Protein 6HKG (pdb70)

Structure (mmCIF, N/CA/C/O backbone):
data_6HKG
#
_entry.id   6HKG
#
_cell.length_a   130.160
_cell.length_b   130.160
_cell.length_c   167.240
_cell.angle_alpha   90.00
_cell.angle_beta   90.00
_cell.angle_gamma   90.00
#
_symmetry.space_group_name_H-M   'P 43 21 2'
#
loop_
_entity.id
_entity.type
_entity.pdbx_description
1 polymer 'FISW84 Fab Fragment Heavy Chain'
2 polymer 'FISW84 Fab Fragment Light Chain'
3 polymer 'FISW84 Fab Fragment Heavy Chain'
4 polymer 'FISW84 Fab Fragment Light Chain'
5 non-polymer 'SULFATE ION'
6 water water
#
loop_
_atom_site.group_PDB
_atom_site.id
_atom_site.type_symbol
_atom_site.label_atom_id
_atom_site.label_alt_id
_atom_site.label_comp_id
_atom_site.label_asym_id
_atom_site.label_entity_id
_atom_site.label_seq_id
_atom_site.pdbx_PDB_ins_code
_atom_site.Cartn_x
_atom_site.Cartn_y
_atom_site.Cartn_z
_atom_site.occupancy
_atom_site.B_iso_or_equiv
_atom_site.auth_seq_id
_atom_site.auth_comp_id
_atom_site.auth_asym_id
_atom_site.auth_atom_id
_atom_site.pdbx_PDB_model_num
ATOM 1 N N . GLU A 1 1 ? -8.200 118.728 18.263 1.00 55.29 1 GLU A N 1
ATOM 2 C CA . GLU A 1 1 ? -6.924 118.028 18.336 1.00 48.82 1 GLU A CA 1
ATOM 3 C C . GLU A 1 1 ? -6.746 117.092 17.144 1.00 53.42 1 GLU A C 1
ATOM 4 O O . GLU A 1 1 ? -7.703 116.454 16.696 1.00 47.28 1 GLU A O 1
ATOM 10 N N . VAL A 1 2 ? -5.526 117.021 16.621 1.00 44.05 2 VAL A N 1
ATOM 11 C CA . VAL A 1 2 ? -5.229 116.134 15.502 1.00 40.70 2 VAL A CA 1
ATOM 12 C C . VAL A 1 2 ? -5.238 114.686 15.976 1.00 46.03 2 VAL A C 1
ATOM 13 O O . VAL A 1 2 ? -4.668 114.355 17.023 1.00 45.86 2 VAL A O 1
ATOM 17 N N A GLN A 1 3 ? -5.898 113.820 15.212 0.50 40.78 3 GLN A N 1
ATOM 18 N N B GLN A 1 3 ? -5.868 113.806 15.204 0.50 40.98 3 GLN A N 1
ATOM 19 C CA A GLN A 1 3 ? -5.860 112.394 15.484 0.50 40.12 3 GLN A CA 1
ATOM 20 C CA B GLN A 1 3 ? -5.803 112.390 15.525 0.50 39.94 3 GLN A CA 1
ATOM 21 C C A GLN A 1 3 ? -5.656 111.641 14.177 0.50 39.79 3 GLN A C 1
ATOM 22 C C B GLN A 1 3 ? -5.750 111.569 14.246 0.50 39.82 3 GLN A C 1
ATOM 23 O O A GLN A 1 3 ? -6.174 112.037 13.129 0.50 34.63 3 GLN A O 1
ATOM 24 O O B GLN A 1 3 ? -6.464 111.848 13.279 0.50 39.12 3 GLN A O 1
ATOM 35 N N . LEU A 1 4 ? -4.861 110.579 14.246 1.00 32.51 4 LEU A N 1
ATOM 36 C CA . LEU A 1 4 ? -4.633 109.671 13.130 1.00 31.37 4 LEU A CA 1
ATOM 37 C C . LEU A 1 4 ? -4.848 108.283 13.716 1.00 43.26 4 LEU A C 1
ATOM 38 O O . LEU A 1 4 ? -4.057 107.838 14.554 1.00 41.91 4 LEU A O 1
ATOM 43 N N . LEU A 1 5 ? -5.936 107.622 13.334 1.00 35.65 5 LEU A N 1
ATOM 44 C CA . LEU A 1 5 ? -6.319 106.357 13.960 1.00 38.10 5 LEU A CA 1
ATOM 45 C C . LEU A 1 5 ? -6.170 105.237 12.947 1.00 40.62 5 LEU A C 1
ATOM 46 O O . LEU A 1 5 ? -6.919 105.187 11.966 1.00 38.76 5 LEU A O 1
ATOM 51 N N . GLU A 1 6 ? -5.251 104.324 13.207 1.00 39.48 6 GLU A N 1
ATOM 52 C CA . GLU A 1 6 ? -4.912 103.272 12.267 1.00 36.93 6 GLU A CA 1
ATOM 53 C C . GLU A 1 6 ? -5.626 101.974 12.611 1.00 43.03 6 GLU A C 1
ATOM 54 O O . GLU A 1 6 ? -5.917 101.693 13.775 1.00 41.26 6 GLU A O 1
ATOM 60 N N . SER A 1 7 ? -5.853 101.153 11.595 1.00 39.61 7 SER A N 1
ATOM 61 C CA . SER A 1 7 ? -6.387 99.819 11.834 1.00 39.63 7 SER A CA 1
ATOM 62 C C . SER A 1 7 ? -6.018 98.930 10.656 1.00 40.12 7 SER A C 1
ATOM 63 O O . SER A 1 7 ? -5.458 99.389 9.660 1.00 38.34 7 SER A O 1
ATOM 66 N N . GLY A 1 8 ? -6.317 97.639 10.795 1.00 39.49 8 GLY A N 1
ATOM 67 C CA . GLY A 1 8 ? -6.113 96.675 9.735 1.00 40.58 8 GLY A CA 1
ATOM 68 C C . GLY A 1 8 ? -4.997 95.668 9.977 1.00 44.10 8 GLY A C 1
ATOM 69 O O . GLY A 1 8 ? -4.877 94.719 9.196 1.00 40.74 8 GLY A O 1
ATOM 70 N N . GLY A 1 9 ? -4.188 95.821 11.012 1.00 40.36 9 GLY A N 1
ATOM 71 C CA . GLY A 1 9 ? -3.065 94.912 11.202 1.00 40.46 9 GLY A CA 1
ATOM 72 C C . GLY A 1 9 ? -3.534 93.513 11.592 1.00 43.09 9 GLY A C 1
ATOM 73 O O . GLY A 1 9 ? -4.706 93.278 11.880 1.00 46.17 9 GLY A O 1
ATOM 74 N N . GLY A 1 10 ? -2.606 92.564 11.603 1.00 38.88 10 GLY A N 1
ATOM 75 C CA . GLY A 1 10 ? -2.953 91.206 11.975 1.00 40.38 10 GLY A CA 1
ATOM 76 C C . GLY A 1 10 ? -1.926 90.226 11.435 1.00 44.90 10 GLY A C 1
ATOM 77 O O . GLY A 1 10 ? -0.917 90.614 10.867 1.00 34.77 10 GLY A O 1
ATOM 78 N N . LEU A 1 11 ? -2.221 88.940 11.630 1.00 38.99 11 LEU A N 1
ATOM 79 C CA . LEU A 1 11 ? -1.393 87.835 11.148 1.00 39.03 11 LEU A CA 1
ATOM 80 C C . LEU A 1 11 ? -1.806 87.452 9.732 1.00 42.19 11 LEU A C 1
ATOM 81 O O . LEU A 1 11 ? -2.999 87.307 9.452 1.00 40.18 11 LEU A O 1
ATOM 86 N N A VAL A 1 12 ? -0.831 87.240 8.855 0.50 37.61 12 VAL A N 1
ATOM 87 N N B VAL A 1 12 ? -0.823 87.294 8.839 0.50 37.72 12 VAL A N 1
ATOM 88 C CA A VAL A 1 12 ? -1.129 86.912 7.465 0.50 40.07 12 VAL A CA 1
ATOM 89 C CA B VAL A 1 12 ? -1.079 86.958 7.438 0.50 40.10 12 VAL A CA 1
ATOM 90 C C A VAL A 1 12 ? -0.087 85.931 6.944 0.50 39.53 12 VAL A C 1
ATOM 91 C C B VAL A 1 12 ? -0.081 85.898 6.985 0.50 39.56 12 VAL A C 1
ATOM 92 O O A VAL A 1 12 ? 1.102 86.033 7.266 0.50 35.74 12 VAL A O 1
ATOM 93 O O B VAL A 1 12 ? 1.090 85.928 7.376 0.50 38.38 12 VAL A O 1
ATOM 100 N N . GLN A 1 13 ? -0.550 84.971 6.153 1.00 38.11 13 GLN A N 1
ATOM 101 C CA . GLN A 1 13 ? 0.327 83.999 5.511 1.00 38.64 13 GLN A CA 1
ATOM 102 C C . GLN A 1 13 ? 1.287 84.701 4.546 1.00 40.91 13 GLN A C 1
ATOM 103 O O . GLN A 1 13 ? 0.887 85.641 3.842 1.00 40.72 13 GLN A O 1
ATOM 109 N N . PRO A 1 14 ? 2.552 84.278 4.486 1.00 41.12 14 PRO A N 1
ATOM 110 C CA . PRO A 1 14 ? 3.459 84.822 3.461 1.00 42.32 14 PRO A CA 1
ATOM 111 C C . PRO A 1 14 ? 2.879 84.612 2.068 1.00 46.68 14 PRO A C 1
ATOM 112 O O . PRO A 1 14 ? 2.291 83.569 1.770 1.00 42.37 14 PRO A O 1
ATOM 116 N N . GLY A 1 15 ? 3.031 85.627 1.212 1.00 40.42 15 GLY A N 1
ATOM 117 C CA . GLY A 1 15 ? 2.342 85.639 -0.058 1.00 40.51 15 GLY A CA 1
ATOM 118 C C . GLY A 1 15 ? 0.971 86.269 0.010 1.00 39.36 15 GLY A C 1
ATOM 119 O O . GLY A 1 15 ? 0.402 86.594 -1.029 1.00 43.56 15 GLY A O 1
ATOM 120 N N . GLY A 1 16 ? 0.455 86.519 1.204 1.00 39.27 16 GLY A N 1
ATOM 121 C CA . GLY A 1 16 ? -0.875 87.067 1.352 1.00 36.56 16 GLY A CA 1
ATOM 122 C C . GLY A 1 16 ? -0.911 88.580 1.221 1.00 37.39 16 GLY A C 1
ATOM 123 O O . GLY A 1 16 ? 0.069 89.243 0.874 1.00 35.98 16 GLY A O 1
ATOM 124 N N . SER A 1 17 ? -2.100 89.129 1.485 1.00 36.73 17 SER A N 1
ATOM 125 C CA . SER A 1 17 ? -2.378 90.550 1.336 1.00 33.73 17 SER A CA 1
ATOM 126 C C . SER A 1 17 ? -2.964 91.097 2.622 1.00 36.05 17 SER A C 1
ATOM 127 O O . SER A 1 17 ? -3.511 90.359 3.443 1.00 35.04 17 SER A O 1
ATOM 130 N N . LEU A 1 18 ? -2.892 92.417 2.768 1.00 32.35 18 LEU A N 1
ATOM 131 C CA . LEU A 1 18 ? -3.510 93.084 3.906 1.00 33.79 18 LEU A CA 1
ATOM 132 C C . LEU A 1 18 ? -3.720 94.543 3.530 1.00 37.16 18 LEU A C 1
ATOM 133 O O . LEU A 1 18 ? -2.881 95.131 2.841 1.00 38.52 18 LEU A O 1
ATOM 138 N N A ARG A 1 19 ? -4.832 95.114 3.971 0.70 30.55 19 ARG A N 1
ATOM 139 N N B ARG A 1 19 ? -4.817 95.134 4.001 0.30 32.64 19 ARG A N 1
ATOM 140 C CA A ARG A 1 19 ? -5.093 96.534 3.776 0.70 31.98 19 ARG A CA 1
ATOM 141 C CA B ARG A 1 19 ? -5.105 96.547 3.757 0.30 32.84 19 ARG A CA 1
ATOM 142 C C A ARG A 1 19 ? -5.039 97.225 5.130 0.70 37.60 19 ARG A C 1
ATOM 143 C C B ARG A 1 19 ? -5.116 97.287 5.088 0.30 36.15 19 ARG A C 1
ATOM 144 O O A ARG A 1 19 ? -5.682 96.775 6.087 0.70 33.01 19 ARG A O 1
ATOM 145 O O B ARG A 1 19 ? -5.896 96.945 5.984 0.30 36.53 19 ARG A O 1
ATOM 160 N N . LEU A 1 20 ? -4.250 98.294 5.219 1.00 28.94 20 LEU A N 1
ATOM 161 C CA . LEU A 1 20 ? -4.210 99.140 6.402 1.00 28.62 20 LEU A CA 1
ATOM 162 C C . LEU A 1 20 ? -4.946 100.443 6.090 1.00 33.55 20 LEU A C 1
ATOM 163 O O . LEU A 1 20 ? -4.938 100.916 4.956 1.00 31.11 20 LEU A O 1
ATOM 168 N N . SER A 1 21 ? -5.555 101.023 7.101 1.00 28.97 21 SER A N 1
ATOM 169 C CA . SER A 1 21 ? -6.277 102.278 6.926 1.00 33.33 21 SER A CA 1
ATOM 170 C C . SER A 1 21 ? -5.897 103.216 8.062 1.00 40.96 21 SER A C 1
ATOM 171 O O . SER A 1 21 ? -5.516 102.782 9.152 1.00 39.51 21 SER A O 1
ATOM 174 N N A CYS A 1 22 ? -6.036 104.523 7.824 0.50 33.69 22 CYS A N 1
ATOM 175 N N B CYS A 1 22 ? -5.907 104.507 7.769 0.50 32.64 22 CYS A N 1
ATOM 176 C CA A CYS A 1 22 ? -5.680 105.539 8.820 0.50 29.58 22 CYS A CA 1
ATOM 177 C CA B CYS A 1 22 ? -5.767 105.506 8.812 0.50 30.63 22 CYS A CA 1
ATOM 178 C C A CYS A 1 22 ? -6.683 106.685 8.693 0.50 34.85 22 CYS A C 1
ATOM 179 C C B CYS A 1 22 ? -6.848 106.542 8.597 0.50 34.63 22 CYS A C 1
ATOM 180 O O A CYS A 1 22 ? -6.590 107.475 7.751 0.50 38.56 22 CYS A O 1
ATOM 181 O O B CYS A 1 22 ? -6.960 107.107 7.508 0.50 30.29 22 CYS A O 1
ATOM 186 N N . ALA A 1 23 ? -7.652 106.760 9.620 1.00 35.63 23 ALA A N 1
ATOM 187 C CA . ALA A 1 23 ? -8.708 107.766 9.596 1.00 35.34 23 ALA A CA 1
ATOM 188 C C . ALA A 1 23 ? -8.169 109.044 10.232 1.00 38.94 23 ALA A C 1
ATOM 189 O O . ALA A 1 23 ? -7.703 109.030 11.378 1.00 34.99 23 ALA A O 1
ATOM 191 N N . ALA A 1 24 ? -8.231 110.143 9.497 1.00 35.55 24 ALA A N 1
ATOM 192 C CA . ALA A 1 24 ? -7.692 111.407 9.970 1.00 37.82 24 ALA A CA 1
ATOM 193 C C . ALA A 1 24 ? -8.809 112.273 10.531 1.00 35.75 24 ALA A C 1
ATOM 194 O O . ALA A 1 24 ? -9.929 112.283 10.003 1.00 34.38 24 ALA A O 1
ATOM 196 N N . SER A 1 25 ? -8.520 112.992 11.613 1.00 34.46 25 SER A N 1
ATOM 197 C CA . SER A 1 25 ? -9.499 113.969 12.077 1.00 36.02 25 SER A CA 1
ATOM 198 C C . SER A 1 25 ? -8.797 115.144 12.739 1.00 36.67 25 SER A C 1
ATOM 199 O O . SER A 1 25 ? -7.661 115.039 13.218 1.00 36.09 25 SER A O 1
ATOM 202 N N . GLY A 1 26 ? -9.517 116.260 12.778 1.00 38.07 26 GLY A N 1
ATOM 203 C CA . GLY A 1 26 ? -9.061 117.444 13.454 1.00 44.45 26 GLY A CA 1
ATOM 204 C C . GLY A 1 26 ? -8.136 118.336 12.662 1.00 45.35 26 GLY A C 1
ATOM 205 O O . GLY A 1 26 ? -7.528 119.235 13.258 1.00 40.89 26 GLY A O 1
ATOM 206 N N . PHE A 1 27 ? -8.006 118.126 11.352 1.00 37.72 27 PHE A N 1
ATOM 207 C CA . PHE A 1 27 ? -7.195 119.014 10.518 1.00 39.12 27 PHE A CA 1
ATOM 208 C C . PHE A 1 27 ? -7.696 118.930 9.078 1.00 43.85 27 PHE A C 1
ATOM 209 O O . PHE A 1 27 ? -8.532 118.092 8.743 1.00 37.89 27 PHE A O 1
ATOM 217 N N . THR A 1 28 ? -7.193 119.822 8.224 1.00 38.02 28 THR A N 1
ATOM 218 C CA . THR A 1 28 ? -7.661 119.866 6.833 1.00 39.84 28 THR A CA 1
ATOM 219 C C . THR A 1 28 ? -6.940 118.782 6.039 1.00 43.26 28 THR A C 1
ATOM 220 O O . THR A 1 28 ? -5.863 118.995 5.469 1.00 36.46 28 THR A O 1
ATOM 224 N N . PHE A 1 29 ? -7.554 117.595 6.006 1.00 37.96 29 PHE A N 1
ATOM 225 C CA . PHE A 1 29 ? -6.865 116.390 5.531 1.00 41.18 29 PHE A CA 1
ATOM 226 C C . PHE A 1 29 ? -6.310 116.578 4.124 1.00 36.38 29 PHE A C 1
ATOM 227 O O . PHE A 1 29 ? -5.155 116.227 3.848 1.00 36.07 29 PHE A O 1
ATOM 235 N N . SER A 1 30 ? -7.097 117.184 3.243 1.00 36.65 30 SER A N 1
ATOM 236 C CA . SER A 1 30 ? -6.759 117.289 1.825 1.00 46.18 30 SER A CA 1
ATOM 237 C C . SER A 1 30 ? -5.650 118.303 1.520 1.00 38.63 30 SER A C 1
ATOM 238 O O . SER A 1 30 ? -5.244 118.407 0.366 1.00 47.51 30 SER A O 1
ATOM 241 N N A SER A 1 31 ? -5.150 119.031 2.513 0.50 38.20 31 SER A N 1
ATOM 242 N N B SER A 1 31 ? -5.134 119.044 2.493 0.50 38.46 31 SER A N 1
ATOM 243 C CA A SER A 1 31 ? -4.048 119.959 2.303 0.50 43.93 31 SER A CA 1
ATOM 244 C CA B SER A 1 31 ? -4.022 119.940 2.212 0.50 43.57 31 SER A CA 1
ATOM 245 C C A SER A 1 31 ? -2.679 119.356 2.604 0.50 41.01 31 SER A C 1
ATOM 246 C C B SER A 1 31 ? -2.672 119.377 2.654 0.50 41.32 31 SER A C 1
ATOM 247 O O A SER A 1 31 ? -1.669 120.027 2.387 0.50 39.19 31 SER A O 1
ATOM 248 O O B SER A 1 31 ? -1.670 120.095 2.595 0.50 39.50 31 SER A O 1
ATOM 253 N N . TYR A 1 32 ? -2.609 118.119 3.092 1.00 33.99 32 TYR A N 1
ATOM 254 C CA . TYR A 1 32 ? -1.343 117.548 3.566 1.00 35.23 32 TYR A CA 1
ATOM 255 C C . TYR A 1 32 ? -0.965 116.281 2.821 1.00 35.24 32 TYR A C 1
ATOM 256 O O . TYR A 1 32 ? -1.804 115.396 2.603 1.00 34.84 32 TYR A O 1
ATOM 265 N N . GLY A 1 33 ? 0.324 116.167 2.503 1.00 33.56 33 GLY A N 1
ATOM 266 C CA . GLY A 1 33 ? 0.868 114.874 2.119 1.00 32.60 33 GLY A CA 1
ATOM 267 C C . GLY A 1 33 ? 0.924 113.929 3.307 1.00 34.51 33 GLY A C 1
ATOM 268 O O . GLY A 1 33 ? 1.006 114.351 4.463 1.00 32.00 33 GLY A O 1
ATOM 269 N N . MET A 1 34 ? 0.886 112.625 3.023 1.00 32.24 34 MET A N 1
ATOM 270 C CA . MET A 1 34 ? 0.875 111.610 4.077 1.00 31.11 34 MET A CA 1
ATOM 271 C C . MET A 1 34 ? 1.884 110.526 3.744 1.00 33.69 34 MET A C 1
ATOM 272 O O . MET A 1 34 ? 2.145 110.247 2.573 1.00 32.47 34 MET A O 1
ATOM 277 N N . ALA A 1 35 ? 2.418 109.881 4.781 1.00 30.72 35 ALA A N 1
ATOM 278 C CA . ALA A 1 35 ? 3.386 108.819 4.565 1.00 34.48 35 ALA A CA 1
ATOM 279 C C . ALA A 1 35 ? 3.066 107.634 5.461 1.00 39.02 35 ALA A C 1
ATOM 280 O O . ALA A 1 35 ? 2.405 107.763 6.497 1.00 36.63 35 ALA A O 1
ATOM 282 N N . TRP A 1 36 ? 3.547 106.470 5.040 1.00 32.27 36 TRP A N 1
ATOM 283 C CA . TRP A 1 36 ? 3.584 105.278 5.868 1.00 27.77 36 TRP A CA 1
ATOM 284 C C . TRP A 1 36 ? 5.039 104.977 6.191 1.00 28.38 36 TRP A C 1
ATOM 285 O O . TRP A 1 36 ? 5.911 105.102 5.329 1.00 32.75 36 TRP A O 1
ATOM 296 N N . VAL A 1 37 ? 5.280 104.624 7.442 1.00 28.01 37 VAL A N 1
ATOM 297 C CA . VAL A 1 37 ? 6.610 104.349 7.977 1.00 28.43 37 VAL A CA 1
ATOM 298 C C . VAL A 1 37 ? 6.468 103.083 8.810 1.00 32.87 37 VAL A C 1
ATOM 299 O O . VAL A 1 37 ? 5.464 102.909 9.507 1.00 36.12 37 VAL A O 1
ATOM 303 N N . ARG A 1 38 ? 7.446 102.185 8.751 1.00 28.77 38 ARG A N 1
ATOM 304 C CA . ARG A 1 38 ? 7.282 100.980 9.540 1.00 29.12 38 ARG A CA 1
ATOM 305 C C . ARG A 1 38 ? 8.498 100.752 10.424 1.00 31.20 38 ARG A C 1
ATOM 306 O O . ARG A 1 38 ? 9.568 101.338 10.222 1.00 32.69 38 ARG A O 1
ATOM 314 N N . GLN A 1 39 ? 8.311 99.883 11.416 1.00 29.68 39 GLN A N 1
ATOM 315 C CA . GLN A 1 39 ? 9.328 99.604 12.432 1.00 30.44 39 GLN A CA 1
ATOM 316 C C . GLN A 1 39 ? 9.257 98.123 12.776 1.00 31.24 39 GLN A C 1
ATOM 317 O O . GLN A 1 39 ? 8.319 97.684 13.455 1.00 30.70 39 GLN A O 1
ATOM 323 N N . ALA A 1 40 ? 10.234 97.358 12.311 1.00 31.47 40 ALA A N 1
ATOM 324 C CA . ALA A 1 40 ? 10.261 95.943 12.655 1.00 33.61 40 ALA A CA 1
ATOM 325 C C . ALA A 1 40 ? 10.596 95.801 14.140 1.00 39.72 40 ALA A C 1
ATOM 326 O O . ALA A 1 40 ? 11.235 96.682 14.715 1.00 35.29 40 ALA A O 1
ATOM 328 N N . PRO A 1 41 ? 10.134 94.733 14.787 1.00 42.63 41 PRO A N 1
ATOM 329 C CA . PRO A 1 41 ? 10.381 94.566 16.227 1.00 43.97 41 PRO A CA 1
ATOM 330 C C . PRO A 1 41 ? 11.859 94.708 16.561 1.00 44.52 41 PRO A C 1
ATOM 331 O O . PRO A 1 41 ? 12.706 94.034 15.975 1.00 43.42 41 PRO A O 1
ATOM 335 N N . GLY A 1 42 ? 12.168 95.628 17.479 1.00 41.25 42 GLY A N 1
ATOM 336 C CA . GLY A 1 42 ? 13.528 95.871 17.921 1.00 43.54 42 GLY A CA 1
ATOM 337 C C . GLY A 1 42 ? 14.419 96.662 16.982 1.00 44.10 42 GLY A C 1
ATOM 338 O O . GLY A 1 42 ? 15.595 96.852 17.297 1.00 42.07 42 GLY A O 1
ATOM 339 N N A LYS A 1 43 ? 13.903 97.143 15.855 0.50 39.32 43 LYS A N 1
ATOM 340 N N B LYS A 1 43 ? 13.906 97.139 15.852 0.50 39.34 43 LYS A N 1
ATOM 341 C CA A LYS A 1 43 ? 14.690 97.878 14.872 0.50 40.40 43 LYS A CA 1
ATOM 342 C CA B LYS A 1 43 ? 14.698 97.880 14.879 0.50 40.48 43 LYS A CA 1
ATOM 343 C C A LYS A 1 43 ? 14.217 99.332 14.793 0.50 41.75 43 LYS A C 1
ATOM 344 C C B LYS A 1 43 ? 14.252 99.342 14.821 0.50 41.91 43 LYS A C 1
ATOM 345 O O A LYS A 1 43 ? 13.323 99.769 15.529 0.50 39.08 43 LYS A O 1
ATOM 346 O O B LYS A 1 43 ? 13.398 99.793 15.600 0.50 40.13 43 LYS A O 1
ATOM 357 N N . GLY A 1 44 ? 14.826 100.081 13.871 1.00 38.33 44 GLY A N 1
ATOM 358 C CA . GLY A 1 44 ? 14.526 101.487 13.691 1.00 37.01 44 GLY A CA 1
ATOM 359 C C . GLY A 1 44 ? 13.415 101.743 12.684 1.00 38.62 44 GLY A C 1
ATOM 360 O O . GLY A 1 44 ? 12.742 100.833 12.195 1.00 39.32 44 GLY A O 1
ATOM 361 N N . LEU A 1 45 ? 13.228 103.024 12.379 1.00 33.92 45 LEU A N 1
ATOM 362 C CA . LEU A 1 45 ? 12.171 103.465 11.485 1.00 35.38 45 LEU A CA 1
ATOM 363 C C . LEU A 1 45 ? 12.613 103.348 10.032 1.00 38.96 45 LEU A C 1
ATOM 364 O O . LEU A 1 45 ? 13.754 103.669 9.693 1.00 34.73 45 LEU A O 1
ATOM 369 N N . GLU A 1 46 ? 11.688 102.919 9.167 1.00 34.35 46 GLU A N 1
ATOM 370 C CA . GLU A 1 46 ? 11.946 102.784 7.731 1.00 36.27 46 GLU A CA 1
ATOM 371 C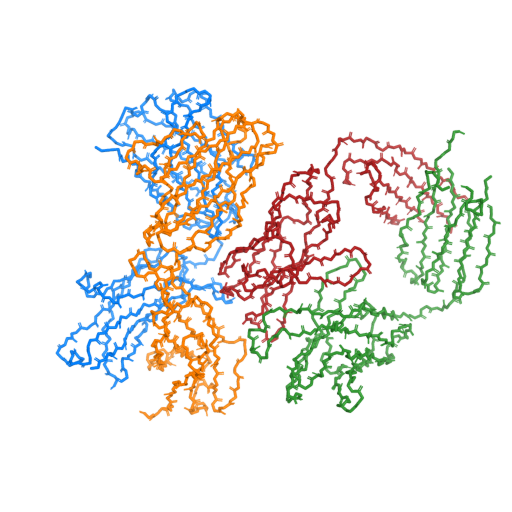 C . GLU A 1 46 ? 10.758 103.325 6.944 1.00 31.63 46 GLU A C 1
ATOM 372 O O . GLU A 1 46 ? 9.623 102.878 7.144 1.00 31.16 46 GLU A O 1
ATOM 378 N N . TRP A 1 47 ? 11.015 104.260 6.031 1.00 31.04 47 TRP A N 1
ATOM 379 C CA . TRP A 1 47 ? 9.931 104.832 5.229 1.00 31.85 47 TRP A CA 1
ATOM 380 C C . TRP A 1 47 ? 9.419 103.807 4.214 1.00 39.42 47 TRP A C 1
ATOM 381 O O . TRP A 1 47 ? 10.200 103.061 3.620 1.00 33.76 47 TRP A O 1
ATOM 392 N N . VAL A 1 48 ? 8.094 103.756 4.030 1.00 31.56 48 VAL A N 1
ATOM 393 C CA . VAL A 1 48 ? 7.443 102.793 3.143 1.00 31.98 48 VAL A CA 1
ATOM 394 C C . VAL A 1 48 ? 6.875 103.468 1.897 1.00 32.59 48 VAL A C 1
ATOM 395 O O . VAL A 1 48 ? 7.147 103.046 0.771 1.00 32.75 48 VAL A O 1
ATOM 399 N N . SER A 1 49 ? 6.049 104.496 2.080 1.00 29.55 49 SER A N 1
ATOM 400 C CA . SER A 1 49 ? 5.293 105.030 0.957 1.00 32.60 49 SER A CA 1
ATOM 401 C C . SER A 1 49 ? 4.847 106.448 1.282 1.00 32.01 49 SER A C 1
ATOM 402 O O . SER A 1 49 ? 4.763 106.832 2.448 1.00 33.65 49 SER A O 1
ATOM 405 N N . PHE A 1 50 ? 4.542 107.208 0.228 1.00 30.14 50 PHE A N 1
ATOM 406 C CA . PHE A 1 50 ? 4.127 108.604 0.322 1.00 30.25 50 PHE A CA 1
ATOM 407 C C . PHE A 1 50 ? 3.039 108.871 -0.700 1.00 31.56 50 PHE A C 1
ATOM 408 O O . PHE A 1 50 ? 3.097 108.365 -1.826 1.00 31.99 50 PHE A O 1
ATOM 416 N N . ILE A 1 51 ? 2.068 109.700 -0.333 1.00 30.40 51 ILE A N 1
ATOM 417 C CA . ILE A 1 51 ? 1.090 110.165 -1.308 1.00 30.94 51 ILE A CA 1
ATOM 418 C C . ILE A 1 51 ? 0.880 111.652 -1.079 1.00 34.52 51 ILE A C 1
ATOM 419 O O . ILE A 1 51 ? 0.761 112.096 0.071 1.00 30.95 51 ILE A O 1
ATOM 424 N N . SER A 1 52 ? 0.882 112.416 -2.167 1.00 32.32 52 SER A N 1
ATOM 425 C CA . SER A 1 52 ? 0.765 113.862 -2.068 1.00 33.57 52 SER A CA 1
ATOM 426 C C . SER A 1 52 ? -0.660 114.261 -1.684 1.00 33.24 52 SER A C 1
ATOM 427 O O . SER A 1 52 ? -1.599 113.459 -1.732 1.00 33.30 52 SER A O 1
ATOM 430 N N . ALA A 1 53 ? -0.796 115.529 -1.286 1.00 34.25 53 ALA A N 1
ATOM 431 C CA . ALA A 1 53 ? -2.082 116.082 -0.868 1.00 39.54 53 ALA A CA 1
ATOM 432 C C . ALA A 1 53 ? -3.166 115.866 -1.916 1.00 41.82 53 ALA A C 1
ATOM 433 O O . ALA A 1 53 ? -4.294 115.499 -1.577 1.00 44.58 53 ALA A O 1
ATOM 435 N N . THR A 1 54 ? -2.849 116.093 -3.193 1.00 42.41 54 THR A N 1
ATOM 436 C CA . THR A 1 54 ? -3.833 115.871 -4.252 1.00 48.08 54 THR A CA 1
ATOM 437 C C . THR A 1 54 ? -4.094 114.399 -4.520 1.00 51.85 54 THR A C 1
ATOM 438 O O . THR A 1 54 ? -5.130 114.060 -5.114 1.00 49.78 54 THR A O 1
ATOM 442 N N . GLY A 1 55 ? -3.170 113.523 -4.133 1.00 38.84 55 GLY A N 1
ATOM 443 C CA . GLY A 1 55 ? -3.234 112.140 -4.546 1.00 38.67 55 GLY A CA 1
ATOM 444 C C . GLY A 1 55 ? -2.561 111.862 -5.869 1.00 46.36 55 GLY A C 1
ATOM 445 O O . GLY A 1 55 ? -2.513 110.706 -6.289 1.00 43.27 55 GLY A O 1
ATOM 446 N N . LEU A 1 56 ? -2.017 112.880 -6.530 1.00 35.71 56 LEU A N 1
ATOM 447 C CA . LEU A 1 56 ? -1.467 112.682 -7.868 1.00 39.75 56 LEU A CA 1
ATOM 448 C C . LEU A 1 56 ? -0.076 112.056 -7.851 1.00 52.06 56 LEU A C 1
ATOM 449 O O . LEU A 1 56 ? 0.311 111.400 -8.825 1.00 47.10 56 LEU A O 1
ATOM 454 N N . SER A 1 57 ? 0.702 112.271 -6.798 1.00 39.28 57 SER A N 1
ATOM 455 C CA . SER A 1 57 ? 2.066 111.749 -6.739 1.00 39.41 57 SER A CA 1
ATOM 456 C C . SER A 1 57 ? 2.146 110.709 -5.642 1.00 37.76 57 SER A C 1
ATOM 457 O O . SER A 1 57 ? 1.728 110.969 -4.505 1.00 37.80 57 SER A O 1
ATOM 460 N N . THR A 1 58 ? 2.678 109.533 -5.982 1.00 36.62 58 THR A N 1
ATOM 461 C CA . THR A 1 58 ? 2.925 108.481 -5.013 1.00 36.56 58 THR A CA 1
ATOM 462 C C . THR A 1 58 ? 4.355 107.991 -5.180 1.00 38.85 58 THR A C 1
ATOM 463 O O . THR A 1 58 ? 4.867 107.934 -6.302 1.00 39.59 58 THR A O 1
ATOM 467 N N . TYR A 1 59 ? 5.004 107.666 -4.061 1.00 34.16 59 TYR A N 1
ATOM 468 C CA . TYR A 1 59 ? 6.365 107.130 -4.085 1.00 38.28 59 TYR A CA 1
ATOM 469 C C . TYR A 1 59 ? 6.453 105.952 -3.133 1.00 34.64 59 TYR A C 1
ATOM 470 O O . TYR A 1 59 ? 5.731 105.904 -2.136 1.00 37.35 59 TYR A O 1
ATOM 479 N N . PHE A 1 60 ? 7.383 105.033 -3.413 1.00 33.74 60 PHE A N 1
ATOM 480 C CA . PHE A 1 60 ? 7.508 103.808 -2.635 1.00 34.34 60 PHE A CA 1
ATOM 481 C C . PHE A 1 60 ? 8.975 103.477 -2.396 1.00 39.55 60 PHE A C 1
ATOM 482 O O . PHE A 1 60 ? 9.836 103.784 -3.218 1.00 37.66 60 PHE A O 1
ATOM 490 N N . ALA A 1 61 ? 9.244 102.855 -1.255 1.00 36.18 61 ALA A N 1
ATOM 491 C CA . ALA A 1 61 ? 10.563 102.272 -1.023 1.00 39.62 61 ALA A CA 1
ATOM 492 C C . ALA A 1 61 ? 10.828 101.171 -2.047 1.00 40.72 61 ALA A C 1
ATOM 493 O O . ALA A 1 61 ? 9.917 100.444 -2.452 1.00 38.40 61 ALA A O 1
ATOM 495 N N . ASP A 1 62 ? 12.094 101.042 -2.453 1.00 42.93 62 ASP A N 1
ATOM 496 C CA . ASP A 1 62 ? 12.477 100.033 -3.441 1.00 44.67 62 ASP A CA 1
ATOM 497 C C . ASP A 1 62 ? 11.997 98.637 -3.057 1.00 46.43 62 ASP A C 1
ATOM 498 O O . ASP A 1 62 ? 11.595 97.854 -3.920 1.00 45.57 62 ASP A O 1
ATOM 503 N N . SER A 1 63 ? 12.030 98.303 -1.769 1.00 39.86 63 SER A N 1
ATOM 504 C CA . SER A 1 63 ? 11.717 96.937 -1.373 1.00 51.99 63 SER A CA 1
ATOM 505 C C . SER A 1 63 ? 10.224 96.618 -1.424 1.00 47.48 63 SER A C 1
ATOM 506 O O . SER A 1 63 ? 9.859 95.446 -1.283 1.00 44.37 63 SER A O 1
ATOM 509 N N . VAL A 1 64 ? 9.348 97.605 -1.617 1.00 37.33 64 VAL A N 1
ATOM 510 C CA . VAL A 1 64 ? 7.920 97.320 -1.717 1.00 39.59 64 VAL A CA 1
ATOM 511 C C . VAL A 1 64 ? 7.338 97.679 -3.078 1.00 40.22 64 VAL A C 1
ATOM 512 O O . VAL A 1 64 ? 6.133 97.485 -3.292 1.00 40.69 64 VAL A O 1
ATOM 516 N N . LYS A 1 65 ? 8.148 98.193 -4.005 1.00 44.03 65 LYS A N 1
ATOM 517 C CA . LYS A 1 65 ? 7.649 98.565 -5.324 1.00 46.56 65 LYS A CA 1
ATOM 518 C C . LYS A 1 65 ? 7.068 97.361 -6.050 1.00 50.32 65 LYS A C 1
ATOM 519 O O . LYS A 1 65 ? 7.645 96.272 -6.042 1.00 46.45 65 LYS A O 1
ATOM 525 N N . GLY A 1 66 ? 5.920 97.564 -6.694 1.00 51.87 66 GLY A N 1
ATOM 526 C CA . GLY A 1 66 ? 5.235 96.488 -7.372 1.00 46.47 66 GLY A CA 1
ATOM 527 C C . GLY A 1 66 ? 4.396 95.612 -6.473 1.00 45.86 66 GLY A C 1
ATOM 528 O O . GLY A 1 66 ? 3.660 94.762 -6.981 1.00 49.81 66 GLY A O 1
ATOM 529 N N . ARG A 1 67 ? 4.482 95.781 -5.155 1.00 37.27 67 ARG A N 1
ATOM 530 C CA . ARG A 1 67 ? 3.722 94.968 -4.216 1.00 42.26 67 ARG A CA 1
ATOM 531 C C . ARG A 1 67 ? 2.750 95.776 -3.376 1.00 42.06 67 ARG A C 1
ATOM 532 O O . ARG A 1 67 ? 1.712 95.244 -2.973 1.00 42.23 67 ARG A O 1
ATOM 540 N N . PHE A 1 68 ? 3.062 97.031 -3.075 1.00 37.91 68 PHE A N 1
ATOM 541 C CA . PHE A 1 68 ? 2.203 97.866 -2.244 1.00 36.12 68 PHE A CA 1
ATOM 542 C C . PHE A 1 68 ? 1.561 98.942 -3.107 1.00 39.10 68 PHE A C 1
ATOM 543 O O . PHE A 1 68 ? 2.153 99.408 -4.081 1.00 37.41 68 PHE A O 1
ATOM 551 N N . THR A 1 69 ? 0.346 99.356 -2.736 1.00 35.09 69 THR A N 1
ATOM 552 C CA . THR A 1 69 ? -0.274 100.535 -3.331 1.00 34.77 69 THR A CA 1
ATOM 553 C C . THR A 1 69 ? -0.796 101.426 -2.213 1.00 32.33 69 THR A C 1
ATOM 554 O O . THR A 1 69 ? -1.051 100.968 -1.099 1.00 32.80 69 THR A O 1
ATOM 558 N N . ILE A 1 70 ? -0.949 102.716 -2.517 1.00 31.63 70 ILE A N 1
ATOM 559 C CA . ILE A 1 70 ? -1.352 103.693 -1.512 1.00 30.82 70 ILE A CA 1
ATOM 560 C C . ILE A 1 70 ? -2.457 104.546 -2.114 1.00 32.32 70 ILE A C 1
ATOM 561 O O . ILE A 1 70 ? -2.497 104.775 -3.327 1.00 33.66 70 ILE A O 1
ATOM 566 N N . SER A 1 71 ? -3.375 105.006 -1.272 1.00 30.86 71 SER A N 1
ATOM 567 C CA . SER A 1 71 ? -4.409 105.884 -1.810 1.00 30.75 71 SER A CA 1
ATOM 568 C C . SER A 1 71 ? -5.044 106.656 -0.674 1.00 30.31 71 SER A C 1
ATOM 569 O O . SER A 1 71 ? -4.734 106.443 0.497 1.00 33.19 71 SER A O 1
ATOM 572 N N . ARG A 1 72 ? -5.937 107.575 -1.044 1.00 30.93 72 ARG A N 1
ATOM 573 C CA . ARG A 1 72 ? -6.569 108.408 -0.038 1.00 33.72 72 ARG A CA 1
ATOM 574 C C . ARG A 1 72 ? -7.973 108.722 -0.498 1.00 37.18 72 ARG A C 1
ATOM 575 O O . ARG A 1 72 ? -8.248 108.766 -1.697 1.00 34.73 72 ARG A O 1
ATOM 583 N N . ASP A 1 73 ? -8.864 108.928 0.468 1.00 35.05 73 ASP A N 1
ATOM 584 C CA . ASP A 1 73 ? -10.284 109.118 0.193 1.00 43.75 73 ASP A CA 1
ATOM 585 C C . ASP A 1 73 ? -10.755 110.415 0.842 1.00 42.86 73 ASP A C 1
ATOM 586 O O . ASP A 1 73 ? -10.380 110.729 1.971 1.00 52.87 73 ASP A O 1
ATOM 591 N N . THR A 1 74 ? -11.591 111.155 0.129 1.00 44.76 74 THR A N 1
ATOM 592 C CA . THR A 1 74 ? -12.135 112.407 0.636 1.00 48.45 74 THR A CA 1
ATOM 593 C C . THR A 1 74 ? -13.533 112.261 1.216 1.00 51.02 74 THR A C 1
ATOM 594 O O . THR A 1 74 ? -14.062 113.230 1.766 1.00 55.90 74 THR A O 1
ATOM 598 N N . THR A 1 75 ? -14.170 111.113 1.064 1.00 46.11 75 THR A N 1
ATOM 599 C CA . THR A 1 75 ? -15.488 110.940 1.664 1.00 43.04 75 THR A CA 1
ATOM 600 C C . THR A 1 75 ? -15.393 110.342 3.059 1.00 43.39 75 THR A C 1
ATOM 601 O O . THR A 1 75 ? -16.347 110.438 3.828 1.00 52.78 75 THR A O 1
ATOM 605 N N . LYS A 1 76 ? -14.258 109.748 3.399 1.00 41.93 76 LYS A N 1
ATOM 606 C CA . LYS A 1 76 ? -14.008 109.232 4.733 1.00 40.28 76 LYS A CA 1
ATOM 607 C C . LYS A 1 76 ? -12.768 109.845 5.371 1.00 44.31 76 LYS A C 1
ATOM 608 O O . LYS A 1 76 ? -12.435 109.462 6.499 1.00 45.20 76 LYS A O 1
ATOM 614 N N . ASN A 1 77 ? -12.109 110.802 4.697 1.00 35.09 77 ASN A N 1
ATOM 615 C CA . ASN A 1 77 ? -10.799 111.357 5.085 1.00 33.53 77 ASN A CA 1
ATOM 616 C C . ASN A 1 77 ? -9.889 110.263 5.629 1.00 35.94 77 ASN A C 1
ATOM 617 O O . ASN A 1 77 ? -9.395 110.314 6.755 1.00 32.42 77 ASN A O 1
ATOM 622 N N . THR A 1 78 ? -9.651 109.269 4.783 1.00 32.19 78 THR A N 1
ATOM 623 C CA . THR A 1 78 ? -8.897 108.095 5.194 1.00 31.02 78 THR A CA 1
ATOM 624 C C . THR A 1 78 ? -7.746 107.859 4.221 1.00 30.51 78 THR A C 1
ATOM 625 O O . THR A 1 78 ? -7.868 108.133 3.024 1.00 36.89 78 THR A O 1
ATOM 629 N N . LEU A 1 79 ? -6.617 107.397 4.754 1.00 29.60 79 LEU A N 1
ATOM 630 C CA . LEU A 1 79 ? -5.435 106.989 4.000 1.00 31.67 79 LEU A CA 1
ATOM 631 C C . LEU A 1 79 ? -5.361 105.465 4.008 1.00 32.70 79 LEU A C 1
ATOM 632 O O . LEU A 1 79 ? -5.612 104.846 5.042 1.00 32.46 79 LEU A O 1
ATOM 637 N N . TYR A 1 80 ? -5.018 104.855 2.868 1.00 29.77 80 TYR A N 1
ATOM 638 C CA . TYR A 1 80 ? -4.962 103.394 2.765 1.00 28.83 80 TYR A CA 1
ATOM 639 C C . TYR A 1 80 ? -3.597 102.927 2.290 1.00 32.60 80 TYR A C 1
ATOM 640 O O . TYR A 1 80 ? -2.961 103.574 1.457 1.00 35.17 80 TYR A O 1
ATOM 649 N N . LEU A 1 81 ? -3.185 101.762 2.794 1.00 32.03 81 LEU A N 1
ATOM 650 C CA . LEU A 1 81 ? -2.029 101.048 2.268 1.00 31.73 81 LEU A CA 1
ATOM 651 C C . LEU A 1 81 ? -2.463 99.628 1.933 1.00 32.18 81 LEU A C 1
ATOM 652 O O . LEU A 1 81 ? -2.872 98.875 2.816 1.00 33.34 81 LEU A O 1
ATOM 657 N N . GLN A 1 82 ? -2.395 99.263 0.664 1.00 29.57 82 GLN A N 1
ATOM 658 C CA . GLN A 1 82 ? -2.699 97.898 0.252 1.00 35.04 82 GLN A CA 1
ATOM 659 C C . GLN A 1 82 ? -1.383 97.158 0.075 1.00 36.33 82 GLN A C 1
ATOM 660 O O . GLN A 1 82 ? -0.578 97.520 -0.786 1.00 36.16 82 GLN A O 1
ATOM 666 N N . MET A 1 83 ? -1.183 96.103 0.849 1.00 31.93 83 MET A N 1
ATOM 667 C CA . MET A 1 83 ? 0.043 95.322 0.772 1.00 32.37 83 MET A CA 1
ATOM 668 C C . MET A 1 83 ? -0.281 93.975 0.142 1.00 37.20 83 MET A C 1
ATOM 669 O O . MET A 1 83 ? -1.223 93.305 0.567 1.00 39.33 83 MET A O 1
ATOM 674 N N . ASN A 1 84 ? 0.477 93.596 -0.881 1.00 36.32 84 ASN A N 1
ATOM 675 C CA . ASN A 1 84 ? 0.350 92.293 -1.518 1.00 38.05 84 ASN A CA 1
ATOM 676 C C . ASN A 1 84 ? 1.686 91.563 -1.464 1.00 42.73 84 ASN A C 1
ATOM 677 O O . ASN A 1 84 ? 2.731 92.165 -1.195 1.00 40.52 84 ASN A O 1
ATOM 682 N N . SER A 1 85 ? 1.634 90.253 -1.722 1.00 40.22 85 SER A N 1
ATOM 683 C CA . SER A 1 85 ? 2.824 89.401 -1.791 1.00 44.56 85 SER A CA 1
ATOM 684 C C . SER A 1 85 ? 3.711 89.598 -0.565 1.00 40.40 85 SER A C 1
ATOM 685 O O . SER A 1 85 ? 4.928 89.777 -0.665 1.00 44.12 85 SER A O 1
ATOM 688 N N . LEU A 1 86 ? 3.087 89.568 0.605 1.00 36.36 86 LEU A N 1
ATOM 689 C CA . LEU A 1 86 ? 3.803 89.861 1.839 1.00 35.30 86 LEU A CA 1
ATOM 690 C C . LEU A 1 86 ? 4.851 88.800 2.122 1.00 40.79 86 LEU A C 1
ATOM 691 O O . LEU A 1 86 ? 4.649 87.609 1.852 1.00 39.98 86 LEU A O 1
ATOM 696 N N . ARG A 1 87 ? 5.984 89.249 2.651 1.00 40.10 87 ARG A N 1
ATOM 697 C CA . ARG A 1 87 ? 7.093 88.390 3.041 1.00 44.53 87 ARG A CA 1
ATOM 698 C C . ARG A 1 87 ? 7.341 88.536 4.538 1.00 44.24 87 ARG A C 1
ATOM 699 O O . ARG A 1 87 ? 6.913 89.514 5.163 1.00 38.92 87 ARG A O 1
ATOM 707 N N . ALA A 1 88 ? 8.064 87.566 5.111 1.00 44.25 88 ALA A N 1
ATOM 708 C CA . ALA A 1 88 ? 8.353 87.607 6.546 1.00 46.82 88 ALA A CA 1
ATOM 709 C C . ALA A 1 88 ? 8.998 88.928 6.963 1.00 48.61 88 ALA A C 1
ATOM 710 O O . ALA A 1 88 ? 8.714 89.455 8.046 1.00 48.22 88 ALA A O 1
ATOM 712 N N . ASP A 1 89 ? 9.850 89.494 6.111 1.00 45.70 89 ASP A N 1
ATOM 713 C CA . ASP A 1 89 ? 10.534 90.728 6.472 1.00 47.88 89 ASP A CA 1
ATOM 714 C C . ASP A 1 89 ? 9.637 91.954 6.383 1.00 44.53 89 ASP A C 1
ATOM 715 O O . ASP A 1 89 ? 10.118 93.064 6.621 1.00 42.38 89 ASP A O 1
ATOM 720 N N . ASP A 1 90 ? 8.368 91.799 6.012 1.00 39.59 90 ASP A N 1
ATOM 721 C CA . ASP A 1 90 ? 7.420 92.904 6.124 1.00 33.61 90 ASP A CA 1
ATOM 722 C C . ASP A 1 90 ? 6.800 92.999 7.514 1.00 36.65 90 ASP A C 1
ATOM 723 O O . ASP A 1 90 ? 6.028 93.926 7.762 1.00 38.00 90 ASP A O 1
ATOM 728 N N . THR A 1 91 ? 7.097 92.050 8.404 1.00 35.37 91 THR A N 1
ATOM 729 C CA . THR A 1 91 ? 6.582 92.078 9.770 1.00 35.10 91 THR A CA 1
ATOM 730 C C . THR A 1 91 ? 7.089 93.331 10.485 1.00 37.79 91 THR A C 1
ATOM 731 O O . THR A 1 91 ? 8.298 93.583 10.519 1.00 33.52 91 THR A O 1
ATOM 735 N N . ALA A 1 92 ? 6.168 94.110 11.059 1.00 30.75 92 ALA A N 1
ATOM 736 C CA . ALA A 1 92 ? 6.524 95.420 11.626 1.00 31.48 92 ALA A CA 1
ATOM 737 C C . ALA A 1 92 ? 5.268 96.088 12.162 1.00 32.31 92 ALA A C 1
ATOM 738 O O . ALA A 1 92 ? 4.149 95.704 11.821 1.00 30.57 92 ALA A O 1
ATOM 740 N N . VAL A 1 93 ? 5.477 97.114 12.985 1.00 30.30 93 VAL A N 1
ATOM 741 C CA . VAL A 1 93 ? 4.428 98.086 13.285 1.00 29.35 93 VAL A CA 1
ATOM 742 C C . VAL A 1 93 ? 4.436 99.118 12.172 1.00 29.25 93 VAL A C 1
ATOM 743 O O . VAL A 1 93 ? 5.495 99.673 11.847 1.00 32.72 93 VAL A O 1
ATOM 747 N N . TYR A 1 94 ? 3.266 99.379 11.579 1.00 29.18 94 TYR A N 1
ATOM 748 C CA . TYR A 1 94 ? 3.131 100.356 10.511 1.00 27.95 94 TYR A CA 1
ATOM 749 C C . TYR A 1 94 ? 2.481 101.613 11.074 1.00 34.08 94 TYR A C 1
ATOM 750 O O . TYR A 1 94 ? 1.409 101.533 11.674 1.00 32.35 94 TYR A O 1
ATOM 759 N N . PHE A 1 95 ? 3.130 102.762 10.882 1.00 30.25 95 PHE A N 1
ATOM 760 C CA . PHE A 1 95 ? 2.635 104.061 11.330 1.00 31.54 95 PHE A CA 1
ATOM 761 C C . PHE A 1 95 ? 2.243 104.900 10.132 1.00 32.44 95 PHE A C 1
ATOM 762 O O . PHE A 1 95 ? 2.934 104.904 9.115 1.00 32.62 95 PHE A O 1
ATOM 770 N N A CYS A 1 96 ? 1.141 105.635 10.249 0.50 32.34 96 CYS A N 1
ATOM 771 N N B CYS A 1 96 ? 1.159 105.642 10.285 0.50 31.64 96 CYS A N 1
ATOM 772 C CA A CYS A 1 96 ? 0.860 106.704 9.299 0.50 29.33 96 CYS A CA 1
ATOM 773 C CA B CYS A 1 96 ? 0.829 106.712 9.363 0.50 30.44 96 CYS A CA 1
ATOM 774 C C A CYS A 1 96 ? 1.343 108.019 9.899 0.50 33.19 96 CYS A C 1
ATOM 775 C C B CYS A 1 96 ? 1.405 108.008 9.924 0.50 33.20 96 CYS A C 1
ATOM 776 O O A CYS A 1 96 ? 1.287 108.217 11.113 0.50 35.86 96 CYS A O 1
ATOM 777 O O B CYS A 1 96 ? 1.484 108.175 11.143 0.50 33.98 96 CYS A O 1
ATOM 782 N N . ALA A 1 97 ? 1.851 108.904 9.041 1.00 31.06 97 ALA A N 1
ATOM 783 C CA . ALA A 1 97 ? 2.423 110.173 9.488 1.00 33.05 97 ALA A CA 1
ATOM 784 C C . ALA A 1 97 ? 2.084 111.287 8.503 1.00 35.25 97 ALA A C 1
ATOM 785 O O . ALA A 1 97 ? 2.052 111.075 7.293 1.00 37.50 97 ALA A O 1
ATOM 787 N N . ARG A 1 98 ? 1.835 112.474 9.037 1.00 31.38 98 ARG A N 1
ATOM 788 C CA . ARG A 1 98 ? 1.532 113.647 8.225 1.00 32.54 98 ARG A CA 1
ATOM 789 C C . ARG A 1 98 ? 2.816 114.423 7.923 1.00 35.60 98 ARG A C 1
ATOM 790 O O . ARG A 1 98 ? 3.589 114.698 8.842 1.00 36.82 98 ARG A O 1
ATOM 798 N N . MET A 1 99 ? 3.039 114.800 6.651 1.00 34.70 99 MET A N 1
ATOM 799 C CA . MET A 1 99 ? 4.170 115.691 6.355 1.00 34.46 99 MET A CA 1
ATOM 800 C C . MET A 1 99 ? 3.829 117.106 6.781 1.00 41.10 99 MET A C 1
ATOM 801 O O . MET A 1 99 ? 2.717 117.587 6.542 1.00 36.98 99 MET A O 1
ATOM 806 N N . ARG A 1 100 ? 4.812 117.808 7.351 1.00 33.71 100 ARG A N 1
ATOM 807 C CA . ARG A 1 100 ? 4.512 119.105 7.954 1.00 34.79 100 ARG A CA 1
ATOM 808 C C . ARG A 1 100 ? 4.145 120.152 6.903 1.00 41.63 100 ARG A C 1
ATOM 809 O O . ARG A 1 100 ? 3.254 120.982 7.133 1.00 42.28 100 ARG A O 1
ATOM 817 N N . ARG A 1 101 ? 4.798 120.121 5.737 1.00 38.44 101 ARG A N 1
ATOM 818 C CA . ARG A 1 101 ? 4.625 121.137 4.694 1.00 42.41 101 ARG A CA 1
ATOM 819 C C . ARG A 1 101 ? 4.566 120.442 3.341 1.00 43.37 101 ARG A C 1
ATOM 820 O O . ARG A 1 101 ? 5.101 119.348 3.178 1.00 38.93 101 ARG A O 1
ATOM 828 N N . THR A 1 102 ? 3.936 121.081 2.351 1.00 47.47 102 THR A N 1
ATOM 829 C CA . THR A 1 102 ? 3.799 120.435 1.045 1.00 52.73 102 THR A CA 1
ATOM 830 C C . THR A 1 102 ? 4.994 120.646 0.114 1.00 55.66 102 THR A C 1
ATOM 831 O O . THR A 1 102 ? 4.997 120.108 -0.999 1.00 63.47 102 THR A O 1
ATOM 835 N N . MET A 1 103 ? 5.998 121.404 0.528 1.00 55.55 103 MET A N 1
ATOM 836 C CA . MET A 1 103 ? 7.206 121.535 -0.266 1.00 57.24 103 MET A CA 1
ATOM 837 C C . MET A 1 103 ? 7.918 120.188 -0.379 1.00 50.29 103 MET A C 1
ATOM 838 O O . MET A 1 103 ? 7.696 119.267 0.417 1.00 47.76 103 MET A O 1
ATOM 843 N N . ILE A 1 104 ? 8.788 120.080 -1.389 1.00 52.84 104 ILE A N 1
ATOM 844 C CA . ILE A 1 104 ? 9.669 118.915 -1.488 1.00 52.23 104 ILE A CA 1
ATOM 845 C C . ILE A 1 104 ? 10.419 118.713 -0.173 1.00 47.98 104 ILE A C 1
ATOM 846 O O . ILE A 1 104 ? 10.491 117.603 0.364 1.00 47.02 104 ILE A O 1
ATOM 851 N N . ALA A 1 105 ? 10.997 119.791 0.360 1.00 49.46 105 ALA A N 1
ATOM 852 C CA . ALA A 1 105 ? 11.607 119.768 1.689 1.00 53.98 105 ALA A CA 1
ATOM 853 C C . ALA A 1 105 ? 10.481 119.875 2.713 1.00 45.79 105 ALA A C 1
ATOM 854 O O . ALA A 1 105 ? 10.148 120.956 3.194 1.00 46.31 105 ALA A O 1
ATOM 856 N N . PHE A 1 106 ? 9.875 118.736 3.051 1.00 39.79 106 PHE A N 1
ATOM 857 C CA . PHE A 1 106 ? 8.581 118.789 3.725 1.00 40.96 106 PHE A CA 1
ATOM 858 C C . PHE A 1 106 ? 8.661 119.138 5.210 1.00 44.17 106 PHE A C 1
ATOM 859 O O . PHE A 1 106 ? 7.608 119.303 5.836 1.00 40.67 106 PHE A O 1
ATOM 867 N N . GLY A 1 107 ? 9.858 119.256 5.789 1.00 43.29 107 GLY A N 1
ATOM 868 C CA . GLY A 1 107 ? 9.990 119.805 7.128 1.00 37.65 107 GLY A CA 1
ATOM 869 C C . GLY A 1 107 ? 9.656 118.856 8.257 1.00 41.46 107 GLY A C 1
ATOM 870 O O . GLY A 1 107 ? 9.312 119.312 9.352 1.00 40.50 107 GLY A O 1
ATOM 871 N N . GLY A 1 108 ? 9.749 117.552 8.036 1.00 37.74 108 GLY A N 1
ATOM 872 C CA . GLY A 1 108 ? 9.522 116.574 9.083 1.00 37.95 108 GLY A CA 1
ATOM 873 C C . GLY A 1 108 ? 8.072 116.110 9.124 1.00 37.57 108 GLY A C 1
ATOM 874 O O . GLY A 1 108 ? 7.203 116.602 8.396 1.00 36.77 108 GLY A O 1
ATOM 875 N N . ASN A 1 109 ? 7.810 115.150 10.020 1.00 33.23 109 ASN A N 1
ATOM 876 C CA . ASN A 1 109 ? 6.488 114.533 10.190 1.00 35.32 109 ASN A CA 1
ATOM 877 C C . ASN A 1 109 ? 5.946 114.911 11.566 1.00 35.00 109 ASN A C 1
ATOM 878 O O . ASN A 1 109 ? 6.441 114.424 12.591 1.00 34.58 109 ASN A O 1
ATOM 883 N N . ASP A 1 110 ? 4.956 115.811 11.602 1.00 34.96 110 ASP A N 1
ATOM 884 C CA . ASP A 1 110 ? 4.599 116.432 12.871 1.00 33.90 110 ASP A CA 1
ATOM 885 C C . ASP A 1 110 ? 3.545 115.663 13.654 1.00 42.13 110 ASP A C 1
ATOM 886 O O . ASP A 1 110 ? 3.436 115.854 14.872 1.00 41.92 110 ASP A O 1
ATOM 891 N N . PHE A 1 111 ? 2.781 114.790 13.014 1.00 36.98 111 PHE A N 1
ATOM 892 C CA . PHE A 1 111 ? 1.796 113.991 13.731 1.00 33.13 111 PHE A CA 1
ATOM 893 C C . PHE A 1 111 ? 1.841 112.580 13.181 1.00 32.22 111 PHE A C 1
ATOM 894 O O . PHE A 1 111 ? 1.931 112.397 11.966 1.00 33.68 111 PHE A O 1
ATOM 902 N N . TRP A 1 112 ? 1.753 111.598 14.082 1.00 34.57 112 TRP A N 1
ATOM 903 C CA . TRP A 1 112 ? 1.864 110.173 13.773 1.00 32.75 112 TRP A CA 1
ATOM 904 C C . TRP A 1 112 ? 0.686 109.424 14.379 1.00 34.11 112 TRP A C 1
ATOM 905 O O . TRP A 1 112 ? 0.211 109.772 15.460 1.00 40.24 112 TRP A O 1
ATOM 916 N N . GLY A 1 113 ? 0.218 108.393 13.680 1.00 29.78 113 GLY A N 1
ATOM 917 C CA . GLY A 1 113 ? -0.735 107.475 14.269 1.00 30.65 113 GLY A CA 1
ATOM 918 C C . GLY A 1 113 ? -0.071 106.616 15.337 1.00 36.34 113 GLY A C 1
ATOM 919 O O . GLY A 1 113 ? 1.132 106.665 15.566 1.00 37.66 113 GLY A O 1
ATOM 920 N N . GLN A 1 114 ? -0.889 105.807 16.001 1.00 36.83 114 GLN A N 1
ATOM 921 C CA . GLN A 1 114 ? -0.397 104.968 17.084 1.00 40.65 114 GLN A CA 1
ATOM 922 C C . GLN A 1 114 ? 0.228 103.674 16.581 1.00 39.92 114 GLN A C 1
ATOM 923 O O . GLN A 1 114 ? 0.850 102.962 17.365 1.00 38.09 114 GLN A O 1
ATOM 929 N N . GLY A 1 115 ? 0.066 103.346 15.313 1.00 33.15 115 GLY A N 1
ATOM 930 C CA . GLY A 1 115 ? 0.720 102.156 14.787 1.00 38.35 115 GLY A CA 1
ATOM 931 C C . GLY A 1 115 ? -0.183 100.939 14.839 1.00 43.63 115 GLY A C 1
ATOM 932 O O . GLY A 1 115 ? -1.018 100.782 15.725 1.00 41.83 115 GLY A O 1
ATOM 933 N N . THR A 1 116 ? -0.016 100.057 13.857 1.00 34.79 116 THR A N 1
ATOM 934 C CA . THR A 1 116 ? -0.736 98.785 13.857 1.00 36.62 116 THR A CA 1
ATOM 935 C C . THR A 1 116 ? 0.250 97.678 13.491 1.00 36.59 116 THR A C 1
ATOM 936 O O . THR A 1 116 ? 1.080 97.854 12.597 1.00 32.01 116 THR A O 1
ATOM 940 N N . LEU A 1 117 ? 0.188 96.561 14.211 1.00 41.12 117 LEU A N 1
ATOM 941 C CA . LEU A 1 117 ? 1.166 95.485 14.068 1.00 37.84 117 LEU A CA 1
ATOM 942 C C . LEU A 1 117 ? 0.753 94.515 12.962 1.00 38.78 117 LEU A C 1
ATOM 943 O O . LEU A 1 117 ? -0.373 94.000 12.955 1.00 35.14 117 LEU A O 1
ATOM 948 N N . VAL A 1 118 ? 1.680 94.241 12.051 1.00 34.19 118 VAL A N 1
ATOM 949 C CA . VAL A 1 118 ? 1.487 93.263 10.982 1.00 33.22 118 VAL A CA 1
ATOM 950 C C . VAL A 1 118 ? 2.495 92.140 11.184 1.00 34.11 118 VAL A C 1
ATOM 951 O O . VAL A 1 118 ? 3.697 92.405 11.261 1.00 34.64 118 VAL A O 1
ATOM 955 N N . THR A 1 119 ? 2.021 90.895 11.274 1.00 31.92 119 THR A N 1
ATOM 956 C CA . THR A 1 119 ? 2.899 89.730 11.442 1.00 32.84 119 THR A CA 1
ATOM 957 C C . THR A 1 119 ? 2.733 88.826 10.230 1.00 33.82 119 THR A C 1
ATOM 958 O O . THR A 1 119 ? 1.621 88.374 9.941 1.00 36.47 119 THR A O 1
ATOM 962 N N . VAL A 1 120 ? 3.819 88.566 9.515 1.00 32.05 120 VAL A N 1
ATOM 963 C CA . VAL A 1 120 ? 3.762 87.707 8.335 1.00 32.33 120 VAL A CA 1
ATOM 964 C C . VAL A 1 120 ? 4.433 86.399 8.731 1.00 36.49 120 VAL A C 1
ATOM 965 O O . VAL A 1 120 ? 5.634 86.380 9.016 1.00 34.55 120 VAL A O 1
ATOM 969 N N . SER A 1 121 ? 3.648 85.327 8.821 1.00 37.62 121 SER A N 1
ATOM 970 C CA . SER A 1 121 ? 4.163 84.040 9.276 1.00 37.70 121 SER A CA 1
ATOM 971 C C . SER A 1 121 ? 3.188 82.944 8.868 1.00 38.83 121 SER A C 1
ATOM 972 O O . SER A 1 121 ? 1.984 83.180 8.772 1.00 38.88 121 SER A O 1
ATOM 975 N N . SER A 1 122 ? 3.718 81.737 8.642 1.00 37.91 122 SER A N 1
ATOM 976 C CA . SER A 1 122 ? 2.851 80.596 8.368 1.00 39.46 122 SER A CA 1
ATOM 977 C C . SER A 1 122 ? 2.440 79.849 9.630 1.00 51.00 122 SER A C 1
ATOM 978 O O . SER A 1 122 ? 1.637 78.912 9.541 1.00 46.28 122 SER A O 1
ATOM 981 N N . ALA A 1 123 ? 2.970 80.232 10.791 1.00 42.68 123 ALA A N 1
ATOM 982 C CA . ALA A 1 123 ? 2.640 79.553 12.038 1.00 50.38 123 ALA A CA 1
ATOM 983 C C . ALA A 1 123 ? 1.190 79.827 12.445 1.00 46.55 123 ALA A C 1
ATOM 984 O O . ALA A 1 123 ? 0.628 80.886 12.153 1.00 44.56 123 ALA A O 1
ATOM 986 N N . SER A 1 124 ? 0.589 78.856 13.133 1.00 49.92 124 SER A N 1
ATOM 987 C CA . SER A 1 124 ? -0.814 78.942 13.526 1.00 51.79 124 SER A CA 1
ATOM 988 C C . SER A 1 124 ? -0.992 79.816 14.761 1.00 50.10 124 SER A C 1
ATOM 989 O O . SER A 1 124 ? -0.151 79.820 15.666 1.00 48.17 124 SER A O 1
ATOM 992 N N . THR A 1 125 ? -2.102 80.549 14.798 1.00 48.61 125 THR A N 1
ATOM 993 C CA . THR A 1 125 ? -2.494 81.266 16.003 1.00 49.50 125 THR A CA 1
ATOM 994 C C . THR A 1 125 ? -2.630 80.292 17.164 1.00 44.12 125 THR A C 1
ATOM 995 O O . THR A 1 125 ? -3.088 79.164 16.990 1.00 45.69 125 THR A O 1
ATOM 999 N N . LYS A 1 126 ? -2.197 80.712 18.353 1.00 47.76 126 LYS A N 1
ATOM 1000 C CA . LYS A 1 126 ? -2.264 79.842 19.523 1.00 46.43 126 LYS A CA 1
ATOM 1001 C C . LYS A 1 126 ? -2.495 80.696 20.759 1.00 43.69 126 LYS A C 1
ATOM 1002 O O . LYS A 1 126 ? -1.722 81.618 21.026 1.00 40.95 126 LYS A O 1
ATOM 1008 N N . GLY A 1 127 ? -3.568 80.404 21.494 1.00 43.72 127 GLY A N 1
ATOM 1009 C CA . GLY A 1 127 ? -3.888 81.147 22.690 1.00 42.35 127 GLY A CA 1
ATOM 1010 C C . GLY A 1 127 ? -3.042 80.711 23.870 1.00 47.84 127 GLY A C 1
ATOM 1011 O O . GLY A 1 127 ? -2.571 79.573 23.936 1.00 47.90 127 GLY A O 1
ATOM 1012 N N . PRO A 1 128 ? -2.840 81.608 24.832 1.00 43.95 128 PRO A N 1
ATOM 1013 C CA . PRO A 1 128 ? -1.920 81.318 25.940 1.00 40.25 128 PRO A CA 1
ATOM 1014 C C . PRO A 1 128 ? -2.547 80.494 27.048 1.00 50.11 128 PRO A C 1
ATOM 1015 O O . PRO A 1 128 ? -3.754 80.527 27.279 1.00 45.99 128 PRO A O 1
ATOM 1019 N N . SER A 1 129 ? -1.695 79.779 27.769 1.00 46.84 129 SER A N 1
ATOM 1020 C CA . SER A 1 129 ? -2.075 79.210 29.053 1.00 53.26 129 SER A CA 1
ATOM 1021 C C . SER A 1 129 ? -1.647 80.174 30.149 1.00 54.11 129 SER A C 1
ATOM 1022 O O . SER A 1 129 ? -0.560 80.750 30.085 1.00 51.01 129 SER A O 1
ATOM 1025 N N . VAL A 1 130 ? -2.505 80.368 31.146 1.00 42.31 130 VAL A N 1
ATOM 1026 C CA . VAL A 1 130 ? -2.252 81.360 32.186 1.00 42.23 130 VAL A CA 1
ATOM 1027 C C . VAL A 1 130 ? -2.120 80.637 33.518 1.00 46.44 130 VAL A C 1
ATOM 1028 O O . VAL A 1 130 ? -3.037 79.918 33.928 1.00 46.51 130 VAL A O 1
ATOM 1032 N N . PHE A 1 131 ? -0.987 80.823 34.190 1.00 42.29 131 PHE A N 1
ATOM 1033 C CA . PHE A 1 131 ? -0.701 80.130 35.439 1.00 43.03 131 PHE A CA 1
ATOM 1034 C C . PHE A 1 131 ? -0.360 81.138 36.528 1.00 45.48 131 PHE A C 1
ATOM 1035 O O . PHE A 1 131 ? 0.296 82.154 36.254 1.00 44.02 131 PHE A O 1
ATOM 1043 N N . PRO A 1 132 ? -0.761 80.878 37.770 1.00 46.87 132 PRO A N 1
ATOM 1044 C CA . PRO A 1 132 ? -0.463 81.814 38.862 1.00 45.20 132 PRO A CA 1
ATOM 1045 C C . PRO A 1 132 ? 0.967 81.691 39.374 1.00 57.70 132 PRO A C 1
ATOM 1046 O O . PRO A 1 132 ? 1.542 80.601 39.432 1.00 49.02 132 PRO A O 1
ATOM 1050 N N . LEU A 1 133 ? 1.540 82.829 39.752 1.00 44.20 133 LEU A N 1
ATOM 1051 C CA . LEU A 1 133 ? 2.797 82.895 40.499 1.00 45.64 133 LEU A CA 1
ATOM 1052 C C . LEU A 1 133 ? 2.399 83.263 41.928 1.00 49.71 133 LEU A C 1
ATOM 1053 O O . LEU A 1 133 ? 2.134 84.429 42.228 1.00 46.31 133 LEU A O 1
ATOM 1058 N N . ALA A 1 134 ? 2.314 82.265 42.794 1.00 51.22 134 ALA A N 1
ATOM 1059 C CA . ALA A 1 134 ? 1.653 82.496 44.074 1.00 49.06 134 ALA A CA 1
ATOM 1060 C C . ALA A 1 134 ? 2.625 83.102 45.085 1.00 55.35 134 ALA A C 1
ATOM 1061 O O . ALA A 1 134 ? 3.802 82.734 45.112 1.00 52.01 134 ALA A O 1
ATOM 1063 N N . PRO A 1 135 ? 2.158 84.014 45.940 1.00 55.23 135 PRO A N 1
ATOM 1064 C CA . PRO A 1 135 ? 3.058 84.606 46.936 1.00 58.17 135 PRO A CA 1
ATOM 1065 C C . PRO A 1 135 ? 3.484 83.574 47.965 1.00 68.05 135 PRO A C 1
ATOM 1066 O O . PRO A 1 135 ? 2.709 82.693 48.346 1.00 75.64 135 PRO A O 1
ATOM 1070 N N . SER A 1 136 ? 4.725 83.697 48.424 1.00 81.23 136 SER A N 1
ATOM 1071 C CA . SER A 1 136 ? 5.290 82.724 49.363 1.00 81.76 136 SER A CA 1
ATOM 1072 C C . SER A 1 136 ? 4.861 83.005 50.808 1.00 79.02 136 SER A C 1
ATOM 1073 O O . SER A 1 136 ? 4.473 84.127 51.150 1.00 80.86 136 SER A O 1
ATOM 1076 N N . GLY A 1 137 ? 5.820 93.829 55.797 1.00 85.17 143 GLY A N 1
ATOM 1077 C CA . GLY A 1 137 ? 6.588 93.167 54.758 1.00 74.96 143 GLY A CA 1
ATOM 1078 C C . GLY A 1 137 ? 5.987 93.297 53.373 1.00 76.61 143 GLY A C 1
ATOM 1079 O O . GLY A 1 137 ? 4.825 93.680 53.223 1.00 78.78 143 GLY A O 1
ATOM 1080 N N . THR A 1 138 ? 6.792 93.007 52.354 1.00 75.10 144 THR A N 1
ATOM 1081 C CA . THR A 1 138 ? 6.383 93.106 50.956 1.00 79.02 144 THR A CA 1
ATOM 1082 C C . THR A 1 138 ? 6.334 91.714 50.341 1.00 72.43 144 THR A C 1
ATOM 1083 O O . THR A 1 138 ? 7.330 90.985 50.371 1.00 76.68 144 THR A O 1
ATOM 1087 N N . ALA A 1 139 ? 5.188 91.362 49.774 1.00 66.53 145 ALA A N 1
ATOM 1088 C CA . ALA A 1 139 ? 5.027 90.124 49.031 1.00 58.98 145 ALA A CA 1
ATOM 1089 C C . ALA A 1 139 ? 4.961 90.417 47.536 1.00 58.45 145 ALA A C 1
ATOM 1090 O O . ALA A 1 139 ? 4.587 91.514 47.111 1.00 63.12 145 ALA A O 1
ATOM 1092 N N . ALA A 1 140 ? 5.322 89.427 46.736 1.00 50.88 146 ALA A N 1
ATOM 1093 C CA . ALA A 1 140 ? 5.159 89.513 45.295 1.00 48.91 146 ALA A CA 1
ATOM 1094 C C . ALA A 1 140 ? 4.293 88.356 44.832 1.00 48.50 146 ALA A C 1
ATOM 1095 O O . ALA A 1 140 ? 4.351 87.258 45.390 1.00 49.03 146 ALA A O 1
ATOM 1097 N N . LEU A 1 141 ? 3.480 88.614 43.814 1.00 47.73 147 LEU A N 1
ATOM 1098 C CA . LEU A 1 141 ? 2.688 87.560 43.202 1.00 47.30 147 LEU A CA 1
ATOM 1099 C C . LEU A 1 141 ? 2.536 87.920 41.734 1.00 45.68 147 LEU A C 1
ATOM 1100 O O . LEU A 1 141 ? 2.889 89.024 41.321 1.00 49.46 147 LEU A O 1
ATOM 1105 N N . GLY A 1 142 ? 2.038 86.988 40.932 1.00 45.02 148 GLY A N 1
ATOM 1106 C CA . GLY A 1 142 ? 1.913 87.298 39.519 1.00 43.65 148 GLY A CA 1
ATOM 1107 C C . GLY A 1 142 ? 1.271 86.188 38.722 1.00 43.28 148 GLY A C 1
ATOM 1108 O O . GLY A 1 142 ? 0.703 85.241 39.272 1.00 44.25 148 GLY A O 1
ATOM 1109 N N A CYS A 1 143 ? 1.371 86.324 37.394 0.50 42.00 149 CYS A N 1
ATOM 1110 N N B CYS A 1 143 ? 1.340 86.344 37.410 0.50 42.04 149 CYS A N 1
ATOM 1111 C CA A CYS A 1 143 ? 0.757 85.402 36.441 0.50 42.99 149 CYS A CA 1
ATOM 1112 C CA B CYS A 1 143 ? 0.830 85.348 36.494 0.50 41.67 149 CYS A CA 1
ATOM 1113 C C A CYS A 1 143 ? 1.708 85.135 35.283 0.50 42.19 149 CYS A C 1
ATOM 1114 C C B CYS A 1 143 ? 1.874 85.092 35.425 0.50 42.52 149 CYS A C 1
ATOM 1115 O O A CYS A 1 143 ? 2.237 86.077 34.683 0.50 42.35 149 CYS A O 1
ATOM 1116 O O B CYS A 1 143 ? 2.642 85.982 35.047 0.50 42.87 149 CYS A O 1
ATOM 1121 N N . LEU A 1 144 ? 1.903 83.855 34.963 1.00 42.39 150 LEU A N 1
ATOM 1122 C CA . LEU A 1 144 ? 2.755 83.432 33.865 1.00 38.62 150 LEU A CA 1
ATOM 1123 C C . LEU A 1 144 ? 1.850 83.165 32.671 1.00 40.60 150 LEU A C 1
ATOM 1124 O O . LEU A 1 144 ? 0.883 82.394 32.777 1.00 42.82 150 LEU A O 1
ATOM 1129 N N . VAL A 1 145 ? 2.130 83.830 31.560 1.00 37.82 151 VAL A N 1
ATOM 1130 C CA . VAL A 1 145 ? 1.315 83.727 30.357 1.00 37.94 151 VAL A CA 1
ATOM 1131 C C . VAL A 1 145 ? 2.159 83.001 29.321 1.00 45.99 151 VAL A C 1
ATOM 1132 O O . VAL A 1 145 ? 3.031 83.602 28.687 1.00 42.99 151 VAL A O 1
ATOM 1136 N N . LYS A 1 146 ? 1.887 81.721 29.114 1.00 40.67 152 LYS A N 1
ATOM 1137 C CA . LYS A 1 146 ? 2.838 80.845 28.445 1.00 42.83 152 LYS A CA 1
ATOM 1138 C C . LYS A 1 146 ? 2.318 80.375 27.090 1.00 48.74 152 LYS A C 1
ATOM 1139 O O . LYS A 1 146 ? 1.148 79.992 26.960 1.00 44.98 152 LYS A O 1
ATOM 1145 N N . ASP A 1 147 ? 3.213 80.392 26.093 1.00 40.83 153 ASP A N 1
ATOM 1146 C CA . ASP A 1 147 ? 3.078 79.663 24.826 1.00 40.06 153 ASP A CA 1
ATOM 1147 C C . ASP A 1 147 ? 1.966 80.177 23.922 1.00 42.43 153 ASP A C 1
ATOM 1148 O O . ASP A 1 147 ? 0.982 79.475 23.678 1.00 39.91 153 ASP A O 1
ATOM 1153 N N . TYR A 1 148 ? 2.106 81.386 23.399 1.00 37.77 154 TYR A N 1
ATOM 1154 C CA . TYR A 1 148 ? 1.084 81.940 22.524 1.00 39.55 154 TYR A CA 1
ATOM 1155 C C . TYR A 1 148 ? 1.721 82.480 21.249 1.00 42.17 154 TYR A C 1
ATOM 1156 O O . TYR A 1 148 ? 2.938 82.697 21.165 1.00 36.92 154 TYR A O 1
ATOM 1165 N N . PHE A 1 149 ? 0.862 82.740 20.260 1.00 38.48 155 PHE A N 1
ATOM 1166 C CA . PHE A 1 149 ? 1.285 83.285 18.979 1.00 38.71 155 PHE A CA 1
ATOM 1167 C C . PHE A 1 149 ? 0.041 83.811 18.282 1.00 39.57 155 PHE A C 1
ATOM 1168 O O . PHE A 1 149 ? -1.010 83.170 18.386 1.00 40.47 155 PHE A O 1
ATOM 1176 N N . PRO A 1 150 ? 0.100 84.970 17.595 1.00 39.59 156 PRO A N 1
ATOM 1177 C CA . PRO A 1 150 ? 1.252 85.884 17.583 1.00 38.69 156 PRO A CA 1
ATOM 1178 C C . PRO A 1 150 ? 1.188 86.860 18.749 1.00 40.83 156 PRO A C 1
ATOM 1179 O O . PRO A 1 150 ? 0.306 86.760 19.592 1.00 40.52 156 PRO A O 1
ATOM 1183 N N . GLU A 1 151 ? 2.091 87.829 18.772 1.00 40.91 157 GLU A N 1
ATOM 1184 C CA . GLU A 1 151 ? 1.934 88.958 19.670 1.00 39.63 157 GLU A CA 1
ATOM 1185 C C . GLU A 1 151 ? 0.762 89.824 19.210 1.00 43.84 157 GLU A C 1
ATOM 1186 O O . GLU A 1 151 ? 0.353 89.756 18.049 1.00 43.84 157 GLU A O 1
ATOM 1192 N N . PRO A 1 152 ? 0.189 90.652 20.109 1.00 46.25 158 PRO A N 1
ATOM 1193 C CA . PRO A 1 152 ? 0.531 90.885 21.514 1.00 49.44 158 PRO A CA 1
ATOM 1194 C C . PRO A 1 152 ? -0.479 90.273 22.485 1.00 49.34 158 PRO A C 1
ATOM 1195 O O . PRO A 1 152 ? -1.575 89.865 22.088 1.00 41.47 158 PRO A O 1
ATOM 1199 N N . VAL A 1 153 ? -0.103 90.253 23.756 1.00 56.07 159 VAL A N 1
ATOM 1200 C CA . VAL A 1 153 ? -0.998 89.975 24.869 1.00 52.33 159 VAL A CA 1
ATOM 1201 C C . VAL A 1 153 ? -1.041 91.218 25.746 1.00 50.18 159 VAL A C 1
ATOM 1202 O O . VAL A 1 153 ? -0.022 91.894 25.914 1.00 46.42 159 VAL A O 1
ATOM 1206 N N . THR A 1 154 ? -2.210 91.544 26.282 1.00 46.93 160 THR A N 1
ATOM 1207 C CA . THR A 1 154 ? -2.277 92.578 27.305 1.00 52.92 160 THR A CA 1
ATOM 1208 C C . THR A 1 154 ? -2.667 91.958 28.641 1.00 47.13 160 THR A C 1
ATOM 1209 O O . THR A 1 154 ? -3.401 90.968 28.700 1.00 46.84 160 THR A O 1
ATOM 1213 N N . VAL A 1 155 ? -2.198 92.572 29.719 1.00 43.67 161 VAL A N 1
ATOM 1214 C CA . VAL A 1 155 ? -2.429 92.074 31.067 1.00 47.69 161 VAL A CA 1
ATOM 1215 C C . VAL A 1 155 ? -2.824 93.248 31.949 1.00 46.32 161 VAL A C 1
ATOM 1216 O O . VAL A 1 155 ? -2.207 94.315 31.887 1.00 51.95 161 VAL A O 1
ATOM 1220 N N . SER A 1 156 ? -3.844 93.050 32.781 1.00 50.61 162 SER A N 1
ATOM 1221 C CA . SER A 1 156 ? -4.186 94.026 33.802 1.00 48.54 162 SER A CA 1
ATOM 1222 C C . SER A 1 156 ? -4.465 93.279 35.094 1.00 49.15 162 SER A C 1
ATOM 1223 O O . SER A 1 156 ? -4.630 92.057 35.104 1.00 55.59 162 SER A O 1
ATOM 1226 N N . TRP A 1 157 ? -4.478 94.020 36.194 1.00 47.81 163 TRP A N 1
ATOM 1227 C CA . TRP A 1 157 ? -4.768 93.465 37.508 1.00 51.98 163 TRP A CA 1
ATOM 1228 C C . TRP A 1 157 ? -6.031 94.102 38.070 1.00 56.52 163 TRP A C 1
ATOM 1229 O O . TRP A 1 157 ? -6.167 95.331 38.061 1.00 53.67 163 TRP A O 1
ATOM 1240 N N . ASN A 1 158 ? -6.948 93.259 38.549 1.00 52.69 164 ASN A N 1
ATOM 1241 C CA . ASN A 1 158 ? -8.211 93.702 39.141 1.00 61.65 164 ASN A CA 1
ATOM 1242 C C . ASN A 1 158 ? -8.914 94.721 38.242 1.00 63.75 164 ASN A C 1
ATOM 1243 O O . ASN A 1 158 ? -9.357 95.784 38.685 1.00 56.96 164 ASN A O 1
ATOM 1248 N N . SER A 1 159 ? -9.028 94.362 36.961 1.00 63.69 165 SER A N 1
ATOM 1249 C CA . SER A 1 159 ? -9.740 95.128 35.939 1.00 64.58 165 SER A CA 1
ATOM 1250 C C . SER A 1 159 ? -9.184 96.537 35.753 1.00 73.66 165 SER A C 1
ATOM 1251 O O . SER A 1 159 ? -9.887 97.420 35.253 1.00 77.72 165 SER A O 1
ATOM 1254 N N . GLY A 1 160 ? -7.936 96.785 36.148 1.00 68.42 166 GLY A N 1
ATOM 1255 C CA . GLY A 1 160 ? -7.343 98.097 36.012 1.00 65.35 166 GLY A CA 1
ATOM 1256 C C . GLY A 1 160 ? -7.305 98.902 37.290 1.00 67.07 166 GLY A C 1
ATOM 1257 O O . GLY A 1 160 ? -6.665 99.961 37.318 1.00 73.00 166 GLY A O 1
ATOM 1258 N N . ALA A 1 161 ? -7.964 98.422 38.348 1.00 60.98 167 ALA A N 1
ATOM 1259 C CA . ALA A 1 161 ? -7.877 99.074 39.649 1.00 57.86 167 ALA A CA 1
ATOM 1260 C C . ALA A 1 161 ? -6.444 99.068 40.170 1.00 75.26 167 ALA A C 1
ATOM 1261 O O . ALA A 1 161 ? -5.971 100.071 40.717 1.00 75.14 167 ALA A O 1
ATOM 1263 N N . LEU A 1 162 ? -5.748 97.937 40.040 1.00 60.32 168 LEU A N 1
ATOM 1264 C CA . LEU A 1 162 ? -4.404 97.776 40.583 1.00 59.79 168 LEU A CA 1
ATOM 1265 C C . LEU A 1 162 ? -3.387 98.115 39.498 1.00 59.10 168 LEU A C 1
ATOM 1266 O O . LEU A 1 162 ? -3.228 97.365 38.531 1.00 60.90 168 LEU A O 1
ATOM 1271 N N . THR A 1 163 ? -2.714 99.256 39.644 1.00 58.61 169 THR A N 1
ATOM 1272 C CA . THR A 1 163 ? -1.633 99.638 38.746 1.00 60.57 169 THR A CA 1
ATOM 1273 C C . THR A 1 163 ? -0.323 99.912 39.469 1.00 62.73 169 THR A C 1
ATOM 1274 O O . THR A 1 163 ? 0.739 99.819 38.842 1.00 64.92 169 THR A O 1
ATOM 1278 N N . SER A 1 164 ? -0.365 100.209 40.764 1.00 63.55 170 SER A N 1
ATOM 1279 C CA . SER A 1 164 ? 0.833 100.532 41.522 1.00 62.43 170 SER A CA 1
ATOM 1280 C C . SER A 1 164 ? 1.623 99.262 41.819 1.00 61.11 170 SER A C 1
ATOM 1281 O O . SER A 1 164 ? 1.082 98.293 42.364 1.00 61.89 170 SER A O 1
ATOM 1284 N N . GLY A 1 165 ? 2.907 99.277 41.473 1.00 56.87 171 GLY A N 1
ATOM 1285 C CA . GLY A 1 165 ? 3.759 98.130 41.701 1.00 54.57 171 GLY A CA 1
ATOM 1286 C C . GLY A 1 165 ? 3.584 96.989 40.723 1.00 52.34 171 GLY A C 1
ATOM 1287 O O . GLY A 1 165 ? 4.063 95.882 41.000 1.00 50.19 171 GLY A O 1
ATOM 1288 N N . VAL A 1 166 ? 2.929 97.222 39.581 1.00 46.48 172 VAL A N 1
ATOM 1289 C CA . VAL A 1 166 ? 2.744 96.193 38.557 1.00 47.01 172 VAL A CA 1
ATOM 1290 C C . VAL A 1 166 ? 3.896 96.267 37.566 1.00 49.90 172 VAL A C 1
ATOM 1291 O O . VAL A 1 166 ? 4.217 97.345 37.058 1.00 51.33 172 VAL A O 1
ATOM 1295 N N . HIS A 1 167 ? 4.494 95.118 37.253 1.00 42.15 173 HIS A N 1
ATOM 1296 C CA . HIS A 1 167 ? 5.470 95.031 36.172 1.00 43.10 173 HIS A CA 1
ATOM 1297 C C . HIS A 1 167 ? 5.045 93.920 35.234 1.00 47.72 173 HIS A C 1
ATOM 1298 O O . HIS A 1 167 ? 5.013 92.750 35.630 1.00 47.73 173 HIS A O 1
ATOM 1305 N N . THR A 1 168 ? 4.782 94.270 33.988 1.00 43.79 174 THR A N 1
ATOM 1306 C CA . THR A 1 168 ? 4.496 93.284 32.951 1.00 46.28 174 THR A CA 1
ATOM 1307 C C . THR A 1 168 ? 5.692 93.233 32.009 1.00 46.45 174 THR A C 1
ATOM 1308 O O . THR A 1 168 ? 6.091 94.255 31.451 1.00 47.29 174 THR A O 1
ATOM 1312 N N . PHE A 1 169 ? 6.284 92.064 31.873 1.00 42.34 175 PHE A N 1
ATOM 1313 C CA . PHE A 1 169 ? 7.553 91.951 31.165 1.00 38.38 175 PHE A CA 1
ATOM 1314 C C . PHE A 1 169 ? 7.339 91.840 29.658 1.00 42.27 175 PHE A C 1
ATOM 1315 O O . PHE A 1 169 ? 6.309 91.324 29.210 1.00 41.82 175 PHE A O 1
ATOM 1323 N N . PRO A 1 170 ? 8.295 92.332 28.856 1.00 43.38 176 PRO A N 1
ATOM 1324 C CA . PRO A 1 170 ? 8.278 92.036 27.414 1.00 41.89 176 PRO A CA 1
ATOM 1325 C C . PRO A 1 170 ? 8.301 90.530 27.206 1.00 43.68 176 PRO A C 1
ATOM 1326 O O . PRO A 1 170 ? 8.954 89.794 27.950 1.00 39.10 176 PRO A O 1
ATOM 1330 N N . ALA A 1 171 ? 7.615 90.084 26.157 1.00 36.86 177 ALA A N 1
ATOM 1331 C CA . ALA A 1 171 ? 7.554 88.658 25.861 1.00 41.81 177 ALA A CA 1
ATOM 1332 C C . ALA A 1 171 ? 8.914 88.150 25.414 1.00 38.37 177 ALA A C 1
ATOM 1333 O O . ALA A 1 171 ? 9.722 88.889 24.850 1.00 36.37 177 ALA A O 1
ATOM 1335 N N . VAL A 1 172 ? 9.200 86.895 25.722 1.00 34.63 178 VAL A N 1
ATOM 1336 C CA . VAL A 1 172 ? 10.383 86.236 25.189 1.00 36.39 178 VAL A CA 1
ATOM 1337 C C . VAL A 1 172 ? 9.936 85.294 24.086 1.00 37.60 178 VAL A C 1
ATOM 1338 O O . VAL A 1 172 ? 8.894 84.631 24.188 1.00 35.76 178 VAL A O 1
ATOM 1342 N N . LEU A 1 173 ? 10.717 85.254 23.017 1.00 34.14 179 LEU A N 1
ATOM 1343 C CA . LEU A 1 173 ? 10.545 84.258 21.980 1.00 33.95 179 LEU A CA 1
ATOM 1344 C C . LEU A 1 173 ? 11.278 82.997 22.411 1.00 35.25 179 LEU A C 1
ATOM 1345 O O . LEU A 1 173 ? 12.502 83.026 22.631 1.00 33.99 179 LEU A O 1
ATOM 1350 N N . GLN A 1 174 ? 10.540 81.907 22.572 1.00 34.24 180 GLN A N 1
ATOM 1351 C CA . GLN A 1 174 ? 11.119 80.653 23.020 1.00 36.53 180 GLN A CA 1
ATOM 1352 C C . GLN A 1 174 ? 11.651 79.862 21.828 1.00 38.09 180 GLN A C 1
ATOM 1353 O O . GLN A 1 174 ? 11.347 80.159 20.670 1.00 40.06 180 GLN A O 1
ATOM 1359 N N . SER A 1 175 ? 12.430 78.813 22.121 1.00 37.66 181 SER A N 1
ATOM 1360 C CA . SER A 1 175 ? 12.990 78.009 21.034 1.00 47.59 181 SER A CA 1
ATOM 1361 C C . SER A 1 175 ? 11.900 77.322 20.221 1.00 52.85 181 SER A C 1
ATOM 1362 O O . SER A 1 175 ? 12.104 77.022 19.041 1.00 49.67 181 SER A O 1
ATOM 1365 N N . SER A 1 176 ? 10.738 77.069 20.833 1.00 49.02 182 SER A N 1
ATOM 1366 C CA . SER A 1 176 ? 9.583 76.532 20.110 1.00 45.28 182 SER A CA 1
ATOM 1367 C C . SER A 1 176 ? 9.029 77.474 19.043 1.00 45.68 182 SER A C 1
ATOM 1368 O O . SER A 1 176 ? 8.217 77.044 18.220 1.00 48.57 182 SER A O 1
ATOM 1371 N N . GLY A 1 177 ? 9.389 78.749 19.067 1.00 43.26 183 GLY A N 1
ATOM 1372 C CA . GLY A 1 177 ? 8.751 79.731 18.211 1.00 41.51 183 GLY A CA 1
ATOM 1373 C C . GLY A 1 177 ? 7.515 80.394 18.796 1.00 44.87 183 GLY A C 1
ATOM 1374 O O . GLY A 1 177 ? 6.951 81.292 18.151 1.00 43.31 183 GLY A O 1
ATOM 1375 N N . LEU A 1 178 ? 7.097 80.013 20.006 1.00 39.85 184 LEU A N 1
ATOM 1376 C CA . LEU A 1 178 ? 6.006 80.662 20.721 1.00 39.94 184 LEU A CA 1
ATOM 1377 C C . LEU A 1 178 ? 6.551 81.677 21.720 1.00 41.82 184 LEU A C 1
ATOM 1378 O O . LEU A 1 178 ? 7.711 81.612 22.133 1.00 36.73 184 LEU A O 1
ATOM 1383 N N . TYR A 1 179 ? 5.685 82.595 22.139 1.00 35.38 185 TYR A N 1
ATOM 1384 C CA . TYR A 1 179 ? 6.030 83.629 23.103 1.00 34.80 185 TYR A CA 1
ATOM 1385 C C . TYR A 1 179 ? 5.556 83.240 24.498 1.00 34.86 185 TYR A C 1
ATOM 1386 O O . TYR A 1 179 ? 4.616 82.464 24.664 1.00 35.44 185 TYR A O 1
ATOM 1395 N N . SER A 1 180 ? 6.216 83.806 25.507 1.00 34.44 186 SER A N 1
ATOM 1396 C CA . SER A 1 180 ? 5.737 83.753 26.882 1.00 36.80 186 SER A CA 1
ATOM 1397 C C . SER A 1 180 ? 6.047 85.071 27.552 1.00 37.56 186 SER A C 1
ATOM 1398 O O . SER A 1 180 ? 7.053 85.723 27.241 1.00 37.14 186 SER A O 1
ATOM 1401 N N . LEU A 1 181 ? 5.210 85.446 28.512 1.00 34.95 187 LEU A N 1
ATOM 1402 C CA . LEU A 1 181 ? 5.555 86.598 29.335 1.00 40.07 187 LEU A CA 1
ATOM 1403 C C . LEU A 1 181 ? 5.037 86.386 30.746 1.00 38.37 187 LEU A C 1
ATOM 1404 O O . LEU A 1 181 ? 4.258 85.468 31.020 1.00 38.08 187 LEU A O 1
ATOM 1409 N N . SER A 1 182 ? 5.464 87.274 31.635 1.00 37.19 188 SER A N 1
ATOM 1410 C CA . SER A 1 182 ? 5.004 87.293 33.016 1.00 41.61 188 SER A CA 1
ATOM 1411 C C . SER A 1 182 ? 4.553 88.696 33.389 1.00 37.42 188 SER A C 1
ATOM 1412 O O . SER A 1 182 ? 5.028 89.688 32.831 1.00 37.44 188 SER A O 1
ATOM 1415 N N . SER A 1 183 ? 3.613 88.766 34.333 1.00 39.53 189 SER A N 1
ATOM 1416 C CA . SER A 1 183 ? 3.228 90.018 34.971 1.00 39.28 189 SER A CA 1
ATOM 1417 C C . SER A 1 183 ? 3.257 89.796 36.474 1.00 43.59 189 SER A C 1
ATOM 1418 O O . SER A 1 183 ? 2.758 88.777 36.960 1.00 40.91 189 SER A O 1
ATOM 1421 N N . VAL A 1 184 ? 3.833 90.739 37.210 1.00 40.85 190 VAL A N 1
ATOM 1422 C CA . VAL A 1 184 ? 3.994 90.592 38.645 1.00 43.81 190 VAL A CA 1
ATOM 1423 C C . VAL A 1 184 ? 3.546 91.881 39.309 1.00 48.85 190 VAL A C 1
ATOM 1424 O O . VAL A 1 184 ? 3.522 92.949 38.691 1.00 43.11 190 VAL A O 1
ATOM 1428 N N . VAL A 1 185 ? 3.162 91.770 40.575 1.00 44.89 191 VAL A N 1
ATOM 1429 C CA . VAL A 1 185 ? 2.856 92.948 41.370 1.00 46.43 191 VAL A CA 1
ATOM 1430 C C . VAL A 1 185 ? 3.380 92.724 42.781 1.00 47.73 191 VAL A C 1
ATOM 1431 O O . VAL A 1 185 ? 3.362 91.602 43.298 1.00 50.01 191 VAL A O 1
ATOM 1435 N N . THR A 1 186 ? 3.881 93.783 43.389 1.00 48.66 192 THR A N 1
ATOM 1436 C CA . THR A 1 186 ? 4.291 93.760 44.783 1.00 55.91 192 THR A CA 1
ATOM 1437 C C . THR A 1 186 ? 3.190 94.382 45.631 1.00 58.82 192 THR A C 1
ATOM 1438 O O . THR A 1 186 ? 2.665 95.444 45.288 1.00 60.25 192 THR A O 1
ATOM 1442 N N . VAL A 1 187 ? 2.825 93.704 46.714 1.00 54.28 193 VAL A N 1
ATOM 1443 C CA . VAL A 1 187 ? 1.735 94.140 47.586 1.00 60.89 193 VAL A CA 1
ATOM 1444 C C . VAL A 1 187 ? 2.185 93.985 49.028 1.00 64.33 193 VAL A C 1
ATOM 1445 O O . VAL A 1 187 ? 3.177 93.298 49.312 1.00 61.90 193 VAL A O 1
ATOM 1449 N N . PRO A 1 188 ? 1.475 94.611 49.969 1.00 68.73 194 PRO A N 1
ATOM 1450 C CA . PRO A 1 188 ? 1.767 94.351 51.386 1.00 71.18 194 PRO A CA 1
ATOM 1451 C C . PRO A 1 188 ? 1.394 92.929 51.778 1.00 75.62 194 PRO A C 1
ATOM 1452 O O . PRO A 1 188 ? 0.390 92.380 51.316 1.00 74.53 194 PRO A O 1
ATOM 1456 N N . SER A 1 189 ? 2.235 92.327 52.627 1.00 75.27 195 SER A N 1
ATOM 1457 C CA . SER A 1 189 ? 1.924 91.012 53.184 1.00 82.97 195 SER A CA 1
ATOM 1458 C C . SER A 1 189 ? 0.603 91.020 53.944 1.00 81.34 195 SER A C 1
ATOM 1459 O O . SER A 1 189 ? -0.084 89.993 53.998 1.00 81.87 195 SER A O 1
ATOM 1462 N N . SER A 1 190 ? 0.244 92.165 54.542 1.00 78.46 196 SER A N 1
ATOM 1463 C CA . SER A 1 190 ? -0.972 92.266 55.348 1.00 82.30 196 SER A CA 1
ATOM 1464 C C . SER A 1 190 ? -2.213 91.885 54.553 1.00 82.60 196 SER A C 1
ATOM 1465 O O . SER A 1 190 ? -3.151 91.292 55.098 1.00 90.05 196 SER A O 1
ATOM 1468 N N . SER A 1 191 ? -2.246 92.237 53.272 1.00 82.91 197 SER A N 1
ATOM 1469 C CA . SER A 1 191 ? -3.446 92.126 52.458 1.00 85.76 197 SER A CA 1
ATOM 1470 C C . SER A 1 191 ? -3.568 90.786 51.744 1.00 88.61 197 SER A C 1
ATOM 1471 O O . SER A 1 191 ? -4.448 90.637 50.890 1.00 97.58 197 SER A O 1
ATOM 1474 N N . LEU A 1 192 ? -2.713 89.810 52.062 1.00 80.87 198 LEU A N 1
ATOM 1475 C CA . LEU A 1 192 ? -2.797 88.528 51.370 1.00 79.06 198 LEU A CA 1
ATOM 1476 C C . LEU A 1 192 ? -4.019 87.716 51.789 1.00 84.09 198 LEU A C 1
ATOM 1477 O O . LEU A 1 192 ? -4.376 86.756 51.098 1.00 91.11 198 LEU A O 1
ATOM 1482 N N . GLY A 1 193 ? -4.665 88.070 52.895 1.00 90.69 199 GLY A N 1
ATOM 1483 C CA . GLY A 1 193 ? -5.904 87.422 53.277 1.00 92.62 199 GLY A CA 1
ATOM 1484 C C . GLY A 1 193 ? -7.111 88.223 52.839 1.00 94.60 199 GLY A C 1
ATOM 1485 O O . GLY A 1 193 ? -8.001 87.703 52.157 1.00 102.63 199 GLY A O 1
ATOM 1486 N N . THR A 1 194 ? -7.135 89.504 53.214 1.00 95.25 200 THR A N 1
ATOM 1487 C CA . THR A 1 194 ? -8.255 90.379 52.883 1.00 95.83 200 THR A CA 1
ATOM 1488 C C . THR A 1 194 ? -8.458 90.491 51.376 1.00 94.34 200 THR A C 1
ATOM 1489 O O . THR A 1 194 ? -9.546 90.218 50.855 1.00 95.27 200 THR A O 1
ATOM 1493 N N . GLN A 1 195 ? -7.406 90.885 50.661 1.00 82.69 201 GLN A N 1
ATOM 1494 C CA . GLN A 1 195 ? -7.544 91.388 49.303 1.00 79.27 201 GLN A CA 1
ATOM 1495 C C . GLN A 1 195 ? -7.477 90.268 48.271 1.00 83.17 201 GLN A C 1
ATOM 1496 O O . GLN A 1 195 ? -6.626 89.376 48.349 1.00 80.77 201 GLN A O 1
ATOM 1502 N N . THR A 1 196 ? -8.371 90.337 47.289 1.00 73.03 202 THR A N 1
ATOM 1503 C CA . THR A 1 196 ? -8.357 89.435 46.147 1.00 64.04 202 THR A CA 1
ATOM 1504 C C . THR A 1 196 ? -7.523 90.042 45.024 1.00 65.97 202 THR A C 1
ATOM 1505 O O . THR A 1 196 ? -7.627 91.238 44.740 1.00 65.86 202 THR A O 1
ATOM 1509 N N . TYR A 1 197 ? -6.682 89.217 44.397 1.00 58.63 203 TYR A N 1
ATOM 1510 C CA . TYR A 1 197 ? -5.849 89.640 43.275 1.00 64.53 203 TYR A CA 1
ATOM 1511 C C . TYR A 1 197 ? -6.193 88.793 42.062 1.00 59.92 203 TYR A C 1
ATOM 1512 O O . TYR A 1 197 ? -6.067 87.564 42.104 1.00 63.03 203 TYR A O 1
ATOM 1521 N N . ILE A 1 198 ? -6.606 89.450 40.981 1.00 58.46 204 ILE A N 1
ATOM 1522 C CA . ILE A 1 198 ? -7.040 88.777 39.764 1.00 55.46 204 ILE A CA 1
ATOM 1523 C C . ILE A 1 198 ? -6.269 89.367 38.597 1.00 55.13 204 ILE A C 1
ATOM 1524 O O . ILE A 1 198 ? -6.241 90.590 38.416 1.00 52.20 204 ILE A O 1
ATOM 1529 N N A CYS A 1 199 ? -5.632 88.510 37.805 0.50 50.92 205 CYS A N 1
ATOM 1530 N N B CYS A 1 199 ? -5.641 88.499 37.819 0.50 50.91 205 CYS A N 1
ATOM 1531 C CA A CYS A 1 199 ? -4.924 88.965 36.617 0.50 52.44 205 CYS A CA 1
ATOM 1532 C CA B CYS A 1 199 ? -4.953 88.902 36.610 0.50 52.44 205 CYS A CA 1
ATOM 1533 C C A CYS A 1 199 ? -5.807 88.744 35.395 0.50 53.46 205 CYS A C 1
ATOM 1534 C C B CYS A 1 199 ? -5.901 88.759 35.427 0.50 53.86 205 CYS A C 1
ATOM 1535 O O A CYS A 1 199 ? -6.347 87.649 35.200 0.50 58.20 205 CYS A O 1
ATOM 1536 O O B CYS A 1 199 ? -6.557 87.722 35.275 0.50 58.38 205 CYS A O 1
ATOM 1541 N N . ASN A 1 200 ? -5.985 89.800 34.603 1.00 51.64 206 ASN A N 1
ATOM 1542 C CA . ASN A 1 200 ? -6.841 89.790 33.422 1.00 50.76 206 ASN A CA 1
ATOM 1543 C C . ASN A 1 200 ? -5.959 89.731 32.183 1.00 50.16 206 ASN A C 1
ATOM 1544 O O . ASN A 1 200 ? -5.186 90.661 31.929 1.00 51.18 206 ASN A O 1
ATOM 1549 N N . VAL A 1 201 ? -6.081 88.650 31.416 1.00 45.09 207 VAL A N 1
ATOM 1550 C CA . VAL A 1 201 ? -5.227 88.403 30.261 1.00 43.57 207 VAL A CA 1
ATOM 1551 C C . VAL A 1 201 ? -6.093 88.390 29.008 1.00 45.80 207 VAL A C 1
ATOM 1552 O O . VAL A 1 201 ? -7.107 87.686 28.955 1.00 47.61 207 VAL A O 1
ATOM 1556 N N . ASN A 1 202 ? -5.672 89.139 27.991 1.00 48.32 208 ASN A N 1
ATOM 1557 C CA . ASN A 1 202 ? -6.419 89.293 26.743 1.00 49.41 208 ASN A CA 1
ATOM 1558 C C . ASN A 1 202 ? -5.477 89.027 25.576 1.00 47.39 208 ASN A C 1
ATOM 1559 O O . ASN A 1 202 ? -4.448 89.695 25.442 1.00 47.13 208 ASN A O 1
ATOM 1564 N N . HIS A 1 203 ? -5.807 88.038 24.753 1.00 44.85 209 HIS A N 1
ATOM 1565 C CA . HIS A 1 203 ? -5.057 87.728 23.534 1.00 48.12 209 HIS A CA 1
ATOM 1566 C C . HIS A 1 203 ? -6.035 87.861 22.374 1.00 48.23 209 HIS A C 1
ATOM 1567 O O . HIS A 1 203 ? -6.673 86.878 21.983 1.00 47.96 209 HIS A O 1
ATOM 1574 N N . LYS A 1 204 ? -6.174 89.083 21.851 1.00 47.58 210 LYS A N 1
ATOM 1575 C CA . LYS A 1 204 ? -7.124 89.313 20.760 1.00 57.68 210 LYS A CA 1
ATOM 1576 C C . LYS A 1 204 ? -6.887 88.456 19.518 1.00 62.98 210 LYS A C 1
ATOM 1577 O O . LYS A 1 204 ? -7.884 88.030 18.910 1.00 64.22 210 LYS A O 1
ATOM 1583 N N . PRO A 1 205 ? -5.651 88.142 19.099 1.00 58.96 211 PRO A N 1
ATOM 1584 C CA . PRO A 1 205 ? -5.489 87.297 17.896 1.00 51.45 211 PRO A CA 1
ATOM 1585 C C . PRO A 1 205 ? -6.188 85.948 17.973 1.00 58.90 211 PRO A C 1
ATOM 1586 O O . PRO A 1 205 ? -6.560 85.396 16.931 1.00 59.73 211 PRO A O 1
ATOM 1590 N N . SER A 1 206 ? -6.371 85.384 19.165 1.00 54.96 212 SER A N 1
ATOM 1591 C CA . SER A 1 206 ? -7.060 84.109 19.319 1.00 49.37 212 SER A CA 1
ATOM 1592 C C . SER A 1 206 ? -8.392 84.248 20.051 1.00 58.08 212 SER A C 1
ATOM 1593 O O . SER A 1 206 ? -8.976 83.232 20.443 1.00 57.97 212 SER A O 1
ATOM 1596 N N . ASN A 1 207 ? -8.870 85.480 20.253 1.00 60.72 213 ASN A N 1
ATOM 1597 C CA . ASN A 1 207 ? -10.097 85.769 21.001 1.00 69.13 213 ASN A CA 1
ATOM 1598 C C . ASN A 1 207 ? -10.100 85.060 22.355 1.00 72.76 213 ASN A C 1
ATOM 1599 O O . ASN A 1 207 ? -11.073 84.412 22.741 1.00 74.09 213 ASN A O 1
ATOM 1604 N N . THR A 1 208 ? -8.987 85.175 23.076 1.00 63.20 214 THR A N 1
ATOM 1605 C CA . THR A 1 208 ? -8.835 84.569 24.394 1.00 67.11 214 THR A CA 1
ATOM 1606 C C . THR A 1 208 ? -8.876 85.652 25.464 1.00 64.12 214 THR A C 1
ATOM 1607 O O . THR A 1 208 ? -8.135 86.637 25.387 1.00 60.41 214 THR A O 1
ATOM 1611 N N . LYS A 1 209 ? -9.760 85.477 26.444 1.00 65.75 215 LYS A N 1
ATOM 1612 C CA . LYS A 1 209 ? -9.801 86.312 27.637 1.00 63.41 215 LYS A CA 1
ATOM 1613 C C . LYS A 1 209 ? -9.768 85.390 28.842 1.00 62.05 215 LYS A C 1
ATOM 1614 O O . LYS A 1 209 ? -10.542 84.434 28.905 1.00 60.92 215 LYS A O 1
ATOM 1620 N N . VAL A 1 210 ? -8.887 85.669 29.796 1.00 51.98 216 VAL A N 1
ATOM 1621 C CA . VAL A 1 210 ? -8.773 84.852 30.998 1.00 61.10 216 VAL A CA 1
ATOM 1622 C C . VAL A 1 210 ? -8.701 85.785 32.198 1.00 62.56 216 VAL A C 1
ATOM 1623 O O . VAL A 1 210 ? -8.007 86.808 32.161 1.00 59.38 216 VAL A O 1
ATOM 1627 N N . ASP A 1 211 ? -9.414 85.425 33.261 1.00 56.81 217 ASP A N 1
ATOM 1628 C CA . ASP A 1 211 ? -9.289 86.059 34.565 1.00 61.08 217 ASP A CA 1
ATOM 1629 C C . ASP A 1 211 ? -8.848 84.985 35.541 1.00 69.53 217 ASP A C 1
ATOM 1630 O O . ASP A 1 211 ? -9.537 83.974 35.707 1.00 69.70 217 ASP A O 1
ATOM 1635 N N . LYS A 1 212 ? -7.707 85.195 36.182 1.00 55.41 218 LYS A N 1
ATOM 1636 C CA . LYS A 1 212 ? -7.128 84.189 37.057 1.00 56.91 218 LYS A CA 1
ATOM 1637 C C . LYS A 1 212 ? -6.914 84.816 38.426 1.00 53.21 218 LYS A C 1
ATOM 1638 O O . LYS A 1 212 ? -6.220 85.830 38.548 1.00 56.45 218 LYS A O 1
ATOM 1644 N N . ARG A 1 213 ? -7.544 84.236 39.443 1.00 54.61 219 ARG A N 1
ATOM 1645 C CA . ARG A 1 213 ? -7.298 84.648 40.815 1.00 54.55 219 ARG A CA 1
ATOM 1646 C C . ARG A 1 213 ? -5.994 84.035 41.315 1.00 59.87 219 ARG A C 1
ATOM 1647 O O . ARG A 1 213 ? -5.725 82.847 41.116 1.00 65.86 219 ARG A O 1
ATOM 1655 N N . VAL A 1 214 ? -5.181 84.854 41.964 1.00 55.37 220 VAL A N 1
ATOM 1656 C CA . VAL A 1 214 ? -3.879 84.433 42.471 1.00 52.57 220 VAL A CA 1
ATOM 1657 C C . VAL A 1 214 ? -3.944 84.477 43.987 1.00 54.35 220 VAL A C 1
ATOM 1658 O O . VAL A 1 214 ? -4.106 85.552 44.576 1.00 60.18 220 VAL A O 1
ATOM 1662 N N . GLU A 1 215 ? -3.802 83.324 44.621 1.00 66.30 221 GLU A N 1
ATOM 1663 C CA . GLU A 1 215 ? -3.947 83.181 46.060 1.00 70.67 221 GLU A CA 1
ATOM 1664 C C . GLU A 1 215 ? -2.777 82.401 46.636 1.00 69.89 221 GLU A C 1
ATOM 1665 O O . GLU A 1 215 ? -2.124 81.626 45.927 1.00 61.69 221 GLU A O 1
ATOM 1671 N N . PRO A 1 216 ? -2.476 82.592 47.922 1.00 76.12 222 PRO A N 1
ATOM 1672 C CA . PRO A 1 216 ? -1.441 81.770 48.568 1.00 82.22 222 PRO A CA 1
ATOM 1673 C C . PRO A 1 216 ? -1.785 80.286 48.496 1.00 85.91 222 PRO A C 1
ATOM 1674 O O . PRO A 1 216 ? -2.946 79.889 48.633 1.00 78.79 222 PRO A O 1
ATOM 1678 N N . LYS A 1 217 ? -0.756 79.464 48.289 1.00 84.71 223 LYS A N 1
ATOM 1679 C CA . LYS A 1 217 ? -0.947 78.030 48.045 1.00 81.72 223 LYS A CA 1
ATOM 1680 C C . LYS A 1 217 ? -1.305 77.230 49.304 1.00 85.06 223 LYS A C 1
ATOM 1681 O O . LYS A 1 217 ? -1.156 77.701 50.435 1.00 86.00 223 LYS A O 1
ATOM 1683 N N . GLU B 2 1 ? 20.768 106.300 -2.071 1.00 67.28 1 GLU B N 1
ATOM 1684 C CA . GLU B 2 1 ? 20.099 106.885 -0.917 1.00 62.79 1 GLU B CA 1
ATOM 1685 C C . GLU B 2 1 ? 21.100 107.603 -0.003 1.00 65.25 1 GLU B C 1
ATOM 1686 O O . GLU B 2 1 ? 22.300 107.305 -0.014 1.00 66.45 1 GLU B O 1
ATOM 1692 N N . VAL B 2 2 ? 20.595 108.543 0.791 1.00 52.46 2 VAL B N 1
ATOM 1693 C CA . VAL B 2 2 ? 21.398 109.249 1.785 1.00 58.28 2 VAL B CA 1
ATOM 1694 C C . VAL B 2 2 ? 21.404 108.407 3.054 1.00 55.57 2 VAL B C 1
ATOM 1695 O O . VAL B 2 2 ? 20.367 108.238 3.696 1.00 56.81 2 VAL B O 1
ATOM 1699 N N . VAL B 2 3 ? 22.566 107.885 3.423 1.00 45.19 3 VAL B N 1
ATOM 1700 C CA . VAL B 2 3 ? 22.698 107.102 4.644 1.00 47.77 3 VAL B CA 1
ATOM 1701 C C . VAL B 2 3 ? 22.936 108.057 5.803 1.00 50.28 3 VAL B C 1
ATOM 1702 O O . VAL B 2 3 ? 23.809 108.928 5.731 1.00 48.82 3 VAL B O 1
ATOM 1706 N N . MET B 2 4 ? 22.136 107.921 6.856 1.00 46.21 4 MET B N 1
ATOM 1707 C CA . MET B 2 4 ? 22.272 108.698 8.083 1.00 45.48 4 MET B CA 1
ATOM 1708 C C . MET B 2 4 ? 22.820 107.767 9.150 1.00 46.85 4 MET B C 1
ATOM 1709 O O . MET B 2 4 ? 22.194 106.748 9.457 1.00 46.66 4 MET B O 1
ATOM 1714 N N . THR B 2 5 ? 23.984 108.091 9.702 1.00 39.32 5 THR B N 1
ATOM 1715 C CA . THR B 2 5 ? 24.571 107.269 10.751 1.00 36.97 5 THR B CA 1
ATOM 1716 C C . THR B 2 5 ? 24.582 108.059 12.051 1.00 45.96 5 THR B C 1
ATOM 1717 O O . THR B 2 5 ? 25.263 109.084 12.160 1.00 42.89 5 THR B O 1
ATOM 1721 N N . GLN B 2 6 ? 23.855 107.564 13.037 1.00 34.95 6 GLN B N 1
ATOM 1722 C CA . GLN B 2 6 ? 23.833 108.191 14.343 1.00 38.06 6 GLN B CA 1
ATOM 1723 C C . GLN B 2 6 ? 24.885 107.567 15.241 1.00 43.66 6 GLN B C 1
ATOM 1724 O O . GLN B 2 6 ? 25.264 106.404 15.080 1.00 42.22 6 GLN B O 1
ATOM 1730 N N . SER B 2 7 ? 25.347 108.354 16.208 1.00 37.42 7 SER B N 1
ATOM 1731 C CA . SER B 2 7 ? 26.291 107.844 17.192 1.00 41.37 7 SER B CA 1
ATOM 1732 C C . SER B 2 7 ? 26.140 108.644 18.480 1.00 52.12 7 SER B C 1
ATOM 1733 O O . SER B 2 7 ? 25.700 109.801 18.441 1.00 45.95 7 SER B O 1
ATOM 1736 N N . PRO B 2 8 ? 26.435 108.038 19.644 1.00 46.16 8 PRO B N 1
ATOM 1737 C CA . PRO B 2 8 ? 26.769 106.616 19.778 1.00 43.09 8 PRO B CA 1
ATOM 1738 C C . PRO B 2 8 ? 25.466 105.815 19.723 1.00 41.20 8 PRO B C 1
ATOM 1739 O O . PRO B 2 8 ? 24.401 106.423 19.754 1.00 40.24 8 PRO B O 1
ATOM 1743 N N . ALA B 2 9 ? 25.520 104.489 19.598 1.00 38.63 9 ALA B N 1
ATOM 1744 C CA . ALA B 2 9 ? 24.270 103.738 19.521 1.00 39.76 9 ALA B CA 1
ATOM 1745 C C . ALA B 2 9 ? 23.502 103.784 20.835 1.00 37.67 9 ALA B C 1
ATOM 1746 O O . ALA B 2 9 ? 22.266 103.697 20.836 1.00 36.65 9 ALA B O 1
ATOM 1748 N N A THR B 2 10 ? 24.210 103.848 21.958 0.50 36.34 10 THR B N 1
ATOM 1749 N N B THR B 2 10 ? 24.219 103.890 21.958 0.50 36.02 10 THR B N 1
ATOM 1750 C CA A THR B 2 10 ? 23.592 103.944 23.268 0.50 40.98 10 THR B CA 1
ATOM 1751 C CA B THR B 2 10 ? 23.653 103.877 23.300 0.50 41.74 10 THR B CA 1
ATOM 1752 C C A THR B 2 10 ? 24.320 105.011 24.060 0.50 44.42 10 THR B C 1
ATOM 1753 C C B THR B 2 10 ? 24.348 104.950 24.122 0.50 44.76 10 THR B C 1
ATOM 1754 O O A THR B 2 10 ? 25.527 105.207 23.902 0.50 43.73 10 THR B O 1
ATOM 1755 O O B THR B 2 10 ? 25.571 105.100 24.039 0.50 42.21 10 THR B O 1
ATOM 1762 N N . LEU B 2 11 ? 23.577 105.673 24.935 1.00 38.05 11 LEU B N 1
ATOM 1763 C CA . LEU B 2 11 ? 24.122 106.717 25.787 1.00 43.40 11 LEU B CA 1
ATOM 1764 C C . LEU B 2 11 ? 23.469 106.621 27.160 1.00 43.78 11 LEU B C 1
ATOM 1765 O O . LEU B 2 11 ? 22.262 106.388 27.262 1.00 40.50 11 LEU B O 1
ATOM 1770 N N . SER B 2 12 ? 24.258 106.827 28.208 1.00 39.95 12 SER B N 1
ATOM 1771 C CA . SER B 2 12 ? 23.784 106.793 29.587 1.00 41.20 12 SER B CA 1
ATOM 1772 C C . SER B 2 12 ? 24.259 108.065 30.287 1.00 44.56 12 SER B C 1
ATOM 1773 O O . SER B 2 12 ? 25.465 108.306 30.369 1.00 42.68 12 SER B O 1
ATOM 1776 N N . VAL B 2 13 ? 23.321 108.882 30.783 1.00 39.63 13 VAL B N 1
ATOM 1777 C CA . VAL B 2 13 ? 23.651 110.209 31.300 1.00 45.41 13 VAL B CA 1
ATOM 1778 C C . VAL B 2 13 ? 22.972 110.439 32.651 1.00 42.12 13 VAL B C 1
ATOM 1779 O O . VAL B 2 13 ? 21.847 109.985 32.885 1.00 42.38 13 VAL B O 1
ATOM 1783 N N . SER B 2 14 ? 23.649 111.189 33.529 1.00 43.96 14 SER B N 1
ATOM 1784 C CA . SER B 2 14 ? 23.134 111.478 34.864 1.00 45.61 14 SER B CA 1
ATOM 1785 C C . SER B 2 14 ? 22.020 112.523 34.811 1.00 48.70 14 SER B C 1
ATOM 1786 O O . SER B 2 14 ? 22.050 113.426 33.975 1.00 48.60 14 SER B O 1
ATOM 1789 N N . PRO B 2 15 ? 21.046 112.445 35.717 1.00 50.12 15 PRO B N 1
ATOM 1790 C CA . PRO B 2 15 ? 19.988 113.467 35.739 1.00 56.38 15 PRO B CA 1
ATOM 1791 C C . PRO B 2 15 ? 20.585 114.842 35.999 1.00 53.32 15 PRO B C 1
ATOM 1792 O O . PRO B 2 15 ? 21.556 114.987 36.740 1.00 50.30 15 PRO B O 1
ATOM 1796 N N . GLY B 2 16 ? 20.005 115.860 35.359 1.00 52.24 16 GLY B N 1
ATOM 1797 C CA . GLY B 2 16 ? 20.496 117.216 35.489 1.00 55.30 16 GLY B CA 1
ATOM 1798 C C . GLY B 2 16 ? 21.649 117.570 34.575 1.00 63.46 16 GLY B C 1
ATOM 1799 O O . GLY B 2 16 ? 21.923 118.757 34.382 1.00 63.12 16 GLY B O 1
ATOM 1800 N N . GLU B 2 17 ? 22.324 116.584 33.987 1.00 55.88 17 GLU B N 1
ATOM 1801 C CA . GLU B 2 17 ? 23.415 116.852 33.065 1.00 56.84 17 GLU B CA 1
ATOM 1802 C C . GLU B 2 17 ? 22.876 116.934 31.641 1.00 58.92 17 GLU B C 1
ATOM 1803 O O . GLU B 2 17 ? 21.671 116.809 31.400 1.00 57.26 17 GLU B O 1
ATOM 1809 N N . GLY B 2 18 ? 23.774 117.156 30.682 1.00 55.99 18 GLY B N 1
ATOM 1810 C CA . GLY B 2 1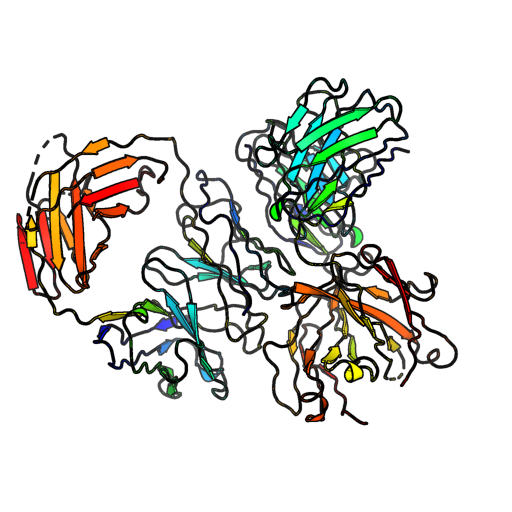8 ? 23.398 117.250 29.285 1.00 57.13 18 GLY B CA 1
ATOM 1811 C C . GLY B 2 18 ? 23.773 116.014 28.485 1.00 50.68 18 GLY B C 1
ATOM 1812 O O . GLY B 2 18 ? 24.733 115.314 28.796 1.00 47.77 18 GLY B O 1
ATOM 1813 N N . ALA B 2 19 ? 22.998 115.747 27.445 1.00 48.07 19 ALA B N 1
ATOM 1814 C CA . ALA B 2 19 ? 23.272 114.664 26.512 1.00 49.22 19 ALA B CA 1
ATOM 1815 C C . ALA B 2 19 ? 23.522 115.258 25.133 1.00 57.28 19 ALA B C 1
ATOM 1816 O O . ALA B 2 19 ? 22.833 116.193 24.721 1.00 53.60 19 ALA B O 1
ATOM 1818 N N . THR B 2 20 ? 24.523 114.732 24.433 1.00 46.76 20 THR B N 1
ATOM 1819 C CA . THR B 2 20 ? 24.859 115.168 23.082 1.00 49.76 20 THR B CA 1
ATOM 1820 C C . THR B 2 20 ? 24.755 113.970 22.152 1.00 47.34 20 THR B C 1
ATOM 1821 O O . THR B 2 20 ? 25.452 112.965 22.348 1.00 45.88 20 THR B O 1
ATOM 1825 N N . LEU B 2 21 ? 23.876 114.077 21.155 1.00 42.02 21 LEU B N 1
ATOM 1826 C CA . LEU B 2 21 ? 23.618 113.026 20.180 1.00 39.81 21 LEU B CA 1
ATOM 1827 C C . LEU B 2 21 ? 24.035 113.522 18.803 1.00 46.48 21 LEU B C 1
ATOM 1828 O O . LEU B 2 21 ? 23.770 114.672 18.448 1.00 43.18 21 LEU B O 1
ATOM 1833 N N . SER B 2 22 ? 24.692 112.663 18.026 1.00 39.03 22 SER B N 1
ATOM 1834 C CA . SER B 2 22 ? 25.229 113.069 16.740 1.00 42.64 22 SER B CA 1
ATOM 1835 C C . SER B 2 22 ? 24.621 112.266 15.603 1.00 43.86 22 SER B C 1
ATOM 1836 O O . SER B 2 22 ? 24.164 111.131 15.780 1.00 40.57 22 SER B O 1
ATOM 1839 N N A CYS B 2 23 ? 24.635 112.889 14.432 0.50 4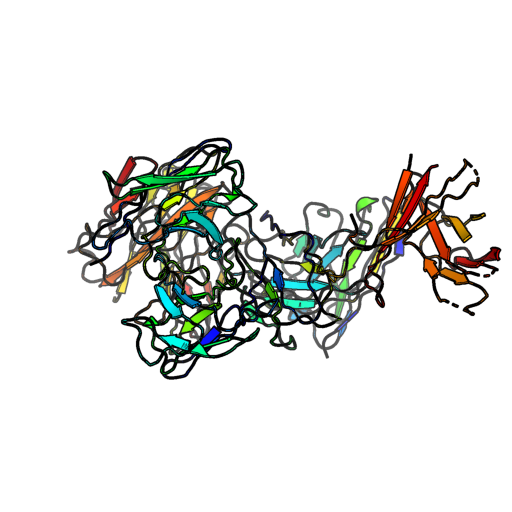0.27 23 CYS B N 1
ATOM 1840 N N B CYS B 2 23 ? 24.625 112.865 14.413 0.50 39.89 23 CYS B N 1
ATOM 1841 C CA A CYS B 2 23 ? 24.169 112.303 13.192 0.50 42.42 23 CYS B CA 1
ATOM 1842 C CA B CYS B 2 23 ? 24.274 112.160 13.188 0.50 41.44 23 CYS B CA 1
ATOM 1843 C C A CYS B 2 23 ? 25.064 112.812 12.072 0.50 49.55 23 CYS B C 1
ATOM 1844 C C B CYS B 2 23 ? 25.093 112.741 12.043 0.50 49.37 23 CYS B C 1
ATOM 1845 O O A CYS B 2 23 ? 25.480 113.977 12.078 0.50 50.60 23 CYS B O 1
ATOM 1846 O O B CYS B 2 23 ? 25.279 113.961 11.957 0.50 50.93 23 CYS B O 1
ATOM 1851 N N A ARG B 2 24 ? 25.384 111.930 11.132 0.50 47.55 24 ARG B N 1
ATOM 1852 N N B ARG B 2 24 ? 25.600 111.859 11.185 0.50 45.28 24 ARG B N 1
ATOM 1853 C CA A ARG B 2 24 ? 26.256 112.263 10.015 0.50 46.03 24 ARG B CA 1
ATOM 1854 C CA B ARG B 2 24 ? 26.336 112.244 9.987 0.50 46.10 24 ARG B CA 1
ATOM 1855 C C A ARG B 2 24 ? 25.661 111.692 8.739 0.50 48.36 24 ARG B C 1
ATOM 1856 C C B ARG B 2 24 ? 25.592 111.714 8.770 0.50 48.21 24 ARG B C 1
ATOM 1857 O O A ARG B 2 24 ? 25.392 110.488 8.658 0.50 49.96 24 ARG B O 1
ATOM 1858 O O B ARG B 2 24 ? 25.136 110.563 8.768 0.50 48.37 24 ARG B O 1
ATOM 1873 N N . ALA B 2 25 ? 25.453 112.556 7.751 1.00 45.29 25 ALA B N 1
ATOM 1874 C CA . ALA B 2 25 ? 24.843 112.170 6.487 1.00 45.76 25 ALA B CA 1
ATOM 1875 C C . ALA B 2 25 ? 25.930 111.827 5.481 1.00 48.78 25 ALA B C 1
ATOM 1876 O O . ALA B 2 25 ? 27.013 112.419 5.491 1.00 47.92 25 ALA B O 1
ATOM 1878 N N . SER B 2 26 ? 25.634 110.864 4.602 1.00 47.81 26 SER B N 1
ATOM 1879 C CA . SER B 2 26 ? 26.625 110.439 3.608 1.00 52.77 26 SER B CA 1
ATOM 1880 C C . SER B 2 26 ? 26.840 111.456 2.491 1.00 54.71 26 SER B C 1
ATOM 1881 O O . SER B 2 26 ? 27.775 111.294 1.696 1.00 52.33 26 SER B O 1
ATOM 1884 N N . GLN B 2 27 ? 26.004 112.480 2.396 1.00 57.04 27 GLN B N 1
ATOM 1885 C CA . GLN B 2 27 ? 26.248 113.605 1.502 1.00 57.54 27 GLN B CA 1
ATOM 1886 C C . GLN B 2 27 ? 25.518 114.795 2.098 1.00 54.64 27 GLN B C 1
ATOM 1887 O O . GLN B 2 27 ? 24.688 114.636 2.992 1.00 48.07 27 GLN B O 1
ATOM 1893 N N . SER B 2 28 ? 25.834 115.995 1.603 1.00 49.30 28 SER B N 1
ATOM 1894 C CA . SER B 2 28 ? 25.250 117.186 2.204 1.00 55.04 28 SER B CA 1
ATOM 1895 C C . SER B 2 28 ? 23.730 117.151 2.092 1.00 52.37 28 SER B C 1
ATOM 1896 O O . SER B 2 28 ? 23.178 116.826 1.038 1.00 49.64 28 SER B O 1
ATOM 1899 N N . VAL B 2 29 ? 23.050 117.468 3.191 1.00 48.54 29 VAL B N 1
ATOM 1900 C CA . VAL B 2 29 ? 21.600 117.624 3.176 1.00 45.66 29 VAL B CA 1
ATOM 1901 C C . VAL B 2 29 ? 21.192 119.036 3.611 1.00 51.27 29 VAL B C 1
ATOM 1902 O O . VAL B 2 29 ? 20.036 119.268 3.982 1.00 53.92 29 VAL B O 1
ATOM 1906 N N . ASN B 2 30 ? 22.131 119.989 3.561 1.00 50.17 30 ASN B N 1
ATOM 1907 C CA . ASN B 2 30 ? 21.925 121.379 3.983 1.00 57.62 30 ASN B CA 1
ATOM 1908 C C . ASN B 2 30 ? 21.390 121.430 5.410 1.00 53.03 30 ASN B C 1
ATOM 1909 O O . ASN B 2 30 ? 22.043 120.924 6.323 1.00 50.91 30 ASN B O 1
ATOM 1914 N N . THR B 2 31 ? 20.207 122.013 5.631 1.00 48.55 31 THR B N 1
ATOM 1915 C CA . THR B 2 31 ? 19.579 121.953 6.950 1.00 44.64 31 THR B CA 1
ATOM 1916 C C . THR B 2 31 ? 18.256 121.196 6.915 1.00 47.10 31 THR B C 1
ATOM 1917 O O . THR B 2 31 ? 17.414 121.369 7.801 1.00 45.81 31 THR B O 1
ATOM 1921 N N . ASN B 2 32 ? 18.077 120.319 5.934 1.00 42.02 32 ASN B N 1
ATOM 1922 C CA . ASN B 2 32 ? 16.828 119.582 5.766 1.00 41.24 32 ASN B CA 1
ATOM 1923 C C . ASN B 2 32 ? 16.848 118.304 6.606 1.00 40.44 32 ASN B C 1
ATOM 1924 O O . ASN B 2 32 ? 16.817 117.183 6.103 1.00 37.86 32 ASN B O 1
ATOM 1929 N N . VAL B 2 33 ? 16.847 118.504 7.922 1.00 37.69 33 VAL B N 1
ATOM 1930 C CA . VAL B 2 33 ? 16.995 117.421 8.895 1.00 38.56 33 VAL B CA 1
ATOM 1931 C C . VAL B 2 33 ? 15.992 117.624 10.025 1.00 36.92 33 VAL B C 1
ATOM 1932 O O . VAL B 2 33 ? 15.723 118.761 10.430 1.00 41.87 33 VAL B O 1
ATOM 1936 N N . ALA B 2 34 ? 15.433 116.518 10.531 1.00 34.53 34 ALA B N 1
ATOM 1937 C CA . ALA B 2 34 ? 14.522 116.544 11.661 1.00 32.92 34 ALA B CA 1
ATOM 1938 C C . ALA B 2 34 ? 14.975 115.530 12.705 1.00 33.74 34 ALA B C 1
ATOM 1939 O O . ALA B 2 34 ? 15.605 114.523 12.373 1.00 35.12 34 ALA B O 1
ATOM 1941 N N . TRP B 2 35 ? 14.612 115.777 13.964 1.00 32.15 35 TRP B N 1
ATOM 1942 C CA . TRP B 2 35 ? 14.887 114.823 15.031 1.00 30.88 35 TRP B CA 1
ATOM 1943 C C . TRP B 2 35 ? 13.585 114.414 15.708 1.00 32.12 35 TRP B C 1
ATOM 1944 O O . TRP B 2 35 ? 12.678 115.234 15.877 1.00 32.55 35 TRP B O 1
ATOM 1955 N N . TYR B 2 36 ? 13.539 113.154 16.162 1.00 29.81 36 TYR B N 1
ATOM 1956 C CA . TYR B 2 36 ? 12.357 112.553 16.768 1.00 32.84 36 TYR B CA 1
ATOM 1957 C C . TYR B 2 36 ? 12.731 111.858 18.069 1.00 30.07 36 TYR B C 1
ATOM 1958 O O . TYR B 2 36 ? 13.834 111.328 18.216 1.00 32.05 36 TYR B O 1
ATOM 1967 N N . GLN B 2 37 ? 11.774 111.833 18.989 1.00 29.52 37 GLN B N 1
ATOM 1968 C CA . GLN B 2 37 ? 11.880 111.101 20.240 1.00 29.68 37 GLN B CA 1
ATOM 1969 C C . GLN B 2 37 ? 10.853 109.982 20.215 1.00 29.37 37 GLN B C 1
ATOM 1970 O O . GLN B 2 37 ? 9.689 110.238 19.919 1.00 29.54 37 GLN B O 1
ATOM 1976 N N . GLN B 2 38 ? 11.258 108.755 20.530 1.00 30.34 38 GLN B N 1
ATOM 1977 C CA . GLN B 2 38 ? 10.288 107.659 20.604 1.00 31.89 38 GLN B CA 1
ATOM 1978 C C . GLN B 2 38 ? 10.398 106.945 21.947 1.00 31.46 38 GLN B C 1
ATOM 1979 O O . GLN B 2 38 ? 11.394 106.257 22.220 1.00 29.69 38 GLN B O 1
ATOM 1985 N N . LYS B 2 39 ? 9.358 107.063 22.764 1.00 33.89 39 LYS B N 1
ATOM 1986 C CA . LYS B 2 39 ? 9.292 106.307 24.013 1.00 34.84 39 LYS B CA 1
ATOM 1987 C C . LYS B 2 39 ? 8.681 104.932 23.778 1.00 39.68 39 LYS B C 1
ATOM 1988 O O . LYS B 2 39 ? 7.939 104.732 22.813 1.00 38.14 39 LYS B O 1
ATOM 1994 N N . PRO B 2 40 ? 8.951 103.975 24.671 1.00 43.97 40 PRO B N 1
ATOM 1995 C CA . PRO B 2 40 ? 8.513 102.588 24.450 1.00 44.59 40 PRO B CA 1
ATOM 1996 C C . PRO B 2 40 ? 7.014 102.472 24.252 1.00 44.15 40 PRO B C 1
ATOM 1997 O O . PRO B 2 40 ? 6.219 103.008 25.033 1.00 48.20 40 PRO B O 1
ATOM 2001 N N . GLY B 2 41 ? 6.636 101.727 23.214 1.00 45.28 41 GLY B N 1
ATOM 2002 C CA . GLY B 2 41 ? 5.248 101.486 22.910 1.00 44.50 41 GLY B CA 1
ATOM 2003 C C . GLY B 2 41 ? 4.533 102.646 22.265 1.00 46.52 41 GLY B C 1
ATOM 2004 O O . GLY B 2 41 ? 3.322 102.555 22.052 1.00 47.94 41 GLY B O 1
ATOM 2005 N N . GLN B 2 42 ? 5.233 103.736 21.952 1.00 36.00 42 GLN B N 1
ATOM 2006 C CA . GLN B 2 42 ? 4.598 104.926 21.414 1.00 39.90 42 GLN B CA 1
ATOM 2007 C C . GLN B 2 42 ? 5.137 105.231 20.022 1.00 37.49 42 GLN B C 1
ATOM 2008 O O . GLN B 2 42 ? 6.163 104.709 19.595 1.00 36.03 42 GLN B O 1
ATOM 2014 N N . ALA B 2 43 ? 4.419 106.113 19.326 1.00 33.79 43 ALA B N 1
ATOM 2015 C CA . ALA B 2 43 ? 4.821 106.657 18.052 1.00 37.72 43 ALA B CA 1
ATOM 2016 C C . ALA B 2 43 ? 5.919 107.688 18.267 1.00 35.08 43 ALA B C 1
ATOM 2017 O O . ALA B 2 43 ? 5.985 108.302 19.334 1.00 33.31 43 ALA B O 1
ATOM 2019 N N . PRO B 2 44 ? 6.757 107.930 17.258 1.00 35.97 44 PRO B N 1
ATOM 2020 C CA . PRO B 2 44 ? 7.731 109.028 17.343 1.00 32.12 44 PRO B CA 1
ATOM 2021 C C . PRO B 2 44 ? 7.050 110.370 17.546 1.00 38.01 44 PRO B C 1
ATOM 2022 O O . PRO B 2 44 ? 5.901 110.579 17.150 1.00 34.70 44 PRO B O 1
ATOM 2026 N N . ARG B 2 45 ? 7.793 111.297 18.160 1.00 32.11 45 ARG B N 1
ATOM 2027 C CA . ARG B 2 45 ? 7.338 112.662 18.394 1.00 33.25 45 ARG B CA 1
ATOM 2028 C C . ARG B 2 45 ? 8.374 113.600 17.784 1.00 34.24 45 ARG B C 1
ATOM 2029 O O . ARG B 2 45 ? 9.567 113.493 18.093 1.00 31.28 45 ARG B O 1
ATOM 2037 N N . LEU B 2 46 ? 7.935 114.479 16.893 1.00 31.26 46 LEU B N 1
ATOM 2038 C CA . LEU B 2 46 ? 8.842 115.454 16.288 1.00 30.93 46 LEU B CA 1
ATOM 2039 C C . LEU B 2 46 ? 9.367 116.445 17.340 1.00 36.01 46 LEU B C 1
ATOM 2040 O O . LEU B 2 46 ? 8.593 117.084 18.062 1.00 33.12 46 LEU B O 1
ATOM 2045 N N . LEU B 2 47 ? 10.695 116.572 17.432 1.00 33.94 47 LEU B N 1
ATOM 2046 C CA . LEU B 2 47 ? 11.363 117.503 18.341 1.00 34.58 47 LEU B CA 1
ATOM 2047 C C . LEU B 2 47 ? 11.863 118.755 17.642 1.00 33.58 47 LEU B C 1
ATOM 2048 O O . LEU B 2 47 ? 11.641 119.874 18.119 1.00 40.21 47 LEU B O 1
ATOM 2053 N N . ILE B 2 48 ? 12.578 118.571 16.534 1.00 37.66 48 ILE B N 1
ATOM 2054 C CA . ILE B 2 48 ? 13.328 119.629 15.856 1.00 37.01 48 ILE B CA 1
ATOM 2055 C C . ILE B 2 48 ? 13.169 119.416 14.359 1.00 36.48 48 ILE B C 1
ATOM 2056 O O . ILE B 2 48 ? 13.232 118.279 13.887 1.00 35.14 48 ILE B O 1
ATOM 2061 N N . TYR B 2 49 ? 13.000 120.493 13.599 1.00 37.31 49 TYR B N 1
ATOM 2062 C CA . TYR B 2 49 ? 13.079 120.390 12.147 1.00 36.94 49 TYR B CA 1
ATOM 2063 C C . TYR B 2 49 ? 13.919 121.545 11.617 1.00 38.87 49 TYR B C 1
ATOM 2064 O O . TYR B 2 49 ? 14.233 122.493 12.340 1.00 42.32 49 TYR B O 1
ATOM 2073 N N . GLY B 2 50 ? 14.280 121.470 10.335 1.00 37.92 50 GLY B N 1
ATOM 2074 C CA . GLY B 2 50 ? 15.202 122.459 9.801 1.00 43.06 50 GLY B CA 1
ATOM 2075 C C . GLY B 2 50 ? 16.506 122.497 10.559 1.00 47.29 50 GLY B C 1
ATOM 2076 O O . GLY B 2 50 ? 17.114 123.560 10.683 1.00 42.57 50 GLY B O 1
ATOM 2077 N N . ALA B 2 51 ? 16.921 121.359 11.116 1.00 40.22 51 ALA B N 1
ATOM 2078 C CA . ALA B 2 51 ? 18.152 121.165 11.885 1.00 43.40 51 ALA B CA 1
ATOM 2079 C C . ALA B 2 51 ? 18.124 121.872 13.237 1.00 44.54 51 ALA B C 1
ATOM 2080 O O . ALA B 2 51 ? 18.671 121.344 14.208 1.00 44.44 51 ALA B O 1
ATOM 2082 N N . SER B 2 52 ? 17.484 123.043 13.337 1.00 42.96 52 SER B N 1
ATOM 2083 C CA . SER B 2 52 ? 17.564 123.810 14.575 1.00 45.81 52 SER B CA 1
ATOM 2084 C C . SER B 2 52 ? 16.251 124.407 15.073 1.00 48.20 52 SER B C 1
ATOM 2085 O O . SER B 2 52 ? 16.263 125.080 16.106 1.00 47.29 52 SER B O 1
ATOM 2088 N N . THR B 2 53 ? 15.128 124.205 14.396 1.00 43.91 53 THR B N 1
ATOM 2089 C CA . THR B 2 53 ? 13.878 124.828 14.823 1.00 45.24 53 THR B CA 1
ATOM 2090 C C . THR B 2 53 ? 13.101 123.881 15.731 1.00 45.43 53 THR B C 1
ATOM 2091 O O . THR B 2 53 ? 12.761 122.770 15.324 1.00 40.31 53 THR B O 1
ATOM 2095 N N . ARG B 2 54 ? 12.785 124.340 16.938 1.00 39.60 54 ARG B N 1
ATOM 2096 C CA . ARG B 2 54 ? 12.020 123.536 17.889 1.00 45.82 54 ARG B CA 1
ATOM 2097 C C . ARG B 2 54 ? 10.557 123.411 17.458 1.00 48.25 54 ARG B C 1
ATOM 2098 O O . ARG B 2 54 ? 9.912 124.406 17.127 1.00 43.04 54 ARG B O 1
ATOM 2106 N N . ALA B 2 55 ? 10.023 122.190 17.457 1.00 46.33 55 ALA B N 1
ATOM 2107 C CA . ALA B 2 55 ? 8.616 122.028 17.109 1.00 42.06 55 ALA B CA 1
ATOM 2108 C C . ALA B 2 55 ? 7.710 122.593 18.211 1.00 47.37 55 ALA B C 1
ATOM 2109 O O . ALA B 2 55 ? 8.101 122.723 19.378 1.00 44.46 55 ALA B O 1
ATOM 2111 N N . THR B 2 56 ? 6.475 122.911 17.830 1.00 53.92 56 THR B N 1
ATOM 2112 C CA . THR B 2 56 ? 5.520 123.457 18.788 1.00 64.60 56 THR B CA 1
ATOM 2113 C C . THR B 2 56 ? 5.317 122.496 19.951 1.00 52.86 56 THR B C 1
ATOM 2114 O O . THR B 2 56 ? 5.150 121.292 19.753 1.00 50.53 56 THR B O 1
ATOM 2118 N N . GLY B 2 57 ? 5.342 123.034 21.167 1.00 57.55 57 GLY B N 1
ATOM 2119 C CA . GLY B 2 57 ? 5.141 122.249 22.365 1.00 57.90 57 GLY B CA 1
ATOM 2120 C C . GLY B 2 57 ? 6.382 121.581 22.922 1.00 56.56 57 GLY B C 1
ATOM 2121 O O . GLY B 2 57 ? 6.284 120.889 23.943 1.00 60.97 57 GLY B O 1
ATOM 2122 N N . ILE B 2 58 ? 7.542 121.767 22.299 1.00 49.57 58 ILE B N 1
ATOM 2123 C CA . ILE B 2 58 ? 8.753 121.053 22.710 1.00 46.32 58 ILE B CA 1
ATOM 2124 C C . ILE B 2 58 ? 9.554 121.919 23.680 1.00 53.10 58 ILE B C 1
ATOM 2125 O O . ILE B 2 58 ? 9.834 123.083 23.369 1.00 48.16 58 ILE B O 1
ATOM 2130 N N . PRO B 2 59 ? 9.950 121.400 24.848 1.00 57.22 59 PRO B N 1
ATOM 2131 C CA . PRO B 2 59 ? 10.647 122.239 25.839 1.00 65.39 59 PRO B CA 1
ATOM 2132 C C . PRO B 2 59 ? 11.959 122.804 25.309 1.00 59.20 59 PRO B C 1
ATOM 2133 O O . PRO B 2 59 ? 12.620 122.210 24.453 1.00 55.29 59 PRO B O 1
ATOM 2137 N N . ALA B 2 60 ? 12.356 123.953 25.863 1.00 57.63 60 ALA B N 1
ATOM 2138 C CA . ALA B 2 60 ? 13.556 124.643 25.394 1.00 54.47 60 ALA B CA 1
ATOM 2139 C C . ALA B 2 60 ? 14.842 123.871 25.685 1.00 55.42 60 ALA B C 1
ATOM 2140 O O . ALA B 2 60 ? 15.881 124.179 25.090 1.00 58.62 60 ALA B O 1
ATOM 2142 N N A ARG B 2 61 ? 14.804 122.879 26.577 0.50 52.21 61 ARG B N 1
ATOM 2143 N N B ARG B 2 61 ? 14.805 122.882 26.579 0.50 52.20 61 ARG B N 1
ATOM 2144 C CA A ARG B 2 61 ? 16.011 122.105 26.846 0.50 53.17 61 ARG B CA 1
ATOM 2145 C CA B ARG B 2 61 ? 16.012 122.110 26.849 0.50 53.17 61 ARG B CA 1
ATOM 2146 C C A ARG B 2 61 ? 16.427 121.226 25.673 0.50 49.71 61 ARG B C 1
ATOM 2147 C C B ARG B 2 61 ? 16.416 121.206 25.687 0.50 49.77 61 ARG B C 1
ATOM 2148 O O A ARG B 2 61 ? 17.548 120.707 25.685 0.50 49.40 61 ARG B O 1
ATOM 2149 O O B ARG B 2 61 ? 17.520 120.653 25.721 0.50 49.38 61 ARG B O 1
ATOM 2164 N N . PHE B 2 62 ? 15.567 121.042 24.670 1.00 44.78 62 PHE B N 1
ATOM 2165 C CA . PHE B 2 62 ? 15.936 120.327 23.445 1.00 42.17 62 PHE B CA 1
ATOM 2166 C C . PHE B 2 62 ? 16.420 121.346 22.415 1.00 51.03 62 PHE B C 1
ATOM 2167 O O . PHE B 2 62 ? 15.713 122.309 22.120 1.00 48.34 62 PHE B O 1
ATOM 2175 N N A SER B 2 63 ? 17.613 121.128 21.862 0.70 47.53 63 SER B N 1
ATOM 2176 N N B SER B 2 63 ? 17.613 121.131 21.864 0.30 47.76 63 SER B N 1
ATOM 2177 C CA A SER B 2 63 ? 18.187 122.044 20.883 0.70 48.72 63 SER B CA 1
ATOM 2178 C CA B SER B 2 63 ? 18.162 122.045 20.870 0.30 49.57 63 SER B CA 1
ATOM 2179 C C A SER B 2 63 ? 18.894 121.252 19.794 0.70 51.91 63 SER B C 1
ATOM 2180 C C B SER B 2 63 ? 18.910 121.267 19.800 0.30 51.16 63 SER B C 1
ATOM 2181 O O A SER B 2 63 ? 19.501 120.217 20.068 0.70 55.24 63 SER B O 1
ATOM 2182 O O B SER B 2 63 ? 19.573 120.270 20.094 0.30 53.63 63 SER B O 1
ATOM 2187 N N . GLY B 2 64 ? 18.810 121.732 18.560 1.00 43.78 64 GLY B N 1
ATOM 2188 C CA . GLY B 2 64 ? 19.476 121.092 17.442 1.00 43.92 64 GLY B CA 1
ATOM 2189 C C . GLY B 2 64 ? 20.409 122.066 16.751 1.00 49.06 64 GLY B C 1
ATOM 2190 O O . GLY B 2 64 ? 20.178 123.276 16.763 1.00 43.46 64 GLY B O 1
ATOM 2191 N N . SER B 2 65 ? 21.477 121.531 16.154 1.00 45.59 65 SER B N 1
ATOM 2192 C CA . SER B 2 65 ? 22.386 122.385 15.400 1.00 48.56 65 SER B CA 1
ATOM 2193 C C . SER B 2 65 ? 23.033 121.584 14.275 1.00 53.72 65 SER B C 1
ATOM 2194 O O . SER B 2 65 ? 22.931 120.353 14.209 1.00 43.64 65 SER B O 1
ATOM 2197 N N . GLY B 2 66 ? 23.698 122.300 13.380 1.00 50.72 66 GLY B N 1
ATOM 2198 C CA . GLY B 2 66 ? 24.481 121.688 12.328 1.00 51.38 66 GLY B CA 1
ATOM 2199 C C . GLY B 2 66 ? 23.976 122.047 10.942 1.00 54.89 66 GLY B C 1
ATOM 2200 O O . GLY B 2 66 ? 22.911 122.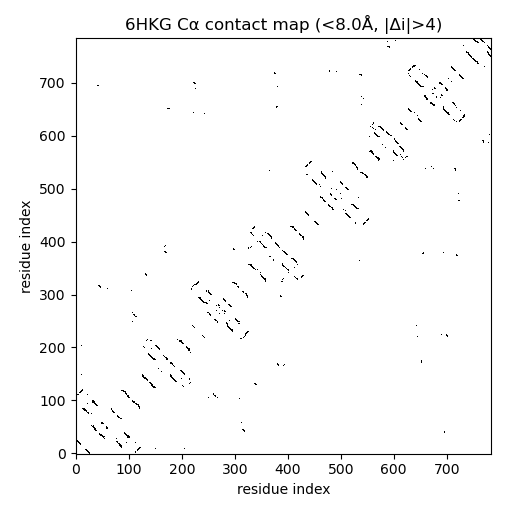634 10.757 1.00 51.37 66 GLY B O 1
ATOM 2201 N N . SER B 2 67 ? 24.776 121.653 9.959 1.00 56.21 67 SER B N 1
ATOM 2202 C CA . SER B 2 67 ? 24.540 121.997 8.568 1.00 61.61 67 SER B CA 1
ATOM 2203 C C . SER B 2 67 ? 25.406 121.098 7.700 1.00 69.79 67 SER B C 1
ATOM 2204 O O . SER B 2 67 ? 26.493 120.686 8.115 1.00 75.92 67 SER B O 1
ATOM 2207 N N . GLY B 2 68 ? 24.919 120.801 6.496 1.00 55.21 68 GLY B N 1
ATOM 2208 C CA . GLY B 2 68 ? 25.702 120.021 5.555 1.00 57.38 68 GLY B CA 1
ATOM 2209 C C . GLY B 2 68 ? 25.670 118.530 5.820 1.00 52.67 68 GLY B C 1
ATOM 2210 O O . GLY B 2 68 ? 24.739 117.850 5.387 1.00 50.76 68 GLY B O 1
ATOM 2211 N N . THR B 2 69 ? 26.672 117.994 6.519 1.00 47.97 69 THR B N 1
ATOM 2212 C CA . THR B 2 69 ? 26.702 116.564 6.800 1.00 55.13 69 THR B CA 1
ATOM 2213 C C . THR B 2 69 ? 26.713 116.224 8.284 1.00 57.67 69 THR B C 1
ATOM 2214 O O . THR B 2 69 ? 26.598 115.045 8.624 1.00 60.12 69 THR B O 1
ATOM 2218 N N . GLU B 2 70 ? 26.811 117.211 9.172 1.00 52.52 70 GLU B N 1
ATOM 2219 C CA . GLU B 2 70 ? 27.052 116.986 10.595 1.00 49.82 70 GLU B CA 1
ATOM 2220 C C . GLU B 2 70 ? 25.968 117.657 11.421 1.00 47.28 70 GLU B C 1
ATOM 2221 O O . GLU B 2 70 ? 25.839 118.886 11.377 1.00 46.45 70 GLU B O 1
ATOM 2227 N N . PHE B 2 71 ? 25.252 116.875 12.230 1.00 39.89 71 PHE B N 1
ATOM 2228 C CA . PHE B 2 71 ? 24.108 117.387 12.976 1.00 38.80 71 PHE B CA 1
ATOM 2229 C C . PHE B 2 71 ? 24.147 116.893 14.410 1.00 46.44 71 PHE B C 1
ATOM 2230 O O . PHE B 2 71 ? 24.616 115.789 14.695 1.00 43.65 71 PHE B O 1
ATOM 2238 N N . THR B 2 72 ? 23.658 117.737 15.315 1.00 41.98 72 THR B N 1
ATOM 2239 C CA . THR B 2 72 ? 23.729 117.470 16.745 1.00 43.93 72 THR B CA 1
ATOM 2240 C C . THR B 2 72 ? 22.396 117.803 17.398 1.00 47.43 72 THR B C 1
ATOM 2241 O O . THR B 2 72 ? 21.772 118.815 17.076 1.00 44.47 72 THR B O 1
ATOM 2245 N N . LEU B 2 73 ? 21.971 116.944 18.313 1.00 40.39 73 LEU B N 1
ATOM 2246 C CA . LEU B 2 73 ? 20.823 117.191 19.175 1.00 39.76 73 LEU B CA 1
ATOM 2247 C C . LEU B 2 73 ? 21.355 117.239 20.598 1.00 42.84 73 LEU B C 1
ATOM 2248 O O . LEU B 2 73 ? 22.033 116.303 21.038 1.00 41.63 73 LEU B O 1
ATOM 2253 N N . THR B 2 74 ? 21.114 118.346 21.292 1.00 40.87 74 THR B N 1
ATOM 2254 C CA . THR B 2 74 ? 21.559 118.515 22.669 1.00 46.61 74 THR B CA 1
ATOM 2255 C C . THR B 2 74 ? 20.336 118.551 23.575 1.00 51.53 74 THR B C 1
ATOM 2256 O O . THR B 2 74 ? 19.366 119.255 23.286 1.00 49.35 74 THR B O 1
ATOM 2260 N N . ILE B 2 75 ? 20.366 117.771 24.646 1.00 42.29 75 ILE B N 1
ATOM 2261 C CA . ILE B 2 75 ? 19.289 117.755 25.630 1.00 42.41 75 ILE B CA 1
ATOM 2262 C C . ILE B 2 75 ? 19.899 118.178 26.952 1.00 51.13 75 ILE B C 1
ATOM 2263 O O . ILE B 2 75 ? 20.691 117.431 27.541 1.00 53.04 75 ILE B O 1
ATOM 2268 N N A SER B 2 76 ? 19.549 119.374 27.415 0.50 46.85 76 SER B N 1
ATOM 2269 N N B SER B 2 76 ? 19.527 119.362 27.426 0.50 46.92 76 SER B N 1
ATOM 2270 C CA A SER B 2 76 ? 20.047 119.871 28.689 0.50 50.57 76 SER B CA 1
ATOM 2271 C CA B SER B 2 76 ? 20.035 119.879 28.687 0.50 50.57 76 SER B CA 1
ATOM 2272 C C A SER B 2 76 ? 19.126 119.441 29.828 0.50 53.74 76 SER B C 1
ATOM 2273 C C B SER B 2 76 ? 19.091 119.531 29.837 0.50 53.61 76 SER B C 1
ATOM 2274 O O A SER B 2 76 ? 17.994 118.998 29.609 0.50 55.72 76 SER B O 1
ATOM 2275 O O B SER B 2 76 ? 17.912 119.223 29.636 0.50 57.03 76 SER B O 1
ATOM 2280 N N . THR B 2 77 ? 19.637 119.591 31.055 1.00 48.99 77 THR B N 1
ATOM 2281 C CA . THR B 2 77 ? 18.943 119.234 32.296 1.00 58.36 77 THR B CA 1
ATOM 2282 C C . THR B 2 77 ? 18.103 117.967 32.149 1.00 54.10 77 THR B C 1
ATOM 2283 O O . THR B 2 77 ? 16.878 117.996 32.299 1.00 50.76 77 THR B O 1
ATOM 2287 N N . LEU B 2 78 ? 18.766 116.860 31.826 1.00 45.65 78 LEU B N 1
ATOM 2288 C CA . LEU B 2 78 ? 18.078 115.588 31.635 1.00 46.92 78 LEU B CA 1
ATOM 2289 C C . LEU B 2 78 ? 17.199 115.229 32.830 1.00 43.58 78 LEU B C 1
ATOM 2290 O O . LEU B 2 78 ? 17.585 115.426 33.985 1.00 45.44 78 LEU B O 1
ATOM 2295 N N . GLN B 2 79 ? 16.015 114.683 32.535 1.00 45.30 79 GLN B N 1
ATOM 2296 C CA . GLN B 2 79 ? 15.078 114.143 33.516 1.00 51.01 79 GLN B CA 1
ATOM 2297 C C . GLN B 2 79 ? 14.819 112.672 33.217 1.00 42.11 79 GLN B C 1
ATOM 2298 O O . GLN B 2 79 ? 15.010 112.224 32.092 1.00 40.28 79 GLN B O 1
ATOM 2304 N N . SER B 2 80 ? 14.326 111.936 34.223 1.00 43.14 80 SER B N 1
ATOM 2305 C CA . SER B 2 80 ? 14.071 110.506 34.047 1.00 42.11 80 SER B CA 1
ATOM 2306 C C . SER B 2 80 ? 13.100 110.240 32.909 1.00 44.15 80 SER B C 1
ATOM 2307 O O . SER B 2 80 ? 13.190 109.201 32.236 1.00 40.33 80 SER B O 1
ATOM 2310 N N . GLU B 2 81 ? 12.182 111.174 32.657 1.00 40.78 81 GLU B N 1
ATOM 2311 C CA . GLU B 2 81 ? 11.206 111.011 31.589 1.00 39.70 81 GLU B CA 1
ATOM 2312 C C . GLU B 2 81 ? 11.820 111.134 30.199 1.00 40.00 81 GLU B C 1
ATOM 2313 O O . GLU B 2 81 ? 11.147 110.813 29.217 1.00 41.39 81 GLU B O 1
ATOM 2319 N N . ASP B 2 82 ? 13.071 111.572 30.078 1.00 38.16 82 ASP B N 1
ATOM 2320 C CA . ASP B 2 82 ? 13.685 111.669 28.754 1.00 36.14 82 ASP B CA 1
ATOM 2321 C C . ASP B 2 82 ? 14.213 110.336 28.234 1.00 36.98 82 ASP B C 1
ATOM 2322 O O . ASP B 2 82 ? 14.718 110.291 27.107 1.00 36.97 82 ASP B O 1
ATOM 2327 N N . PHE B 2 83 ? 14.108 109.262 29.010 1.00 35.28 83 PHE B N 1
ATOM 2328 C CA . PHE B 2 83 ? 14.440 107.931 28.506 1.00 39.30 83 PHE B CA 1
ATOM 2329 C C . PHE B 2 83 ? 13.675 107.643 27.225 1.00 39.87 83 PHE B C 1
ATOM 2330 O O . PHE B 2 83 ? 12.440 107.693 27.209 1.00 38.47 83 PHE B O 1
ATOM 2338 N N . ALA B 2 84 ? 14.396 107.321 26.151 1.00 32.65 84 ALA B N 1
ATOM 2339 C CA . ALA B 2 84 ? 13.763 107.175 24.838 1.00 31.22 84 ALA B CA 1
ATOM 2340 C C . ALA B 2 84 ? 14.829 106.787 23.820 1.00 35.92 84 ALA B C 1
ATOM 2341 O O . ALA B 2 84 ? 16.028 106.816 24.104 1.00 35.64 84 ALA B O 1
ATOM 2343 N N . VAL B 2 85 ? 14.372 106.428 22.622 1.00 30.39 85 VAL B N 1
ATOM 2344 C CA . VAL B 2 85 ? 15.239 106.315 21.450 1.00 33.63 85 VAL B CA 1
ATOM 2345 C C . VAL B 2 85 ? 15.046 107.565 20.609 1.00 33.44 85 VAL B C 1
ATOM 2346 O O . VAL B 2 85 ? 13.913 108.004 20.401 1.00 34.56 85 VAL B O 1
ATOM 2350 N N . TYR B 2 86 ? 16.145 108.157 20.149 1.00 29.51 86 TYR B N 1
ATOM 2351 C CA . TYR B 2 86 ? 16.107 109.394 19.372 1.00 29.53 86 TYR B CA 1
ATOM 2352 C C . TYR B 2 86 ? 16.578 109.093 17.959 1.00 36.24 86 TYR B C 1
ATOM 2353 O O . TYR B 2 86 ? 17.614 108.454 17.779 1.00 33.99 86 TYR B O 1
ATOM 2362 N N . TYR B 2 87 ? 15.825 109.551 16.964 1.00 31.32 87 TYR B N 1
ATOM 2363 C CA . TYR B 2 87 ? 16.106 109.279 15.560 1.00 30.74 87 TYR B CA 1
ATOM 2364 C C . TYR B 2 87 ? 16.314 110.586 14.816 1.00 35.53 87 TYR B C 1
ATOM 2365 O O . TYR B 2 87 ? 15.628 111.578 15.086 1.00 31.90 87 TYR B O 1
ATOM 2374 N N A CYS B 2 88 ? 17.265 110.605 13.898 0.50 32.86 88 CYS B N 1
ATOM 2375 N N B CYS B 2 88 ? 17.221 110.560 13.838 0.50 34.03 88 CYS B N 1
ATOM 2376 C CA A CYS B 2 88 ? 17.313 111.707 12.952 0.50 32.56 88 CYS B CA 1
ATOM 2377 C CA B CYS B 2 88 ? 17.452 111.669 12.920 0.50 32.73 88 CYS B CA 1
ATOM 2378 C C A CYS B 2 88 ? 16.647 111.280 11.646 0.50 33.34 88 CYS B C 1
ATOM 2379 C C B CYS B 2 88 ? 16.951 111.300 11.520 0.50 32.49 88 CYS B C 1
ATOM 2380 O O A CYS B 2 88 ? 16.377 110.101 11.406 0.50 30.57 88 CYS B O 1
ATOM 2381 O O B CYS B 2 88 ? 17.097 110.156 11.087 0.50 40.65 88 CYS B O 1
ATOM 2386 N N . GLN B 2 89 ? 16.348 112.267 10.812 1.00 32.16 89 GLN B N 1
ATOM 2387 C CA . GLN B 2 89 ? 15.724 112.032 9.510 1.00 31.61 89 GLN B CA 1
ATOM 2388 C C . GLN B 2 89 ? 16.221 113.080 8.521 1.00 35.60 89 GLN B C 1
ATOM 2389 O O . GLN B 2 89 ? 16.377 114.243 8.896 1.00 38.96 89 GLN B O 1
ATOM 2395 N N . GLN B 2 90 ? 16.454 112.702 7.259 1.00 33.59 90 GLN B N 1
ATOM 2396 C CA . GLN B 2 90 ? 16.731 113.718 6.243 1.00 36.14 90 GLN B CA 1
ATOM 2397 C C . GLN B 2 90 ? 15.597 113.771 5.230 1.00 35.09 90 GLN B C 1
ATOM 2398 O O . GLN B 2 90 ? 15.016 112.742 4.866 1.00 36.80 90 GLN B O 1
ATOM 2404 N N . TYR B 2 91 ? 15.278 114.982 4.784 1.00 37.23 91 TYR B N 1
ATOM 2405 C CA . TYR B 2 91 ? 14.261 115.166 3.755 1.00 38.20 91 TYR B CA 1
ATOM 2406 C C . TYR B 2 91 ? 14.798 116.069 2.661 1.00 46.47 91 TYR B C 1
ATOM 2407 O O . TYR B 2 91 ? 14.052 116.820 2.044 1.00 45.09 91 TYR B O 1
ATOM 2416 N N . SER B 2 92 ? 16.106 116.007 2.430 1.00 49.03 92 SER B N 1
ATOM 2417 C CA . SER B 2 92 ? 16.752 116.813 1.409 1.00 53.54 92 SER B CA 1
ATOM 2418 C C . SER B 2 92 ? 16.761 116.103 0.066 1.00 51.53 92 SER B C 1
ATOM 2419 O O . SER B 2 92 ? 16.604 116.740 -0.976 1.00 50.01 92 SER B O 1
ATOM 2422 N N . ASN B 2 93 ? 16.944 114.785 0.079 1.00 51.23 93 ASN B N 1
ATOM 2423 C CA . ASN B 2 93 ? 17.088 114.004 -1.143 1.00 47.34 93 ASN B CA 1
ATOM 2424 C C . ASN B 2 93 ? 16.217 112.767 -0.991 1.00 44.67 93 ASN B C 1
ATOM 2425 O O . ASN B 2 93 ? 16.564 111.851 -0.236 1.00 48.36 93 ASN B O 1
ATOM 2430 N N . TRP B 2 94 ? 15.086 112.734 -1.689 1.00 42.45 94 TRP B N 1
ATOM 2431 C CA . TRP B 2 94 ? 14.158 111.624 -1.528 1.00 41.54 94 TRP B CA 1
ATOM 2432 C C . TRP B 2 94 ? 13.277 111.549 -2.765 1.00 48.83 94 TRP B C 1
ATOM 2433 O O . TRP B 2 94 ? 13.175 112.526 -3.515 1.00 50.95 94 TRP B O 1
ATOM 2444 N N . PRO B 2 95 ? 12.672 110.381 -3.045 1.00 50.03 95 PRO B N 1
ATOM 2445 C CA . PRO B 2 95 ? 12.748 109.098 -2.325 1.00 50.65 95 PRO B CA 1
ATOM 2446 C C . PRO B 2 95 ? 14.105 108.374 -2.462 1.00 53.52 95 PRO B C 1
ATOM 2447 O O . PRO B 2 95 ? 14.784 108.555 -3.464 1.00 48.84 95 PRO B O 1
ATOM 2451 N N . PRO B 2 96 ? 14.491 107.554 -1.464 1.00 44.95 96 PRO B N 1
ATOM 2452 C CA . PRO B 2 96 ? 13.764 107.323 -0.218 1.00 41.58 96 PRO B CA 1
ATOM 2453 C C . PRO B 2 96 ? 14.021 108.392 0.836 1.00 43.68 96 PRO B C 1
ATOM 2454 O O . PRO B 2 96 ? 15.105 108.967 0.881 1.00 41.42 96 PRO B O 1
ATOM 2458 N N . ILE B 2 97 ? 13.007 108.661 1.655 1.00 40.60 97 ILE B N 1
ATOM 2459 C CA . ILE B 2 97 ? 13.206 109.358 2.918 1.00 38.65 97 ILE B CA 1
ATOM 2460 C C . ILE B 2 97 ? 13.971 108.417 3.833 1.00 37.60 97 ILE B C 1
ATOM 2461 O O . ILE B 2 97 ? 13.623 107.235 3.926 1.00 37.21 97 ILE B O 1
ATOM 2466 N N . THR B 2 98 ? 15.051 108.903 4.464 1.00 34.73 98 THR B N 1
ATOM 2467 C CA . THR B 2 98 ? 15.876 108.008 5.270 1.00 35.90 98 THR B CA 1
ATOM 2468 C C . THR B 2 98 ? 16.027 108.498 6.703 1.00 38.84 98 THR B C 1
ATOM 2469 O O . THR B 2 98 ? 16.012 109.698 6.979 1.00 38.81 98 THR B O 1
ATOM 2473 N N . PHE B 2 99 ? 16.165 107.537 7.616 1.00 32.62 99 PHE B N 1
ATOM 2474 C CA . PHE B 2 99 ? 16.296 107.790 9.044 1.00 31.66 99 PHE B CA 1
ATOM 2475 C C . PHE B 2 99 ? 17.631 107.244 9.509 1.00 32.12 99 PHE B C 1
ATOM 2476 O O . PHE B 2 99 ? 18.141 106.266 8.949 1.00 39.09 99 PHE B O 1
ATOM 2484 N N . GLY B 2 100 ? 18.184 107.859 10.546 1.00 34.51 100 GLY B N 1
ATOM 2485 C CA . GLY B 2 100 ? 19.290 107.238 11.252 1.00 33.93 100 GLY B CA 1
ATOM 2486 C C . GLY B 2 100 ? 18.812 106.000 11.999 1.00 40.83 100 GLY B C 1
ATOM 2487 O O . GLY B 2 100 ? 17.613 105.742 12.129 1.00 33.47 100 GLY B O 1
ATOM 2488 N N . GLN B 2 101 ? 19.763 105.223 12.519 1.00 38.20 101 GLN B N 1
ATOM 2489 C CA . GLN B 2 101 ? 19.381 103.949 13.116 1.00 41.93 101 GLN B CA 1
ATOM 2490 C C . GLN B 2 101 ? 18.918 104.088 14.566 1.00 40.29 101 GLN B C 1
ATOM 2491 O O . GLN B 2 101 ? 18.545 103.078 15.174 1.00 41.55 101 GLN B O 1
ATOM 2497 N N . GLY B 2 102 ? 18.939 105.295 15.125 1.00 34.32 102 GLY B N 1
ATOM 2498 C CA . GLY B 2 102 ? 18.496 105.580 16.492 1.00 34.37 102 GLY B CA 1
ATOM 2499 C C . GLY B 2 102 ? 19.632 105.558 17.501 1.00 41.34 102 GLY B C 1
ATOM 2500 O O . GLY B 2 102 ? 20.628 104.855 17.352 1.00 39.14 102 GLY B O 1
ATOM 2501 N N . THR B 2 103 ? 19.487 106.379 18.545 1.00 34.52 103 THR B N 1
ATOM 2502 C CA . THR B 2 103 ? 20.357 106.334 19.722 1.00 34.39 103 THR B CA 1
ATOM 2503 C C . THR B 2 103 ? 19.469 106.122 20.934 1.00 39.36 103 THR B C 1
ATOM 2504 O O . THR B 2 103 ? 18.509 106.877 21.135 1.00 32.09 103 THR B O 1
ATOM 2508 N N . ARG B 2 104 ? 19.781 105.108 21.737 1.00 33.44 104 ARG B N 1
ATOM 2509 C CA . ARG B 2 104 ? 19.024 104.843 22.954 1.00 35.19 104 ARG B CA 1
ATOM 2510 C C . ARG B 2 104 ? 19.635 105.616 24.120 1.00 36.28 104 ARG B C 1
ATOM 2511 O O . ARG B 2 104 ? 20.821 105.457 24.426 1.00 36.33 104 ARG B O 1
ATOM 2519 N N . LEU B 2 105 ? 18.833 106.448 24.771 1.00 32.88 105 LEU B N 1
ATOM 2520 C CA . LEU B 2 105 ? 19.296 107.248 25.908 1.00 36.01 105 LEU B CA 1
ATOM 2521 C C . LEU B 2 105 ? 18.769 106.639 27.207 1.00 42.42 105 LEU B C 1
ATOM 2522 O O . LEU B 2 105 ? 17.556 106.563 27.410 1.00 41.86 105 LEU B O 1
ATOM 2527 N N . GLU B 2 106 ? 19.668 106.180 28.067 1.00 31.24 106 GLU B N 1
ATOM 2528 C CA . GLU B 2 106 ? 19.310 105.728 29.410 1.00 37.22 106 GLU B CA 1
ATOM 2529 C C . GLU B 2 106 ? 19.620 106.840 30.403 1.00 36.92 106 GLU B C 1
ATOM 2530 O O . GLU B 2 106 ? 20.597 107.573 30.234 1.00 36.71 106 GLU B O 1
ATOM 2536 N N . ILE B 2 107 ? 18.811 106.941 31.459 1.00 35.40 107 ILE B N 1
ATOM 2537 C CA . ILE B 2 107 ? 19.017 107.931 32.518 1.00 35.31 107 ILE B CA 1
ATOM 2538 C C . ILE B 2 107 ? 19.570 107.226 33.751 1.00 40.32 107 ILE B C 1
ATOM 2539 O O . ILE B 2 107 ? 18.946 106.301 34.276 1.00 40.03 107 ILE B O 1
ATOM 2544 N N . LYS B 2 108 ? 20.704 107.695 34.250 1.00 36.17 108 LYS B N 1
ATOM 2545 C CA . LYS B 2 108 ? 21.301 107.080 35.426 1.00 37.37 108 LYS B CA 1
ATOM 2546 C C . LYS B 2 108 ? 20.546 107.476 36.694 1.00 39.40 108 LYS B C 1
ATOM 2547 O O . LYS B 2 108 ? 19.853 108.500 36.756 1.00 35.74 108 LYS B O 1
ATOM 2553 N N . ARG B 2 109 ? 20.727 106.671 37.731 1.00 34.72 109 ARG B N 1
ATOM 2554 C CA . ARG B 2 109 ? 20.223 107.006 39.060 1.00 32.60 109 ARG B CA 1
ATOM 2555 C C . ARG B 2 109 ? 21.146 106.391 40.103 1.00 33.30 109 ARG B C 1
ATOM 2556 O O . ARG B 2 109 ? 22.118 105.696 39.772 1.00 29.46 109 ARG B O 1
ATOM 2564 N N . THR B 2 110 ? 20.781 106.582 41.373 1.00 30.28 110 THR B N 1
ATOM 2565 C CA . THR B 2 110 ? 21.469 105.921 42.482 1.00 33.79 110 THR B CA 1
ATOM 2566 C C . THR B 2 110 ? 21.405 104.405 42.353 1.00 35.89 110 THR B C 1
ATOM 2567 O O . THR B 2 110 ? 20.347 103.840 42.056 1.00 31.67 110 THR B O 1
ATOM 2571 N N . VAL B 2 111 ? 22.535 103.735 42.628 1.00 32.47 111 VAL B N 1
ATOM 2572 C CA . VAL B 2 111 ? 22.553 102.270 42.627 1.00 31.65 111 VAL B CA 1
ATOM 2573 C C . VAL B 2 111 ? 21.467 101.747 43.548 1.00 35.84 111 VAL B C 1
ATOM 2574 O O . VAL B 2 111 ? 21.288 102.241 44.667 1.00 33.98 111 VAL B O 1
ATOM 2578 N N . ALA B 2 112 ? 20.714 100.755 43.075 1.00 32.54 112 ALA B N 1
ATOM 2579 C CA . ALA B 2 112 ? 19.684 100.131 43.892 1.00 37.94 112 ALA B CA 1
ATOM 2580 C C . ALA B 2 112 ? 19.776 98.625 43.713 1.00 35.07 112 ALA B C 1
ATOM 2581 O O . ALA B 2 112 ? 19.752 98.127 42.580 1.00 32.65 112 ALA B O 1
ATOM 2583 N N . ALA B 2 113 ? 19.912 97.904 44.833 1.00 35.44 113 ALA B N 1
ATOM 2584 C CA . ALA B 2 113 ? 19.969 96.450 44.793 1.00 43.07 113 ALA B CA 1
ATOM 2585 C C . ALA B 2 113 ? 18.575 95.870 44.536 1.00 37.66 113 ALA B C 1
ATOM 2586 O O . ALA B 2 113 ? 17.570 96.437 44.978 1.00 39.14 113 ALA B O 1
ATOM 2588 N N . PRO B 2 114 ? 18.484 94.755 43.811 1.00 37.42 114 PRO B N 1
ATOM 2589 C CA . PRO B 2 114 ? 17.168 94.140 43.573 1.00 41.84 114 PRO B CA 1
ATOM 2590 C C . PRO B 2 114 ? 16.619 93.483 44.832 1.00 47.25 114 PRO B C 1
ATOM 2591 O O . PRO B 2 114 ? 17.367 92.980 45.676 1.00 42.93 114 PRO B O 1
ATOM 2595 N N . SER B 2 115 ? 15.292 93.498 44.957 1.00 47.57 115 SER B N 1
ATOM 2596 C CA . SER B 2 115 ? 14.604 92.554 45.833 1.00 48.46 115 SER B CA 1
ATOM 2597 C C . SER B 2 115 ? 14.355 91.298 45.013 1.00 41.23 115 SER B C 1
ATOM 2598 O O . SER B 2 115 ? 13.938 91.394 43.857 1.00 42.03 115 SER B O 1
ATOM 2601 N N . VAL B 2 116 ? 14.625 90.131 45.593 1.00 38.33 116 VAL B N 1
ATOM 2602 C CA . VAL B 2 116 ? 14.621 88.869 44.855 1.00 38.74 116 VAL B CA 1
ATOM 2603 C C . VAL B 2 116 ? 13.481 88.001 45.372 1.00 37.89 116 VAL B C 1
ATOM 2604 O O . VAL B 2 116 ? 13.300 87.867 46.587 1.00 38.43 116 VAL B O 1
ATOM 2608 N N . PHE B 2 117 ? 12.717 87.411 44.452 1.00 34.91 117 PHE B N 1
ATOM 2609 C CA . PHE B 2 117 ? 11.616 86.508 44.784 1.00 35.70 117 PHE B CA 1
ATOM 2610 C C . PHE B 2 117 ? 11.692 85.278 43.891 1.00 39.82 117 PHE B C 1
ATOM 2611 O O . PHE B 2 117 ? 12.020 85.395 42.712 1.00 39.02 117 PHE B O 1
ATOM 2619 N N . ILE B 2 118 ? 11.364 84.097 44.426 1.00 36.11 118 ILE B N 1
ATOM 2620 C CA . ILE B 2 118 ? 11.370 82.884 43.609 1.00 36.40 118 ILE B CA 1
ATOM 2621 C C . ILE B 2 118 ? 9.989 82.239 43.680 1.00 40.44 118 ILE B C 1
ATOM 2622 O O . ILE B 2 118 ? 9.334 82.279 44.725 1.00 37.48 118 ILE B O 1
ATOM 2627 N N . PHE B 2 119 ? 9.538 81.663 42.565 1.00 35.54 119 PHE B N 1
ATOM 2628 C CA . PHE B 2 119 ? 8.181 81.119 42.455 1.00 36.49 119 PHE B CA 1
ATOM 2629 C C . PHE B 2 119 ? 8.241 79.682 41.956 1.00 38.75 119 PHE B C 1
ATOM 2630 O O . PHE B 2 119 ? 8.761 79.438 40.851 1.00 39.40 119 PHE B O 1
ATOM 2638 N N . PRO B 2 120 ? 7.692 78.717 42.687 1.00 39.53 120 PRO B N 1
ATOM 2639 C CA . PRO B 2 120 ? 7.609 77.333 42.175 1.00 38.07 120 PRO B CA 1
ATOM 2640 C C . PRO B 2 120 ? 6.573 77.236 41.071 1.00 41.56 120 PRO B C 1
ATOM 2641 O O . PRO B 2 120 ? 5.734 78.135 40.927 1.00 41.19 120 PRO B O 1
ATOM 2645 N N . PRO B 2 121 ? 6.574 76.155 40.291 1.00 43.77 121 PRO B N 1
ATOM 2646 C CA . PRO B 2 121 ? 5.498 75.964 39.309 1.00 45.28 121 PRO B CA 1
ATOM 2647 C C . PRO B 2 121 ? 4.172 75.691 39.997 1.00 48.54 121 PRO B C 1
ATOM 2648 O O . PRO B 2 121 ? 4.116 75.110 41.080 1.00 45.19 121 PRO B O 1
ATOM 2652 N N . SER B 2 122 ? 3.095 76.132 39.358 1.00 48.61 122 SER B N 1
ATOM 2653 C CA . SER B 2 122 ? 1.760 75.816 39.843 1.00 49.53 122 SER B CA 1
ATOM 2654 C C . SER B 2 122 ? 1.440 74.344 39.616 1.00 51.53 122 SER B C 1
ATOM 2655 O O . SER B 2 122 ? 1.961 73.705 38.696 1.00 51.76 122 SER B O 1
ATOM 2658 N N . ASP B 2 123 ? 0.554 73.805 40.457 1.00 54.78 123 ASP B N 1
ATOM 2659 C CA . ASP B 2 123 ? 0.060 72.451 40.221 1.00 62.17 123 ASP B CA 1
ATOM 2660 C C . ASP B 2 123 ? -0.699 72.362 38.903 1.00 56.50 123 ASP B C 1
ATOM 2661 O O . ASP B 2 123 ? -0.681 71.315 38.243 1.00 59.93 123 ASP B O 1
ATOM 2666 N N A GLU B 2 124 ? -1.367 73.446 38.500 0.50 57.94 124 GLU B N 1
ATOM 2667 N N B GLU B 2 124 ? -1.369 73.448 38.514 0.50 57.94 124 GLU B N 1
ATOM 2668 C CA A GLU B 2 124 ? -2.069 73.454 37.218 0.50 58.59 124 GLU B CA 1
ATOM 2669 C CA B GLU B 2 124 ? -2.065 73.499 37.234 0.50 58.67 124 GLU B CA 1
ATOM 2670 C C A GLU B 2 124 ? -1.106 73.236 36.056 0.50 56.52 124 GLU B C 1
ATOM 2671 C C B GLU B 2 124 ? -1.109 73.240 36.073 0.50 56.60 124 GLU B C 1
ATOM 2672 O O A GLU B 2 124 ? -1.399 72.461 35.139 0.50 54.75 124 GLU B O 1
ATOM 2673 O O B GLU B 2 124 ? -1.403 72.440 35.179 0.50 54.84 124 GLU B O 1
ATOM 2684 N N . GLN B 2 125 ? 0.049 73.910 36.072 1.00 53.58 125 GLN B N 1
ATOM 2685 C CA . GLN B 2 125 ? 1.007 73.727 34.982 1.00 44.78 125 GLN B CA 1
ATOM 2686 C C . GLN B 2 125 ? 1.586 72.318 34.987 1.00 48.47 125 GLN B C 1
ATOM 2687 O O . GLN B 2 125 ? 1.824 71.732 33.924 1.00 52.02 125 GLN B O 1
ATOM 2693 N N . LEU B 2 126 ? 1.796 71.746 36.168 1.00 45.41 126 LEU B N 1
ATOM 2694 C CA . LEU B 2 126 ? 2.394 70.418 36.229 1.00 52.57 126 LEU B CA 1
ATOM 2695 C C . LEU B 2 126 ? 1.520 69.373 35.539 1.00 61.17 126 LEU B C 1
ATOM 2696 O O . LEU B 2 126 ? 2.040 68.389 35.006 1.00 65.47 126 LEU B O 1
ATOM 2701 N N . LYS B 2 127 ? 0.203 69.589 35.495 1.00 61.55 127 LYS B N 1
ATOM 2702 C CA . LYS B 2 127 ? -0.666 68.689 34.740 1.00 73.10 127 LYS B CA 1
ATOM 2703 C C . LYS B 2 127 ? -0.290 68.632 33.261 1.00 77.04 127 LYS B C 1
ATOM 2704 O O . LYS B 2 127 ? -0.574 67.633 32.592 1.00 76.36 127 LYS B O 1
ATOM 2710 N N . SER B 2 128 ? 0.358 69.679 32.736 1.00 67.68 128 SER B N 1
ATOM 2711 C CA . SER B 2 128 ? 0.666 69.755 31.310 1.00 70.28 128 SER B CA 1
ATOM 2712 C C . SER B 2 128 ? 1.975 69.072 30.915 1.00 77.21 128 SER B C 1
ATOM 2713 O O . SER B 2 128 ? 2.250 68.964 29.713 1.00 78.96 128 SER B O 1
ATOM 2716 N N . GLY B 2 129 ? 2.796 68.626 31.870 1.00 67.42 129 GLY B N 1
ATOM 2717 C CA . GLY B 2 129 ? 4.065 67.999 31.552 1.00 55.17 129 GLY B CA 1
ATOM 2718 C C . GLY B 2 129 ? 5.276 68.915 31.580 1.00 63.67 129 GLY B C 1
ATOM 2719 O O . GLY B 2 129 ? 6.400 68.431 31.390 1.00 67.07 129 GLY B O 1
ATOM 2720 N N . THR B 2 130 ? 5.089 70.214 31.813 1.00 59.57 130 THR B N 1
ATOM 2721 C CA . THR B 2 130 ? 6.185 71.170 31.922 1.00 54.60 130 THR B CA 1
ATOM 2722 C C . THR B 2 130 ? 6.103 71.873 33.272 1.00 52.91 130 THR B C 1
ATOM 2723 O O . THR B 2 130 ? 5.028 71.981 33.871 1.00 56.13 130 THR B O 1
ATOM 2727 N N . ALA B 2 131 ? 7.256 72.330 33.759 1.00 42.49 131 ALA B N 1
ATOM 2728 C CA . ALA B 2 131 ? 7.348 73.091 34.993 1.00 39.33 131 ALA B CA 1
ATOM 2729 C C . ALA B 2 131 ? 8.194 74.322 34.716 1.00 42.24 131 ALA B C 1
ATOM 2730 O O . ALA B 2 131 ? 9.300 74.210 34.175 1.00 45.98 131 ALA B O 1
ATOM 2732 N N . SER B 2 132 ? 7.662 75.494 35.043 1.00 39.09 132 SER B N 1
ATOM 2733 C CA . SER B 2 132 ? 8.408 76.743 34.951 1.00 36.24 132 SER B CA 1
ATOM 2734 C C . SER B 2 132 ? 8.696 77.231 36.361 1.00 41.76 132 SER B C 1
ATOM 2735 O O . SER B 2 132 ? 7.774 77.369 37.167 1.00 41.79 132 SER B O 1
ATOM 2738 N N . VAL B 2 133 ? 9.969 77.465 36.669 1.00 37.75 133 VAL B N 1
ATOM 2739 C CA . VAL B 2 133 ? 10.370 78.111 37.908 1.00 34.98 133 VAL B CA 1
ATOM 2740 C C . VAL B 2 133 ? 10.790 79.524 37.544 1.00 33.92 133 VAL B C 1
ATOM 2741 O O . VAL B 2 133 ? 11.538 79.719 36.580 1.00 34.70 133 VAL B O 1
ATOM 2745 N N . VAL B 2 134 ? 10.294 80.507 38.291 1.00 33.73 134 VAL B N 1
ATOM 2746 C CA . VAL B 2 134 ? 10.480 81.916 37.945 1.00 33.16 134 VAL B CA 1
ATOM 2747 C C . VAL B 2 134 ? 11.203 82.617 39.088 1.00 37.74 134 VAL B C 1
ATOM 2748 O O . VAL B 2 134 ? 10.876 82.405 40.259 1.00 37.28 134 VAL B O 1
ATOM 2752 N N A CYS B 2 135 ? 12.183 83.470 38.754 0.50 35.73 135 CYS B N 1
ATOM 2753 N N B CYS B 2 135 ? 12.215 83.394 38.734 0.50 36.01 135 CYS B N 1
ATOM 2754 C CA A CYS B 2 135 ? 12.931 84.277 39.724 0.50 36.57 135 CYS B CA 1
ATOM 2755 C CA B CYS B 2 135 ? 12.862 84.311 39.644 0.50 37.45 135 CYS B CA 1
ATOM 2756 C C A CYS B 2 135 ? 12.815 85.747 39.311 0.50 37.05 135 CYS B C 1
ATOM 2757 C C B CYS B 2 135 ? 12.494 85.725 39.220 0.50 36.80 135 CYS B C 1
ATOM 2758 O O A CYS B 2 135 ? 13.208 86.108 38.199 0.50 40.08 135 CYS B O 1
ATOM 2759 O O B CYS B 2 135 ? 12.399 86.024 38.027 0.50 31.76 135 CYS B O 1
ATOM 2764 N N . LEU B 2 136 ? 12.258 86.581 40.197 1.00 37.51 136 LEU B N 1
ATOM 2765 C CA . LEU B 2 136 ? 11.982 87.989 39.941 1.00 36.87 136 LEU B CA 1
ATOM 2766 C C . LEU B 2 136 ? 13.008 88.848 40.672 1.00 40.70 136 LEU B C 1
ATOM 2767 O O . LEU B 2 136 ? 13.230 88.658 41.872 1.00 36.28 136 LEU B O 1
ATOM 2772 N N . LEU B 2 137 ? 13.646 89.773 39.939 1.00 33.40 137 LEU B N 1
ATOM 2773 C CA . LEU B 2 137 ? 14.533 90.797 40.498 1.00 33.70 137 LEU B CA 1
ATOM 2774 C C . LEU B 2 137 ? 13.821 92.120 40.330 1.00 32.93 137 LEU B C 1
ATOM 2775 O O . LEU B 2 137 ? 13.622 92.570 39.204 1.00 34.25 137 LEU B O 1
ATOM 2780 N N . ASN B 2 138 ? 13.424 92.744 41.420 1.00 33.81 138 ASN B N 1
ATOM 2781 C CA . ASN B 2 138 ? 12.542 93.898 41.306 1.00 38.23 138 ASN B CA 1
ATOM 2782 C C . ASN B 2 138 ? 13.271 95.197 41.643 1.00 44.16 138 ASN B C 1
ATOM 2783 O O . ASN B 2 138 ? 13.967 95.274 42.658 1.00 44.71 138 ASN B O 1
ATOM 2788 N N . ASN B 2 139 ? 13.112 96.203 40.769 1.00 40.75 139 ASN B N 1
ATOM 2789 C CA . ASN B 2 139 ? 13.422 97.624 41.008 1.00 37.80 139 ASN B CA 1
ATOM 2790 C C . ASN B 2 139 ? 14.895 97.836 41.373 1.00 37.95 139 ASN B C 1
ATOM 2791 O O . ASN B 2 139 ? 15.243 98.217 42.487 1.00 44.72 139 ASN B O 1
ATOM 2796 N N . PHE B 2 140 ? 15.755 97.625 40.385 1.00 35.04 140 PHE B N 1
ATOM 2797 C CA . PHE B 2 140 ? 17.186 97.723 40.618 1.00 35.15 140 PHE B CA 1
ATOM 2798 C C . PHE B 2 140 ? 17.831 98.627 39.568 1.00 35.20 140 PHE B C 1
ATOM 2799 O O . PHE B 2 140 ? 17.235 98.945 38.531 1.00 34.94 140 PHE B O 1
ATOM 2807 N N . TYR B 2 141 ? 19.086 99.017 39.845 1.00 35.71 141 TYR B N 1
ATOM 2808 C CA . TYR B 2 141 ? 19.900 99.814 38.935 1.00 36.00 141 TYR B CA 1
ATOM 2809 C C . TYR B 2 141 ? 21.346 99.645 39.371 1.00 36.45 141 TYR B C 1
ATOM 2810 O O . TYR B 2 141 ? 21.611 99.742 40.575 1.00 37.16 141 TYR B O 1
ATOM 2819 N N . PRO B 2 142 ? 22.312 99.479 38.443 1.00 39.72 142 PRO B N 1
ATOM 2820 C CA . PRO B 2 142 ? 22.156 99.480 36.975 1.00 35.86 142 PRO B CA 1
ATOM 2821 C C . PRO B 2 142 ? 21.548 98.187 36.416 1.00 34.73 142 PRO B C 1
ATOM 2822 O O . PRO B 2 142 ? 21.220 97.257 37.156 1.00 34.57 142 PRO B O 1
ATOM 2826 N N . ARG B 2 143 ? 21.377 98.160 35.098 1.00 34.52 143 ARG B N 1
ATOM 2827 C CA . ARG B 2 143 ? 20.650 97.068 34.458 1.00 35.77 143 ARG B CA 1
ATOM 2828 C C . ARG B 2 143 ? 21.429 95.752 34.507 1.00 36.45 143 ARG B C 1
ATOM 2829 O O . ARG B 2 143 ? 20.820 94.675 34.583 1.00 36.70 143 ARG B O 1
ATOM 2837 N N . GLU B 2 144 ? 22.757 95.818 34.463 1.00 38.16 144 GLU B N 1
ATOM 2838 C CA . GLU B 2 144 ? 23.594 94.616 34.498 1.00 40.99 144 GLU B CA 1
ATOM 2839 C C . GLU B 2 144 ? 23.360 93.817 35.777 1.00 40.18 144 GLU B C 1
ATOM 2840 O O . GLU B 2 144 ? 23.497 94.337 36.886 1.00 44.93 144 GLU B O 1
ATOM 2846 N N . ALA B 2 145 ? 23.026 92.545 35.618 1.00 38.51 145 ALA B N 1
ATOM 2847 C CA . ALA B 2 145 ? 22.827 91.640 36.737 1.00 42.46 145 ALA B CA 1
ATOM 2848 C C . ALA B 2 145 ? 23.087 90.236 36.219 1.00 49.15 145 ALA B C 1
ATOM 2849 O O . ALA B 2 145 ? 22.892 89.959 35.036 1.00 44.87 145 ALA B O 1
ATOM 2851 N N . LYS B 2 146 ? 23.541 89.358 37.102 1.00 38.78 146 LYS B N 1
ATOM 2852 C CA . LYS B 2 146 ? 23.775 87.970 36.741 1.00 41.01 146 LYS B CA 1
ATOM 2853 C C . LYS B 2 146 ? 22.873 87.108 37.600 1.00 38.81 146 LYS B C 1
ATOM 2854 O O . LYS B 2 146 ? 22.828 87.270 38.827 1.00 38.84 146 LYS B O 1
ATOM 2860 N N . VAL B 2 147 ? 22.160 86.204 36.952 1.00 37.34 147 VAL B N 1
ATOM 2861 C CA . VAL B 2 147 ? 21.210 85.320 37.608 1.00 34.67 147 VAL B CA 1
ATOM 2862 C C . VAL B 2 147 ? 21.573 83.902 37.205 1.00 39.82 147 VAL B C 1
ATOM 2863 O O . VAL B 2 147 ? 21.607 83.590 36.012 1.00 41.32 147 VAL B O 1
ATOM 2867 N N . GLN B 2 148 ? 21.848 83.043 38.190 1.00 33.15 148 GLN B N 1
ATOM 2868 C CA . GLN B 2 148 ? 22.215 81.661 37.892 1.00 37.79 148 GLN B CA 1
ATOM 2869 C C . GLN B 2 148 ? 21.337 80.710 38.686 1.00 35.55 148 GLN B C 1
ATOM 2870 O O . GLN B 2 148 ? 21.045 80.953 39.860 1.00 37.66 148 GLN B O 1
ATOM 2876 N N . TRP B 2 149 ? 20.932 79.623 38.040 1.00 33.02 149 TRP B N 1
ATOM 2877 C CA . TRP B 2 149 ? 20.036 78.650 38.638 1.00 33.17 149 TRP B CA 1
ATOM 2878 C C . TRP B 2 149 ? 20.836 77.446 39.101 1.00 33.44 149 TRP B C 1
ATOM 2879 O O . TRP B 2 149 ? 21.692 76.953 38.364 1.00 33.68 149 TRP B O 1
ATOM 2890 N N . LYS B 2 150 ? 20.513 76.949 40.295 1.00 33.71 150 LYS B N 1
ATOM 2891 C CA . LYS B 2 150 ? 21.039 75.680 40.794 1.00 38.21 150 LYS B CA 1
ATOM 2892 C C . LYS B 2 150 ? 19.887 74.779 41.224 1.00 37.73 150 LYS B C 1
ATOM 2893 O O . LYS B 2 150 ? 18.969 75.227 41.922 1.00 38.48 150 LYS B O 1
ATOM 2899 N N . VAL B 2 151 ? 19.947 73.515 40.815 1.00 35.56 151 VAL B N 1
ATOM 2900 C CA . VAL B 2 151 ? 18.963 72.493 41.169 1.00 36.23 151 VAL B CA 1
ATOM 2901 C C . VAL B 2 151 ? 19.725 71.386 41.888 1.00 37.22 151 VAL B C 1
ATOM 2902 O O . VAL B 2 151 ? 20.609 70.762 41.292 1.00 39.87 151 VAL B O 1
ATOM 2906 N N . ASP B 2 152 ? 19.422 71.183 43.174 1.00 37.80 152 ASP B N 1
ATOM 2907 C CA . ASP B 2 152 ? 20.208 70.307 44.060 1.00 38.85 152 ASP B CA 1
ATOM 2908 C C . ASP B 2 152 ? 21.715 70.533 43.868 1.00 38.86 152 ASP B C 1
ATOM 2909 O O . ASP B 2 152 ? 22.508 69.601 43.681 1.00 39.57 152 ASP B O 1
ATOM 2914 N N . ASN B 2 153 ? 22.092 71.815 43.924 1.00 38.02 153 ASN B N 1
ATOM 2915 C CA . ASN B 2 153 ? 23.452 72.339 43.827 1.00 38.01 153 ASN B CA 1
ATOM 2916 C C . ASN B 2 153 ? 24.069 72.230 42.428 1.00 43.42 153 ASN B C 1
ATOM 2917 O O . ASN B 2 153 ? 25.239 72.597 42.265 1.00 40.64 153 ASN B O 1
ATOM 2922 N N . ALA B 2 154 ? 23.361 71.704 41.430 1.00 37.60 154 ALA B N 1
ATOM 2923 C CA . ALA B 2 154 ? 23.905 71.602 40.078 1.00 44.84 154 ALA B CA 1
ATOM 2924 C C . ALA B 2 154 ? 23.567 72.864 39.292 1.00 38.76 154 ALA B C 1
ATOM 2925 O O . ALA B 2 154 ? 22.394 73.225 39.153 1.00 35.96 154 ALA B O 1
ATOM 2927 N N . LEU B 2 155 ? 24.597 73.519 38.766 1.00 36.57 155 LEU B N 1
ATOM 2928 C CA . LEU B 2 155 ? 24.402 74.723 37.974 1.00 35.77 155 LEU B CA 1
ATOM 2929 C C . LEU B 2 155 ? 23.681 74.385 36.677 1.00 41.59 155 LEU B C 1
ATOM 2930 O O . LEU B 2 155 ? 24.032 73.422 35.990 1.00 38.00 155 LEU B O 1
ATOM 2935 N N . GLN B 2 156 ? 22.645 75.150 36.362 1.00 34.96 156 GLN B N 1
ATOM 2936 C CA . GLN B 2 156 ? 21.836 74.910 35.173 1.00 37.76 156 GLN B CA 1
ATOM 2937 C C . GLN B 2 156 ? 22.344 75.725 33.988 1.00 45.70 156 GLN B C 1
ATOM 2938 O O . GLN B 2 156 ? 22.653 76.912 34.124 1.00 45.52 156 GLN B O 1
ATOM 2944 N N . SER B 2 157 ? 22.345 75.103 32.817 1.00 42.65 157 SER B N 1
ATOM 2945 C CA . SER B 2 157 ? 22.784 75.729 31.577 1.00 52.30 157 SER B CA 1
ATOM 2946 C C . SER B 2 157 ? 21.816 75.395 30.453 1.00 43.63 157 SER B C 1
ATOM 2947 O O . SER B 2 157 ? 21.356 74.257 30.337 1.00 49.81 157 SER B O 1
ATOM 2950 N N . GLY B 2 158 ? 21.501 76.393 29.632 1.00 46.91 158 GLY B N 1
ATOM 2951 C CA . GLY B 2 158 ? 20.756 76.138 28.415 1.00 45.43 158 GLY B CA 1
ATOM 2952 C C . GLY B 2 158 ? 19.258 75.978 28.574 1.00 45.64 158 GLY B C 1
ATOM 2953 O O . GLY B 2 158 ? 18.589 75.625 27.598 1.00 52.50 158 GLY B O 1
ATOM 2954 N N . ASN B 2 159 ? 18.700 76.218 29.764 1.00 41.57 159 ASN B N 1
ATOM 2955 C CA . ASN B 2 159 ? 17.277 75.962 29.977 1.00 35.72 159 ASN B CA 1
ATOM 2956 C C . ASN B 2 159 ? 16.623 77.121 30.721 1.00 35.76 159 ASN B C 1
ATOM 2957 O O . ASN B 2 159 ? 15.614 76.942 31.410 1.00 39.94 159 ASN B O 1
ATOM 2962 N N . SER B 2 160 ? 17.174 78.323 30.590 1.00 36.84 160 SER B N 1
ATOM 2963 C CA . SER B 2 160 ? 16.543 79.487 31.185 1.00 36.27 160 SER B CA 1
ATOM 2964 C C . SER B 2 160 ? 16.567 80.630 30.184 1.00 41.02 160 SER B C 1
ATOM 2965 O O . SER B 2 160 ? 17.424 80.684 29.301 1.00 36.52 160 SER B O 1
ATOM 2968 N N . GLN B 2 161 ? 15.609 81.544 30.327 1.00 33.82 161 GLN B N 1
ATOM 2969 C CA . GLN B 2 161 ? 15.594 82.770 29.539 1.00 35.97 161 GLN B CA 1
ATOM 2970 C C . GLN B 2 161 ? 15.227 83.927 30.451 1.00 35.34 161 GLN B C 1
ATOM 2971 O O . GLN B 2 161 ? 14.511 83.746 31.433 1.00 34.71 161 GLN B O 1
ATOM 2977 N N A GLU B 2 162 ? 15.726 85.115 30.140 0.50 33.42 162 GLU B N 1
ATOM 2978 N N B GLU B 2 162 ? 15.692 85.116 30.090 0.50 32.33 162 GLU B N 1
ATOM 2979 C CA A GLU B 2 162 ? 15.438 86.271 30.977 0.50 34.50 162 GLU B CA 1
ATOM 2980 C CA B GLU B 2 162 ? 15.522 86.304 30.910 0.50 35.74 162 GLU B CA 1
ATOM 2981 C C A GLU B 2 162 ? 14.806 87.381 30.148 0.50 36.20 162 GLU B C 1
ATOM 2982 C C B GLU B 2 162 ? 14.801 87.391 30.118 0.50 35.97 162 GLU B C 1
ATOM 2983 O O A GLU B 2 162 ? 15.017 87.480 28.935 0.50 34.63 162 GLU B O 1
ATOM 2984 O O B GLU B 2 162 ? 14.947 87.491 28.896 0.50 35.53 162 GLU B O 1
ATOM 2995 N N . SER B 2 163 ? 14.003 88.196 30.824 1.00 35.81 163 SER B N 1
ATOM 2996 C CA . SER B 2 163 ? 13.351 89.360 30.241 1.00 34.69 163 SER B CA 1
ATOM 2997 C C . SER B 2 163 ? 13.498 90.523 31.212 1.00 32.26 163 SER B C 1
ATOM 2998 O O . SER B 2 163 ? 13.399 90.326 32.426 1.00 33.04 163 SER B O 1
ATOM 3001 N N . VAL B 2 164 ? 13.718 91.728 30.677 1.00 32.95 164 VAL B N 1
ATOM 3002 C CA . VAL B 2 164 ? 13.969 92.934 31.463 1.00 32.23 164 VAL B CA 1
ATOM 3003 C C . VAL B 2 164 ? 12.963 94.008 31.040 1.00 32.53 164 VAL B C 1
ATOM 3004 O O . VAL B 2 164 ? 12.719 94.202 29.845 1.00 35.27 164 VAL B O 1
ATOM 3008 N N . THR B 2 165 ? 12.369 94.692 32.015 1.00 32.68 165 THR B N 1
ATOM 3009 C CA . THR B 2 165 ? 11.424 95.755 31.681 1.00 33.88 165 THR B CA 1
ATOM 3010 C C . THR B 2 165 ? 12.150 96.925 31.019 1.00 41.71 165 THR B C 1
ATOM 3011 O O . THR B 2 165 ? 13.377 97.037 31.045 1.00 36.57 165 THR B O 1
ATOM 3015 N N . GLU B 2 166 ? 11.376 97.805 30.399 1.00 38.64 166 GLU B N 1
ATOM 3016 C CA . GLU B 2 166 ? 11.944 99.079 29.986 1.00 38.24 166 GLU B CA 1
ATOM 3017 C C . GLU B 2 166 ? 12.280 99.883 31.233 1.00 35.13 166 GLU B C 1
ATOM 3018 O O . GLU B 2 166 ? 11.680 99.699 32.296 1.00 40.19 166 GLU B O 1
ATOM 3024 N N . GLN B 2 167 ? 13.251 100.781 31.110 1.00 37.61 167 GLN B N 1
ATOM 3025 C CA . GLN B 2 167 ? 13.585 101.617 32.251 1.00 38.59 167 GLN B CA 1
ATOM 3026 C C . GLN B 2 167 ? 12.352 102.405 32.689 1.00 41.38 167 GLN B C 1
ATOM 3027 O O . GLN B 2 167 ? 11.630 102.955 31.854 1.00 37.52 167 GLN B O 1
ATOM 3033 N N . ASP B 2 168 ? 12.083 102.420 33.995 1.00 36.78 168 ASP B N 1
ATOM 3034 C CA . ASP B 2 168 ? 10.913 103.127 34.509 1.00 42.23 168 ASP B CA 1
ATOM 3035 C C . ASP B 2 168 ? 11.067 104.636 34.312 1.00 47.35 168 ASP B C 1
ATOM 3036 O O . ASP B 2 168 ? 12.093 105.215 34.662 1.00 40.93 168 ASP B O 1
ATOM 3041 N N . SER B 2 169 ? 10.051 105.281 33.734 1.00 39.69 169 SER B N 1
ATOM 3042 C CA . SER B 2 169 ? 10.192 106.689 33.375 1.00 40.85 169 SER B CA 1
ATOM 3043 C C . SER B 2 169 ? 10.139 107.606 34.588 1.00 47.45 169 SER B C 1
ATOM 3044 O O . SER B 2 169 ? 10.511 108.781 34.482 1.00 48.25 169 SER B O 1
ATOM 3047 N N . LYS B 2 170 ? 9.651 107.108 35.721 1.00 44.88 170 LYS B N 1
ATOM 3048 C CA . LYS B 2 170 ? 9.563 107.881 36.953 1.00 51.71 170 LYS B CA 1
ATOM 3049 C C . LYS B 2 170 ? 10.793 107.693 37.842 1.00 46.29 170 LYS B C 1
ATOM 3050 O O . LYS B 2 170 ? 11.378 108.676 38.295 1.00 49.57 170 LYS B O 1
ATOM 3056 N N . ASP B 2 171 ? 11.199 106.452 38.132 1.00 44.64 171 ASP B N 1
ATOM 3057 C CA . ASP B 2 171 ? 12.306 106.255 39.070 1.00 48.78 171 ASP B CA 1
ATOM 3058 C C . ASP B 2 171 ? 13.559 105.647 38.443 1.00 40.89 171 ASP B C 1
ATOM 3059 O O . ASP B 2 171 ? 14.530 105.397 39.167 1.00 41.57 171 ASP B O 1
ATOM 3064 N N . SER B 2 172 ? 13.557 105.397 37.132 1.00 39.68 172 SER B N 1
ATOM 3065 C CA . SER B 2 172 ? 14.716 104.960 36.353 1.00 38.85 172 SER B CA 1
ATOM 3066 C C . SER B 2 172 ? 15.226 103.574 36.739 1.00 37.73 172 SER B C 1
ATOM 3067 O O . SER B 2 172 ? 16.358 103.227 36.390 1.00 37.31 172 SER B O 1
ATOM 3070 N N . THR B 2 173 ? 14.419 102.755 37.419 1.00 37.38 173 THR B N 1
ATOM 3071 C CA . THR B 2 173 ? 14.834 101.394 37.743 1.00 36.41 173 THR B CA 1
ATOM 3072 C C . THR B 2 173 ? 14.392 100.397 36.678 1.00 35.42 173 THR B C 1
ATOM 3073 O O . THR B 2 173 ? 13.562 100.683 35.808 1.00 36.04 173 THR B O 1
ATOM 3077 N N . TYR B 2 174 ? 14.946 99.190 36.794 1.00 34.61 174 TYR B N 1
ATOM 3078 C CA . TYR B 2 174 ? 14.630 98.027 35.980 1.00 35.24 174 TYR B CA 1
ATOM 3079 C C . TYR B 2 174 ? 14.075 96.907 36.856 1.00 35.89 174 TYR B C 1
ATOM 3080 O O . TYR B 2 174 ? 14.316 96.851 38.066 1.00 33.79 174 TYR B O 1
ATOM 3089 N N . SER B 2 175 ? 13.343 95.993 36.229 1.00 33.07 175 SER B N 1
ATOM 3090 C CA . SER B 2 175 ? 13.004 94.725 36.854 1.00 33.97 175 SER B CA 1
ATOM 3091 C C . SER B 2 175 ? 13.327 93.639 35.849 1.00 33.21 175 SER B C 1
ATOM 3092 O O . SER B 2 175 ? 13.374 93.897 34.645 1.00 32.11 175 SER B O 1
ATOM 3095 N N . LEU B 2 176 ? 13.574 92.430 36.358 1.00 31.79 176 LEU B N 1
ATOM 3096 C CA . LEU B 2 176 ? 14.035 91.328 35.530 1.00 31.34 176 LEU B CA 1
ATOM 3097 C C . LEU B 2 176 ? 13.345 90.049 35.975 1.00 31.84 176 LEU B C 1
ATOM 3098 O O . LEU B 2 176 ? 13.125 89.826 37.167 1.00 33.63 176 LEU B O 1
ATOM 3103 N N A SER B 2 177 ? 13.041 89.177 35.018 0.50 31.68 177 SER B N 1
ATOM 3104 N N B SER B 2 177 ? 12.992 89.234 35.004 0.50 31.24 177 SER B N 1
ATOM 3105 C CA A SER B 2 177 ? 12.409 87.896 35.317 0.50 31.35 177 SER B CA 1
ATOM 3106 C CA B SER B 2 177 ? 12.494 87.902 35.270 0.50 33.30 177 SER B CA 1
ATOM 3107 C C A SER B 2 177 ? 13.128 86.787 34.560 0.50 34.34 177 SER B C 1
ATOM 3108 C C B SER B 2 177 ? 13.458 86.915 34.640 0.50 31.65 177 SER B C 1
ATOM 3109 O O A SER B 2 177 ? 13.226 86.843 33.329 0.50 33.90 177 SER B O 1
ATOM 3110 O O B SER B 2 177 ? 14.056 87.188 33.595 0.50 31.02 177 SER B O 1
ATOM 3115 N N . SER B 2 178 ? 13.624 85.783 35.293 1.00 35.65 178 SER B N 1
ATOM 3116 C CA . SER B 2 178 ? 14.330 84.645 34.719 1.00 35.73 178 SER B CA 1
ATOM 3117 C C . SER B 2 178 ? 13.442 83.426 34.908 1.00 39.58 178 SER B C 1
ATOM 3118 O O . SER B 2 178 ? 12.939 83.203 36.012 1.00 38.56 178 SER B O 1
ATOM 3121 N N . THR B 2 179 ? 13.244 82.652 33.844 1.00 31.82 179 THR B N 1
ATOM 3122 C CA . THR B 2 179 ? 12.379 81.483 33.865 1.00 36.28 179 THR B CA 1
ATOM 3123 C C . THR B 2 179 ? 13.215 80.254 33.547 1.00 34.95 179 THR B C 1
ATOM 3124 O O . THR B 2 179 ? 13.822 80.166 32.475 1.00 35.38 179 THR B O 1
ATOM 3128 N N . LEU B 2 180 ? 13.237 79.314 34.471 1.00 32.86 180 LEU B N 1
ATOM 3129 C CA . LEU B 2 180 ? 13.864 78.019 34.272 1.00 33.31 180 LEU B CA 1
ATOM 3130 C C . LEU B 2 180 ? 12.769 77.044 33.855 1.00 37.95 180 LEU B C 1
ATOM 3131 O O . LEU B 2 180 ? 11.752 76.931 34.546 1.00 36.14 180 LEU B O 1
ATOM 3136 N N . THR B 2 181 ? 12.964 76.356 32.729 1.00 34.81 181 THR B N 1
ATOM 3137 C CA . THR B 2 181 ? 11.951 75.464 32.168 1.00 35.87 181 THR B CA 1
ATOM 3138 C C . THR B 2 181 ? 12.455 74.024 32.251 1.00 49.30 181 THR B C 1
ATOM 3139 O O . THR B 2 181 ? 13.533 73.707 31.732 1.00 44.40 181 THR B O 1
ATOM 3143 N N . LEU B 2 182 ? 11.677 73.161 32.904 1.00 41.72 182 LEU B N 1
ATOM 3144 C CA . LEU B 2 182 ? 11.998 71.749 33.053 1.00 42.19 182 LEU B CA 1
ATOM 3145 C C . LEU B 2 182 ? 10.784 70.918 32.683 1.00 42.74 182 LEU B C 1
ATOM 3146 O O . LEU B 2 182 ? 9.650 71.402 32.707 1.00 45.55 182 LEU B O 1
ATOM 3151 N N . SER B 2 183 ? 11.029 69.663 32.309 1.00 50.10 183 SER B N 1
ATOM 3152 C CA . SER B 2 183 ? 9.919 68.729 32.212 1.00 53.16 183 SER B CA 1
ATOM 3153 C C . SER B 2 183 ? 9.390 68.422 33.609 1.00 47.07 183 SER B C 1
ATOM 3154 O O . SER B 2 183 ? 10.097 68.565 34.614 1.00 43.76 183 SER B O 1
ATOM 3157 N N . LYS B 2 184 ? 8.130 67.987 33.668 1.00 49.43 184 LYS B N 1
ATOM 3158 C CA . LYS B 2 184 ? 7.566 67.580 34.951 1.00 52.15 184 LYS B CA 1
ATOM 3159 C C . LYS B 2 184 ? 8.395 66.479 35.604 1.00 49.09 184 LYS B C 1
ATOM 3160 O O . LYS B 2 184 ? 8.665 66.532 36.809 1.00 47.98 184 LYS B O 1
ATOM 3166 N N . ALA B 2 185 ? 8.805 65.470 34.827 1.00 49.66 185 ALA B N 1
ATOM 3167 C CA . ALA B 2 185 ? 9.551 64.349 35.397 1.00 55.55 185 ALA B CA 1
ATOM 3168 C C . ALA B 2 185 ? 10.846 64.824 36.043 1.00 51.60 185 ALA B C 1
ATOM 3169 O O . ALA B 2 185 ? 11.185 64.409 37.156 1.00 50.79 185 ALA B O 1
ATOM 3171 N N A ASP B 2 186 ? 11.585 65.706 35.365 0.50 49.67 186 ASP B N 1
ATOM 3172 N N B ASP B 2 186 ? 11.580 65.707 35.360 0.50 49.69 186 ASP B N 1
ATOM 3173 C CA A ASP B 2 186 ? 12.806 66.233 35.962 0.50 49.11 186 ASP B CA 1
ATOM 3174 C CA B ASP B 2 186 ? 12.799 66.252 35.943 0.50 49.22 186 ASP B CA 1
ATOM 3175 C C A ASP B 2 186 ? 12.493 67.073 37.196 0.50 47.68 186 ASP B C 1
ATOM 3176 C C B ASP B 2 186 ? 12.486 67.066 37.191 0.50 47.73 186 ASP B C 1
ATOM 3177 O O A ASP B 2 186 ? 13.194 66.983 38.211 0.50 46.41 186 ASP B O 1
ATOM 3178 O O B ASP B 2 186 ? 13.180 66.951 38.209 0.50 46.22 186 ASP B O 1
ATOM 3187 N N . TYR B 2 187 ? 11.428 67.881 37.136 1.00 42.52 187 TYR B N 1
ATOM 3188 C CA . TYR B 2 187 ? 11.058 68.701 38.286 1.00 40.62 187 TYR B CA 1
ATOM 3189 C C . TYR B 2 187 ? 10.750 67.840 39.506 1.00 41.71 187 TYR B C 1
ATOM 3190 O O . TYR B 2 187 ? 11.129 68.183 40.633 1.00 45.74 187 TYR B O 1
ATOM 3199 N N . GLU B 2 188 ? 10.103 66.697 39.301 1.00 43.16 188 GLU B N 1
ATOM 3200 C CA . GLU B 2 188 ? 9.742 65.830 40.422 1.00 44.46 188 GLU B CA 1
ATOM 3201 C C . GLU B 2 188 ? 10.918 65.014 40.957 1.00 51.35 188 GLU B C 1
ATOM 3202 O O . GLU B 2 188 ? 10.814 64.461 42.059 1.00 48.78 188 GLU B O 1
ATOM 3208 N N . LYS B 2 189 ? 11.998 64.862 40.187 1.00 46.58 189 LYS B N 1
ATOM 3209 C CA . LYS B 2 189 ? 13.166 64.138 40.700 1.00 47.52 189 LYS B CA 1
ATOM 3210 C C . LYS B 2 189 ? 13.950 64.960 41.715 1.00 49.46 189 LYS B C 1
ATOM 3211 O O . LYS B 2 189 ? 14.582 64.399 42.621 1.00 49.72 189 LYS B O 1
ATOM 3217 N N . HIS B 2 190 ? 13.946 66.271 41.571 1.00 45.98 190 HIS B N 1
ATOM 3218 C CA . HIS B 2 190 ? 14.857 67.107 42.329 1.00 45.61 190 HIS B CA 1
ATOM 3219 C C . HIS B 2 190 ? 14.105 67.842 43.424 1.00 45.81 190 HIS B C 1
ATOM 3220 O O . HIS B 2 190 ? 12.876 67.919 43.419 1.00 43.02 190 HIS B O 1
ATOM 3227 N N . LYS B 2 191 ? 14.860 68.371 44.382 1.00 41.13 191 LYS B N 1
ATOM 3228 C CA . LYS B 2 191 ? 14.266 68.905 45.602 1.00 45.68 191 LYS B CA 1
ATOM 3229 C C . LYS B 2 191 ? 14.523 70.391 45.793 1.00 40.48 191 LYS B C 1
ATOM 3230 O O . LYS B 2 191 ? 13.577 71.150 46.017 1.00 40.44 191 LYS B O 1
ATOM 3236 N N . VAL B 2 192 ? 15.772 70.835 45.726 1.00 39.76 192 VAL B N 1
ATOM 3237 C CA . VAL B 2 192 ? 16.130 72.194 46.110 1.00 39.03 192 VAL B CA 1
ATOM 3238 C C . VAL B 2 192 ? 16.312 73.001 44.834 1.00 39.15 192 VAL B C 1
ATOM 3239 O O . VAL B 2 192 ? 17.157 72.662 43.997 1.00 40.63 192 VAL B O 1
ATOM 3243 N N . TYR B 2 193 ? 15.542 74.077 44.701 1.00 37.16 193 TYR B N 1
ATOM 3244 C CA . TYR B 2 193 ? 15.568 74.956 43.532 1.00 36.53 193 TYR B CA 1
ATOM 3245 C C . TYR B 2 193 ? 16.011 76.329 44.011 1.00 38.85 193 TYR B C 1
ATOM 3246 O O . TYR B 2 193 ? 15.371 76.907 44.893 1.00 38.42 193 TYR B O 1
ATOM 3255 N N . ALA B 2 194 ? 17.115 76.833 43.470 1.00 35.01 194 ALA B N 1
ATOM 3256 C CA . ALA B 2 194 ? 17.683 78.072 43.982 1.00 35.75 194 ALA B CA 1
ATOM 3257 C C . ALA B 2 194 ? 18.114 78.968 42.841 1.00 36.67 194 ALA B C 1
ATOM 3258 O O . ALA B 2 194 ? 18.606 78.493 41.817 1.00 35.94 194 ALA B O 1
ATOM 3260 N N A CYS B 2 195 ? 17.923 80.280 42.996 0.50 36.21 195 CYS B N 1
ATOM 3261 N N B CYS B 2 195 ? 17.956 80.264 43.054 0.50 36.52 195 CYS B N 1
ATOM 3262 C CA A CYS B 2 195 ? 18.440 81.245 42.031 0.50 37.93 195 CYS B CA 1
ATOM 3263 C CA B CYS B 2 195 ? 18.414 81.272 42.122 0.50 38.15 195 CYS B CA 1
ATOM 3264 C C A CYS B 2 195 ? 19.376 82.209 42.745 0.50 40.34 195 CYS B C 1
ATOM 3265 C C B CYS B 2 195 ? 19.439 82.138 42.834 0.50 40.16 195 CYS B C 1
ATOM 3266 O O A CYS B 2 195 ? 19.025 82.763 43.789 0.50 43.58 195 CYS B O 1
ATOM 3267 O O B CYS B 2 195 ? 19.216 82.546 43.976 0.50 41.89 195 CYS B O 1
ATOM 3272 N N . GLU B 2 196 ? 20.564 82.397 42.177 1.00 39.89 196 GLU B N 1
ATOM 3273 C CA . GLU B 2 196 ? 21.636 83.188 42.764 1.00 38.57 196 GLU B CA 1
ATOM 3274 C C . GLU B 2 196 ? 21.823 84.463 41.955 1.00 37.44 196 GLU B C 1
ATOM 3275 O O . GLU B 2 196 ? 22.004 84.402 40.735 1.00 37.17 196 GLU B O 1
ATOM 3281 N N . VAL B 2 197 ? 21.819 85.606 42.633 1.00 35.10 197 VAL B N 1
ATOM 3282 C CA . VAL B 2 197 ? 21.805 86.907 41.977 1.00 36.09 197 VAL B CA 1
ATOM 3283 C C . VAL B 2 197 ? 23.075 87.669 42.324 1.00 35.18 197 VAL B C 1
ATOM 3284 O O . VAL B 2 197 ? 23.424 87.799 43.499 1.00 36.56 197 VAL B O 1
ATOM 3288 N N . THR B 2 198 ? 23.736 88.202 41.302 1.00 35.71 198 THR B N 1
ATOM 3289 C CA . THR B 2 198 ? 24.910 89.050 41.448 1.00 39.51 198 THR B CA 1
ATOM 3290 C C . THR B 2 198 ? 24.576 90.419 40.874 1.00 36.80 198 THR B C 1
ATOM 3291 O O . THR B 2 198 ? 24.039 90.500 39.768 1.00 35.85 198 THR B O 1
ATOM 3295 N N . HIS B 2 199 ? 24.921 91.481 41.606 1.00 38.86 199 HIS B N 1
ATOM 3296 C CA . HIS B 2 199 ? 24.577 92.839 41.192 1.00 36.88 199 HIS B CA 1
ATOM 3297 C C . HIS B 2 199 ? 25.463 93.822 41.939 1.00 38.80 199 HIS B C 1
ATOM 3298 O O . HIS B 2 199 ? 25.854 93.587 43.084 1.00 37.82 199 HIS B O 1
ATOM 3305 N N . GLN B 2 200 ? 25.743 94.947 41.284 1.00 40.25 200 GLN B N 1
ATOM 3306 C CA . GLN B 2 200 ? 26.608 95.969 41.871 1.00 44.48 200 GLN B CA 1
ATOM 3307 C C . GLN B 2 200 ? 26.100 96.461 43.229 1.00 46.69 200 GLN B C 1
ATOM 3308 O O . GLN B 2 200 ? 26.903 96.822 44.095 1.00 49.09 200 GLN B O 1
ATOM 3314 N N . GLY B 2 201 ? 24.791 96.488 43.444 1.00 39.76 201 GLY B N 1
ATOM 3315 C CA . GLY B 2 201 ? 24.335 96.959 44.743 1.00 46.41 201 GLY B CA 1
ATOM 3316 C C . GLY B 2 201 ? 24.342 95.936 45.862 1.00 49.52 201 GLY B C 1
ATOM 3317 O O . GLY B 2 201 ? 23.937 96.260 46.980 1.00 47.40 201 GLY B O 1
ATOM 3318 N N . LEU B 2 202 ? 24.779 94.708 45.596 1.00 43.22 202 LEU B N 1
ATOM 3319 C CA . LEU B 2 202 ? 24.820 93.632 46.583 1.00 48.86 202 LEU B CA 1
ATOM 3320 C C . LEU B 2 202 ? 26.268 93.380 46.986 1.00 53.64 202 LEU B C 1
ATOM 3321 O O . LEU B 2 202 ? 27.107 93.074 46.131 1.00 53.07 202 LEU B O 1
ATOM 3326 N N . SER B 2 203 ? 26.553 93.486 48.285 1.00 55.99 203 SER B N 1
ATOM 3327 C CA . SER B 2 203 ? 27.905 93.207 48.769 1.00 63.12 203 SER B CA 1
ATOM 3328 C C . SER B 2 203 ? 28.330 91.776 48.449 1.00 58.95 203 SER B C 1
ATOM 3329 O O . SER B 2 203 ? 29.506 91.517 48.167 1.00 67.55 203 SER B O 1
ATOM 3332 N N . SER B 2 204 ? 27.401 90.833 48.502 1.00 54.13 204 SER B N 1
ATOM 3333 C CA . SER B 2 204 ? 27.668 89.450 48.144 1.00 50.70 204 SER B CA 1
ATOM 3334 C C . SER B 2 204 ? 26.443 88.899 47.435 1.00 51.32 204 SER B C 1
ATOM 3335 O O . SER B 2 204 ? 25.346 89.456 47.561 1.00 51.59 204 SER B O 1
ATOM 3338 N N . PRO B 2 205 ? 26.596 87.808 46.675 1.00 53.34 205 PRO B N 1
ATOM 3339 C CA . PRO B 2 205 ? 25.440 87.217 45.982 1.00 50.25 205 PRO B CA 1
ATOM 3340 C C . PRO B 2 205 ? 24.295 86.885 46.930 1.00 47.62 205 PRO B C 1
ATOM 3341 O O . PRO B 2 205 ? 24.496 86.537 48.093 1.00 52.43 205 PRO B O 1
ATOM 3345 N N . VAL B 2 206 ? 23.078 87.024 46.418 1.00 42.21 206 VAL B N 1
ATOM 3346 C CA . VAL B 2 206 ? 21.858 86.740 47.162 1.00 46.69 206 VAL B CA 1
ATOM 3347 C C . VAL B 2 206 ? 21.229 85.494 46.561 1.00 48.21 206 VAL B C 1
ATOM 3348 O O . VAL B 2 206 ? 21.051 85.416 45.341 1.00 48.53 206 VAL B O 1
ATOM 3352 N N . THR B 2 207 ? 20.886 84.532 47.411 1.00 48.12 207 THR B N 1
ATOM 3353 C CA . THR B 2 207 ? 20.274 83.281 46.985 1.00 47.11 207 THR B CA 1
ATOM 3354 C C . THR B 2 207 ? 18.871 83.192 47.570 1.00 45.94 207 THR B C 1
ATOM 3355 O O . THR B 2 207 ? 18.680 83.399 48.773 1.00 48.56 207 THR B O 1
ATOM 3359 N N . LYS B 2 208 ? 17.898 82.880 46.726 1.00 38.76 208 LYS B N 1
ATOM 3360 C CA . LYS B 2 208 ? 16.567 82.526 47.187 1.00 37.82 208 LYS B CA 1
ATOM 3361 C C . LYS B 2 208 ? 16.262 81.122 46.699 1.00 43.03 208 LYS B C 1
ATOM 3362 O O . LYS B 2 208 ? 16.602 80.761 45.568 1.00 45.41 208 LYS B O 1
ATOM 3368 N N . SER B 2 209 ? 15.626 80.325 47.545 1.00 42.09 209 SER B N 1
ATOM 3369 C CA . SER B 2 209 ? 15.409 78.937 47.179 1.00 41.10 209 SER B CA 1
ATOM 3370 C C . SER B 2 209 ? 14.091 78.456 47.761 1.00 41.96 209 SER B C 1
ATOM 3371 O O . SER B 2 209 ? 13.486 79.109 48.614 1.00 44.07 209 SER B O 1
ATOM 3374 N N . PHE B 2 210 ? 13.654 77.290 47.285 1.00 38.27 210 PHE B N 1
ATOM 3375 C CA . PHE B 2 210 ? 12.548 76.570 47.903 1.00 42.19 210 PHE B CA 1
ATOM 3376 C C . PHE B 2 210 ? 12.835 75.087 47.748 1.00 47.09 210 PHE B C 1
ATOM 3377 O O . PHE B 2 210 ? 13.622 74.675 46.891 1.00 39.85 210 PHE B O 1
ATOM 3385 N N . ASN B 2 211 ? 12.182 74.286 48.581 1.00 41.31 211 ASN B N 1
ATOM 3386 C CA . ASN B 2 211 ? 12.229 72.835 48.470 1.00 45.53 211 ASN B CA 1
ATOM 3387 C C . ASN B 2 211 ? 10.901 72.358 47.905 1.00 50.45 211 ASN B C 1
ATOM 3388 O O . ASN B 2 211 ? 9.840 72.720 48.426 1.00 49.62 211 ASN B O 1
ATOM 3393 N N . ARG B 2 212 ? 10.958 71.581 46.824 1.00 44.55 212 ARG B N 1
ATOM 3394 C CA . ARG B 2 212 ? 9.736 71.017 46.272 1.00 43.25 212 ARG B CA 1
ATOM 3395 C C . ARG B 2 212 ? 9.040 70.175 47.334 1.00 47.95 212 ARG B C 1
ATOM 3396 O O . ARG B 2 212 ? 9.683 69.427 48.078 1.00 50.38 212 ARG B O 1
ATOM 3404 N N . GLY B 2 213 ? 7.717 70.306 47.407 1.00 60.74 213 GLY B N 1
ATOM 3405 C CA . GLY B 2 213 ? 6.926 69.551 48.355 1.00 67.50 213 GLY B CA 1
ATOM 3406 C C . GLY B 2 213 ? 6.894 70.111 49.759 1.00 76.92 213 GLY B C 1
ATOM 3407 O O . GLY B 2 213 ? 6.234 69.526 50.626 1.00 82.94 213 GLY B O 1
ATOM 3408 N N . GLU B 2 214 ? 7.548 71.239 50.011 1.00 75.38 214 GLU B N 1
ATOM 3409 C CA . GLU B 2 214 ? 7.543 71.823 51.346 1.00 79.53 214 GLU B CA 1
ATOM 3410 C C . GLU B 2 214 ? 6.962 73.232 51.325 1.00 83.62 214 GLU B C 1
ATOM 3411 O O . GLU B 2 214 ? 5.742 73.406 51.402 1.00 84.96 214 GLU B O 1
ATOM 3417 N N . GLU C 3 1 ? 51.280 92.286 30.681 1.00 86.10 1 GLU C N 1
ATOM 3418 C CA . GLU C 3 1 ? 50.628 92.107 29.388 1.00 81.27 1 GLU C CA 1
ATOM 3419 C C . GLU C 3 1 ? 50.173 90.664 29.231 1.00 65.77 1 GLU C C 1
ATOM 3420 O O . GLU C 3 1 ? 50.986 89.741 29.225 1.00 73.87 1 GLU C O 1
ATOM 3426 N N . VAL C 3 2 ? 48.872 90.476 29.121 1.00 48.68 2 VAL C N 1
ATOM 3427 C CA . VAL C 3 2 ? 48.312 89.140 28.971 1.00 42.65 2 VAL C CA 1
ATOM 3428 C C . VAL C 3 2 ? 48.510 88.687 27.540 1.00 40.54 2 VAL C C 1
ATOM 3429 O O . VAL C 3 2 ? 48.306 89.452 26.591 1.00 45.91 2 VAL C O 1
ATOM 3433 N N . GLN C 3 3 ? 48.911 87.435 27.375 1.00 39.00 3 GLN C N 1
ATOM 3434 C CA . GLN C 3 3 ? 49.093 86.895 26.045 1.00 39.34 3 GLN C CA 1
ATOM 3435 C C . GLN C 3 3 ? 48.740 85.415 26.071 1.00 42.27 3 GLN C C 1
ATOM 3436 O O . GLN C 3 3 ? 48.927 84.740 27.083 1.00 40.78 3 GLN C O 1
ATOM 3442 N N . LEU C 3 4 ? 48.213 84.918 24.959 1.00 35.83 4 LEU C N 1
ATOM 3443 C CA . LEU C 3 4 ? 48.005 83.487 24.743 1.00 36.24 4 LEU C CA 1
ATOM 3444 C C . LEU C 3 4 ? 48.847 83.069 23.549 1.00 41.92 4 LEU C C 1
ATOM 3445 O O . LEU C 3 4 ? 48.793 83.716 22.498 1.00 42.87 4 LEU C O 1
ATOM 3450 N N . LEU C 3 5 ? 49.626 82.004 23.705 1.00 38.65 5 LEU C N 1
ATOM 3451 C CA . LEU C 3 5 ? 50.605 81.588 22.698 1.00 40.24 5 LEU C CA 1
ATOM 3452 C C . LEU C 3 5 ? 50.368 80.122 22.375 1.00 46.98 5 LEU C C 1
ATOM 3453 O O . LEU C 3 5 ? 50.608 79.262 23.225 1.00 44.51 5 LEU C O 1
ATOM 3458 N N . GLU C 3 6 ? 49.919 79.833 21.157 1.00 42.31 6 GLU C N 1
ATOM 3459 C CA . GLU C 3 6 ? 49.570 78.476 20.764 1.00 49.07 6 GLU C CA 1
ATOM 3460 C C . GLU C 3 6 ? 50.650 77.833 19.903 1.00 50.70 6 GLU C C 1
ATOM 3461 O O . GLU C 3 6 ? 51.469 78.508 19.277 1.00 48.86 6 GLU C O 1
ATOM 3467 N N . SER C 3 7 ? 50.614 76.504 19.854 1.00 43.87 7 SER C N 1
ATOM 3468 C CA . SER C 3 7 ? 51.524 75.744 19.009 1.00 45.28 7 SER C CA 1
ATOM 3469 C C . SER C 3 7 ? 50.974 74.332 18.846 1.00 46.59 7 SER C C 1
ATOM 3470 O O . SER C 3 7 ? 49.992 73.946 19.485 1.00 44.43 7 SER C O 1
ATOM 3473 N N . GLY C 3 8 ? 51.622 73.566 17.965 1.00 45.38 8 GLY C N 1
ATOM 3474 C CA . GLY C 3 8 ? 51.301 72.167 17.758 1.00 48.81 8 GLY C CA 1
ATOM 3475 C C . GLY C 3 8 ? 50.584 71.854 16.462 1.00 58.14 8 GLY C C 1
ATOM 3476 O O . GLY C 3 8 ? 50.348 70.671 16.182 1.00 58.97 8 GLY C O 1
ATOM 3477 N N . GLY C 3 9 ? 50.232 72.860 15.660 1.00 51.57 9 GLY C N 1
ATOM 3478 C CA . GLY C 3 9 ? 49.550 72.608 14.406 1.00 50.39 9 GLY C CA 1
ATOM 3479 C C . GLY C 3 9 ? 50.455 71.931 13.391 1.00 55.21 9 GLY C C 1
ATOM 3480 O O . GLY C 3 9 ? 51.668 71.808 13.571 1.00 56.27 9 GLY C O 1
ATOM 3481 N N . GLY C 3 10 ? 49.849 71.476 12.302 1.00 55.80 10 GLY C N 1
ATOM 3482 C CA . GLY C 3 10 ? 50.607 70.833 11.249 1.00 56.31 10 GLY C CA 1
ATOM 3483 C C . GLY C 3 10 ? 49.715 69.959 10.387 1.00 58.97 10 GLY C C 1
ATOM 3484 O O . GLY C 3 10 ? 48.489 70.019 10.457 1.00 53.08 10 GLY C O 1
ATOM 3485 N N . LEU C 3 11 ? 50.371 69.145 9.570 1.00 57.32 11 LEU C N 1
ATOM 3486 C CA . LEU C 3 11 ? 49.691 68.261 8.634 1.00 60.38 11 LEU C CA 1
ATOM 3487 C C . LEU C 3 11 ? 49.523 66.879 9.259 1.00 68.43 11 LEU C C 1
ATOM 3488 O O . LEU C 3 11 ? 50.461 66.347 9.858 1.00 78.10 11 LEU C O 1
ATOM 3493 N N . VAL C 3 12 ? 48.325 66.307 9.131 1.00 60.04 12 VAL C N 1
ATOM 3494 C CA . VAL C 3 12 ? 47.997 65.011 9.722 1.00 63.85 12 VAL C CA 1
ATOM 3495 C C . VAL C 3 12 ? 47.186 64.199 8.715 1.00 59.01 12 VAL C C 1
ATOM 3496 O O . VAL C 3 12 ? 46.366 64.747 7.971 1.00 61.84 12 VAL C O 1
ATOM 3500 N N . GLN C 3 13 ? 47.411 62.905 8.688 1.00 62.01 13 GLN C N 1
ATOM 3501 C CA . GLN C 3 13 ? 46.607 62.082 7.799 1.00 64.89 13 GLN C CA 1
ATOM 3502 C C . GLN C 3 13 ? 45.263 61.758 8.456 1.00 63.81 13 GLN C C 1
ATOM 3503 O O . GLN C 3 13 ? 45.151 61.770 9.684 1.00 62.79 13 GLN C O 1
ATOM 3509 N N . PRO C 3 14 ? 44.222 61.489 7.665 1.00 65.64 14 PRO C N 1
ATOM 3510 C CA . PRO C 3 14 ? 42.910 61.199 8.259 1.00 63.50 14 PRO C CA 1
ATOM 3511 C C . PRO C 3 14 ? 42.971 59.983 9.174 1.00 63.73 14 PRO C C 1
ATOM 3512 O O . PRO C 3 14 ? 43.649 58.995 8.884 1.00 63.82 14 PRO C O 1
ATOM 3516 N N . GLY C 3 15 ? 42.252 60.067 10.292 1.00 69.75 15 GLY C N 1
ATOM 3517 C CA . GLY C 3 15 ? 42.323 59.063 11.329 1.00 64.35 15 GLY C CA 1
ATOM 3518 C C . GLY C 3 15 ? 43.427 59.281 12.338 1.00 67.62 15 GLY C C 1
ATOM 3519 O O . GLY C 3 15 ? 43.417 58.633 13.395 1.00 68.15 15 GLY C O 1
ATOM 3520 N N . GLY C 3 16 ? 44.366 60.184 12.060 1.00 68.14 16 GLY C N 1
ATOM 3521 C CA . GLY C 3 16 ? 45.474 60.441 12.953 1.00 57.12 16 GLY C CA 1
ATOM 3522 C C . GLY C 3 16 ? 45.092 61.321 14.130 1.00 57.48 16 GLY C C 1
ATOM 3523 O O . GLY C 3 16 ? 43.930 61.671 14.349 1.00 55.84 16 GLY C O 1
ATOM 3524 N N . SER C 3 17 ? 46.122 61.698 14.892 1.00 57.16 17 SER C N 1
ATOM 3525 C CA . SER C 3 17 ? 45.981 62.418 16.148 1.00 54.54 17 SER C CA 1
ATOM 3526 C C . SER C 3 17 ? 46.933 63.601 16.179 1.00 53.34 17 SER C C 1
ATOM 3527 O O . SER C 3 17 ? 48.001 63.576 15.559 1.00 52.64 17 SER C O 1
ATOM 3530 N N . LEU C 3 18 ? 46.557 64.615 16.955 1.00 49.42 18 LEU C N 1
ATOM 3531 C CA . LEU C 3 18 ? 47.348 65.826 17.090 1.00 49.22 18 LEU C CA 1
ATOM 3532 C C . LEU C 3 18 ? 47.051 66.449 18.447 1.00 49.97 18 LEU C C 1
ATOM 3533 O O . LEU C 3 18 ? 45.906 66.427 18.907 1.00 49.63 18 LEU C O 1
ATOM 3538 N N A ARG C 3 19 ? 48.081 66.992 19.088 0.50 46.99 19 ARG C N 1
ATOM 3539 N N B ARG C 3 19 ? 48.077 67.019 19.072 0.50 47.00 19 ARG C N 1
ATOM 3540 C CA A ARG C 3 19 ? 47.916 67.707 20.348 0.50 47.09 19 ARG C CA 1
ATOM 3541 C CA B ARG C 3 19 ? 47.931 67.705 20.350 0.50 47.12 19 ARG C CA 1
ATOM 3542 C C A ARG C 3 19 ? 48.289 69.164 20.131 0.50 44.65 19 ARG C C 1
ATOM 3543 C C B ARG C 3 19 ? 48.305 69.167 20.167 0.50 44.49 19 ARG C C 1
ATOM 3544 O O A ARG C 3 19 ? 49.392 69.461 19.662 0.50 44.49 19 ARG C O 1
ATOM 3545 O O B ARG C 3 19 ? 49.431 69.474 19.761 0.50 45.60 19 ARG C O 1
ATOM 3560 N N . LEU C 3 20 ? 47.363 70.061 20.444 1.00 38.09 20 LEU C N 1
ATOM 3561 C CA . LEU C 3 20 ? 47.611 71.497 20.420 1.00 38.45 20 LEU C CA 1
ATOM 3562 C C . LEU C 3 20 ? 47.826 71.996 21.843 1.00 39.43 20 LEU C C 1
ATOM 3563 O O . LEU C 3 20 ? 47.248 71.469 22.795 1.00 39.17 20 LEU C O 1
ATOM 3568 N N A SER C 3 21 ? 48.671 73.024 21.974 0.50 37.68 21 SER C N 1
ATOM 3569 N N B SER C 3 21 ? 48.655 73.018 21.980 0.50 37.76 21 SER C N 1
ATOM 3570 C CA A SER C 3 21 ? 49.013 73.646 23.248 0.50 37.83 21 SER C CA 1
ATOM 3571 C CA B SER C 3 21 ? 48.994 73.550 23.288 0.50 36.52 21 SER C CA 1
ATOM 3572 C C A SER C 3 21 ? 48.642 75.127 23.213 0.50 41.17 21 SER C C 1
ATOM 3573 C C B SER C 3 21 ? 48.811 75.055 23.279 0.50 41.59 21 SER C C 1
ATOM 3574 O O A SER C 3 21 ? 48.501 75.727 22.145 0.50 40.67 21 SER C O 1
ATOM 3575 O O B SER C 3 21 ? 49.133 75.724 22.291 0.50 38.86 21 SER C O 1
ATOM 3580 N N A CYS C 3 22 ? 48.519 75.730 24.399 0.50 36.44 22 CYS C N 1
ATOM 3581 N N B CYS C 3 22 ? 48.313 75.589 24.387 0.50 35.10 22 CYS C N 1
ATOM 3582 C CA A CYS C 3 22 ? 48.184 77.157 24.502 0.50 35.97 22 CYS C CA 1
ATOM 3583 C CA B CYS C 3 22 ? 48.254 77.031 24.571 0.50 37.98 22 CYS C CA 1
ATOM 3584 C C A CYS C 3 22 ? 48.753 77.642 25.834 0.50 33.25 22 CYS C C 1
ATOM 3585 C C B CYS C 3 22 ? 48.974 77.366 25.862 0.50 35.39 22 CYS C C 1
ATOM 3586 O O A CYS C 3 22 ? 48.148 77.412 26.883 0.50 38.89 22 CYS C O 1
ATOM 3587 O O B CYS C 3 22 ? 48.670 76.797 26.913 0.50 32.44 22 CYS C O 1
ATOM 3592 N N . ALA C 3 23 ? 49.925 78.274 25.787 1.00 35.58 23 ALA C N 1
ATOM 3593 C CA . ALA C 3 23 ? 50.618 78.736 26.978 1.00 35.51 23 ALA C CA 1
ATOM 3594 C C . ALA C 3 23 ? 50.117 80.132 27.329 1.00 42.92 23 ALA C C 1
ATOM 3595 O O . ALA C 3 23 ? 49.994 81.000 26.454 1.00 40.66 23 ALA C O 1
ATOM 3597 N N . ALA C 3 24 ? 49.814 80.336 28.600 1.00 36.49 24 ALA C N 1
ATOM 3598 C CA . ALA C 3 24 ? 49.353 81.621 29.097 1.00 39.46 24 ALA C CA 1
ATOM 3599 C C . ALA C 3 24 ? 50.545 82.426 29.569 1.00 39.63 24 ALA C C 1
ATOM 3600 O O . ALA C 3 24 ? 51.491 81.881 30.138 1.00 35.71 24 ALA C O 1
ATOM 3602 N N . SER C 3 25 ? 50.488 83.729 29.355 1.00 35.40 25 SER C N 1
ATOM 3603 C CA . SER C 3 25 ? 51.533 84.633 29.803 1.00 36.53 25 SER C 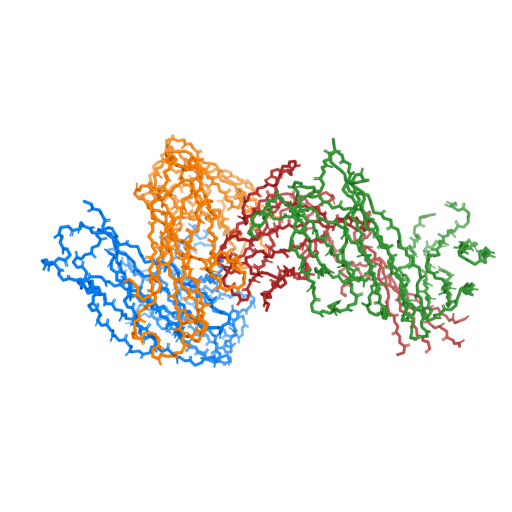CA 1
ATOM 3604 C C . SER C 3 25 ? 50.864 85.805 30.510 1.00 40.46 25 SER C C 1
ATOM 3605 O O . SER C 3 25 ? 49.902 86.371 29.982 1.00 37.72 25 SER C O 1
ATOM 3608 N N . GLY C 3 26 ? 51.353 86.149 31.700 1.00 38.53 26 GLY C N 1
ATOM 3609 C CA . GLY C 3 26 ? 50.830 87.278 32.453 1.00 40.44 26 GLY C CA 1
ATOM 3610 C C . GLY C 3 26 ? 49.573 87.003 33.268 1.00 37.47 26 GLY C C 1
ATOM 3611 O O . GLY C 3 26 ? 49.056 87.934 33.895 1.00 41.61 26 GLY C O 1
ATOM 3612 N N . PHE C 3 27 ? 49.076 85.768 33.288 1.00 36.20 27 PHE C N 1
ATOM 3613 C CA . PHE C 3 27 ? 47.946 85.359 34.129 1.00 37.13 27 PHE C CA 1
ATOM 3614 C C . PHE C 3 27 ? 48.012 83.843 34.255 1.00 40.38 27 PHE C C 1
ATOM 3615 O O . PHE C 3 27 ? 48.785 83.194 33.553 1.00 40.71 27 PHE C O 1
ATOM 3623 N N . THR C 3 28 ? 47.170 83.269 35.116 1.00 34.36 28 THR C N 1
ATOM 3624 C CA . THR C 3 28 ? 47.144 81.814 35.236 1.00 37.34 28 THR C CA 1
ATOM 3625 C C . THR C 3 28 ? 45.747 81.277 34.943 1.00 41.33 28 THR C C 1
ATOM 3626 O O . THR C 3 28 ? 44.733 81.924 35.235 1.00 36.58 28 THR C O 1
ATOM 3630 N N . PHE C 3 29 ? 45.710 80.077 34.347 1.00 39.36 29 PHE C N 1
ATOM 3631 C CA . PHE C 3 29 ? 44.458 79.463 33.906 1.00 42.74 29 PHE C CA 1
ATOM 3632 C C . PHE C 3 29 ? 43.518 79.153 35.059 1.00 44.05 29 PHE C C 1
ATOM 3633 O O . PHE C 3 29 ? 42.315 79.002 34.835 1.00 43.42 29 PHE C O 1
ATOM 3641 N N . SER C 3 30 ? 44.028 79.064 36.286 1.00 38.74 30 SER C N 1
ATOM 3642 C CA . SER C 3 30 ? 43.139 78.801 37.413 1.00 47.13 30 SER C CA 1
ATOM 3643 C C . SER C 3 30 ? 42.164 79.936 37.686 1.00 48.02 30 SER C C 1
ATOM 3644 O O . SER C 3 30 ? 41.253 79.759 38.496 1.00 43.29 30 SER C O 1
ATOM 3647 N N . SER C 3 31 ? 42.339 81.102 37.072 1.00 36.91 31 SER C N 1
ATOM 3648 C CA . SER C 3 31 ? 41.417 82.205 37.301 1.00 39.97 31 SER C CA 1
ATOM 3649 C C . SER C 3 31 ? 40.435 82.432 36.161 1.00 36.72 31 SER C C 1
ATOM 3650 O O . SER C 3 31 ? 39.549 83.280 36.301 1.00 35.03 31 SER C O 1
ATOM 3653 N N . TYR C 3 32 ? 40.574 81.730 35.037 1.00 30.94 32 TYR C N 1
ATOM 3654 C CA . TYR C 3 32 ? 39.789 82.039 33.850 1.00 30.33 32 TYR C CA 1
ATOM 3655 C C . TYR C 3 32 ? 39.340 80.776 33.145 1.00 29.73 32 TYR C C 1
ATOM 3656 O O . TYR C 3 32 ? 40.134 79.850 32.952 1.00 31.51 32 TYR C O 1
ATOM 3665 N N . GLY C 3 33 ? 38.084 80.770 32.709 1.00 29.53 33 GLY C N 1
ATOM 3666 C CA . GLY C 3 33 ? 37.656 79.784 31.735 1.00 31.89 33 GLY C CA 1
ATOM 3667 C C . GLY C 3 33 ? 38.337 80.011 30.395 1.00 34.26 33 GLY C C 1
ATOM 3668 O O . GLY C 3 33 ? 38.746 81.133 30.051 1.00 29.17 33 GLY C O 1
ATOM 3669 N N . MET C 3 34 ? 38.484 78.921 29.631 1.00 28.79 34 MET C N 1
ATOM 3670 C CA . MET C 3 34 ? 39.175 78.952 28.340 1.00 28.75 34 MET C CA 1
ATOM 3671 C C . MET C 3 34 ? 38.369 78.166 27.315 1.00 36.08 34 MET C C 1
ATOM 3672 O O . MET C 3 34 ? 37.750 77.150 27.640 1.00 31.36 34 MET C O 1
ATOM 3677 N N . ALA C 3 35 ? 38.417 78.613 26.061 1.00 31.05 35 ALA C N 1
ATOM 3678 C CA . ALA C 3 35 ? 37.693 77.960 24.981 1.00 35.85 35 ALA C CA 1
ATOM 3679 C C . ALA C 3 35 ? 38.626 77.747 23.805 1.00 33.75 35 ALA C C 1
ATOM 3680 O O . ALA C 3 35 ? 39.600 78.486 23.620 1.00 37.47 35 ALA C O 1
ATOM 3682 N N . TRP C 3 36 ? 38.335 76.715 23.021 1.00 31.00 36 TRP C N 1
ATOM 3683 C CA . TRP C 3 36 ? 38.924 76.567 21.699 1.00 31.76 36 TRP C CA 1
ATOM 3684 C C . TRP C 3 36 ? 37.862 76.873 20.652 1.00 37.97 36 TRP C C 1
ATOM 3685 O O . TRP C 3 36 ? 36.702 76.474 20.796 1.00 34.63 36 TRP C O 1
ATOM 3696 N N . VAL C 3 37 ? 38.265 77.580 19.600 1.00 31.90 37 VAL C N 1
ATOM 3697 C CA . VAL C 3 37 ? 37.380 78.003 18.523 1.00 32.63 37 VAL C CA 1
ATOM 3698 C C . VAL C 3 37 ? 38.130 77.758 17.220 1.00 33.64 37 VAL C C 1
ATOM 3699 O O . VAL C 3 37 ? 39.335 78.030 17.139 1.00 36.70 37 VAL C O 1
ATOM 3703 N N . ARG C 3 38 ? 37.449 77.252 16.195 1.00 34.78 38 ARG C N 1
ATOM 3704 C CA . ARG C 3 38 ? 38.166 77.001 14.954 1.00 35.99 38 ARG C CA 1
ATOM 3705 C C . ARG C 3 38 ? 37.499 77.703 13.782 1.00 39.00 38 ARG C C 1
ATOM 3706 O O . ARG C 3 38 ? 36.321 78.073 13.827 1.00 42.30 38 ARG C O 1
ATOM 3714 N N . GLN C 3 39 ? 38.275 77.850 12.707 1.00 38.08 39 GLN C N 1
ATOM 3715 C CA . GLN C 3 39 ? 37.831 78.555 11.511 1.00 39.32 39 GLN C CA 1
ATOM 3716 C C . GLN C 3 39 ? 38.326 77.798 10.286 1.00 42.50 39 GLN C C 1
ATOM 3717 O O . GLN C 3 39 ? 39.521 77.837 9.960 1.00 41.48 39 GLN C O 1
ATOM 3723 N N . ALA C 3 40 ? 37.420 77.104 9.606 1.00 42.46 40 ALA C N 1
ATOM 3724 C CA . ALA C 3 40 ? 37.811 76.423 8.381 1.00 49.91 40 ALA C CA 1
ATOM 3725 C C . ALA C 3 40 ? 38.155 77.459 7.310 1.00 52.52 40 ALA C C 1
ATOM 3726 O O . ALA C 3 40 ? 37.697 78.602 7.379 1.00 51.56 40 ALA C O 1
ATOM 3728 N N . PRO C 3 41 ? 38.986 77.094 6.330 1.00 59.06 41 PRO C N 1
ATOM 3729 C CA . PRO C 3 41 ? 39.416 78.068 5.310 1.00 59.62 41 PRO C CA 1
ATOM 3730 C C . PRO C 3 41 ? 38.240 78.711 4.588 1.00 63.35 41 PRO C C 1
ATOM 3731 O O . PRO C 3 41 ? 37.403 78.028 3.995 1.00 63.22 41 PRO C O 1
ATOM 3735 N N . GLY C 3 42 ? 38.174 80.043 4.654 1.00 64.18 42 GLY C N 1
ATOM 3736 C CA . GLY C 3 42 ? 37.114 80.788 3.995 1.00 58.48 42 GLY C CA 1
ATOM 3737 C C . GLY C 3 42 ? 35.785 80.824 4.725 1.00 60.88 42 GLY C C 1
ATOM 3738 O O . GLY C 3 42 ? 34.799 81.303 4.156 1.00 63.81 42 GLY C O 1
ATOM 3739 N N . LYS C 3 43 ? 35.722 80.348 5.964 1.00 51.65 43 LYS C N 1
ATOM 3740 C CA . LYS C 3 43 ? 34.459 80.222 6.681 1.00 48.70 43 LYS C CA 1
ATOM 3741 C C . LYS C 3 43 ? 34.509 81.039 7.973 1.00 51.92 43 LYS C C 1
ATOM 3742 O O . LYS C 3 43 ? 35.469 81.766 8.237 1.00 49.78 43 LYS C O 1
ATOM 3748 N N . GLY C 3 44 ? 33.462 80.901 8.788 1.00 46.78 44 GLY C N 1
ATOM 3749 C CA . GLY C 3 44 ? 33.340 81.642 10.023 1.00 48.65 44 GLY C CA 1
ATOM 3750 C C . GLY C 3 44 ? 33.902 80.898 11.224 1.00 49.74 44 GLY C C 1
ATOM 3751 O O . GLY C 3 44 ? 34.571 79.867 11.114 1.00 51.35 44 GLY C O 1
ATOM 3752 N N . LEU C 3 45 ? 33.617 81.454 12.396 1.00 39.82 45 LEU C N 1
ATOM 3753 C CA . LEU C 3 45 ? 34.087 80.918 13.663 1.00 37.12 45 LEU C CA 1
ATOM 3754 C C . LEU C 3 45 ? 33.136 79.845 14.163 1.00 42.87 45 LEU C C 1
ATOM 3755 O O . LEU C 3 45 ? 31.916 79.977 14.047 1.00 40.11 45 LEU C O 1
ATOM 3760 N N . GLU C 3 46 ? 33.701 78.786 14.732 1.00 39.16 46 GLU C N 1
ATOM 3761 C CA . GLU C 3 46 ? 32.922 77.655 15.227 1.00 40.45 46 GLU C CA 1
ATOM 3762 C C . GLU C 3 46 ? 33.513 77.255 16.567 1.00 36.99 46 GLU C C 1
ATOM 3763 O O . GLU C 3 46 ? 34.715 76.978 16.654 1.00 36.95 46 GLU C O 1
ATOM 3769 N N . TRP C 3 47 ? 32.691 77.265 17.610 1.00 35.00 47 TRP C N 1
ATOM 3770 C CA . TRP C 3 47 ? 33.172 76.891 18.931 1.00 36.39 47 TRP C CA 1
ATOM 3771 C C . TRP C 3 47 ? 33.422 75.384 18.989 1.00 38.48 47 TRP C C 1
ATOM 3772 O O . TRP C 3 47 ? 32.651 74.598 18.428 1.00 36.99 47 TRP C O 1
ATOM 3783 N N . VAL C 3 48 ? 34.502 74.983 19.685 1.00 34.83 48 VAL C N 1
ATOM 3784 C CA . VAL C 3 48 ? 34.966 73.598 19.742 1.00 37.88 48 VAL C CA 1
ATOM 3785 C C . VAL C 3 48 ? 34.860 73.020 21.154 1.00 33.76 48 VAL C C 1
ATOM 3786 O O . VAL C 3 48 ? 34.363 71.910 21.345 1.00 35.09 48 VAL C O 1
ATOM 3790 N N . SER C 3 49 ? 35.420 73.717 22.145 1.00 32.57 49 SER C N 1
ATOM 3791 C CA . SER C 3 49 ? 35.407 73.180 23.501 1.00 35.42 49 SER C CA 1
ATOM 3792 C C . SER C 3 49 ? 35.677 74.268 24.526 1.00 35.85 49 SER C C 1
ATOM 3793 O O . SER C 3 49 ? 36.072 75.392 24.200 1.00 34.64 49 SER C O 1
ATOM 3796 N N . PHE C 3 50 ? 35.494 73.883 25.789 1.00 32.69 50 PHE C N 1
ATOM 3797 C CA . PHE C 3 50 ? 35.534 74.793 26.922 1.00 31.92 50 PHE C CA 1
ATOM 3798 C C . PHE C 3 50 ? 36.046 74.028 28.134 1.00 33.72 50 PHE C C 1
ATOM 3799 O O . PHE C 3 50 ? 35.678 72.868 28.331 1.00 32.45 50 PHE C O 1
ATOM 3807 N N . ILE C 3 51 ? 36.894 74.666 28.942 1.00 29.84 51 ILE C N 1
ATOM 3808 C CA . ILE C 3 51 ? 37.214 74.155 30.276 1.00 30.01 51 ILE C CA 1
ATOM 3809 C C . ILE C 3 51 ? 37.098 75.298 31.283 1.00 30.94 51 ILE C C 1
ATOM 3810 O O . ILE C 3 51 ? 37.618 76.394 31.048 1.00 32.41 51 ILE C O 1
ATOM 3815 N N . SER C 3 52 ? 36.429 75.047 32.409 1.00 30.23 52 SER C N 1
ATOM 3816 C CA . SER C 3 52 ? 36.181 76.118 33.371 1.00 30.14 52 SER C CA 1
ATOM 3817 C C . SER C 3 52 ? 37.468 76.500 34.106 1.00 33.08 52 SER C C 1
ATOM 3818 O O . SER C 3 52 ? 38.485 75.786 34.072 1.00 31.79 52 SER C O 1
ATOM 3821 N N . ALA C 3 53 ? 37.404 77.649 34.794 1.00 31.20 53 ALA C N 1
ATOM 3822 C CA . ALA C 3 53 ? 38.521 78.108 35.624 1.00 33.17 53 ALA C CA 1
ATOM 3823 C C . ALA C 3 53 ? 38.898 77.081 36.687 1.00 36.81 53 ALA C C 1
ATOM 3824 O O . ALA C 3 53 ? 40.083 76.837 36.923 1.00 32.01 53 ALA C O 1
ATOM 3826 N N . THR C 3 54 ? 37.910 76.494 37.373 1.00 31.71 54 THR C N 1
ATOM 3827 C CA . THR C 3 54 ? 38.263 75.481 38.365 1.00 35.49 54 THR C CA 1
ATOM 3828 C C . THR C 3 54 ? 38.774 74.212 37.705 1.00 35.36 54 THR C C 1
ATOM 3829 O O . THR C 3 54 ? 39.431 73.413 38.368 1.00 38.91 54 THR C O 1
ATOM 3833 N N . GLY C 3 55 ? 38.473 74.006 36.426 1.00 33.96 55 GLY C N 1
ATOM 3834 C CA . GLY C 3 55 ? 38.797 72.759 35.765 1.00 35.19 55 GLY C CA 1
ATOM 3835 C C . GLY C 3 55 ? 37.784 71.659 35.987 1.00 36.75 55 GLY C C 1
ATOM 3836 O O . GLY C 3 55 ? 37.979 70.549 35.484 1.00 36.28 55 GLY C O 1
ATOM 3837 N N . LEU C 3 56 ? 36.694 71.933 36.701 1.00 32.90 56 LEU C N 1
ATOM 3838 C CA . LEU C 3 56 ? 35.754 70.873 37.049 1.00 34.74 56 LEU C CA 1
ATOM 3839 C C . LEU C 3 56 ? 34.701 70.634 35.974 1.00 37.76 56 LEU C C 1
ATOM 3840 O O . LEU C 3 56 ? 34.010 69.608 36.031 1.00 39.94 56 LEU C O 1
ATOM 3845 N N . SER C 3 57 ? 34.556 71.545 35.015 1.00 33.65 57 SER C N 1
ATOM 3846 C CA . SER C 3 57 ? 33.573 71.425 33.945 1.00 40.18 57 SER C CA 1
ATOM 3847 C C . SER C 3 57 ? 34.278 71.554 32.607 1.00 39.28 57 SER C C 1
ATOM 3848 O O . SER C 3 57 ? 35.078 72.473 32.403 1.00 34.99 57 SER C O 1
ATOM 3851 N N . THR C 3 58 ? 33.985 70.636 31.699 1.00 33.38 58 THR C N 1
ATOM 3852 C CA . THR C 3 58 ? 34.451 70.729 30.319 1.00 35.20 58 THR C CA 1
ATOM 3853 C C . THR C 3 58 ? 33.261 70.437 29.410 1.00 44.38 58 THR C C 1
ATOM 3854 O O . THR C 3 58 ? 32.391 69.640 29.763 1.00 46.11 58 THR C O 1
ATOM 3858 N N . TYR C 3 59 ? 33.213 71.096 28.250 1.00 38.50 59 TYR C N 1
ATOM 3859 C CA . TYR C 3 59 ? 32.142 70.888 27.279 1.00 40.22 59 TYR C CA 1
ATOM 3860 C C . TYR C 3 59 ? 32.758 70.839 25.891 1.00 40.07 59 TYR C C 1
ATOM 3861 O O . TYR C 3 59 ? 33.784 71.474 25.644 1.00 34.22 59 TYR C O 1
ATOM 3870 N N . PHE C 3 60 ? 32.134 70.077 24.991 1.00 35.26 60 PHE C N 1
ATOM 3871 C CA . PHE C 3 60 ? 32.609 69.929 23.620 1.00 38.90 60 PHE C CA 1
ATOM 3872 C C . PHE C 3 60 ? 31.461 70.085 22.631 1.00 39.29 60 PHE C C 1
ATOM 3873 O O . PHE C 3 60 ? 30.337 69.659 22.895 1.00 44.75 60 PHE C O 1
ATOM 3881 N N . ALA C 3 61 ? 31.767 70.667 21.474 1.00 38.33 61 ALA C N 1
ATOM 3882 C CA . ALA C 3 61 ? 30.805 70.702 20.376 1.00 40.82 61 ALA C CA 1
ATOM 3883 C C . ALA C 3 61 ? 30.433 69.289 19.937 1.00 44.66 61 ALA C C 1
ATOM 3884 O O . ALA C 3 61 ? 31.257 68.370 19.955 1.00 43.84 61 ALA C O 1
ATOM 3886 N N . ASP C 3 62 ? 29.172 69.124 19.518 1.00 41.48 62 ASP C N 1
ATOM 3887 C CA . ASP C 3 62 ? 28.689 67.797 19.134 1.00 53.40 62 ASP C CA 1
ATOM 3888 C C . ASP C 3 62 ? 29.585 67.149 18.083 1.00 50.60 62 ASP C C 1
ATOM 3889 O O . ASP C 3 62 ? 29.780 65.927 18.094 1.00 55.91 62 ASP C O 1
ATOM 3894 N N . SER C 3 63 ? 30.150 67.945 17.174 1.00 49.77 63 SER C N 1
ATOM 3895 C CA . SER C 3 63 ? 30.924 67.353 16.085 1.00 57.18 63 SER C CA 1
ATOM 3896 C C . SER C 3 63 ? 32.299 66.839 16.511 1.00 56.07 63 SER C C 1
ATOM 3897 O O . SER C 3 63 ? 32.947 66.148 15.717 1.00 55.07 63 SER C O 1
ATOM 3900 N N . VAL C 3 64 ? 32.770 67.153 17.719 1.00 47.14 64 VAL C N 1
ATOM 3901 C CA . VAL C 3 64 ? 34.043 66.634 18.203 1.00 42.24 64 VAL C CA 1
ATOM 3902 C C . VAL C 3 64 ? 33.898 65.774 19.452 1.00 52.29 64 VAL C C 1
ATOM 3903 O O . VAL C 3 64 ? 34.908 65.275 19.963 1.00 50.73 64 VAL C O 1
ATOM 3907 N N . LYS C 3 65 ? 32.676 65.580 19.960 1.00 50.52 65 LYS C N 1
ATOM 3908 C CA . LYS C 3 65 ? 32.476 64.760 21.152 1.00 55.54 65 LYS C CA 1
ATOM 3909 C C . LYS C 3 65 ? 32.991 63.349 20.919 1.00 54.89 65 LYS C C 1
ATOM 3910 O O . LYS C 3 65 ? 32.806 62.773 19.845 1.00 51.78 65 LYS C O 1
ATOM 3916 N N . GLY C 3 66 ? 33.628 62.791 21.947 1.00 57.29 66 GLY C N 1
ATOM 3917 C CA . GLY C 3 66 ? 34.240 61.488 21.855 1.00 60.76 66 GLY C CA 1
ATOM 3918 C C . GLY C 3 66 ? 35.565 61.450 21.130 1.00 60.32 66 GLY C C 1
ATOM 3919 O O . GLY C 3 66 ? 36.224 60.407 21.143 1.00 59.75 66 GLY C O 1
ATOM 3920 N N . ARG C 3 67 ? 35.980 62.535 20.484 1.00 51.22 67 ARG C N 1
ATOM 3921 C CA . ARG C 3 67 ? 37.246 62.535 19.763 1.00 51.55 67 ARG C CA 1
ATOM 3922 C C . ARG C 3 67 ? 38.268 63.511 20.322 1.00 51.26 67 ARG C C 1
ATOM 3923 O O . ARG C 3 67 ? 39.471 63.273 20.172 1.00 52.34 67 ARG C O 1
ATOM 3931 N N . PHE C 3 68 ? 37.831 64.601 20.950 1.00 42.24 68 PHE C N 1
ATOM 3932 C CA . PHE C 3 68 ? 38.733 65.613 21.489 1.00 42.75 68 PHE C CA 1
ATOM 3933 C C . PHE C 3 68 ? 38.718 65.548 23.009 1.00 46.93 68 PHE C C 1
ATOM 3934 O O . PHE C 3 68 ? 37.682 65.266 23.614 1.00 43.99 68 PHE C O 1
ATOM 3942 N N . THR C 3 69 ? 39.860 65.823 23.633 1.00 41.28 69 THR C N 1
ATOM 3943 C CA . THR C 3 69 ? 39.917 65.933 25.084 1.00 38.21 69 THR C CA 1
ATOM 3944 C C . THR C 3 69 ? 40.748 67.157 25.436 1.00 38.68 69 THR C C 1
ATOM 3945 O O . THR C 3 69 ? 41.558 67.625 24.636 1.00 41.31 69 THR C O 1
ATOM 3949 N N A ILE C 3 70 ? 40.565 67.657 26.651 0.50 36.42 70 ILE C N 1
ATOM 3950 N N B ILE C 3 70 ? 40.508 67.696 26.630 0.50 35.55 70 ILE C N 1
ATOM 3951 C CA A ILE C 3 70 ? 41.221 68.883 27.088 0.50 36.69 70 ILE C CA 1
ATOM 3952 C CA B ILE C 3 70 ? 41.212 68.873 27.129 0.50 36.96 70 ILE C CA 1
ATOM 3953 C C A ILE C 3 70 ? 41.845 68.629 28.458 0.50 44.43 70 ILE C C 1
ATOM 3954 C C B ILE C 3 70 ? 41.920 68.496 28.419 0.50 44.86 70 ILE C C 1
ATOM 3955 O O A ILE C 3 70 ? 41.250 67.953 29.304 0.50 44.67 70 ILE C O 1
ATOM 3956 O O B ILE C 3 70 ? 41.433 67.658 29.186 0.50 42.14 70 ILE C O 1
ATOM 3965 N N . SER C 3 71 ? 43.080 69.104 28.650 1.00 42.48 71 SER C N 1
ATOM 3966 C CA . SER C 3 71 ? 43.779 68.948 29.917 1.00 41.50 71 SER C CA 1
ATOM 3967 C C . SER C 3 71 ? 44.577 70.219 30.192 1.00 41.11 71 SER C C 1
ATOM 3968 O O . SER C 3 71 ? 44.817 71.027 29.293 1.00 36.91 71 SER C O 1
ATOM 3971 N N . ARG C 3 72 ? 44.941 70.416 31.456 1.00 38.17 72 ARG C N 1
ATOM 3972 C CA . ARG C 3 72 ? 45.694 71.599 31.860 1.00 43.56 72 ARG C CA 1
ATOM 3973 C C . ARG C 3 72 ? 46.863 71.174 32.728 1.00 37.77 72 ARG C C 1
ATOM 3974 O O . ARG C 3 72 ? 46.700 70.350 33.632 1.00 39.76 72 ARG C O 1
ATOM 3982 N N . ASP C 3 73 ? 48.033 71.746 32.468 1.00 34.26 73 ASP C N 1
ATOM 3983 C CA . ASP C 3 73 ? 49.200 71.584 33.333 1.00 36.31 73 ASP C CA 1
ATOM 3984 C C . ASP C 3 73 ? 49.276 72.850 34.180 1.00 44.48 73 ASP C C 1
ATOM 3985 O O . ASP C 3 73 ? 49.643 73.918 33.676 1.00 43.98 73 ASP C O 1
ATOM 3990 N N . THR C 3 74 ? 48.938 72.735 35.465 1.00 39.46 74 THR C N 1
ATOM 3991 C CA . THR C 3 74 ? 48.784 73.941 36.278 1.00 45.82 74 THR C CA 1
ATOM 3992 C C . THR C 3 74 ? 50.128 74.599 36.572 1.00 44.63 74 THR C C 1
ATOM 3993 O O . THR C 3 74 ? 50.218 75.830 36.594 1.00 43.60 74 THR C O 1
ATOM 3997 N N . THR C 3 75 ? 51.181 73.816 36.774 1.00 38.11 75 THR C N 1
ATOM 3998 C CA . THR C 3 75 ? 52.463 74.417 37.101 1.00 45.73 75 THR C CA 1
ATOM 3999 C C . THR C 3 75 ? 53.212 74.889 35.863 1.00 43.51 75 THR C C 1
ATOM 4000 O O . THR C 3 75 ? 54.063 75.776 35.966 1.00 45.26 75 THR C O 1
ATOM 4004 N N . LYS C 3 76 ? 52.940 74.302 34.707 1.00 40.55 76 LYS C N 1
ATOM 4005 C CA . LYS C 3 76 ? 53.472 74.821 33.461 1.00 40.39 76 LYS C CA 1
ATOM 4006 C C . LYS C 3 76 ? 52.576 75.895 32.879 1.00 44.26 76 LYS C C 1
ATOM 4007 O O . LYS C 3 76 ? 52.969 76.556 31.919 1.00 37.93 76 LYS C O 1
ATOM 4013 N N . ASN C 3 77 ? 51.366 76.057 33.417 1.00 35.90 77 ASN C N 1
ATOM 4014 C CA . ASN C 3 77 ? 50.448 77.108 32.983 1.00 34.46 77 ASN C CA 1
ATOM 4015 C C . ASN C 3 77 ? 50.147 76.981 31.489 1.00 38.10 77 ASN C C 1
ATOM 4016 O O . ASN C 3 77 ? 50.243 77.943 30.720 1.00 33.70 77 ASN C O 1
ATOM 4021 N N . THR C 3 78 ? 49.831 75.754 31.070 1.00 33.57 78 THR C N 1
ATOM 4022 C CA . THR C 3 78 ? 49.616 75.421 29.675 1.00 33.29 78 THR C CA 1
ATOM 4023 C C . THR C 3 78 ? 48.377 74.541 29.568 1.00 35.02 78 THR C C 1
ATOM 4024 O O . THR C 3 78 ? 48.137 73.685 30.424 1.00 36.63 78 THR C O 1
ATOM 4028 N N . LEU C 3 79 ? 47.597 74.782 28.522 1.00 34.65 79 LEU C N 1
ATOM 4029 C CA . LEU C 3 79 ? 46.357 74.081 28.227 1.00 40.51 79 LEU C CA 1
ATOM 4030 C C . LEU C 3 79 ? 46.554 73.249 26.960 1.00 40.59 79 LEU C C 1
ATOM 4031 O O . LEU C 3 79 ? 47.201 73.702 26.012 1.00 39.49 79 LEU C O 1
ATOM 4036 N N . TYR C 3 80 ? 46.012 72.027 26.935 1.00 34.57 80 TYR C N 1
ATOM 4037 C CA . TYR C 3 80 ? 46.244 71.113 25.820 1.00 33.39 80 TYR C CA 1
ATOM 4038 C C . TYR C 3 80 ? 44.916 70.648 25.246 1.00 46.75 80 TYR C C 1
ATOM 4039 O O . TYR C 3 80 ? 44.011 70.289 26.001 1.00 45.96 80 TYR C O 1
ATOM 4048 N N . LEU C 3 81 ? 44.820 70.620 23.918 1.00 38.88 81 LEU C N 1
ATOM 4049 C CA . LEU C 3 81 ? 43.682 70.034 23.210 1.00 36.05 81 LEU C CA 1
ATOM 4050 C C . LEU C 3 81 ? 44.201 68.815 22.455 1.00 37.35 81 LEU C C 1
ATOM 4051 O O . LEU C 3 81 ? 44.989 68.955 21.514 1.00 41.15 81 LEU C O 1
ATOM 4056 N N . GLN C 3 82 ? 43.774 67.633 22.877 1.00 36.46 82 GLN C N 1
ATOM 4057 C CA . GLN C 3 82 ? 44.145 66.387 22.221 1.00 38.15 82 GLN C CA 1
ATOM 4058 C C . GLN C 3 82 ? 43.063 66.041 21.206 1.00 48.26 82 GLN C C 1
ATOM 4059 O O . GLN C 3 82 ? 41.904 65.847 21.578 1.00 46.74 82 GLN C O 1
ATOM 4065 N N . MET C 3 83 ? 43.437 65.970 19.932 1.00 44.48 83 MET C N 1
ATOM 4066 C CA . MET C 3 83 ? 42.506 65.682 18.846 1.00 50.59 83 MET C CA 1
ATOM 4067 C C . MET C 3 83 ? 42.796 64.287 18.306 1.00 53.38 83 MET C C 1
ATOM 4068 O O . MET C 3 83 ? 43.917 64.015 17.873 1.00 49.44 83 MET C O 1
ATOM 4073 N N . ASN C 3 84 ? 41.790 63.411 18.325 1.00 47.81 84 ASN C N 1
ATOM 4074 C CA . ASN C 3 84 ? 41.924 62.055 17.802 1.00 49.23 84 ASN C CA 1
ATOM 4075 C C . ASN C 3 84 ? 40.939 61.831 16.666 1.00 50.74 84 ASN C C 1
ATOM 4076 O O . ASN C 3 84 ? 39.989 62.597 16.483 1.00 56.23 84 ASN C O 1
ATOM 4081 N N . SER C 3 85 ? 41.190 60.767 15.904 1.00 53.70 85 SER C N 1
ATOM 4082 C CA . SER C 3 85 ? 40.332 60.345 14.797 1.00 67.45 85 SER C CA 1
ATOM 4083 C C . SER C 3 85 ? 39.987 61.526 13.898 1.00 61.30 85 SER C C 1
ATOM 4084 O O . SER C 3 85 ? 38.823 61.797 13.606 1.00 57.59 85 SER C O 1
ATOM 4087 N N . LEU C 3 86 ? 41.021 62.248 13.477 1.00 56.68 86 LEU C N 1
ATOM 4088 C CA . LEU C 3 86 ? 40.809 63.451 12.687 1.00 55.07 86 LEU C CA 1
ATOM 4089 C C . LEU C 3 86 ? 40.286 63.096 11.303 1.00 55.75 86 LEU C C 1
ATOM 4090 O O . LEU C 3 86 ? 40.661 62.071 10.721 1.00 56.98 86 LEU C O 1
ATOM 4095 N N . ARG C 3 87 ? 39.397 63.936 10.784 1.00 55.39 87 ARG C N 1
ATOM 4096 C CA . ARG C 3 87 ? 38.881 63.779 9.432 1.00 60.82 87 ARG C CA 1
ATOM 4097 C C . ARG C 3 87 ? 39.119 65.061 8.641 1.00 62.75 87 ARG C C 1
ATOM 4098 O O . ARG C 3 87 ? 39.495 66.099 9.193 1.00 56.16 87 ARG C O 1
ATOM 4106 N N . ALA C 3 88 ? 38.892 64.971 7.326 1.00 60.85 88 ALA C N 1
ATOM 4107 C CA . ALA C 3 88 ? 39.240 66.065 6.419 1.00 62.79 88 ALA C CA 1
ATOM 4108 C C . ALA C 3 88 ? 38.586 67.382 6.826 1.00 64.82 88 ALA C C 1
ATOM 4109 O O . ALA C 3 88 ? 39.202 68.448 6.707 1.00 65.35 88 ALA C O 1
ATOM 4111 N N . ASP C 3 89 ? 37.348 67.341 7.322 1.00 67.94 89 ASP C N 1
ATOM 4112 C CA . ASP C 3 89 ? 36.668 68.584 7.679 1.00 67.02 89 ASP C CA 1
ATOM 4113 C C . ASP C 3 89 ? 37.043 69.114 9.063 1.00 60.54 89 ASP C C 1
ATOM 4114 O O . ASP C 3 89 ? 36.441 70.096 9.510 1.00 62.46 89 ASP C O 1
ATOM 4119 N N . ASP C 3 90 ? 38.005 68.501 9.759 1.00 54.66 90 ASP C N 1
ATOM 4120 C CA . ASP C 3 90 ? 38.609 69.163 10.908 1.00 48.03 90 ASP C CA 1
ATOM 4121 C C . ASP C 3 90 ? 39.697 70.152 10.503 1.00 46.66 90 ASP C C 1
ATOM 4122 O O . ASP C 3 90 ? 40.258 70.815 11.383 1.00 45.55 90 ASP C O 1
ATOM 4127 N N . THR C 3 91 ? 40.018 70.248 9.209 1.00 47.71 91 THR C N 1
ATOM 4128 C CA . THR C 3 91 ? 41.018 71.205 8.738 1.00 51.03 91 THR C CA 1
ATOM 4129 C C . THR C 3 91 ? 40.574 72.631 9.038 1.00 51.39 91 THR C C 1
ATOM 4130 O O . THR C 3 91 ? 39.489 73.050 8.625 1.00 47.34 91 THR C O 1
ATOM 4134 N N . ALA C 3 92 ? 41.425 73.387 9.734 1.00 44.32 92 ALA C N 1
ATOM 4135 C CA . ALA C 3 92 ? 41.025 74.711 10.201 1.00 43.19 92 ALA C CA 1
ATOM 4136 C C . ALA C 3 92 ? 42.193 75.355 10.933 1.00 47.14 92 ALA C C 1
ATOM 4137 O O . ALA C 3 92 ? 43.147 74.680 11.327 1.00 45.94 92 ALA C O 1
ATOM 4139 N N . VAL C 3 93 ? 42.090 76.671 11.125 1.00 40.64 93 VAL C N 1
ATOM 4140 C CA . VAL C 3 93 ? 42.897 77.380 12.106 1.00 39.31 93 VAL C CA 1
ATOM 4141 C C . VAL C 3 93 ? 42.194 77.278 13.455 1.00 38.92 93 VAL C C 1
ATOM 4142 O O . VAL C 3 93 ? 41.003 77.595 13.572 1.00 38.72 93 VAL C O 1
ATOM 4146 N N . TYR C 3 94 ? 42.915 76.799 14.464 1.00 36.90 94 TYR C N 1
ATOM 4147 C CA . TYR C 3 94 ? 42.396 76.638 15.818 1.00 35.51 94 TYR C CA 1
ATOM 4148 C C . TYR C 3 94 ? 42.916 77.771 16.687 1.00 37.03 94 TYR C C 1
ATOM 4149 O O . TYR C 3 94 ? 44.125 78.005 16.741 1.00 37.16 94 TYR C O 1
ATOM 4158 N N . PHE C 3 95 ? 42.001 78.472 17.353 1.00 34.09 95 PHE C N 1
ATOM 4159 C CA . PHE C 3 95 ? 42.329 79.561 18.267 1.00 38.93 95 PHE C CA 1
ATOM 4160 C C . PHE C 3 95 ? 41.962 79.164 19.686 1.00 42.22 95 PHE C C 1
ATOM 4161 O O . PHE C 3 95 ? 40.932 78.535 19.916 1.00 38.54 95 PHE C O 1
ATOM 4169 N N A CYS C 3 96 ? 42.791 79.539 20.651 0.50 36.78 96 CYS C N 1
ATOM 4170 N N B CYS C 3 96 ? 42.801 79.550 20.631 0.50 36.56 96 CYS C N 1
ATOM 4171 C CA A CYS C 3 96 ? 42.377 79.462 22.045 0.50 37.12 96 CYS C CA 1
ATOM 4172 C CA B CYS C 3 96 ? 42.414 79.510 22.026 0.50 37.20 96 CYS C CA 1
ATOM 4173 C C A CYS C 3 96 ? 41.977 80.857 22.502 0.50 36.72 96 CYS C C 1
ATOM 4174 C C B CYS C 3 96 ? 41.882 80.886 22.394 0.50 37.29 96 CYS C C 1
ATOM 4175 O O A CYS C 3 96 ? 42.584 81.851 22.094 0.50 39.27 96 CYS C O 1
ATOM 4176 O O B CYS C 3 96 ? 42.292 81.892 21.810 0.50 35.61 96 CYS C O 1
ATOM 4181 N N . ALA C 3 97 ? 40.934 80.928 23.323 1.00 36.39 97 ALA C N 1
ATOM 4182 C CA . ALA C 3 97 ? 40.321 82.195 23.695 1.00 34.52 97 ALA C CA 1
ATOM 4183 C C . ALA C 3 97 ? 39.967 82.175 25.170 1.00 35.89 97 ALA C C 1
ATOM 4184 O O . ALA C 3 97 ? 39.444 81.186 25.680 1.00 36.60 97 ALA C O 1
ATOM 4186 N N . ARG C 3 98 ? 40.246 83.272 25.853 1.00 31.39 98 ARG C N 1
ATOM 4187 C CA . ARG C 3 98 ? 39.966 83.367 27.276 1.00 30.19 98 ARG C CA 1
ATOM 4188 C C . ARG C 3 98 ? 38.567 83.946 27.482 1.00 34.14 98 ARG C C 1
ATOM 4189 O O . ARG C 3 98 ? 38.215 84.938 26.843 1.00 34.42 98 ARG C O 1
ATOM 4197 N N . MET C 3 99 ? 37.777 83.330 28.362 1.00 30.39 99 MET C N 1
ATOM 4198 C CA . MET C 3 99 ? 36.513 83.928 28.806 1.00 29.48 99 MET C CA 1
ATOM 4199 C C . MET C 3 99 ? 36.760 85.091 29.759 1.00 30.84 99 MET C C 1
ATOM 4200 O O . MET C 3 99 ? 37.548 84.972 30.699 1.00 31.44 99 MET C O 1
ATOM 4205 N N . ARG C 3 100 ? 35.999 86.186 29.590 1.00 31.48 100 ARG C N 1
ATOM 4206 C CA . ARG C 3 100 ? 36.185 87.355 30.455 1.00 35.48 100 ARG C CA 1
ATOM 4207 C C . ARG C 3 100 ? 35.823 87.071 31.912 1.00 36.04 100 ARG C C 1
ATOM 4208 O O . ARG C 3 100 ? 36.543 87.496 32.820 1.00 35.12 100 ARG C O 1
ATOM 4216 N N . ARG C 3 101 ? 34.706 86.385 32.170 1.00 31.51 101 ARG C N 1
ATOM 4217 C CA . ARG C 3 101 ? 34.195 86.183 33.529 1.00 34.10 101 ARG C CA 1
ATOM 4218 C C . ARG C 3 101 ? 33.866 84.712 33.733 1.00 35.39 101 ARG C C 1
ATOM 4219 O O . ARG C 3 101 ? 33.599 83.992 32.768 1.00 30.97 101 ARG C O 1
ATOM 4227 N N . THR C 3 102 ? 33.874 84.264 34.994 1.00 32.00 102 THR C N 1
ATOM 4228 C CA . THR C 3 102 ? 33.596 82.857 35.310 1.00 37.46 102 THR C CA 1
ATOM 4229 C C . THR C 3 102 ? 32.108 82.579 35.556 1.00 43.60 102 THR C C 1
ATOM 4230 O O . THR C 3 102 ? 31.765 81.522 36.086 1.00 58.38 102 THR C O 1
ATOM 4234 N N . MET C 3 103 ? 31.226 83.485 35.166 1.00 45.97 103 MET C N 1
ATOM 4235 C CA . MET C 3 103 ? 29.787 83.252 35.177 1.00 44.41 103 MET C CA 1
ATOM 4236 C C . MET C 3 103 ? 29.370 82.530 33.894 1.00 39.43 103 MET C C 1
ATOM 4237 O O . MET C 3 103 ? 30.091 82.535 32.899 1.00 34.19 103 MET C O 1
ATOM 4242 N N . ILE C 3 104 ? 28.185 81.909 33.912 1.00 37.27 104 ILE C N 1
ATOM 4243 C CA . ILE C 3 104 ? 27.672 81.318 32.672 1.00 38.36 104 ILE C CA 1
ATOM 4244 C C . ILE C 3 104 ? 27.566 82.376 31.581 1.00 41.93 104 ILE C C 1
ATOM 4245 O O . ILE C 3 104 ? 27.950 82.146 30.423 1.00 40.31 104 ILE C O 1
ATOM 4250 N N . ALA C 3 105 ? 27.041 83.557 31.923 1.00 40.15 105 ALA C N 1
ATOM 4251 C CA . ALA C 3 105 ? 27.087 84.699 31.008 1.00 40.11 105 ALA C CA 1
ATOM 4252 C C . ALA C 3 105 ? 28.502 85.281 31.096 1.00 38.42 105 ALA C C 1
ATOM 4253 O O . ALA C 3 105 ? 28.795 86.183 31.882 1.00 36.24 105 ALA C O 1
ATOM 4255 N N . PHE C 3 106 ? 29.413 84.703 30.315 1.00 36.12 106 PHE C N 1
ATOM 4256 C CA . PHE C 3 106 ? 30.846 84.896 30.563 1.00 35.78 106 PHE C CA 1
ATOM 4257 C C . PHE C 3 106 ? 31.389 86.200 29.990 1.00 37.41 106 PHE C C 1
ATOM 4258 O O . PHE C 3 106 ? 32.571 86.501 30.194 1.00 34.45 106 PHE C O 1
ATOM 4266 N N . GLY C 3 107 ? 30.565 86.982 29.289 1.00 35.35 107 GLY C N 1
ATOM 4267 C CA . GLY C 3 107 ? 30.924 88.346 28.957 1.00 32.97 107 GLY C CA 1
ATOM 4268 C C . GLY C 3 107 ? 31.865 88.501 27.784 1.00 34.79 107 GLY C C 1
ATOM 4269 O O . GLY C 3 107 ? 32.607 89.491 27.723 1.00 40.20 107 GLY C O 1
ATOM 4270 N N . GLY C 3 108 ? 31.873 87.550 26.851 1.00 33.45 108 GLY C N 1
ATOM 4271 C CA . GLY C 3 108 ? 32.756 87.625 25.707 1.00 32.84 108 GLY C CA 1
ATOM 4272 C C . GLY C 3 108 ? 34.141 87.044 25.983 1.00 32.97 108 GLY C C 1
ATOM 4273 O O . GLY C 3 108 ? 34.513 86.704 27.113 1.00 32.88 108 GLY C O 1
ATOM 4274 N N . ASN C 3 109 ? 34.906 86.922 24.916 1.00 30.98 109 ASN C N 1
ATOM 4275 C CA . ASN C 3 109 ? 36.255 86.351 24.942 1.00 31.52 109 ASN C CA 1
ATOM 4276 C C . ASN C 3 109 ? 37.247 87.480 24.706 1.00 32.31 109 ASN C C 1
ATOM 4277 O O . ASN C 3 109 ? 37.359 87.970 23.576 1.00 31.52 109 ASN C O 1
ATOM 4282 N N . ASP C 3 110 ? 37.980 87.873 25.756 1.00 31.15 110 ASP C N 1
ATOM 4283 C CA . ASP C 3 110 ? 38.761 89.102 25.669 1.00 35.17 110 ASP C CA 1
ATOM 4284 C C . ASP C 3 110 ? 40.151 88.915 25.075 1.00 38.23 110 ASP C C 1
ATOM 4285 O O . ASP C 3 110 ? 40.684 89.854 24.487 1.00 40.90 110 ASP C O 1
ATOM 4290 N N . PHE C 3 111 ? 40.773 87.754 25.208 1.00 33.29 111 PHE C N 1
ATOM 4291 C CA . PHE C 3 111 ? 42.103 87.551 24.644 1.00 34.07 111 PHE C CA 1
ATOM 4292 C C . PHE C 3 111 ? 42.079 86.272 23.832 1.00 37.97 111 PHE C C 1
ATOM 4293 O O . PHE C 3 111 ? 41.437 85.299 24.229 1.00 33.36 111 PHE C O 1
ATOM 4301 N N . TRP C 3 112 ? 42.754 86.293 22.689 1.00 34.51 112 TRP C N 1
ATOM 4302 C CA . TRP C 3 112 ? 42.773 85.188 21.742 1.00 38.55 112 TRP C CA 1
ATOM 4303 C C . TRP C 3 112 ? 44.222 84.880 21.387 1.00 37.76 112 TRP C C 1
ATOM 4304 O O . TRP C 3 112 ? 45.042 85.792 21.276 1.00 38.98 112 TRP C O 1
ATOM 4315 N N . GLY C 3 113 ? 44.536 83.612 21.197 1.00 35.50 113 GLY C N 1
ATOM 4316 C CA . GLY C 3 113 ? 45.838 83.263 20.665 1.00 42.87 113 GLY C CA 1
ATOM 4317 C C . GLY C 3 113 ? 45.923 83.632 19.201 1.00 46.17 113 GLY C C 1
ATOM 4318 O O . GLY C 3 113 ? 44.951 84.070 18.583 1.00 41.48 113 GLY C O 1
ATOM 4319 N N . GLN C 3 114 ? 47.106 83.433 18.622 1.00 40.27 114 GLN C N 1
ATOM 4320 C CA . GLN C 3 114 ? 47.300 83.815 17.228 1.00 40.23 114 GLN C CA 1
ATOM 4321 C C . GLN C 3 114 ? 46.750 82.778 16.249 1.00 43.97 114 GLN C C 1
ATOM 4322 O O . GLN C 3 114 ? 46.613 83.077 15.058 1.00 45.83 114 GLN C O 1
ATOM 4328 N N . GLY C 3 115 ? 46.409 81.586 16.718 1.00 43.02 115 GLY C N 1
ATOM 4329 C CA . GLY C 3 115 ? 45.852 80.560 15.857 1.00 44.19 115 GLY C CA 1
ATOM 4330 C C . GLY C 3 115 ? 46.926 79.619 15.343 1.00 47.79 115 GLY C C 1
ATOM 4331 O O . GLY C 3 115 ? 48.041 80.054 15.058 1.00 43.16 115 GLY C O 1
ATOM 4332 N N . THR C 3 116 ? 46.615 78.336 15.224 1.00 44.90 116 THR C N 1
ATOM 4333 C CA . THR C 3 116 ? 47.536 77.376 14.633 1.00 47.13 116 THR C CA 1
ATOM 4334 C C . THR C 3 116 ? 46.774 76.544 13.608 1.00 49.58 116 THR C C 1
ATOM 4335 O O . THR C 3 116 ? 45.642 76.112 13.860 1.00 41.19 116 THR C O 1
ATOM 4339 N N . LEU C 3 117 ? 47.375 76.374 12.431 1.00 46.38 117 LEU C N 1
ATOM 4340 C CA . LEU C 3 117 ? 46.715 75.733 11.299 1.00 49.50 117 LEU C CA 1
ATOM 4341 C C . LEU C 3 117 ? 46.846 74.221 11.408 1.00 50.00 117 LEU C C 1
ATOM 4342 O O . LEU C 3 117 ? 47.959 73.700 11.530 1.00 46.01 117 LEU C O 1
ATOM 4347 N N . VAL C 3 118 ? 45.715 73.521 11.347 1.00 48.48 118 VAL C N 1
ATOM 4348 C CA . VAL C 3 118 ? 45.684 72.061 11.279 1.00 47.63 118 VAL C CA 1
ATOM 4349 C C . VAL C 3 118 ? 45.135 71.654 9.915 1.00 50.62 118 VAL C C 1
ATOM 4350 O O . VAL C 3 118 ? 44.000 72.003 9.569 1.00 47.67 118 VAL C O 1
ATOM 4354 N N . THR C 3 119 ? 45.926 70.899 9.150 1.00 49.63 119 THR C N 1
ATOM 4355 C CA . THR C 3 119 ? 45.513 70.376 7.855 1.00 50.46 119 THR C CA 1
ATOM 4356 C C . THR C 3 119 ? 45.417 68.856 7.929 1.00 53.24 119 THR C C 1
ATOM 4357 O O . THR C 3 119 ? 46.379 68.188 8.321 1.00 57.60 119 THR C O 1
ATOM 4361 N N . VAL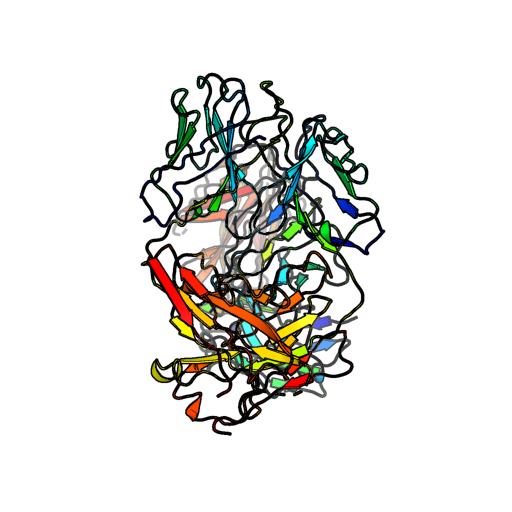 C 3 120 ? 44.262 68.314 7.547 1.00 65.06 120 VAL C N 1
ATOM 4362 C CA . VAL C 3 120 ? 44.015 66.877 7.552 1.00 64.85 120 VAL C CA 1
ATOM 4363 C C . VAL C 3 120 ? 43.791 66.454 6.108 1.00 68.90 120 VAL C C 1
ATOM 4364 O O . VAL C 3 120 ? 42.785 66.838 5.496 1.00 65.32 120 VAL C O 1
ATOM 4368 N N . SER C 3 121 ? 44.708 65.649 5.566 1.00 68.00 121 SER C N 1
ATOM 4369 C CA . SER C 3 121 ? 44.692 65.324 4.144 1.00 74.46 121 SER C CA 1
ATOM 4370 C C . SER C 3 121 ? 45.486 64.052 3.880 1.00 77.89 121 SER C C 1
ATOM 4371 O O . SER C 3 121 ? 46.490 63.781 4.543 1.00 74.07 121 SER C O 1
ATOM 4374 N N . SER C 3 122 ? 45.022 63.278 2.886 1.00 81.50 122 SER C N 1
ATOM 4375 C CA . SER C 3 122 ? 45.732 62.081 2.437 1.00 82.51 122 SER C CA 1
ATOM 4376 C C . SER C 3 122 ? 46.945 62.407 1.575 1.00 82.32 122 SER C C 1
ATOM 4377 O O . SER C 3 122 ? 47.873 61.594 1.491 1.00 83.23 122 SER C O 1
ATOM 4380 N N . ALA C 3 123 ? 46.951 63.567 0.921 1.00 78.02 123 ALA C N 1
ATOM 4381 C CA . ALA C 3 123 ? 47.880 63.808 -0.178 1.00 84.96 123 ALA C CA 1
ATOM 4382 C C . ALA C 3 123 ? 49.329 63.807 0.304 1.00 88.68 123 ALA C C 1
ATOM 4383 O O . ALA C 3 123 ? 49.620 64.068 1.474 1.00 90.26 123 ALA C O 1
ATOM 4385 N N . SER C 3 124 ? 50.241 63.502 -0.615 1.00 94.55 124 SER C N 1
ATOM 4386 C CA . SER C 3 124 ? 51.668 63.468 -0.331 1.00 100.01 124 SER C CA 1
ATOM 4387 C C . SER C 3 124 ? 52.326 64.778 -0.745 1.00 103.14 124 SER C C 1
ATOM 4388 O O . SER C 3 124 ? 51.866 65.459 -1.666 1.00 98.97 124 SER C O 1
ATOM 4391 N N . THR C 3 125 ? 53.415 65.119 -0.053 1.00 107.03 125 THR C N 1
ATOM 4392 C CA . THR C 3 125 ? 54.222 66.279 -0.413 1.00 104.94 125 THR C CA 1
ATOM 4393 C C . THR C 3 125 ? 54.591 66.223 -1.888 1.00 106.71 125 THR C C 1
ATOM 4394 O O . THR C 3 125 ? 55.165 65.236 -2.359 1.00 110.13 125 THR C O 1
ATOM 4398 N N . LYS C 3 126 ? 54.248 67.279 -2.621 1.00 110.49 126 LYS C N 1
ATOM 4399 C CA . LYS C 3 126 ? 54.353 67.253 -4.074 1.00 107.26 126 LYS C CA 1
ATOM 4400 C C . LYS C 3 126 ? 54.690 68.648 -4.576 1.00 110.81 126 LYS C C 1
ATOM 4401 O O . LYS C 3 126 ? 53.961 69.605 -4.297 1.00 109.47 126 LYS C O 1
ATOM 4407 N N . GLY C 3 127 ? 55.795 68.759 -5.309 1.00 110.11 127 GLY C N 1
ATOM 4408 C CA . GLY C 3 127 ? 56.232 70.018 -5.858 1.00 109.34 127 GLY C CA 1
ATOM 4409 C C . GLY C 3 127 ? 55.374 70.447 -7.029 1.00 112.92 127 GLY C C 1
ATOM 4410 O O . GLY C 3 127 ? 54.771 69.623 -7.724 1.00 114.11 127 GLY C O 1
ATOM 4411 N N . PRO C 3 128 ? 55.307 71.754 -7.275 1.00 114.35 128 PRO C N 1
ATOM 4412 C CA . PRO C 3 128 ? 54.396 72.264 -8.304 1.00 114.61 128 PRO C CA 1
ATOM 4413 C C . PRO C 3 128 ? 54.996 72.231 -9.701 1.00 118.43 128 PRO C C 1
ATOM 4414 O O . PRO C 3 128 ? 56.197 72.441 -9.897 1.00 119.40 128 PRO C O 1
ATOM 4418 N N . SER C 3 129 ? 54.132 71.960 -10.677 1.00 118.46 129 SER C N 1
ATOM 4419 C CA . SER C 3 129 ? 54.465 72.177 -12.075 1.00 119.73 129 SER C CA 1
ATOM 4420 C C . SER C 3 129 ? 54.156 73.622 -12.441 1.00 123.82 129 SER C C 1
ATOM 4421 O O . SER C 3 129 ? 53.098 74.152 -12.088 1.00 129.06 129 SER C O 1
ATOM 4424 N N . VAL C 3 130 ? 55.090 74.266 -13.136 1.00 119.45 130 VAL C N 1
ATOM 4425 C CA . VAL C 3 130 ? 54.982 75.680 -13.478 1.00 119.51 130 VAL C CA 1
ATOM 4426 C C . VAL C 3 130 ? 54.875 75.804 -14.992 1.00 123.57 130 VAL C C 1
ATOM 4427 O O . VAL C 3 130 ? 55.713 75.263 -15.725 1.00 128.87 130 VAL C O 1
ATOM 4431 N N . PHE C 3 131 ? 53.851 76.521 -15.454 1.00 117.98 131 PHE C N 1
ATOM 4432 C CA . PHE C 3 131 ? 53.596 76.675 -16.885 1.00 118.03 131 PHE C CA 1
ATOM 4433 C C . PHE C 3 131 ? 53.508 78.140 -17.309 1.00 119.52 131 PHE C C 1
ATOM 4434 O O . PHE C 3 131 ? 53.186 79.014 -16.504 1.00 121.72 131 PHE C O 1
ATOM 4442 N N . LEU C 3 132 ? 50.377 88.697 -19.201 1.00 111.22 147 LEU C N 1
ATOM 4443 C CA . LEU C 3 132 ? 51.085 87.427 -19.098 1.00 113.30 147 LEU C CA 1
ATOM 4444 C C . LEU C 3 132 ? 51.144 86.941 -17.650 1.00 113.02 147 LEU C C 1
ATOM 4445 O O . LEU C 3 132 ? 50.830 87.694 -16.726 1.00 110.11 147 LEU C O 1
ATOM 4447 N N . GLY C 3 133 ? 51.558 85.696 -17.453 1.00 112.79 148 GLY C N 1
ATOM 4448 C CA . GLY C 3 133 ? 51.613 85.153 -16.112 1.00 110.30 148 GLY C CA 1
ATOM 4449 C C . GLY C 3 133 ? 52.167 83.748 -16.081 1.00 113.84 148 GLY C C 1
ATOM 4450 O O . GLY C 3 133 ? 52.811 83.289 -17.027 1.00 116.94 148 GLY C O 1
ATOM 4451 N N . CYS C 3 134 ? 51.910 83.074 -14.960 1.00 114.16 149 CYS C N 1
ATOM 4452 C CA . CYS C 3 134 ? 52.365 81.714 -14.716 1.00 122.92 149 CYS C CA 1
ATOM 4453 C C . CYS C 3 134 ? 51.235 80.928 -14.069 1.00 121.35 149 CYS C C 1
ATOM 4454 O O . CYS C 3 134 ? 50.437 81.483 -13.308 1.00 120.09 149 CYS C O 1
ATOM 4457 N N . LEU C 3 135 ? 51.166 79.639 -14.376 1.00 116.21 150 LEU C N 1
ATOM 4458 C CA . LEU C 3 135 ? 50.227 78.736 -13.728 1.00 112.70 150 LEU C CA 1
ATOM 4459 C C . LEU C 3 135 ? 51.030 77.770 -12.869 1.00 118.09 150 LEU C C 1
ATOM 4460 O O . LEU C 3 135 ? 51.922 77.080 -13.377 1.00 124.04 150 LEU C O 1
ATOM 4465 N N . VAL C 3 136 ? 50.714 77.714 -11.578 1.00 109.31 151 VAL C N 1
ATOM 4466 C CA . VAL C 3 136 ? 51.439 76.881 -10.627 1.00 107.10 151 VAL C CA 1
ATOM 4467 C C . VAL C 3 136 ? 50.483 75.773 -10.210 1.00 110.57 151 VAL C C 1
ATOM 4468 O O . VAL C 3 136 ? 49.576 75.992 -9.399 1.00 114.54 151 VAL C O 1
ATOM 4472 N N . LYS C 3 137 ? 50.665 74.583 -10.773 1.00 108.80 152 LYS C N 1
ATOM 4473 C CA . LYS C 3 137 ? 49.632 73.559 -10.745 1.00 108.87 152 LYS C CA 1
ATOM 4474 C C . LYS C 3 137 ? 50.065 72.358 -9.911 1.00 108.59 152 LYS C C 1
ATOM 4475 O O . LYS C 3 137 ? 51.211 71.903 -10.003 1.00 105.35 152 LYS C O 1
ATOM 4481 N N . ASP C 3 138 ? 49.133 71.862 -9.093 1.00 104.74 153 ASP C N 1
ATOM 4482 C CA . ASP C 3 138 ? 49.192 70.533 -8.489 1.00 108.11 153 ASP C CA 1
ATOM 4483 C C . ASP C 3 138 ? 50.308 70.375 -7.464 1.00 108.05 153 ASP C C 1
ATOM 4484 O O . ASP C 3 138 ? 51.254 69.611 -7.688 1.00 101.86 153 ASP C O 1
ATOM 4489 N N . TYR C 3 139 ? 50.215 71.084 -6.340 1.00 102.07 154 TYR C N 1
ATOM 4490 C CA . TYR C 3 139 ? 51.228 70.982 -5.302 1.00 102.55 154 TYR C CA 1
ATOM 4491 C C . TYR C 3 139 ? 50.560 70.751 -3.951 1.00 97.50 154 TYR C C 1
ATOM 4492 O O . TYR C 3 139 ? 49.356 70.967 -3.780 1.00 92.47 154 TYR C O 1
ATOM 4501 N N . PHE C 3 140 ? 51.374 70.332 -2.981 1.00 97.26 155 PHE C N 1
ATOM 4502 C CA . PHE C 3 140 ? 50.934 70.073 -1.615 1.00 99.55 155 PHE C CA 1
ATOM 4503 C C . PHE C 3 140 ? 52.157 69.978 -0.710 1.00 104.38 155 PHE C C 1
ATOM 4504 O O . PHE C 3 140 ? 53.177 69.410 -1.119 1.00 108.27 155 PHE C O 1
ATOM 4512 N N . PRO C 3 141 ? 52.111 70.518 0.515 1.00 100.45 156 PRO C N 1
ATOM 4513 C CA . PRO C 3 141 ? 51.039 71.349 1.059 1.00 96.30 156 PRO C CA 1
ATOM 4514 C C . PRO C 3 141 ? 51.235 72.813 0.710 1.00 96.33 156 PRO C C 1
ATOM 4515 O O . PRO C 3 141 ? 52.140 73.141 -0.057 1.00 95.65 156 PRO C O 1
ATOM 4519 N N . GLU C 3 142 ? 50.401 73.682 1.273 1.00 94.45 157 GLU C N 1
ATOM 4520 C CA . GLU C 3 142 ? 50.673 75.104 1.223 1.00 99.04 157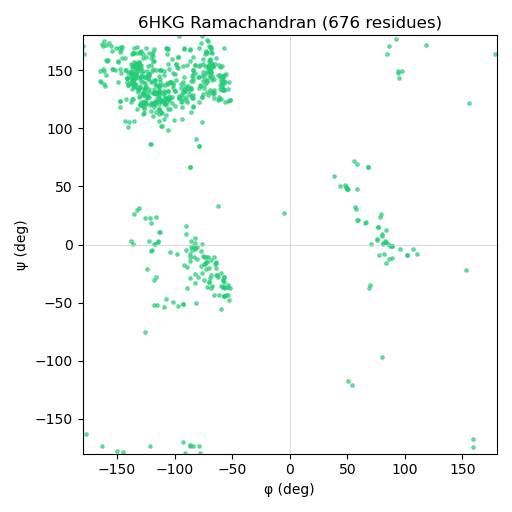 GLU C CA 1
ATOM 4521 C C . GLU C 3 142 ? 51.878 75.442 2.102 1.00 104.50 157 GLU C C 1
ATOM 4522 O O . GLU C 3 142 ? 52.215 74.693 3.024 1.00 107.06 157 GLU C O 1
ATOM 4528 N N . PRO C 3 143 ? 52.540 76.588 1.853 1.00 103.73 158 PRO C N 1
ATOM 4529 C CA . PRO C 3 143 ? 52.262 77.605 0.839 1.00 100.54 158 PRO C CA 1
ATOM 4530 C C . PRO C 3 143 ? 53.264 77.597 -0.315 1.00 101.10 158 PRO C C 1
ATOM 4531 O O . PRO C 3 143 ? 54.300 76.935 -0.261 1.00 102.58 158 PRO C O 1
ATOM 4535 N N . VAL C 3 144 ? 52.930 78.338 -1.362 1.00 99.61 159 VAL C N 1
ATOM 4536 C CA . VAL C 3 144 ? 53.858 78.683 -2.428 1.00 107.57 159 VAL C CA 1
ATOM 4537 C C . VAL C 3 144 ? 54.002 80.196 -2.422 1.00 114.24 159 VAL C C 1
ATOM 4538 O O . VAL C 3 144 ? 53.023 80.916 -2.200 1.00 116.37 159 VAL C O 1
ATOM 4542 N N . THR C 3 145 ? 55.216 80.681 -2.664 1.00 117.15 160 THR C N 1
ATOM 4543 C CA . THR C 3 145 ? 55.429 82.100 -2.887 1.00 114.08 160 THR C CA 1
ATOM 4544 C C . THR C 3 145 ? 55.834 82.331 -4.335 1.00 116.43 160 THR C C 1
ATOM 4545 O O . THR C 3 145 ? 56.457 81.474 -4.971 1.00 120.26 160 THR C O 1
ATOM 4549 N N . VAL C 3 146 ? 55.469 83.502 -4.851 1.00 111.93 161 VAL C N 1
ATOM 4550 C CA . VAL C 3 146 ? 55.720 83.863 -6.240 1.00 111.88 161 VAL C CA 1
ATOM 4551 C C . VAL C 3 146 ? 56.245 85.289 -6.287 1.00 112.13 161 VAL C C 1
ATOM 4552 O O . VAL C 3 146 ? 55.729 86.177 -5.599 1.00 109.23 161 VAL C O 1
ATOM 4556 N N . SER C 3 147 ? 57.285 85.504 -7.089 1.00 113.86 162 SER C N 1
ATOM 4557 C CA . SER C 3 147 ? 57.770 86.841 -7.387 1.00 116.47 162 SER C CA 1
ATOM 4558 C C . SER C 3 147 ? 58.075 86.933 -8.875 1.00 118.64 162 SER C C 1
ATOM 4559 O O . SER C 3 147 ? 58.165 85.923 -9.577 1.00 117.70 162 SER C O 1
ATOM 4562 N N . TRP C 3 148 ? 58.209 88.163 -9.359 1.00 122.77 163 TRP C N 1
ATOM 4563 C CA . TRP C 3 148 ? 58.546 88.426 -10.751 1.00 124.01 163 TRP C CA 1
ATOM 4564 C C . TRP C 3 148 ? 59.876 89.161 -10.831 1.00 128.16 163 TRP C C 1
ATOM 4565 O O . TRP C 3 148 ? 60.078 90.161 -10.133 1.00 127.01 163 TRP C O 1
ATOM 4576 N N . ASN C 3 149 ? 60.768 88.662 -11.689 1.00 133.33 164 ASN C N 1
ATOM 4577 C CA . ASN C 3 149 ? 62.092 89.240 -11.919 1.00 134.08 164 ASN C CA 1
ATOM 4578 C C . ASN C 3 149 ? 62.830 89.518 -10.609 1.00 139.54 164 ASN C C 1
ATOM 4579 O O . ASN C 3 149 ? 63.372 90.605 -10.389 1.00 140.61 164 ASN C O 1
ATOM 4584 N N . SER C 3 150 ? 62.855 88.506 -9.736 1.00 140.69 165 SER C N 1
ATOM 4585 C CA . SER C 3 150 ? 63.591 88.535 -8.470 1.00 138.60 165 SER C CA 1
ATOM 4586 C C . SER C 3 150 ? 63.152 89.680 -7.554 1.00 138.53 165 SER C C 1
ATOM 4587 O O . SER C 3 150 ? 63.907 90.088 -6.664 1.00 139.56 165 SER C O 1
ATOM 4589 N N . GLY C 3 151 ? 61.946 90.214 -7.752 1.00 133.40 166 GLY C N 1
ATOM 4590 C CA . GLY C 3 151 ? 61.444 91.310 -6.952 1.00 126.26 166 GLY C CA 1
ATOM 4591 C C . GLY C 3 151 ? 61.510 92.669 -7.620 1.00 128.11 166 GLY C C 1
ATOM 4592 O O . GLY C 3 151 ? 60.961 93.634 -7.075 1.00 127.89 166 GLY C O 1
ATOM 4593 N N . ALA C 3 152 ? 62.166 92.775 -8.774 1.00 131.16 167 ALA C N 1
ATOM 4594 C CA . ALA C 3 152 ? 62.185 94.014 -9.548 1.00 131.87 167 ALA C CA 1
ATOM 4595 C C . ALA C 3 152 ? 60.782 94.407 -9.999 1.00 129.56 167 ALA C C 1
ATOM 4596 O O . ALA C 3 152 ? 60.121 95.223 -9.357 1.00 131.43 167 ALA C O 1
ATOM 4598 N N . THR C 3 153 ? 57.009 94.409 -9.156 1.00 116.68 169 THR C N 1
ATOM 4599 C CA . THR C 3 153 ? 55.925 94.309 -8.182 1.00 118.39 169 THR C CA 1
ATOM 4600 C C . THR C 3 153 ? 54.667 95.063 -8.620 1.00 115.84 169 THR C C 1
ATOM 4601 O O . THR C 3 153 ? 53.563 94.778 -8.143 1.00 111.03 169 THR C O 1
ATOM 4603 N N . SER C 3 154 ? 54.843 96.027 -9.523 1.00 118.49 170 SER C N 1
ATOM 4604 C CA . SER C 3 154 ? 53.736 96.855 -9.988 1.00 119.04 170 SER C CA 1
ATOM 4605 C C . SER C 3 154 ? 52.863 96.083 -10.973 1.00 121.01 170 SER C C 1
ATOM 4606 O O . SER C 3 154 ? 53.362 95.518 -11.953 1.00 122.58 170 SER C O 1
ATOM 4609 N N . GLY C 3 155 ? 51.559 96.052 -10.702 1.00 120.52 171 GLY C N 1
ATOM 4610 C CA . GLY C 3 155 ? 50.630 95.348 -11.564 1.00 123.41 171 GLY C CA 1
ATOM 4611 C C . GLY C 3 155 ? 50.648 93.848 -11.406 1.00 126.61 171 GLY C C 1
ATOM 4612 O O . GLY C 3 155 ? 50.095 93.142 -12.255 1.00 125.45 171 GLY C O 1
ATOM 4613 N N . VAL C 3 156 ? 51.240 93.339 -10.330 1.00 127.25 172 VAL C N 1
ATOM 4614 C CA . VAL C 3 156 ? 51.287 91.907 -10.063 1.00 121.26 172 VAL C CA 1
ATOM 4615 C C . VAL C 3 156 ? 50.080 91.523 -9.218 1.00 114.72 172 VAL C C 1
ATOM 4616 O O . VAL C 3 156 ? 49.773 92.179 -8.215 1.00 105.06 172 VAL C O 1
ATOM 4620 N N . HIS C 3 157 ? 49.397 90.456 -9.625 1.00 114.23 173 HIS C N 1
ATOM 4621 C CA . HIS C 3 157 ? 48.338 89.847 -8.834 1.00 113.92 173 HIS C CA 1
ATOM 4622 C C . HIS C 3 157 ? 48.643 88.367 -8.685 1.00 113.24 173 HIS C C 1
ATOM 4623 O O . HIS C 3 157 ? 48.717 87.642 -9.683 1.00 116.28 173 HIS C O 1
ATOM 4630 N N . THR C 3 158 ? 48.827 87.919 -7.448 1.00 107.27 174 THR C N 1
ATOM 4631 C CA . THR C 3 158 ? 48.986 86.502 -7.152 1.00 105.82 174 THR C CA 1
ATOM 4632 C C . THR C 3 158 ? 47.724 86.030 -6.443 1.00 101.77 174 THR C C 1
ATOM 4633 O O . THR C 3 158 ? 47.363 86.565 -5.388 1.00 93.80 174 THR C O 1
ATOM 4637 N N . PHE C 3 159 ? 47.049 85.042 -7.028 1.00 97.41 175 PHE C N 1
ATOM 4638 C CA . PHE C 3 159 ? 45.734 84.648 -6.549 1.00 94.58 175 PHE C CA 1
ATOM 4639 C C . PHE C 3 159 ? 45.849 83.665 -5.386 1.00 92.04 175 PHE C C 1
ATOM 4640 O O . PHE C 3 159 ? 46.828 82.918 -5.290 1.00 91.65 175 PHE C O 1
ATOM 4648 N N . PRO C 3 160 ? 44.876 83.670 -4.472 1.00 87.39 176 PRO C N 1
ATOM 4649 C CA . PRO C 3 160 ? 44.804 82.590 -3.479 1.00 85.09 176 PRO C CA 1
ATOM 4650 C C . PRO C 3 160 ? 44.695 81.237 -4.165 1.00 85.24 176 PRO C C 1
ATOM 4651 O O . PRO C 3 160 ? 44.072 81.101 -5.222 1.00 84.91 176 PRO C O 1
ATOM 4655 N N . ALA C 3 161 ? 45.310 80.229 -3.551 1.00 85.65 177 ALA C N 1
ATOM 4656 C CA . ALA C 3 161 ? 45.270 78.895 -4.129 1.00 85.86 177 ALA C CA 1
ATOM 4657 C C . ALA C 3 161 ? 43.861 78.322 -4.049 1.00 82.96 177 ALA C C 1
ATOM 4658 O O . ALA C 3 161 ? 43.100 78.613 -3.123 1.00 80.70 177 ALA C O 1
ATOM 4660 N N . VAL C 3 162 ? 43.515 77.505 -5.032 1.00 83.06 178 VAL C N 1
ATOM 4661 C CA . VAL C 3 162 ? 42.281 76.731 -5.005 1.00 82.04 178 VAL C CA 1
ATOM 4662 C C . VAL C 3 162 ? 42.639 75.292 -4.671 1.00 82.87 178 VAL C C 1
ATOM 4663 O O . VAL C 3 162 ? 43.649 74.757 -5.151 1.00 83.01 178 VAL C O 1
ATOM 4667 N N . LEU C 3 163 ? 41.818 74.665 -3.837 1.00 81.15 179 LEU C N 1
ATOM 4668 C CA . LEU C 3 163 ? 41.915 73.233 -3.585 1.00 82.47 179 LEU C CA 1
ATOM 4669 C C . LEU C 3 163 ? 41.167 72.457 -4.662 1.00 87.16 179 LEU C C 1
ATOM 4670 O O . LEU C 3 163 ? 39.957 72.636 -4.838 1.00 89.82 179 LEU C O 1
ATOM 4675 N N . GLN C 3 164 ? 41.884 71.617 -5.400 1.00 88.65 180 GLN C N 1
ATOM 4676 C CA . GLN C 3 164 ? 41.244 70.869 -6.467 1.00 88.56 180 GLN C CA 1
ATOM 4677 C C . GLN C 3 164 ? 40.642 69.577 -5.912 1.00 93.65 180 GLN C C 1
ATOM 4678 O O . GLN C 3 164 ? 40.903 69.172 -4.775 1.00 89.74 180 GLN C O 1
ATOM 4680 N N . SER C 3 165 ? 39.805 68.934 -6.732 1.00 96.46 181 SER C N 1
ATOM 4681 C CA . SER C 3 165 ? 39.157 67.694 -6.313 1.00 90.25 181 SER C CA 1
ATOM 4682 C C . SER C 3 165 ? 40.169 66.580 -6.072 1.00 88.87 181 SER C C 1
ATOM 4683 O O . SER C 3 165 ? 39.906 65.662 -5.286 1.00 89.37 181 SER C O 1
ATOM 4686 N N . SER C 3 166 ? 41.330 66.645 -6.735 1.00 84.82 182 SER C N 1
ATOM 4687 C CA . SER C 3 166 ? 42.416 65.702 -6.487 1.00 82.37 182 SER C CA 1
ATOM 4688 C C . SER C 3 166 ? 42.989 65.796 -5.079 1.00 88.81 182 SER C C 1
ATOM 4689 O O . SER C 3 166 ? 43.716 64.886 -4.665 1.00 90.13 182 SER C O 1
ATOM 4692 N N . GLY C 3 167 ? 42.704 66.873 -4.345 1.00 94.30 183 GLY C N 1
ATOM 4693 C CA . GLY C 3 167 ? 43.353 67.141 -3.078 1.00 85.44 183 GLY C CA 1
ATOM 4694 C C . GLY C 3 167 ? 44.635 67.942 -3.163 1.00 86.68 183 GLY C C 1
ATOM 4695 O O . GLY C 3 167 ? 45.231 68.239 -2.119 1.00 85.70 183 GLY C O 1
ATOM 4696 N N . LEU C 3 168 ? 45.074 68.305 -4.364 1.00 84.28 184 LEU C N 1
ATOM 4697 C CA . LEU C 3 168 ? 46.220 69.175 -4.583 1.00 86.83 184 LEU C CA 1
ATOM 4698 C C . LEU C 3 168 ? 45.773 70.613 -4.814 1.00 86.32 184 LEU C C 1
ATOM 4699 O O . LEU C 3 168 ? 44.612 70.886 -5.131 1.00 84.38 184 LEU C O 1
ATOM 4704 N N . TYR C 3 169 ? 46.715 71.537 -4.644 1.00 88.23 185 TYR C N 1
ATOM 4705 C CA . TYR C 3 169 ? 46.469 72.958 -4.845 1.00 88.30 185 TYR C CA 1
ATOM 4706 C C . TYR C 3 169 ? 46.953 73.421 -6.218 1.00 99.17 185 TYR C C 1
ATOM 4707 O O . TYR C 3 169 ? 47.858 72.843 -6.822 1.00 107.97 185 TYR C O 1
ATOM 4716 N N . SER C 3 170 ? 46.344 74.509 -6.682 1.00 96.51 186 SER C N 1
ATOM 4717 C CA . SER C 3 170 ? 46.794 75.270 -7.838 1.00 98.56 186 SER C CA 1
ATOM 4718 C C . SER C 3 170 ? 46.559 76.743 -7.548 1.00 99.90 186 SER C C 1
ATOM 4719 O O . SER C 3 170 ? 45.632 77.108 -6.821 1.00 97.03 186 SER C O 1
ATOM 4722 N N . LEU C 3 171 ? 47.398 77.588 -8.136 1.00 93.50 187 LEU C N 1
ATOM 4723 C CA . LEU C 3 171 ? 47.192 79.026 -8.077 1.00 93.60 187 LEU C CA 1
ATOM 4724 C C . LEU C 3 171 ? 47.662 79.653 -9.375 1.00 106.09 187 LEU C C 1
ATOM 4725 O O . LEU C 3 171 ? 48.275 78.997 -10.222 1.00 108.64 187 LEU C O 1
ATOM 4730 N N . SER C 3 172 ? 47.349 80.935 -9.535 1.00 106.21 188 SER C N 1
ATOM 4731 C CA . SER C 3 172 ? 47.829 81.687 -10.678 1.00 113.12 188 SER C CA 1
ATOM 4732 C C . SER C 3 172 ? 48.460 82.983 -10.193 1.00 114.16 188 SER C C 1
ATOM 4733 O O . SER C 3 172 ? 48.096 83.514 -9.139 1.00 104.20 188 SER C O 1
ATOM 4736 N N . SER C 3 173 ? 49.435 83.470 -10.958 1.00 115.26 189 SER C N 1
ATOM 4737 C CA . SER C 3 173 ? 49.985 84.805 -10.776 1.00 113.99 189 SER C CA 1
ATOM 4738 C C . SER C 3 173 ? 50.020 85.501 -12.128 1.00 118.05 189 SER C C 1
ATOM 4739 O O . SER C 3 173 ? 50.440 84.898 -13.121 1.00 122.85 189 SER C O 1
ATOM 4742 N N . VAL C 3 174 ? 49.581 86.760 -12.172 1.00 115.41 190 VAL C N 1
ATOM 4743 C CA . VAL C 3 174 ? 49.504 87.506 -13.422 1.00 112.69 190 VAL C CA 1
ATOM 4744 C C . VAL C 3 174 ? 50.101 88.890 -13.199 1.00 113.62 190 VAL C C 1
ATOM 4745 O O . VAL C 3 174 ? 50.146 89.401 -12.078 1.00 109.11 190 VAL C O 1
ATOM 4749 N N . VAL C 3 175 ? 50.568 89.495 -14.289 1.00 119.94 191 VAL C N 1
ATOM 4750 C CA . VAL C 3 175 ? 51.027 90.879 -14.270 1.00 120.49 191 VAL C CA 1
ATOM 4751 C C . VAL C 3 175 ? 50.589 91.549 -15.567 1.00 121.43 191 VAL C C 1
ATOM 4752 O O . VAL C 3 175 ? 50.600 90.931 -16.638 1.00 118.78 191 VAL C O 1
ATOM 4756 N N . THR C 3 176 ? 50.210 92.822 -15.469 1.00 121.07 192 THR C N 1
ATOM 4757 C CA . THR C 3 176 ? 49.888 93.649 -16.624 1.00 117.95 192 THR C CA 1
ATOM 4758 C C . THR C 3 176 ? 51.074 94.538 -16.967 1.00 122.63 192 THR C C 1
ATOM 4759 O O . THR C 3 176 ? 51.653 95.177 -16.082 1.00 127.48 192 THR C O 1
ATOM 4761 N N . VAL C 3 177 ? 51.434 94.576 -18.247 1.00 117.70 193 VAL C N 1
ATOM 4762 C CA . VAL C 3 177 ? 52.595 95.340 -18.698 1.00 119.85 193 VAL C CA 1
ATOM 4763 C C . VAL C 3 177 ? 52.220 96.105 -19.958 1.00 122.35 193 VAL C C 1
ATOM 4764 O O . VAL C 3 177 ? 51.202 95.818 -20.601 1.00 122.94 193 VAL C O 1
ATOM 4766 N N . PRO C 3 178 ? 53.038 97.100 -20.338 1.00 119.10 194 PRO C N 1
ATOM 4767 C CA . PRO C 3 178 ? 52.880 97.804 -21.616 1.00 120.06 194 PRO C CA 1
ATOM 4768 C C . PRO C 3 178 ? 53.197 96.916 -22.816 1.00 121.57 194 PRO C C 1
ATOM 4769 O O . PRO C 3 178 ? 54.293 96.355 -22.877 1.00 123.70 194 PRO C O 1
ATOM 4771 N N . TYR C 3 179 ? 60.595 88.696 -19.065 1.00 131.74 203 TYR C N 1
ATOM 4772 C CA . TYR C 3 179 ? 59.785 88.424 -17.880 1.00 133.34 203 TYR C CA 1
ATOM 4773 C C . TYR C 3 179 ? 60.024 87.006 -17.362 1.00 135.62 203 TYR C C 1
ATOM 4774 O O . TYR C 3 179 ? 59.825 86.027 -18.082 1.00 134.30 203 TYR C O 1
ATOM 4776 N N . ILE C 3 180 ? 60.448 86.906 -16.103 1.00 137.38 204 ILE C N 1
ATOM 4777 C CA . ILE C 3 180 ? 60.791 85.636 -15.476 1.00 137.93 204 ILE C CA 1
ATOM 4778 C C . ILE C 3 180 ? 60.025 85.533 -14.165 1.00 143.76 204 ILE C C 1
ATOM 4779 O O . ILE C 3 180 ? 60.042 86.469 -13.356 1.00 146.95 204 ILE C O 1
ATOM 4781 N N . CYS C 3 181 ? 59.355 84.403 -13.959 1.00 141.52 205 CYS C N 1
ATOM 4782 C CA . CYS C 3 181 ? 58.551 84.172 -12.767 1.00 135.39 205 CYS C CA 1
ATOM 4783 C C . CYS C 3 181 ? 59.280 83.222 -11.826 1.00 132.98 205 CYS C C 1
ATOM 4784 O O . CYS C 3 181 ? 59.692 82.129 -12.232 1.00 132.07 205 CYS C O 1
ATOM 4787 N N . ASN C 3 182 ? 59.423 83.637 -10.571 1.00 132.78 206 ASN C N 1
ATOM 4788 C CA . ASN C 3 182 ? 60.179 82.903 -9.562 1.00 131.51 206 ASN C CA 1
ATOM 4789 C C . ASN C 3 182 ? 59.206 82.240 -8.594 1.00 127.61 206 ASN C C 1
ATOM 4790 O O . ASN C 3 182 ? 58.456 82.929 -7.894 1.00 124.36 206 ASN C O 1
ATOM 4795 N N . VAL C 3 183 ? 59.223 80.909 -8.557 1.00 124.70 207 VAL C N 1
ATOM 4796 C CA . VAL C 3 183 ? 58.290 80.112 -7.768 1.00 120.18 207 VAL C CA 1
ATOM 4797 C C . VAL C 3 183 ? 59.078 79.344 -6.717 1.00 121.10 207 VAL C C 1
ATOM 4798 O O . VAL C 3 183 ? 60.087 78.704 -7.036 1.00 127.00 207 VAL C O 1
ATOM 4802 N N . ASN C 3 184 ? 58.623 79.416 -5.467 1.00 118.70 208 ASN C N 1
ATOM 4803 C CA . ASN C 3 184 ? 59.307 78.783 -4.346 1.00 123.36 208 ASN C CA 1
ATOM 4804 C C . ASN C 3 184 ? 58.298 77.964 -3.556 1.00 125.75 208 ASN C C 1
ATOM 4805 O O . ASN C 3 184 ? 57.312 78.511 -3.051 1.00 126.48 208 ASN C O 1
ATOM 4810 N N . HIS C 3 185 ? 58.545 76.659 -3.456 1.00 124.85 209 HIS C N 1
ATOM 4811 C CA . HIS C 3 185 ? 57.747 75.738 -2.648 1.00 119.51 209 HIS C CA 1
ATOM 4812 C C . HIS C 3 185 ? 58.684 75.097 -1.628 1.00 122.02 209 HIS C C 1
ATOM 4813 O O . HIS C 3 185 ? 59.252 74.030 -1.879 1.00 118.40 209 HIS C O 1
ATOM 4820 N N . LYS C 3 186 ? 58.861 75.770 -0.489 1.00 123.96 210 LYS C N 1
ATOM 4821 C CA . LYS C 3 186 ? 59.766 75.269 0.543 1.00 120.64 210 LYS C CA 1
ATOM 4822 C C . LYS C 3 186 ? 59.429 73.868 1.052 1.00 119.93 210 LYS C C 1
ATOM 4823 O O . LYS C 3 186 ? 60.374 73.115 1.346 1.00 123.49 210 LYS C O 1
ATOM 4825 N N . PRO C 3 187 ? 58.159 73.456 1.199 1.00 114.19 211 PRO C N 1
ATOM 4826 C CA . PRO C 3 187 ? 57.898 72.084 1.678 1.00 111.18 211 PRO C CA 1
ATOM 4827 C C . PRO C 3 187 ? 58.522 70.984 0.828 1.00 113.06 211 PRO C C 1
ATOM 4828 O O . PRO C 3 187 ? 58.820 69.909 1.363 1.00 111.75 211 PRO C O 1
ATOM 4832 N N . SER C 3 188 ? 58.725 71.202 -0.472 1.00 118.55 212 SER C N 1
ATOM 4833 C CA . SER C 3 188 ? 59.346 70.198 -1.331 1.00 121.50 212 SER C CA 1
ATOM 4834 C C . SER C 3 188 ? 60.714 70.633 -1.843 1.00 125.86 212 SER C C 1
ATOM 4835 O O . SER C 3 188 ? 61.279 69.967 -2.720 1.00 126.31 212 SER C O 1
ATOM 4838 N N . ASN C 3 189 ? 61.260 71.721 -1.301 1.00 127.45 213 ASN C N 1
ATOM 4839 C CA . ASN C 3 189 ? 62.538 72.295 -1.727 1.00 126.93 213 ASN C CA 1
ATOM 4840 C C . ASN C 3 189 ? 62.602 72.481 -3.243 1.00 128.65 213 ASN C C 1
ATOM 4841 O O . ASN C 3 189 ? 63.583 72.125 -3.900 1.00 126.71 213 ASN C O 1
ATOM 4843 N N . THR C 3 190 ? 61.543 73.059 -3.801 1.00 128.56 214 THR C N 1
ATOM 4844 C CA . THR C 3 190 ? 61.455 73.323 -5.233 1.00 128.88 214 THR C CA 1
ATOM 4845 C C . THR C 3 190 ? 61.597 74.816 -5.490 1.00 127.77 214 THR C C 1
ATOM 4846 O O . THR C 3 190 ? 60.867 75.624 -4.905 1.00 123.86 214 THR C O 1
ATOM 4850 N N . LYS C 3 191 ? 62.533 75.178 -6.363 1.00 126.78 215 LYS C N 1
ATOM 4851 C CA . LYS C 3 191 ? 62.659 76.542 -6.856 1.00 128.51 215 LYS C CA 1
ATOM 4852 C C . LYS C 3 191 ? 62.669 76.475 -8.374 1.00 134.44 215 LYS C C 1
ATOM 4853 O O . LYS C 3 191 ? 63.425 75.689 -8.956 1.00 141.60 215 LYS C O 1
ATOM 4855 N N . VAL C 3 192 ? 61.841 77.298 -9.014 1.00 132.09 216 VAL C N 1
ATOM 4856 C CA . VAL C 3 192 ? 61.743 77.338 -10.468 1.00 133.11 216 VAL C CA 1
ATOM 4857 C C . VAL C 3 192 ? 61.750 78.787 -10.930 1.00 135.71 216 VAL C C 1
ATOM 4858 O O . VAL C 3 192 ? 61.102 79.647 -10.325 1.00 142.29 216 VAL C O 1
ATOM 4862 N N . ASP C 3 193 ? 62.490 79.054 -12.002 1.00 131.53 217 ASP C N 1
ATOM 4863 C CA . ASP C 3 193 ? 62.429 80.323 -12.715 1.00 128.55 217 ASP C CA 1
ATOM 4864 C C . ASP C 3 193 ? 61.996 80.034 -14.144 1.00 129.30 217 ASP C C 1
ATOM 4865 O O . ASP C 3 193 ? 62.650 79.255 -14.846 1.00 132.96 217 ASP C O 1
ATOM 4867 N N . LYS C 3 194 ? 60.887 80.635 -14.563 1.00 127.10 218 LYS C N 1
ATOM 4868 C CA . LYS C 3 194 ? 60.318 80.355 -15.877 1.00 127.12 218 LYS C CA 1
ATOM 4869 C C . LYS C 3 194 ? 60.148 81.638 -16.682 1.00 130.45 218 LYS C C 1
ATOM 4870 O O . LYS C 3 194 ? 59.886 82.700 -16.117 1.00 130.94 218 LYS C O 1
ATOM 4872 N N . GLU D 4 1 ? 20.132 74.795 19.424 1.00 59.30 1 GLU D N 1
ATOM 4873 C CA . GLU D 4 1 ? 21.136 75.848 19.451 1.00 58.47 1 GLU D CA 1
ATOM 4874 C C . GLU D 4 1 ? 20.532 77.179 19.015 1.00 55.88 1 GLU D C 1
ATOM 4875 O O . GLU D 4 1 ? 19.609 77.218 18.207 1.00 51.44 1 GLU D O 1
ATOM 4881 N N . VAL D 4 2 ? 21.059 78.279 19.540 1.00 41.47 2 VAL D N 1
ATOM 4882 C CA . VAL D 4 2 ? 20.629 79.593 19.083 1.00 38.32 2 VAL D CA 1
ATOM 4883 C C . VAL D 4 2 ? 21.324 79.886 17.761 1.00 44.74 2 VAL D C 1
ATOM 4884 O O . VAL D 4 2 ? 22.554 79.863 17.671 1.00 44.40 2 VAL D O 1
ATOM 4888 N N . VAL D 4 3 ? 20.545 80.150 16.735 1.00 38.74 3 VAL D N 1
ATOM 4889 C CA . VAL D 4 3 ? 21.091 80.545 15.443 1.00 40.01 3 VAL D CA 1
ATOM 4890 C C . VAL D 4 3 ? 21.219 82.058 15.419 1.00 44.41 3 VAL D C 1
ATOM 4891 O O . VAL D 4 3 ? 20.249 82.773 15.694 1.00 39.38 3 VAL D O 1
ATOM 4895 N N . MET D 4 4 ? 22.410 82.549 15.099 1.00 35.62 4 MET D N 1
ATOM 4896 C CA . MET D 4 4 ? 22.664 83.979 14.966 1.00 37.91 4 MET D CA 1
ATOM 4897 C C . MET D 4 4 ? 22.774 84.304 13.481 1.00 40.13 4 MET D C 1
ATOM 4898 O O . MET D 4 4 ? 23.575 83.689 12.772 1.00 46.12 4 MET D O 1
ATOM 4903 N N . THR D 4 5 ? 21.966 85.247 13.002 1.00 37.11 5 THR D N 1
ATOM 4904 C CA . THR D 4 5 ? 21.928 85.574 11.579 1.00 40.90 5 THR D CA 1
ATOM 4905 C C . THR D 4 5 ? 22.363 87.019 11.393 1.00 43.73 5 THR D C 1
ATOM 4906 O O . THR D 4 5 ? 21.703 87.939 11.886 1.00 41.02 5 THR D O 1
ATOM 4910 N N . GLN D 4 6 ? 23.459 87.222 10.668 1.00 36.63 6 GLN D N 1
ATOM 4911 C CA . GLN D 4 6 ? 23.957 88.569 10.413 1.00 37.27 6 GLN D CA 1
ATOM 4912 C C . GLN D 4 6 ? 23.569 89.017 9.012 1.00 42.94 6 GLN D C 1
ATOM 4913 O O . GLN D 4 6 ? 23.681 88.251 8.052 1.00 49.26 6 GLN D O 1
ATOM 4919 N N . SER D 4 7 ? 23.163 90.280 8.900 1.00 50.34 7 SER D N 1
ATOM 4920 C CA . SER D 4 7 ? 22.847 90.934 7.638 1.00 65.68 7 SER D CA 1
ATOM 4921 C C . SER D 4 7 ? 23.480 92.317 7.598 1.00 75.00 7 SER D C 1
ATOM 4922 O O . SER D 4 7 ? 23.724 92.927 8.649 1.00 70.06 7 SER D O 1
ATOM 4925 N N . PRO D 4 8 ? 23.812 92.818 6.396 1.00 75.90 8 PRO D N 1
ATOM 4926 C CA . PRO D 4 8 ? 23.893 92.006 5.178 1.00 64.90 8 PRO D CA 1
ATOM 4927 C C . PRO D 4 8 ? 25.205 91.229 5.229 1.00 61.72 8 PRO D C 1
ATOM 4928 O O . PRO D 4 8 ? 25.973 91.465 6.162 1.00 59.66 8 PRO D O 1
ATOM 4932 N N . ALA D 4 9 ? 25.459 90.317 4.289 1.00 57.02 9 ALA D N 1
ATOM 4933 C CA . ALA D 4 9 ? 26.737 89.608 4.313 1.00 61.87 9 ALA D CA 1
ATOM 4934 C C . ALA D 4 9 ? 27.889 90.536 3.963 1.00 56.14 9 ALA D C 1
ATOM 4935 O O . ALA D 4 9 ? 29.021 90.328 4.415 1.00 50.82 9 ALA D O 1
ATOM 4937 N N . THR D 4 10 ? 27.615 91.560 3.162 1.00 53.54 10 THR D N 1
ATOM 4938 C CA . THR D 4 10 ? 28.611 92.514 2.714 1.00 55.62 10 THR D CA 1
ATOM 4939 C C . THR D 4 10 ? 28.002 93.903 2.797 1.00 57.42 10 THR D C 1
ATOM 4940 O O . THR D 4 10 ? 26.839 94.104 2.441 1.00 62.65 10 THR D O 1
ATOM 4944 N N . LEU D 4 11 ? 28.788 94.853 3.277 1.00 53.99 11 LEU D N 1
ATOM 4945 C CA . LEU D 4 11 ? 28.373 96.243 3.345 1.00 52.72 11 LEU D CA 1
ATOM 4946 C C . LEU D 4 11 ? 29.482 97.087 2.737 1.00 54.93 11 LEU D C 1
ATOM 4947 O O . LEU D 4 11 ? 30.643 96.971 3.138 1.00 56.08 11 LEU D O 1
ATOM 4952 N N A SER D 4 12 ? 29.125 97.923 1.772 0.50 57.19 12 SER D N 1
ATOM 4953 N N B SER D 4 12 ? 29.130 97.913 1.759 0.50 57.20 12 SER D N 1
ATOM 4954 C CA A SER D 4 12 ? 30.077 98.785 1.088 0.50 61.94 12 SER D CA 1
ATOM 4955 C CA B SER D 4 12 ? 30.081 98.786 1.085 0.50 61.96 12 SER D CA 1
ATOM 4956 C C A SER D 4 12 ? 29.953 100.197 1.643 0.50 64.46 12 SER D C 1
ATOM 4957 C C B SER D 4 12 ? 29.953 100.194 1.649 0.50 64.44 12 SER D C 1
ATOM 4958 O O A SER D 4 12 ? 28.852 100.757 1.687 0.50 65.73 12 SER D O 1
ATOM 4959 O O B SER D 4 12 ? 28.851 100.750 1.698 0.50 65.62 12 SER D O 1
ATOM 4964 N N . VAL D 4 13 ? 31.078 100.763 2.076 1.00 59.51 13 VAL D N 1
ATOM 4965 C CA . VAL D 4 13 ? 31.107 102.064 2.730 1.00 61.76 13 VAL D CA 1
ATOM 4966 C C . VAL D 4 13 ? 32.135 102.942 2.035 1.00 62.31 13 VAL D C 1
ATOM 4967 O O . VAL D 4 13 ? 33.242 102.492 1.721 1.00 70.36 13 VAL D O 1
ATOM 4971 N N . SER D 4 14 ? 31.766 104.193 1.788 1.00 66.22 14 SER D N 1
ATOM 4972 C CA . SER D 4 14 ? 32.740 105.163 1.319 1.00 65.09 14 SER D CA 1
ATOM 4973 C C . SER D 4 14 ? 33.659 105.556 2.473 1.00 77.85 14 SER D C 1
ATOM 4974 O O . SER D 4 14 ? 33.203 105.663 3.616 1.00 73.01 14 SER D O 1
ATOM 4977 N N . PRO D 4 15 ? 34.952 105.764 2.214 1.00 90.29 15 PRO D N 1
ATOM 4978 C CA . PRO D 4 15 ? 35.862 106.150 3.303 1.00 90.29 15 PRO D CA 1
ATOM 4979 C C . PRO D 4 15 ? 35.395 107.442 3.966 1.00 79.40 15 PRO D C 1
ATOM 4980 O O . PRO D 4 15 ? 34.841 108.330 3.317 1.00 70.09 15 PRO D O 1
ATOM 4984 N N . GLY D 4 16 ? 35.582 107.519 5.284 1.00 90.55 16 GLY D N 1
ATOM 4985 C CA . GLY D 4 16 ? 35.096 108.654 6.043 1.00 95.56 16 GLY D CA 1
ATOM 4986 C C . GLY D 4 16 ? 33.624 108.613 6.413 1.00 86.89 16 GLY D C 1
ATOM 4987 O O . GLY D 4 16 ? 33.130 109.563 7.038 1.00 84.80 16 GLY D O 1
ATOM 4988 N N . GLU D 4 17 ? 32.904 107.563 6.043 1.00 71.63 17 GLU D N 1
ATOM 4989 C CA . GLU D 4 17 ? 31.511 107.400 6.428 1.00 61.54 17 GLU D CA 1
ATOM 4990 C C . GLU D 4 17 ? 31.407 106.332 7.500 1.00 57.43 17 GLU D C 1
ATOM 4991 O O . GLU D 4 17 ? 32.360 105.601 7.767 1.00 60.44 17 GLU D O 1
ATOM 4997 N N . GLY D 4 18 ? 30.226 106.251 8.119 1.00 52.10 18 GLY D N 1
ATOM 4998 C CA . GLY D 4 18 ? 29.968 105.268 9.147 1.00 49.31 18 GLY D CA 1
ATOM 4999 C C . GLY D 4 18 ? 29.267 104.035 8.597 1.00 47.82 18 GLY D C 1
ATOM 5000 O O . GLY D 4 18 ? 28.968 103.929 7.409 1.00 55.92 18 GLY D O 1
ATOM 5001 N N . ALA D 4 19 ? 29.013 103.086 9.495 1.00 42.33 19 ALA D N 1
ATOM 5002 C CA . ALA D 4 19 ? 28.317 101.866 9.121 1.00 49.27 19 ALA D CA 1
ATOM 5003 C C . ALA D 4 19 ? 27.562 101.324 10.322 1.00 45.70 19 ALA D C 1
ATOM 5004 O O . ALA D 4 19 ? 27.987 101.494 11.469 1.00 46.44 19 ALA D O 1
ATOM 5006 N N . THR D 4 20 ? 26.452 100.644 10.043 1.00 38.95 20 THR D N 1
ATOM 5007 C CA . THR D 4 20 ? 25.704 99.909 11.053 1.00 39.10 20 THR D CA 1
ATOM 5008 C C . THR D 4 20 ? 25.519 98.468 10.588 1.00 43.84 20 THR D C 1
ATOM 5009 O O . THR D 4 20 ? 25.059 98.229 9.469 1.00 43.71 20 THR D O 1
ATOM 5013 N N . LEU D 4 21 ? 25.877 97.517 11.445 1.00 36.90 21 LEU D N 1
ATOM 5014 C CA . LEU D 4 21 ? 25.760 96.094 11.164 1.00 39.56 21 LEU D CA 1
ATOM 5015 C C . LEU D 4 21 ? 24.701 95.503 12.082 1.00 40.78 21 LEU D C 1
ATOM 5016 O O . LEU D 4 21 ? 24.517 95.965 13.206 1.00 38.05 21 LEU D O 1
ATOM 5021 N N . SER D 4 22 ? 24.033 94.454 11.620 1.00 37.30 22 SER D N 1
ATOM 5022 C CA . SER D 4 22 ? 22.895 93.887 12.322 1.00 37.61 22 SER D CA 1
ATOM 5023 C C . SER D 4 22 ? 23.109 92.410 12.599 1.00 37.55 22 SER D C 1
ATOM 5024 O O . SER D 4 22 ? 23.806 91.711 11.859 1.00 36.49 22 SER D O 1
ATOM 5027 N N A CYS D 4 23 ? 22.452 91.910 13.651 0.50 36.77 23 CYS D N 1
ATOM 5028 N N B CYS D 4 23 ? 22.537 91.965 13.703 0.50 37.58 23 CYS D N 1
ATOM 5029 C CA A CYS D 4 23 ? 22.531 90.496 14.021 0.50 36.90 23 CYS D CA 1
ATOM 5030 C CA B CYS D 4 23 ? 22.403 90.545 13.932 0.50 37.71 23 CYS D CA 1
ATOM 5031 C C A CYS D 4 23 ? 21.237 90.114 14.738 0.50 36.15 23 CYS D C 1
ATOM 5032 C C B CYS D 4 23 ? 21.016 90.289 14.483 0.50 37.12 23 CYS D C 1
ATOM 5033 O O A CYS D 4 23 ? 20.870 90.760 15.722 0.50 36.64 23 CYS D O 1
ATOM 5034 O O B CYS D 4 23 ? 20.402 91.152 15.114 0.50 31.94 23 CYS D O 1
ATOM 5039 N N . ARG D 4 24 ? 20.540 89.091 14.225 1.00 36.53 24 ARG D N 1
ATOM 5040 C CA . ARG D 4 24 ? 19.264 88.619 14.752 1.00 37.63 24 ARG D CA 1
ATOM 5041 C C . ARG D 4 24 ? 19.469 87.245 15.380 1.00 37.14 24 ARG D C 1
ATOM 5042 O O . ARG D 4 24 ? 20.144 86.393 14.795 1.00 41.43 24 ARG D O 1
ATOM 5050 N N . ALA D 4 25 ? 18.896 87.019 16.561 1.00 36.99 25 ALA D N 1
ATOM 5051 C CA . ALA D 4 25 ? 18.959 85.703 17.197 1.00 38.76 25 ALA D CA 1
ATOM 5052 C C . ALA D 4 25 ? 17.644 84.955 16.997 1.00 41.79 25 ALA D C 1
ATOM 5053 O O . ALA D 4 25 ? 16.574 85.565 16.971 1.00 35.10 25 ALA D O 1
ATOM 5055 N N . SER D 4 26 ? 17.728 83.615 16.893 1.00 35.08 26 SER D N 1
ATOM 5056 C CA . SER D 4 26 ? 16.543 82.790 16.659 1.00 38.11 26 SER D CA 1
ATOM 5057 C C . SER D 4 26 ? 15.625 82.671 17.877 1.00 38.23 26 SER D C 1
ATOM 5058 O O . SER D 4 26 ? 14.490 82.220 17.723 1.00 39.06 26 SER D O 1
ATOM 5061 N N . GLN D 4 27 ? 16.092 83.026 19.075 1.00 36.28 27 GLN D N 1
ATOM 5062 C CA . GLN D 4 27 ? 15.255 83.082 20.272 1.00 39.43 27 GLN D CA 1
ATOM 5063 C C . GLN D 4 27 ? 15.806 84.215 21.132 1.00 36.47 27 GLN D C 1
ATOM 5064 O O . GLN D 4 27 ? 16.917 84.690 20.903 1.00 34.74 27 GLN D O 1
ATOM 5070 N N . SER D 4 28 ? 15.037 84.655 22.126 1.00 36.04 28 SER D N 1
ATOM 5071 C CA . SER D 4 28 ? 15.467 85.803 22.923 1.00 35.00 28 SER D CA 1
ATOM 5072 C C . SER D 4 28 ? 16.718 85.452 23.719 1.00 35.94 28 SER D C 1
ATOM 5073 O O . SER D 4 28 ? 16.773 84.390 24.354 1.00 35.77 28 SER D O 1
ATOM 5076 N N . VAL D 4 29 ? 17.719 86.343 23.683 1.00 32.60 29 VAL D N 1
ATOM 5077 C CA . VAL D 4 29 ? 18.967 86.158 24.440 1.00 36.50 29 VAL D CA 1
ATOM 5078 C C . VAL D 4 29 ? 19.285 87.364 25.336 1.00 39.88 29 VAL D C 1
ATOM 5079 O O . VAL D 4 29 ? 20.439 87.554 25.732 1.00 32.96 29 VAL D O 1
ATOM 5083 N N . ASN D 4 30 ? 18.271 88.161 25.689 1.00 41.75 30 ASN D N 1
ATOM 5084 C CA . ASN D 4 30 ? 18.426 89.349 26.546 1.00 39.10 30 ASN D CA 1
ATOM 5085 C C . ASN D 4 30 ? 19.560 90.230 26.016 1.00 30.72 30 ASN D C 1
ATOM 5086 O O . ASN D 4 30 ? 19.469 90.688 24.876 1.00 39.13 30 ASN D O 1
ATOM 5091 N N . THR D 4 31 ? 20.643 90.449 26.774 1.00 30.33 31 THR D N 1
ATOM 5092 C CA . THR D 4 31 ? 21.764 91.237 26.243 1.00 29.44 31 THR D CA 1
ATOM 5093 C C . THR D 4 31 ? 23.081 90.464 26.230 1.00 33.16 31 THR D C 1
ATOM 5094 O O . THR D 4 31 ? 24.159 91.079 26.187 1.00 31.61 31 THR D O 1
ATOM 5098 N N . ASN D 4 32 ? 23.020 89.131 26.229 1.00 29.74 32 ASN D N 1
ATOM 5099 C CA . ASN D 4 32 ? 24.214 88.291 26.348 1.00 29.96 32 ASN D CA 1
ATOM 5100 C C . ASN D 4 32 ? 24.828 88.058 24.969 1.00 32.23 32 ASN D C 1
ATOM 5101 O O . ASN D 4 32 ? 24.862 86.940 24.447 1.00 31.68 32 ASN D O 1
ATOM 5106 N N . VAL D 4 33 ? 25.335 89.149 24.387 1.00 31.27 33 VAL D N 1
ATOM 5107 C CA . VAL D 4 33 ? 25.840 89.162 23.018 1.00 27.47 33 VAL D CA 1
ATOM 5108 C C . VAL D 4 33 ? 27.160 89.935 22.971 1.00 32.11 33 VAL D C 1
ATOM 5109 O O . VAL D 4 33 ? 27.323 90.944 23.666 1.00 31.37 33 VAL D O 1
ATOM 5113 N N . ALA D 4 34 ? 28.104 89.467 22.155 1.00 27.93 34 ALA D N 1
ATOM 5114 C CA . ALA D 4 34 ? 29.382 90.160 21.966 1.00 27.33 34 ALA D CA 1
ATOM 5115 C C . ALA D 4 34 ? 29.661 90.297 20.475 1.00 30.93 34 ALA D C 1
ATOM 5116 O O . ALA D 4 34 ? 29.188 89.492 19.670 1.00 30.94 34 ALA D O 1
ATOM 5118 N N . TRP D 4 35 ? 30.452 91.319 20.115 1.00 28.02 35 TRP D N 1
ATOM 5119 C CA . TRP D 4 35 ? 30.864 91.571 18.735 1.00 28.80 35 TRP D CA 1
ATOM 5120 C C . TRP D 4 35 ? 32.380 91.506 18.615 1.00 32.42 35 TRP D C 1
ATOM 5121 O O . TRP D 4 35 ? 33.085 92.020 19.482 1.00 31.33 35 TRP D O 1
ATOM 5132 N N . TYR D 4 36 ? 32.868 90.928 17.510 1.00 29.60 36 TYR D N 1
ATOM 5133 C CA . TYR D 4 36 ? 34.295 90.752 17.248 1.00 30.50 36 TYR D CA 1
ATOM 5134 C C . TYR D 4 36 ? 34.640 91.299 15.878 1.00 37.54 36 TYR D C 1
ATOM 5135 O O . TYR D 4 36 ? 33.840 91.225 14.940 1.00 32.40 36 TYR D O 1
ATOM 5144 N N . GLN D 4 37 ? 35.853 91.814 15.765 1.00 33.08 37 GLN D N 1
ATOM 5145 C CA . GLN D 4 37 ? 36.439 92.218 14.496 1.00 33.80 37 GLN D CA 1
ATOM 5146 C C . GLN D 4 37 ? 37.538 91.232 14.124 1.00 34.90 37 GLN D C 1
ATOM 5147 O O . GLN D 4 37 ? 38.342 90.840 14.977 1.00 38.88 37 GLN D O 1
ATOM 5153 N N . GLN D 4 38 ? 37.592 90.833 12.854 1.00 36.38 38 GLN D N 1
ATOM 5154 C CA . GLN D 4 38 ? 38.680 89.978 12.393 1.00 38.25 38 GLN D CA 1
ATOM 5155 C C . GLN D 4 38 ? 39.239 90.540 11.100 1.00 41.60 38 GLN D C 1
ATOM 5156 O O . GLN D 4 38 ? 38.525 90.624 10.096 1.00 39.33 38 GLN D O 1
ATOM 5162 N N . LYS D 4 39 ? 40.488 90.935 11.132 1.00 43.99 39 LYS D N 1
ATOM 5163 C CA . LYS D 4 39 ? 41.248 91.356 9.968 1.00 52.03 39 LYS D CA 1
ATOM 5164 C C . LYS D 4 39 ? 41.937 90.148 9.345 1.00 54.51 39 LYS D C 1
ATOM 5165 O O . LYS D 4 39 ? 42.181 89.146 10.027 1.00 53.77 39 LYS D O 1
ATOM 5171 N N . PRO D 4 40 ? 42.234 90.197 8.048 1.00 58.35 40 PRO D N 1
ATOM 5172 C CA . PRO D 4 40 ? 42.755 89.003 7.364 1.00 63.59 40 PRO D CA 1
ATOM 5173 C C . PRO D 4 40 ? 44.041 88.484 7.996 1.00 63.42 40 PRO D C 1
ATOM 5174 O O . PRO D 4 40 ? 44.957 89.245 8.313 1.00 56.02 40 PRO D O 1
ATOM 5178 N N . GLY D 4 41 ? 44.086 87.170 8.210 1.00 64.71 41 GLY D N 1
ATOM 5179 C CA . GLY D 4 41 ? 45.245 86.529 8.800 1.00 63.13 41 GLY D CA 1
ATOM 5180 C C . GLY D 4 41 ? 45.423 86.716 10.292 1.00 57.60 41 GLY D C 1
ATOM 5181 O O . GLY D 4 41 ? 46.427 86.254 10.836 1.00 61.31 41 GLY D O 1
ATOM 5182 N N . GLN D 4 42 ? 44.491 87.366 10.977 1.00 49.45 42 GLN D N 1
ATOM 5183 C CA . GLN D 4 42 ? 44.643 87.670 12.391 1.00 49.06 42 GLN D CA 1
ATOM 5184 C C . GLN D 4 42 ? 43.554 86.983 13.213 1.00 47.49 42 GLN D C 1
ATOM 5185 O O . GLN D 4 42 ? 42.561 86.487 12.687 1.00 46.42 42 GLN D O 1
ATOM 5191 N N . ALA D 4 43 ? 43.740 86.989 14.522 1.00 42.82 43 ALA D N 1
ATOM 5192 C CA . ALA D 4 43 ? 42.745 86.494 15.457 1.00 40.49 43 ALA D CA 1
ATOM 5193 C C . ALA D 4 43 ? 41.628 87.521 15.653 1.00 40.30 43 ALA D C 1
ATOM 5194 O O . ALA D 4 43 ? 41.840 88.720 15.472 1.00 38.68 43 ALA D O 1
ATOM 5196 N N . PRO D 4 44 ? 40.431 87.074 16.024 1.00 37.56 44 PRO D N 1
ATOM 5197 C CA . PRO D 4 44 ? 39.357 88.020 16.346 1.00 36.57 44 PRO D CA 1
ATOM 5198 C C . PRO D 4 44 ? 39.735 88.907 17.524 1.00 41.90 44 PRO D C 1
ATOM 5199 O O . PRO D 4 44 ? 40.549 88.541 18.377 1.00 38.50 44 PRO D O 1
ATOM 5203 N N . ARG D 4 45 ? 39.125 90.089 17.561 1.00 35.82 45 ARG D N 1
ATOM 5204 C CA . ARG D 4 45 ? 39.325 91.061 18.622 1.00 36.13 45 ARG D CA 1
ATOM 5205 C C . ARG D 4 45 ? 37.962 91.439 19.174 1.00 32.03 45 ARG D C 1
ATOM 5206 O O . ARG D 4 45 ? 37.071 91.818 18.411 1.00 31.81 45 ARG D O 1
ATOM 5214 N N . LEU D 4 46 ? 37.811 91.352 20.492 1.00 31.45 46 LEU D N 1
ATOM 5215 C CA . LEU D 4 46 ? 36.545 91.684 21.142 1.00 30.90 46 LEU D CA 1
ATOM 5216 C C . LEU D 4 46 ? 36.306 93.196 21.104 1.00 30.96 46 LEU D C 1
ATOM 5217 O O . LEU D 4 46 ? 37.166 93.975 21.514 1.00 31.87 46 LEU D O 1
ATOM 5222 N N . LEU D 4 47 ? 35.127 93.614 20.640 1.00 30.51 47 LEU D N 1
ATOM 5223 C CA . LEU D 4 47 ? 34.798 95.041 20.557 1.00 33.60 47 LEU D CA 1
ATOM 5224 C C . LEU D 4 47 ? 33.782 95.467 21.602 1.00 35.08 47 LEU D C 1
ATOM 5225 O O . LEU D 4 47 ? 33.939 96.510 22.256 1.00 32.42 47 LEU D O 1
ATOM 5230 N N . ILE D 4 48 ? 32.719 94.683 21.736 1.00 31.01 48 ILE D N 1
ATOM 5231 C CA . ILE D 4 48 ? 31.541 95.019 22.521 1.00 29.25 48 ILE D CA 1
ATOM 5232 C C . ILE D 4 48 ? 31.112 93.734 23.212 1.00 31.66 48 ILE D C 1
ATOM 5233 O O . ILE D 4 48 ? 31.110 92.672 22.581 1.00 30.18 48 ILE D O 1
ATOM 5238 N N . TYR D 4 49 ? 30.745 93.813 24.492 1.00 30.36 49 TYR D N 1
ATOM 5239 C CA . TYR D 4 49 ? 30.056 92.694 25.134 1.00 30.28 49 TYR D CA 1
ATOM 5240 C C . TYR D 4 49 ? 28.839 93.210 25.891 1.00 32.22 49 TYR D C 1
ATOM 5241 O O . TYR D 4 49 ? 28.661 94.419 26.078 1.00 35.02 49 TYR D O 1
ATOM 5250 N N . GLY D 4 50 ? 27.999 92.284 26.350 1.00 33.03 50 GLY D N 1
ATOM 5251 C CA . GLY D 4 50 ? 26.762 92.702 26.991 1.00 31.59 50 GLY D CA 1
ATOM 5252 C C . GLY D 4 50 ? 25.917 93.585 26.098 1.00 31.79 50 GLY D C 1
ATOM 5253 O O . GLY D 4 50 ? 25.214 94.478 26.588 1.00 31.58 50 GLY D O 1
ATOM 5254 N N . ALA D 4 51 ? 25.977 93.358 24.783 1.00 29.22 51 ALA D N 1
ATOM 5255 C CA . ALA D 4 51 ? 25.249 94.101 23.761 1.00 31.03 51 ALA D CA 1
ATOM 5256 C C . ALA D 4 51 ? 25.750 95.536 23.602 1.00 35.64 51 ALA D C 1
ATOM 5257 O O . ALA D 4 51 ? 25.813 96.025 22.475 1.00 34.68 51 ALA D O 1
ATOM 5259 N N . SER D 4 52 ? 26.124 96.215 24.680 1.00 32.13 52 SER D N 1
ATOM 5260 C CA . SER D 4 52 ? 26.414 97.638 24.552 1.00 36.57 52 SER D CA 1
ATOM 5261 C C . SER D 4 52 ? 27.644 98.128 25.299 1.00 39.05 52 SER D C 1
ATOM 5262 O O . SER D 4 52 ? 27.910 99.335 25.257 1.00 39.95 52 SER D O 1
ATOM 5265 N N . THR D 4 53 ? 28.406 97.259 25.969 1.00 34.25 53 THR D N 1
ATOM 5266 C CA . THR D 4 53 ? 29.568 97.703 26.735 1.00 35.34 53 THR D CA 1
ATOM 5267 C C . THR D 4 53 ? 30.825 97.597 25.879 1.00 37.34 53 THR D C 1
ATOM 5268 O O . THR D 4 53 ? 31.185 96.513 25.416 1.00 34.36 53 THR D O 1
ATOM 5272 N N . ARG D 4 54 ? 31.517 98.713 25.705 1.00 35.26 54 ARG D N 1
ATOM 5273 C CA . ARG D 4 54 ? 32.728 98.707 24.898 1.00 36.97 54 ARG D CA 1
ATOM 5274 C C . ARG D 4 54 ? 33.854 98.043 25.673 1.00 37.95 54 ARG D C 1
ATOM 5275 O O . ARG D 4 54 ? 34.026 98.303 26.867 1.00 41.24 54 ARG D O 1
ATOM 5283 N N . ALA D 4 55 ? 34.609 97.156 25.017 1.00 38.21 55 ALA D N 1
ATOM 5284 C CA . ALA D 4 55 ? 35.712 96.485 25.702 1.00 39.61 55 ALA D CA 1
ATOM 5285 C C . ALA D 4 55 ? 36.863 97.460 25.962 1.00 45.93 55 ALA D C 1
ATOM 5286 O O . ALA D 4 55 ? 37.021 98.471 25.275 1.00 38.93 55 ALA D O 1
ATOM 5288 N N A THR D 4 56 ? 37.673 97.145 26.971 0.25 44.27 56 THR D N 1
ATOM 5289 N N B THR D 4 56 ? 37.672 97.145 26.975 0.25 44.27 56 THR D N 1
ATOM 5290 N N C THR D 4 56 ? 37.672 97.143 26.975 0.50 43.80 56 THR D N 1
ATOM 5291 C CA A THR D 4 56 ? 38.782 98.025 27.311 0.25 46.47 56 THR D CA 1
ATOM 5292 C CA B THR D 4 56 ? 38.798 98.007 27.314 0.25 46.50 56 THR D CA 1
ATOM 5293 C CA C THR D 4 56 ? 38.803 97.996 27.324 0.50 45.90 56 THR D CA 1
ATOM 5294 C C A THR D 4 56 ? 39.746 98.136 26.136 0.25 46.76 56 THR D C 1
ATOM 5295 C C B THR D 4 56 ? 39.749 98.133 26.130 0.25 46.76 56 THR D C 1
ATOM 5296 C C C THR D 4 56 ? 39.759 98.126 26.144 0.50 47.56 56 THR D C 1
ATOM 5297 O O A THR D 4 56 ? 40.006 97.161 25.425 0.25 45.06 56 THR D O 1
ATOM 5298 O O B THR D 4 56 ? 40.019 97.159 25.421 0.25 45.16 56 THR D O 1
ATOM 5299 O O C THR D 4 56 ? 40.045 97.148 25.448 0.50 45.92 56 THR D O 1
ATOM 5309 N N . GLY D 4 57 ? 40.248 99.348 25.913 1.00 48.08 57 GLY D N 1
ATOM 5310 C CA . GLY D 4 57 ? 41.147 99.607 24.810 1.00 51.84 57 GLY D CA 1
ATOM 5311 C C . GLY D 4 57 ? 40.493 99.793 23.455 1.00 54.40 57 GLY D C 1
ATOM 5312 O O . GLY D 4 57 ? 41.202 100.053 22.477 1.00 59.02 57 GLY D O 1
ATOM 5313 N N . ILE D 4 58 ? 39.173 99.660 23.352 1.00 42.73 58 ILE D N 1
ATOM 5314 C CA . ILE D 4 58 ? 38.506 99.779 22.055 1.00 37.36 58 ILE D CA 1
ATOM 5315 C C . ILE D 4 58 ? 38.137 101.249 21.829 1.00 42.97 58 ILE D C 1
ATOM 5316 O O . ILE D 4 58 ? 37.629 101.903 22.751 1.00 40.51 58 ILE D O 1
ATOM 5321 N N . PRO D 4 59 ? 38.388 101.815 20.649 1.00 42.68 59 PRO D N 1
ATOM 5322 C CA . PRO D 4 59 ? 38.086 103.236 20.436 1.00 44.61 59 PRO D CA 1
ATOM 5323 C C . PRO D 4 59 ? 36.593 103.533 20.473 1.00 44.61 59 PRO D C 1
ATOM 5324 O O . PRO D 4 59 ? 35.748 102.692 20.162 1.00 40.47 59 PRO D O 1
ATOM 5328 N N . ALA D 4 60 ? 36.283 104.775 20.832 1.00 48.11 60 ALA D N 1
ATOM 5329 C CA . ALA D 4 60 ? 34.911 105.231 21.024 1.00 54.95 60 ALA D CA 1
ATOM 5330 C C . ALA D 4 60 ? 34.080 105.220 19.745 1.00 52.21 60 ALA D C 1
ATOM 5331 O O . ALA D 4 60 ? 32.848 105.282 19.827 1.00 47.67 60 ALA D O 1
ATOM 5333 N N . ARG D 4 61 ? 34.698 105.139 18.570 1.00 44.98 61 ARG D N 1
ATOM 5334 C CA . ARG D 4 61 ? 33.862 105.086 17.378 1.00 47.84 61 ARG D CA 1
ATOM 5335 C C . ARG D 4 61 ? 33.062 103.788 17.268 1.00 44.06 61 ARG D C 1
ATOM 5336 O O . ARG D 4 61 ? 32.138 103.728 16.445 1.00 39.99 61 ARG D O 1
ATOM 5344 N N . PHE D 4 62 ? 33.380 102.758 18.061 1.00 37.65 62 PHE D N 1
ATOM 5345 C CA . PHE D 4 62 ? 32.605 101.521 18.077 1.00 35.85 62 PHE D CA 1
ATOM 5346 C C . PHE D 4 62 ? 31.532 101.589 19.159 1.00 42.75 62 PHE D C 1
ATOM 5347 O O . PHE D 4 62 ? 31.828 101.905 20.316 1.00 39.49 62 PHE D O 1
ATOM 5355 N N . SER D 4 63 ? 30.291 101.262 18.804 1.00 35.85 63 SER D N 1
ATOM 5356 C CA . SER D 4 63 ? 29.261 101.191 19.838 1.00 33.54 63 SER D CA 1
ATOM 5357 C C . SER D 4 63 ? 28.235 100.136 19.446 1.00 38.38 63 SER D C 1
ATOM 5358 O O . SER D 4 63 ? 28.094 99.781 18.275 1.00 37.00 63 SER D O 1
ATOM 5361 N N . GLY D 4 64 ? 27.523 99.623 20.443 1.00 38.83 64 GLY D N 1
ATOM 5362 C CA . GLY D 4 64 ? 26.587 98.544 20.216 1.00 36.27 64 GLY D CA 1
ATOM 5363 C C . GLY D 4 64 ? 25.274 98.821 20.904 1.00 34.10 64 GLY D C 1
ATOM 5364 O O . GLY D 4 64 ? 25.190 99.607 21.842 1.00 33.31 64 GLY D O 1
ATOM 5365 N N A SER D 4 65 ? 24.229 98.135 20.431 0.50 33.12 65 SER D N 1
ATOM 5366 N N B SER D 4 65 ? 24.229 98.144 20.430 0.50 33.17 65 SER D N 1
ATOM 5367 C CA A SER D 4 65 ? 22.909 98.284 21.023 0.50 33.17 65 SER D CA 1
ATOM 5368 C CA B SER D 4 65 ? 22.935 98.246 21.078 0.50 31.89 65 SER D CA 1
ATOM 5369 C C A SER D 4 65 ? 22.060 97.067 20.680 0.50 34.74 65 SER D C 1
ATOM 5370 C C B SER D 4 65 ? 22.121 96.997 20.772 0.50 33.23 65 SER D C 1
ATOM 5371 O O A SER D 4 65 ? 22.359 96.318 19.743 0.50 35.18 65 SER D O 1
ATOM 5372 O O B SER D 4 65 ? 22.502 96.155 19.954 0.50 35.12 65 SER D O 1
ATOM 5377 N N . GLY D 4 66 ? 20.983 96.903 21.430 1.00 34.39 66 GLY D N 1
ATOM 5378 C CA . GLY D 4 66 ? 20.024 95.844 21.187 1.00 35.73 66 GLY D CA 1
ATOM 5379 C C . GLY D 4 66 ? 19.738 95.047 22.441 1.00 39.09 66 GLY D C 1
ATOM 5380 O O . GLY D 4 66 ? 20.423 95.141 23.454 1.00 36.68 66 GLY D O 1
ATOM 5381 N N A SER D 4 67 ? 18.678 94.252 22.348 0.70 35.71 67 SER D N 1
ATOM 5382 N N B SER D 4 67 ? 18.677 94.258 22.340 0.30 36.19 67 SER D N 1
ATOM 5383 C CA A SER D 4 67 ? 18.236 93.364 23.417 0.70 35.89 67 SER D CA 1
ATOM 5384 C CA B SER D 4 67 ? 18.258 93.339 23.385 0.30 38.19 67 SER D CA 1
ATOM 5385 C C A SER D 4 67 ? 17.243 92.407 22.780 0.70 43.06 67 SER D C 1
ATOM 5386 C C B SER D 4 67 ? 17.281 92.375 22.740 0.30 40.25 67 SER D C 1
ATOM 5387 O O A SER D 4 67 ? 16.685 92.699 21.718 0.70 41.53 67 SER D O 1
ATOM 5388 O O B SER D 4 67 ? 16.770 92.631 21.645 0.30 40.66 67 SER D O 1
ATOM 5393 N N . GLY D 4 68 ? 17.031 91.266 23.420 1.00 37.19 68 GLY D N 1
ATOM 5394 C CA . GLY D 4 68 ? 15.990 90.362 22.944 1.00 35.07 68 GLY D CA 1
ATOM 5395 C C . GLY D 4 68 ? 16.498 89.560 21.772 1.00 36.57 68 GLY D C 1
ATOM 5396 O O . GLY D 4 68 ? 17.319 88.666 21.958 1.00 32.23 68 GLY D O 1
ATOM 5397 N N . THR D 4 69 ? 16.057 89.870 20.556 1.00 35.31 69 THR D N 1
ATOM 5398 C CA . THR D 4 69 ? 16.541 89.144 19.385 1.00 33.59 69 THR D CA 1
ATOM 5399 C C . THR D 4 69 ? 17.258 90.006 18.344 1.00 35.48 69 THR D C 1
ATOM 5400 O O . THR D 4 69 ? 17.759 89.453 17.361 1.00 39.92 69 THR D O 1
ATOM 5404 N N . GLU D 4 70 ? 17.323 91.327 18.508 1.00 32.63 70 GLU D N 1
ATOM 5405 C CA . GLU D 4 70 ? 17.889 92.215 17.495 1.00 32.47 70 GLU D CA 1
ATOM 5406 C C . GLU D 4 70 ? 19.018 93.044 18.098 1.00 33.44 70 GLU D C 1
ATOM 5407 O O . GLU D 4 70 ? 18.830 93.686 19.140 1.00 33.12 70 GLU D O 1
ATOM 5413 N N . PHE D 4 71 ? 20.179 93.046 17.430 1.00 31.10 71 PHE D N 1
ATOM 5414 C CA . PHE D 4 71 ? 21.409 93.654 17.937 1.00 31.85 71 PHE D CA 1
ATOM 5415 C C . PHE D 4 71 ? 22.082 94.411 16.805 1.00 33.98 71 PHE D C 1
ATOM 5416 O O . PHE D 4 71 ? 21.959 94.029 15.638 1.00 33.34 71 PHE D O 1
ATOM 5424 N N . THR D 4 72 ? 22.773 95.504 17.141 1.00 30.81 72 THR D N 1
ATOM 5425 C CA . THR D 4 72 ? 23.485 96.263 16.122 1.00 31.43 72 THR D CA 1
ATOM 5426 C C . THR D 4 72 ? 24.864 96.657 16.628 1.00 32.59 72 THR D C 1
ATOM 5427 O O . THR D 4 72 ? 25.092 96.798 17.831 1.00 35.77 72 THR D O 1
ATOM 5431 N N . LEU D 4 73 ? 25.771 96.827 15.678 1.00 33.41 73 LEU D N 1
ATOM 5432 C CA . LEU D 4 73 ? 27.100 97.385 15.890 1.00 33.12 73 LEU D CA 1
ATOM 5433 C C . LEU D 4 73 ? 27.234 98.602 14.993 1.00 34.65 73 LEU D C 1
ATOM 5434 O O . LEU D 4 73 ? 26.973 98.521 13.784 1.00 35.92 73 LEU D O 1
ATOM 5439 N N . THR D 4 74 ? 27.604 99.738 15.574 1.00 33.76 74 THR D N 1
ATOM 5440 C CA . THR D 4 74 ? 27.773 100.969 14.811 1.00 35.31 74 THR D CA 1
ATOM 5441 C C . THR D 4 74 ? 29.239 101.371 14.847 1.00 37.84 74 THR D C 1
ATOM 5442 O O . THR D 4 74 ? 29.883 101.292 15.899 1.00 37.01 74 THR D O 1
ATOM 5446 N N . ILE D 4 75 ? 29.764 101.770 13.696 1.00 37.39 75 ILE D N 1
ATOM 5447 C CA . ILE D 4 75 ? 31.088 102.370 13.596 1.00 38.63 75 ILE D CA 1
ATOM 5448 C C . ILE D 4 75 ? 30.866 103.768 13.048 1.00 40.51 75 ILE D C 1
ATOM 5449 O O . ILE D 4 75 ? 30.473 103.926 11.884 1.00 47.28 75 ILE D O 1
ATOM 5454 N N . SER D 4 76 ? 31.090 104.784 13.886 1.00 41.20 76 SER D N 1
ATOM 5455 C CA . SER D 4 76 ? 30.632 106.128 13.546 1.00 43.80 76 SER D CA 1
ATOM 5456 C C . SER D 4 76 ? 31.394 106.707 12.356 1.00 59.33 76 SER D C 1
ATOM 5457 O O . SER D 4 76 ? 30.819 107.440 11.545 1.00 66.97 76 SER D O 1
ATOM 5460 N N . THR D 4 77 ? 32.686 106.401 12.239 1.00 57.53 77 THR D N 1
ATOM 5461 C CA . THR D 4 77 ? 33.489 106.841 11.099 1.00 60.26 77 THR D CA 1
ATOM 5462 C C . THR D 4 77 ? 34.523 105.761 10.831 1.00 60.79 77 THR D C 1
ATOM 5463 O O . THR D 4 77 ? 35.336 105.460 11.708 1.00 61.88 77 THR D O 1
ATOM 5467 N N . LEU D 4 78 ? 34.487 105.158 9.646 1.00 55.14 78 LEU D N 1
ATOM 5468 C CA . LEU D 4 78 ? 35.413 104.069 9.370 1.00 58.01 78 LEU D CA 1
ATOM 5469 C C . LEU D 4 78 ? 36.794 104.621 9.066 1.00 57.96 78 LEU D C 1
ATOM 5470 O O . LEU D 4 78 ? 36.944 105.602 8.337 1.00 55.43 78 LEU D O 1
ATOM 5475 N N . GLN D 4 79 ? 37.804 103.990 9.636 1.00 58.65 79 GLN D N 1
ATOM 5476 C CA . GLN D 4 79 ? 39.178 104.258 9.247 1.00 65.55 79 GLN D CA 1
ATOM 5477 C C . GLN D 4 79 ? 39.680 103.074 8.435 1.00 57.94 79 GLN D C 1
ATOM 5478 O O . GLN D 4 79 ? 39.037 102.024 8.384 1.00 54.53 79 GLN D O 1
ATOM 5484 N N . SER D 4 80 ? 40.841 103.256 7.800 1.00 59.62 80 SER D N 1
ATOM 5485 C CA . SER D 4 80 ? 41.294 102.313 6.779 1.00 62.17 80 SER D CA 1
ATOM 5486 C C . SER D 4 80 ? 41.364 100.884 7.312 1.00 66.24 80 SER D C 1
ATOM 5487 O O . SER D 4 80 ? 40.991 99.934 6.611 1.00 75.51 80 SER D O 1
ATOM 5490 N N A GLU D 4 81 ? 41.809 100.720 8.557 0.50 60.09 81 GLU D N 1
ATOM 5491 N N B GLU D 4 81 ? 41.820 100.699 8.550 0.50 60.19 81 GLU D N 1
ATOM 5492 C CA A GLU D 4 81 ? 41.950 99.403 9.160 0.50 61.42 81 GLU D CA 1
ATOM 5493 C CA B GLU D 4 81 ? 41.936 99.337 9.061 0.50 61.35 81 GLU D CA 1
ATOM 5494 C C A GLU D 4 81 ? 40.621 98.791 9.590 0.50 61.61 81 GLU D C 1
ATOM 5495 C C B GLU D 4 81 ? 40.629 98.796 9.638 0.50 61.53 81 GLU D C 1
ATOM 5496 O O A GLU D 4 81 ? 40.578 97.595 9.903 0.50 61.38 81 GLU D O 1
ATOM 5497 O O B GLU D 4 81 ? 40.603 97.649 10.097 0.50 60.84 81 GLU D O 1
ATOM 5508 N N . ASP D 4 82 ? 39.538 99.567 9.606 1.00 51.45 82 ASP D N 1
ATOM 5509 C CA . ASP D 4 82 ? 38.251 99.034 10.045 1.00 47.82 82 ASP D CA 1
ATOM 5510 C C . ASP D 4 82 ? 37.566 98.189 8.975 1.00 51.93 82 ASP D C 1
ATOM 5511 O O . ASP D 4 82 ? 36.560 97.532 9.271 1.00 51.68 82 ASP D O 1
ATOM 5516 N N . PHE D 4 83 ? 38.071 98.192 7.746 1.00 51.96 83 PHE D N 1
ATOM 5517 C CA . PHE D 4 83 ? 37.506 97.357 6.693 1.00 52.66 83 PHE D CA 1
ATOM 5518 C C . PHE D 4 83 ? 37.963 95.927 6.939 1.00 57.41 83 PHE D C 1
ATOM 5519 O O . PHE D 4 83 ? 39.126 95.588 6.712 1.00 62.67 83 PHE D O 1
ATOM 5527 N N . ALA D 4 84 ? 37.049 95.103 7.426 1.00 45.12 84 ALA D N 1
ATOM 5528 C CA . ALA D 4 84 ? 37.365 93.804 8.007 1.00 41.67 84 ALA D CA 1
ATOM 5529 C C . ALA D 4 84 ? 36.061 93.012 8.051 1.00 40.21 84 ALA D C 1
ATOM 5530 O O . ALA D 4 84 ? 35.027 93.474 7.554 1.00 44.86 84 ALA D O 1
ATOM 5532 N N . VAL D 4 85 ? 36.104 91.838 8.667 1.00 39.29 85 VAL D N 1
ATOM 5533 C CA . VAL D 4 85 ? 34.922 91.009 8.905 1.00 40.23 85 VAL D CA 1
ATOM 5534 C C . VAL D 4 85 ? 34.516 91.140 10.369 1.00 41.33 85 VAL D C 1
ATOM 5535 O O . VAL D 4 85 ? 35.368 91.169 11.263 1.00 40.08 85 VAL D O 1
ATOM 5539 N N . TYR D 4 86 ? 33.213 91.220 10.621 1.00 34.98 86 TYR D N 1
ATOM 5540 C CA . TYR D 4 86 ? 32.682 91.400 11.965 1.00 33.50 86 TYR D CA 1
ATOM 5541 C C . TYR D 4 86 ? 31.743 90.249 12.282 1.00 39.12 86 TYR D C 1
ATOM 5542 O O . TYR D 4 86 ? 30.897 89.895 11.450 1.00 39.02 86 TYR D O 1
ATOM 5551 N N . TYR D 4 87 ? 31.892 89.679 13.481 1.00 34.27 87 TYR D N 1
ATOM 5552 C CA . TYR D 4 87 ? 31.112 88.536 13.929 1.00 34.70 87 TYR D CA 1
ATOM 5553 C C . TYR D 4 87 ? 30.355 88.882 15.202 1.00 34.50 87 TYR D C 1
ATOM 5554 O O . TYR D 4 87 ? 30.876 89.560 16.088 1.00 35.71 87 TYR D O 1
ATOM 5563 N N A CYS D 4 88 ? 29.116 88.415 15.294 0.50 31.57 88 CYS D N 1
ATOM 5564 N N B CYS D 4 88 ? 29.123 88.405 15.275 0.50 31.50 88 CYS D N 1
ATOM 5565 C CA A CYS D 4 88 ? 28.370 88.483 16.541 0.50 31.98 88 CYS D CA 1
ATOM 5566 C CA B CYS D 4 88 ? 28.334 88.439 16.494 0.50 32.61 88 CYS D CA 1
ATOM 5567 C C A CYS D 4 88 ? 28.336 87.100 17.181 0.50 34.55 88 CYS D C 1
ATOM 5568 C C B CYS D 4 88 ? 28.452 87.085 17.188 0.50 34.26 88 CYS D C 1
ATOM 5569 O O A CYS D 4 88 ? 28.372 86.077 16.494 0.50 39.66 88 CYS D O 1
ATOM 5570 O O B CYS D 4 88 ? 28.727 86.068 16.547 0.50 36.82 88 CYS D O 1
ATOM 5575 N N . GLN D 4 89 ? 28.272 87.083 18.508 1.00 30.50 89 GLN D N 1
ATOM 5576 C CA . GLN D 4 89 ? 28.324 85.857 19.295 1.00 33.13 89 GLN D CA 1
ATOM 5577 C C . GLN D 4 89 ? 27.261 85.955 20.377 1.00 33.75 89 GLN D C 1
ATOM 5578 O O . GLN D 4 89 ? 27.082 87.033 20.939 1.00 30.93 89 GLN D O 1
ATOM 5584 N N . GLN D 4 90 ? 26.577 84.853 20.707 1.00 29.44 90 GLN D N 1
ATOM 5585 C CA . GLN D 4 90 ? 25.692 84.869 21.869 1.00 28.38 90 GLN D CA 1
ATOM 5586 C C . GLN D 4 90 ? 26.236 83.932 22.941 1.00 29.03 90 GLN D C 1
ATOM 5587 O O . GLN D 4 90 ? 26.801 82.884 22.630 1.00 32.99 90 GLN D O 1
ATOM 5593 N N . TYR D 4 91 ? 26.067 84.305 24.206 1.00 28.45 91 TYR D N 1
ATOM 5594 C CA . TYR D 4 91 ? 26.466 83.434 25.308 1.00 32.25 91 TYR D CA 1
ATOM 5595 C C . TYR D 4 91 ? 25.344 83.346 26.336 1.00 35.69 91 TYR D C 1
ATOM 5596 O O . TYR D 4 91 ? 25.582 83.163 27.532 1.00 36.63 91 TYR D O 1
ATOM 5605 N N . SER D 4 92 ? 24.104 83.478 25.865 1.00 34.48 92 SER D N 1
ATOM 5606 C CA . SER D 4 92 ? 22.930 83.332 26.712 1.00 34.37 92 SER D CA 1
ATOM 5607 C C . SER D 4 92 ? 22.548 81.875 26.915 1.00 38.18 92 SER D C 1
ATOM 5608 O O . SER D 4 92 ? 22.053 81.502 27.982 1.00 42.20 92 SER D O 1
ATOM 5611 N N . ASN D 4 93 ? 22.777 81.039 25.913 1.00 35.41 93 ASN D N 1
ATOM 5612 C CA . ASN D 4 93 ? 22.281 79.670 25.907 1.00 34.20 93 ASN D CA 1
ATOM 5613 C C . ASN D 4 93 ? 23.390 78.816 25.305 1.00 37.31 93 ASN D C 1
ATOM 5614 O O . ASN D 4 93 ? 23.580 78.802 24.085 1.00 40.19 93 ASN D O 1
ATOM 5619 N N . TRP D 4 94 ? 24.137 78.134 26.159 1.00 35.86 94 TRP D N 1
ATOM 5620 C CA . TRP D 4 94 ? 25.287 77.373 25.697 1.00 38.42 94 TRP D CA 1
ATOM 5621 C C . TRP D 4 94 ? 25.593 76.315 26.735 1.00 40.05 94 TRP D C 1
ATOM 5622 O O . TRP D 4 94 ? 25.165 76.438 27.885 1.00 43.54 94 TRP D O 1
ATOM 5633 N N . PRO D 4 95 ? 26.295 75.240 26.356 1.00 44.99 95 PRO D N 1
ATOM 5634 C CA . PRO D 4 95 ? 26.789 74.897 25.011 1.00 44.55 95 PRO D CA 1
ATOM 5635 C C . PRO D 4 95 ? 25.659 74.530 24.042 1.00 49.97 95 PRO D C 1
ATOM 5636 O O . PRO D 4 95 ? 24.632 74.034 24.499 1.00 44.20 95 PRO D O 1
ATOM 5640 N N . PRO D 4 96 ? 25.837 74.783 22.730 1.00 47.85 96 PRO D N 1
ATOM 5641 C CA . PRO D 4 96 ? 27.015 75.435 22.133 1.00 43.58 96 PRO D CA 1
ATOM 5642 C C . PRO D 4 96 ? 26.977 76.953 22.174 1.00 38.88 96 PRO D C 1
ATOM 5643 O O . PRO D 4 96 ? 25.920 77.577 22.072 1.00 36.54 96 PRO D O 1
ATOM 5647 N N . ILE D 4 97 ? 28.162 77.544 22.320 1.00 36.44 97 ILE D N 1
ATOM 5648 C CA . ILE D 4 97 ? 28.340 78.954 22.019 1.00 33.42 97 ILE D CA 1
ATOM 5649 C C . ILE D 4 97 ? 28.218 79.126 20.512 1.00 32.40 97 ILE D C 1
ATOM 5650 O O . ILE D 4 97 ? 28.805 78.353 19.748 1.00 38.29 97 ILE D O 1
ATOM 5655 N N . THR D 4 98 ? 27.448 80.115 20.058 1.00 30.70 98 THR D N 1
ATOM 5656 C CA . THR D 4 98 ? 27.257 80.233 18.616 1.00 31.11 98 THR D CA 1
ATOM 5657 C C . THR D 4 98 ? 27.586 81.639 18.134 1.00 34.58 98 THR D C 1
ATOM 5658 O O . THR D 4 98 ? 27.437 82.622 18.869 1.00 33.71 98 THR D O 1
ATOM 5662 N N . PHE D 4 99 ? 28.054 81.700 16.885 1.00 35.47 99 PHE D N 1
ATOM 5663 C CA . PHE D 4 99 ? 28.474 82.914 16.194 1.00 36.92 99 PHE D CA 1
ATOM 5664 C C . PHE D 4 99 ? 27.622 83.123 14.944 1.00 38.29 99 PHE D C 1
ATOM 5665 O O . PHE D 4 99 ? 27.189 82.162 14.301 1.00 36.57 99 PHE D O 1
ATOM 5673 N N . GLY D 4 100 ? 27.419 84.382 14.567 1.00 34.99 100 GLY D N 1
ATOM 5674 C CA . GLY D 4 100 ? 26.914 84.666 13.238 1.00 32.93 100 GLY D CA 1
ATOM 5675 C C . GLY D 4 100 ? 27.959 84.315 12.185 1.00 41.13 100 GLY D C 1
ATOM 5676 O O . GLY D 4 100 ? 29.121 84.057 12.486 1.00 37.88 100 GLY D O 1
ATOM 5677 N N . GLN D 4 101 ? 27.546 84.305 10.916 1.00 39.82 101 GLN D N 1
ATOM 5678 C CA . GLN D 4 101 ? 28.478 83.932 9.855 1.00 40.01 101 GLN D CA 1
ATOM 5679 C C . GLN D 4 101 ? 29.319 85.108 9.359 1.00 43.18 101 GLN D C 1
ATOM 5680 O O . GLN D 4 101 ? 30.099 84.932 8.416 1.00 43.71 101 GLN D O 1
ATOM 5686 N N . GLY D 4 102 ? 29.175 86.288 9.948 1.00 40.50 102 GLY D N 1
ATOM 5687 C CA . GLY D 4 102 ? 30.062 87.401 9.652 1.00 41.96 102 GLY D CA 1
ATOM 5688 C C . GLY D 4 102 ? 29.479 88.367 8.636 1.00 46.21 102 GLY D C 1
ATOM 5689 O O . GLY D 4 102 ? 28.687 87.998 7.761 1.00 47.23 102 GLY D O 1
ATOM 5690 N N . THR D 4 103 ? 29.855 89.638 8.772 1.00 40.00 103 THR D N 1
ATOM 5691 C CA . THR D 4 103 ? 29.567 90.682 7.795 1.00 42.67 103 THR D CA 1
ATOM 5692 C C . THR D 4 103 ? 30.890 91.315 7.389 1.00 43.63 103 THR D C 1
ATOM 5693 O O . THR D 4 103 ? 31.655 91.753 8.251 1.00 39.04 103 THR D O 1
ATOM 5697 N N . ARG D 4 104 ? 31.154 91.382 6.095 1.00 40.78 104 ARG D N 1
ATOM 5698 C CA . ARG D 4 104 ? 32.390 91.974 5.590 1.00 47.73 104 ARG D CA 1
ATOM 5699 C C . ARG D 4 104 ? 32.134 93.423 5.198 1.00 51.67 104 ARG D C 1
ATOM 5700 O O . ARG D 4 104 ? 31.196 93.707 4.444 1.00 53.73 104 ARG D O 1
ATOM 5708 N N . LEU D 4 105 ? 32.961 94.336 5.711 1.00 44.58 105 LEU D N 1
ATOM 5709 C CA . LEU D 4 105 ? 32.950 95.729 5.263 1.00 52.17 105 LEU D CA 1
ATOM 5710 C C . LEU D 4 105 ? 33.972 95.908 4.150 1.00 52.48 105 LEU D C 1
ATOM 5711 O O . LEU D 4 105 ? 35.152 95.593 4.337 1.00 56.17 105 LEU D O 1
ATOM 5716 N N . GLU D 4 106 ? 33.521 96.442 3.010 1.00 57.48 106 GLU D N 1
ATOM 5717 C CA . GLU D 4 106 ? 34.318 96.681 1.817 1.00 61.74 106 GLU D CA 1
ATOM 5718 C C . GLU D 4 106 ? 34.298 98.171 1.478 1.00 62.71 106 GLU D C 1
ATOM 5719 O O . GLU D 4 106 ? 33.372 98.901 1.845 1.00 60.88 106 GLU D O 1
ATOM 5725 N N . ILE D 4 107 ? 35.347 98.622 0.791 1.00 64.15 107 ILE D N 1
ATOM 5726 C CA . ILE D 4 107 ? 35.440 100.008 0.339 1.00 67.37 107 ILE D CA 1
ATOM 5727 C C . ILE D 4 107 ? 34.519 100.219 -0.855 1.00 74.01 107 ILE D C 1
ATOM 5728 O O . ILE D 4 107 ? 34.562 99.463 -1.833 1.00 72.97 107 ILE D O 1
ATOM 5733 N N . LYS D 4 108 ? 33.690 101.257 -0.790 1.00 67.13 108 LYS D N 1
ATOM 5734 C CA . LYS D 4 108 ? 32.895 101.654 -1.939 1.00 69.46 108 LYS D CA 1
ATOM 5735 C C . LYS D 4 108 ? 33.711 102.592 -2.823 1.00 76.50 108 LYS D C 1
ATOM 5736 O O . LYS D 4 108 ? 34.383 103.499 -2.325 1.00 78.80 108 LYS D O 1
ATOM 5742 N N . ARG D 4 109 ? 33.671 102.345 -4.134 1.00 78.60 109 ARG D N 1
ATOM 5743 C CA . ARG D 4 109 ? 34.360 103.176 -5.117 1.00 81.71 109 ARG D CA 1
ATOM 5744 C C . ARG D 4 109 ? 33.515 103.241 -6.382 1.00 90.85 109 ARG D C 1
ATOM 5745 O O . ARG D 4 109 ? 32.425 102.663 -6.458 1.00 84.78 109 ARG D O 1
ATOM 5753 N N . THR D 4 110 ? 34.042 103.941 -7.388 1.00 98.06 110 THR D N 1
ATOM 5754 C CA . THR D 4 110 ? 33.351 104.098 -8.661 1.00 101.80 110 THR D CA 1
ATOM 5755 C C . THR D 4 110 ? 33.306 102.778 -9.424 1.00 105.16 110 THR D C 1
ATOM 5756 O O . THR D 4 110 ? 34.244 101.976 -9.370 1.00 105.29 110 THR D O 1
ATOM 5760 N N . VAL D 4 111 ? 32.198 102.558 -10.138 1.00 105.52 111 VAL D N 1
ATOM 5761 C CA . VAL D 4 111 ? 32.053 101.374 -10.977 1.00 102.71 111 VAL D CA 1
ATOM 5762 C C . VAL D 4 111 ? 33.171 101.343 -12.011 1.00 101.72 111 VAL D C 1
ATOM 5763 O O . VAL D 4 111 ? 33.486 102.360 -12.636 1.00 108.57 111 VAL D O 1
ATOM 5767 N N . ALA D 4 112 ? 33.785 100.171 -12.183 1.00 100.72 112 ALA D N 1
ATOM 5768 C CA . ALA D 4 112 ? 34.904 99.986 -13.102 1.00 101.64 112 ALA D CA 1
ATOM 5769 C C . ALA D 4 112 ? 34.788 98.624 -13.772 1.00 106.62 112 ALA D C 1
ATOM 5770 O O . ALA D 4 112 ? 34.712 97.596 -13.089 1.00 99.21 112 ALA D O 1
ATOM 5772 N N . ALA D 4 113 ? 34.791 98.622 -15.117 1.00 111.89 113 ALA D N 1
ATOM 5773 C CA . ALA D 4 113 ? 34.704 97.414 -15.931 1.00 111.64 113 ALA D CA 1
ATOM 5774 C C . ALA D 4 113 ? 36.033 96.650 -15.954 1.00 106.73 113 ALA D C 1
ATOM 5775 O O . ALA D 4 113 ? 37.109 97.258 -15.909 1.00 101.84 113 ALA D O 1
ATOM 5777 N N . PRO D 4 114 ? 35.976 95.318 -15.993 1.00 114.81 114 PRO D N 1
ATOM 5778 C CA . PRO D 4 114 ? 37.206 94.515 -16.056 1.00 120.55 114 PRO D CA 1
ATOM 5779 C C . PRO D 4 114 ? 37.893 94.595 -17.412 1.00 125.55 114 PRO D C 1
ATOM 5780 O O . PRO D 4 114 ? 37.253 94.760 -18.453 1.00 126.00 114 PRO D O 1
ATOM 5784 N N . SER D 4 115 ? 39.221 94.476 -17.388 1.00 125.67 115 SER D N 1
ATOM 5785 C CA . SER D 4 115 ? 39.984 94.087 -18.569 1.00 125.47 115 SER D CA 1
ATOM 5786 C C . SER D 4 115 ? 40.048 92.564 -18.632 1.00 125.88 115 SER D C 1
ATOM 5787 O O . SER D 4 115 ? 40.336 91.913 -17.622 1.00 127.55 115 SER D O 1
ATOM 5790 N N . VAL D 4 116 ? 39.785 91.996 -19.809 1.00 123.35 116 VAL D N 1
ATOM 5791 C CA . VAL D 4 116 ? 39.636 90.550 -19.966 1.00 120.67 116 VAL D CA 1
ATOM 5792 C C . VAL D 4 116 ? 40.775 89.992 -20.815 1.00 124.02 116 VAL D C 1
ATOM 5793 O O . VAL D 4 116 ? 41.099 90.540 -21.876 1.00 123.98 116 VAL D O 1
ATOM 5797 N N . PHE D 4 117 ? 41.384 88.903 -20.338 1.00 124.76 117 PHE D N 1
ATOM 57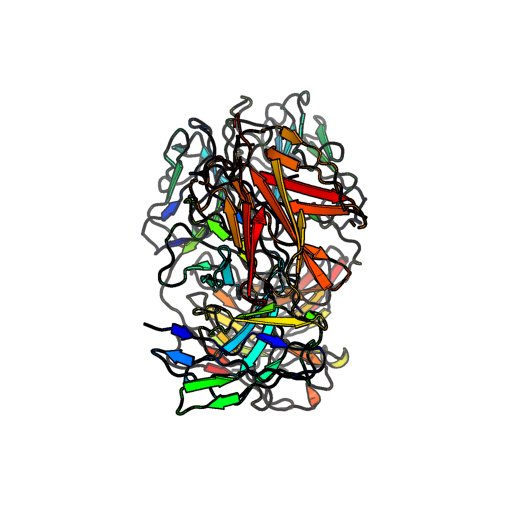98 C CA . PHE D 4 117 ? 42.437 88.171 -21.034 1.00 129.31 117 PHE D CA 1
ATOM 5799 C C . PHE D 4 117 ? 42.153 86.675 -20.981 1.00 131.22 117 PHE D C 1
ATOM 5800 O O . PHE D 4 117 ? 41.639 86.170 -19.979 1.00 125.53 117 PHE D O 1
ATOM 5808 N N . ILE D 4 118 ? 42.471 85.969 -22.067 1.00 131.49 118 ILE D N 1
ATOM 5809 C CA . ILE D 4 118 ? 42.308 84.522 -22.140 1.00 128.81 118 ILE D CA 1
ATOM 5810 C C . ILE D 4 118 ? 43.666 83.917 -22.469 1.00 130.29 118 ILE D C 1
ATOM 5811 O O . ILE D 4 118 ? 44.428 84.490 -23.256 1.00 133.38 118 ILE D O 1
ATOM 5813 N N . PHE D 4 119 ? 43.973 82.763 -21.874 1.00 128.95 119 PHE D N 1
ATOM 5814 C CA . PHE D 4 119 ? 45.292 82.148 -22.032 1.00 133.77 119 PHE D CA 1
ATOM 5815 C C . PHE D 4 119 ? 45.184 80.687 -22.444 1.00 138.46 119 PHE D C 1
ATOM 5816 O O . PHE D 4 119 ? 44.560 79.884 -21.718 1.00 135.56 119 PHE D O 1
ATOM 5824 N N . PRO D 4 120 ? 45.772 80.297 -23.572 1.00 137.80 120 PRO D N 1
ATOM 5825 C CA . PRO D 4 120 ? 45.818 78.883 -23.947 1.00 139.18 120 PRO D CA 1
ATOM 5826 C C . PRO D 4 120 ? 46.821 78.138 -23.085 1.00 136.74 120 PRO D C 1
ATOM 5827 O O . PRO D 4 120 ? 47.678 78.763 -22.441 1.00 133.59 120 PRO D O 1
ATOM 5831 N N . PRO D 4 121 ? 46.763 76.797 -23.051 1.00 138.62 121 PRO D N 1
ATOM 5832 C CA . PRO D 4 121 ? 47.799 76.044 -22.334 1.00 136.52 121 PRO D CA 1
ATOM 5833 C C . PRO D 4 121 ? 49.160 76.151 -23.028 1.00 137.14 121 PRO D C 1
ATOM 5834 O O . PRO D 4 121 ? 50.192 75.856 -22.424 1.00 133.26 121 PRO D O 1
ATOM 5838 C CA . THR D 4 122 ? 45.546 67.794 -18.862 1.00 119.43 130 THR D CA 1
ATOM 5839 C C . THR D 4 122 ? 45.792 69.096 -19.618 1.00 122.38 130 THR D C 1
ATOM 5840 O O . THR D 4 122 ? 46.913 69.377 -20.041 1.00 126.78 130 THR D O 1
ATOM 5841 N N . ALA D 4 123 ? 44.730 69.881 -19.794 1.00 121.21 131 ALA D N 1
ATOM 5842 C CA . ALA D 4 123 ? 44.810 71.198 -20.412 1.00 121.81 131 ALA D CA 1
ATOM 5843 C C . ALA D 4 123 ? 44.091 72.199 -19.522 1.00 120.78 131 ALA D C 1
ATOM 5844 O O . ALA D 4 123 ? 42.936 71.977 -19.144 1.00 121.22 131 ALA D O 1
ATOM 5846 N N . SER D 4 124 ? 44.768 73.294 -19.190 1.00 120.71 132 SER D N 1
ATOM 5847 C CA . SER D 4 124 ? 44.176 74.385 -18.425 1.00 123.90 132 SER D CA 1
ATOM 5848 C C . SER D 4 124 ? 44.016 75.610 -19.320 1.00 130.72 132 SER D C 1
ATOM 5849 O O . SER D 4 124 ? 44.993 76.093 -19.903 1.00 133.95 132 SER D O 1
ATOM 5851 N N . VAL D 4 125 ? 42.786 76.108 -19.417 1.00 131.45 133 VAL D N 1
ATOM 5852 C CA . VAL D 4 125 ? 42.469 77.372 -20.075 1.00 129.58 133 VAL D CA 1
ATOM 5853 C C . VAL D 4 125 ? 42.170 78.399 -18.995 1.00 127.30 133 VAL D C 1
ATOM 5854 O O . VAL D 4 125 ? 41.404 78.122 -18.065 1.00 124.10 133 VAL D O 1
ATOM 5858 N N . VAL D 4 126 ? 42.779 79.577 -19.110 1.00 128.98 134 VAL D N 1
ATOM 5859 C CA . VAL D 4 126 ? 42.730 80.592 -18.066 1.00 122.35 134 VAL D CA 1
ATOM 5860 C C . VAL D 4 126 ? 42.087 81.857 -18.617 1.00 122.18 134 VAL D C 1
ATOM 5861 O O . VAL D 4 126 ? 42.476 82.350 -19.683 1.00 121.36 134 VAL D O 1
ATOM 5865 N N A CYS D 4 127 ? 41.091 82.364 -17.898 0.50 121.29 135 CYS D N 1
ATOM 5866 N N B CYS D 4 127 ? 41.111 82.382 -17.879 0.50 121.28 135 CYS D N 1
ATOM 5867 C CA A CYS D 4 127 ? 40.478 83.654 -18.177 0.50 124.25 135 CYS D CA 1
ATOM 5868 C CA B CYS D 4 127 ? 40.465 83.653 -18.175 0.50 124.24 135 CYS D CA 1
ATOM 5869 C C A CYS D 4 127 ? 40.772 84.588 -17.011 0.50 118.42 135 CYS D C 1
ATOM 5870 C C B CYS D 4 127 ? 40.715 84.609 -17.015 0.50 118.39 135 CYS D C 1
ATOM 5871 O O A CYS D 4 127 ? 40.586 84.211 -15.849 0.50 115.64 135 CYS D O 1
ATOM 5872 O O B CYS D 4 127 ? 40.439 84.268 -15.859 0.50 115.64 135 CYS D O 1
ATOM 5877 N N . LEU D 4 128 ? 41.242 85.795 -17.316 1.00 115.45 136 LEU D N 1
ATOM 5878 C CA . LEU D 4 128 ? 41.606 86.775 -16.299 1.00 115.91 136 LEU D CA 1
ATOM 5879 C C . LEU D 4 128 ? 40.745 88.022 -16.453 1.00 120.49 136 LEU D C 1
ATOM 5880 O O . LEU D 4 128 ? 40.632 88.574 -17.552 1.00 126.67 136 LEU D O 1
ATOM 5885 N N . LEU D 4 129 ? 40.138 88.456 -15.347 1.00 116.02 137 LEU D N 1
ATOM 5886 C CA . LEU D 4 129 ? 39.416 89.723 -15.253 1.00 113.96 137 LEU D CA 1
ATOM 5887 C C . LEU D 4 129 ? 40.193 90.652 -14.323 1.00 113.98 137 LEU D C 1
ATOM 5888 O O . LEU D 4 129 ? 40.327 90.365 -13.129 1.00 113.67 137 LEU D O 1
ATOM 5893 N N . ASN D 4 130 ? 40.721 91.750 -14.861 1.00 110.85 138 ASN D N 1
ATOM 5894 C CA . ASN D 4 130 ? 41.655 92.595 -14.128 1.00 109.59 138 ASN D CA 1
ATOM 5895 C C . ASN D 4 130 ? 41.022 93.926 -13.739 1.00 109.14 138 ASN D C 1
ATOM 5896 O O . ASN D 4 130 ? 40.406 94.599 -14.573 1.00 110.27 138 ASN D O 1
ATOM 5901 N N . ASN D 4 131 ? 41.186 94.290 -12.465 1.00 107.59 139 ASN D N 1
ATOM 5902 C CA . ASN D 4 131 ? 40.942 95.629 -11.919 1.00 110.16 139 ASN D CA 1
ATOM 5903 C C . ASN D 4 131 ? 39.514 96.116 -12.197 1.00 112.79 139 ASN D C 1
ATOM 5904 O O . ASN D 4 131 ? 39.272 97.019 -13.000 1.00 118.94 139 ASN D O 1
ATOM 5909 N N . PHE D 4 132 ? 38.564 95.506 -11.488 1.00 103.47 140 PHE D N 1
ATOM 5910 C CA . PHE D 4 132 ? 37.155 95.829 -11.675 1.00 103.27 140 PHE D CA 1
ATOM 5911 C C . PHE D 4 132 ? 36.478 96.048 -10.323 1.00 98.67 140 PHE D C 1
ATOM 5912 O O . PHE D 4 132 ? 37.002 95.674 -9.268 1.00 96.68 140 PHE D O 1
ATOM 5920 N N . TYR D 4 133 ? 35.283 96.652 -10.380 1.00 96.04 141 TYR D N 1
ATOM 5921 C CA . TYR D 4 133 ? 34.426 96.900 -9.229 1.00 89.55 141 TYR D CA 1
ATOM 5922 C C . TYR D 4 133 ? 33.012 97.148 -9.727 1.00 93.08 141 TYR D C 1
ATOM 5923 O O . TYR D 4 133 ? 32.843 97.875 -10.715 1.00 98.16 141 TYR D O 1
ATOM 5932 N N . PRO D 4 134 ? 31.979 96.578 -9.086 1.00 93.04 142 PRO D N 1
ATOM 5933 C CA . PRO D 4 134 ? 32.046 95.765 -7.867 1.00 90.20 142 PRO D CA 1
ATOM 5934 C C . PRO D 4 134 ? 32.503 94.329 -8.103 1.00 89.92 142 PRO D C 1
ATOM 5935 O O . PRO D 4 134 ? 32.780 93.929 -9.233 1.00 89.11 142 PRO D O 1
ATOM 5939 N N . ARG D 4 135 ? 32.566 93.564 -7.013 1.00 90.11 143 ARG D N 1
ATOM 5940 C CA . ARG D 4 135 ? 33.154 92.230 -7.058 1.00 90.64 143 ARG D CA 1
ATOM 5941 C C . ARG D 4 135 ? 32.280 91.247 -7.828 1.00 98.39 143 ARG D C 1
ATOM 5942 O O . ARG D 4 135 ? 32.805 90.327 -8.466 1.00 100.31 143 ARG D O 1
ATOM 5950 N N . GLU D 4 136 ? 30.962 91.422 -7.789 1.00 103.31 144 GLU D N 1
ATOM 5951 C CA . GLU D 4 136 ? 30.045 90.501 -8.463 1.00 99.45 144 GLU D CA 1
ATOM 5952 C C . GLU D 4 136 ? 30.265 90.486 -9.971 1.00 93.54 144 GLU D C 1
ATOM 5953 O O . GLU D 4 136 ? 30.377 91.535 -10.601 1.00 105.43 144 GLU D O 1
ATOM 5955 N N . ASN D 4 137 ? 33.449 72.182 -14.593 1.00 116.08 159 ASN D N 1
ATOM 5956 C CA . ASN D 4 137 ? 34.856 71.930 -14.889 1.00 117.99 159 ASN D CA 1
ATOM 5957 C C . ASN D 4 137 ? 35.683 73.221 -14.867 1.00 122.75 159 ASN D C 1
ATOM 5958 O O . ASN D 4 137 ? 36.695 73.329 -15.567 1.00 124.27 159 ASN D O 1
ATOM 5963 N N . SER D 4 138 ? 35.233 74.205 -14.086 1.00 118.66 160 SER D N 1
ATOM 5964 C CA . SER D 4 138 ? 35.970 75.446 -13.900 1.00 114.79 160 SER D CA 1
ATOM 5965 C C . SER D 4 138 ? 35.973 75.833 -12.429 1.00 109.49 160 SER D C 1
ATOM 5966 O O . SER D 4 138 ? 35.094 75.434 -11.658 1.00 107.59 160 SER D O 1
ATOM 5969 N N . GLN D 4 139 ? 36.996 76.591 -12.041 1.00 106.46 161 GLN D N 1
ATOM 5970 C CA . GLN D 4 139 ? 37.074 77.175 -10.712 1.00 98.45 161 GLN D CA 1
ATOM 5971 C C . GLN D 4 139 ? 37.567 78.609 -10.821 1.00 101.21 161 GLN D C 1
ATOM 5972 O O . GLN D 4 139 ? 38.385 78.938 -11.686 1.00 106.81 161 GLN D O 1
ATOM 5978 N N . GLU D 4 140 ? 37.060 79.460 -9.934 1.00 96.12 162 GLU D N 1
ATOM 5979 C CA . GLU D 4 140 ? 37.397 80.873 -9.922 1.00 95.05 162 GLU D CA 1
ATOM 5980 C C . GLU D 4 140 ? 38.119 81.224 -8.627 1.00 92.12 162 GLU D C 1
ATOM 5981 O O . GLU D 4 140 ? 37.903 80.599 -7.585 1.00 87.25 162 GLU D O 1
ATOM 5983 N N . SER D 4 141 ? 38.991 82.227 -8.707 1.00 92.45 163 SER D N 1
ATOM 5984 C CA . SER D 4 141 ? 39.658 82.776 -7.537 1.00 87.98 163 SER D CA 1
ATOM 5985 C C . SER D 4 141 ? 39.658 84.294 -7.647 1.00 89.80 163 SER D C 1
ATOM 5986 O O . SER D 4 141 ? 39.854 84.843 -8.735 1.00 88.17 163 SER D O 1
ATOM 5989 N N . VAL D 4 142 ? 39.453 84.969 -6.517 1.00 82.47 164 VAL D N 1
ATOM 5990 C CA . VAL D 4 142 ? 39.342 86.422 -6.485 1.00 82.46 164 VAL D CA 1
ATOM 5991 C C . VAL D 4 142 ? 40.340 86.982 -5.484 1.00 80.74 164 VAL D C 1
ATOM 5992 O O . VAL D 4 142 ? 40.490 86.454 -4.376 1.00 77.72 164 VAL D O 1
ATOM 5996 N N . THR D 4 143 ? 41.042 88.032 -5.884 1.00 81.84 165 THR D N 1
ATOM 5997 C CA . THR D 4 143 ? 41.988 88.678 -4.996 1.00 82.11 165 THR D CA 1
ATOM 5998 C C . THR D 4 143 ? 41.251 89.382 -3.856 1.00 82.81 165 THR D C 1
ATOM 5999 O O . THR D 4 143 ? 40.030 89.571 -3.879 1.00 76.68 165 THR D O 1
ATOM 6003 N N . GLU D 4 144 ? 42.014 89.742 -2.833 1.00 76.08 166 GLU D N 1
ATOM 6004 C CA . GLU D 4 144 ? 41.525 90.667 -1.828 1.00 73.50 166 GLU D CA 1
ATOM 6005 C C . GLU D 4 144 ? 41.359 92.026 -2.498 1.00 77.93 166 GLU D C 1
ATOM 6006 O O . GLU D 4 144 ? 41.967 92.301 -3.539 1.00 77.42 166 GLU D O 1
ATOM 6008 N N . GLN D 4 145 ? 40.478 92.859 -1.947 1.00 72.72 167 GLN D N 1
ATOM 6009 C CA . GLN D 4 145 ? 40.312 94.190 -2.521 1.00 74.28 167 GLN D CA 1
ATOM 6010 C C . GLN D 4 145 ? 41.655 94.921 -2.517 1.00 75.20 167 GLN D C 1
ATOM 6011 O O . GLN D 4 145 ? 42.353 94.979 -1.499 1.00 78.09 167 GLN D O 1
ATOM 6017 N N . ASP D 4 146 ? 41.980 95.525 -3.657 1.00 83.42 168 ASP D N 1
ATOM 6018 C CA . ASP D 4 146 ? 43.253 96.211 -3.840 1.00 92.71 168 ASP D CA 1
ATOM 6019 C C . ASP D 4 146 ? 43.355 97.435 -2.940 1.00 97.18 168 ASP D C 1
ATOM 6020 O O . ASP D 4 146 ? 42.442 98.264 -2.887 1.00 101.66 168 ASP D O 1
ATOM 6025 N N . SER D 4 147 ? 44.475 97.531 -2.215 1.00 98.78 169 SER D N 1
ATOM 6026 C CA . SER D 4 147 ? 44.637 98.560 -1.193 1.00 97.49 169 SER D CA 1
ATOM 6027 C C . SER D 4 147 ? 44.873 99.950 -1.771 1.00 96.10 169 SER D C 1
ATOM 6028 O O . SER D 4 147 ? 44.723 100.941 -1.046 1.00 99.32 169 SER D O 1
ATOM 6030 N N . LYS D 4 148 ? 45.239 100.057 -3.046 1.00 93.77 170 LYS D N 1
ATOM 6031 C CA . LYS D 4 148 ? 45.458 101.376 -3.625 1.00 94.04 170 LYS D CA 1
ATOM 6032 C C . LYS D 4 148 ? 44.208 101.926 -4.303 1.00 104.97 170 LYS D C 1
ATOM 6033 O O . LYS D 4 148 ? 43.781 103.048 -4.012 1.00 109.60 170 LYS D O 1
ATOM 6035 N N . ASP D 4 149 ? 43.594 101.139 -5.186 1.00 105.95 171 ASP D N 1
ATOM 6036 C CA . ASP D 4 149 ? 42.462 101.586 -5.990 1.00 98.69 171 ASP D CA 1
ATOM 6037 C C . ASP D 4 149 ? 41.145 100.878 -5.685 1.00 86.58 171 ASP D C 1
ATOM 6038 O O . ASP D 4 149 ? 40.153 101.142 -6.374 1.00 85.28 171 ASP D O 1
ATOM 6043 N N . SER D 4 150 ? 41.108 99.974 -4.703 1.00 81.35 172 SER D N 1
ATOM 6044 C CA . SER D 4 150 ? 39.864 99.370 -4.233 1.00 79.40 172 SER D CA 1
ATOM 6045 C C . SER D 4 150 ? 39.180 98.482 -5.270 1.00 82.83 172 SER D C 1
ATOM 6046 O O . SER D 4 150 ? 37.964 98.265 -5.196 1.00 80.54 172 SER D O 1
ATOM 6049 N N . THR D 4 151 ? 39.913 98.033 -6.278 1.00 84.11 173 THR D N 1
ATOM 6050 C CA . THR D 4 151 ? 39.412 97.116 -7.291 1.00 90.58 173 THR D CA 1
ATOM 6051 C C . THR D 4 151 ? 39.682 95.658 -6.913 1.00 85.04 173 THR D C 1
ATOM 6052 O O . THR D 4 151 ? 40.434 95.349 -5.987 1.00 83.04 173 THR D O 1
ATOM 6056 N N . TYR D 4 152 ? 39.060 94.759 -7.668 1.00 86.45 174 TYR D N 1
ATOM 6057 C CA . TYR D 4 152 ? 39.250 93.322 -7.560 1.00 86.00 174 TYR D CA 1
ATOM 6058 C C . TYR D 4 152 ? 39.824 92.787 -8.866 1.00 95.40 174 TYR D C 1
ATOM 6059 O O . TYR D 4 152 ? 39.712 93.414 -9.923 1.00 92.17 174 TYR D O 1
ATOM 6068 N N . SER D 4 153 ? 40.457 91.621 -8.781 1.00 90.64 175 SER D N 1
ATOM 6069 C CA . SER D 4 153 ? 40.795 90.853 -9.966 1.00 95.01 175 SER D CA 1
ATOM 6070 C C . SER D 4 153 ? 40.345 89.414 -9.771 1.00 93.71 175 SER D C 1
ATOM 6071 O O . SER D 4 153 ? 40.237 88.927 -8.641 1.00 88.50 175 SER D O 1
ATOM 6074 N N . LEU D 4 154 ? 40.097 88.730 -10.884 1.00 94.10 176 LEU D N 1
ATOM 6075 C CA . LEU D 4 154 ? 39.527 87.394 -10.844 1.00 96.00 176 LEU D CA 1
ATOM 6076 C C . LEU D 4 154 ? 40.193 86.538 -11.911 1.00 100.25 176 LEU D C 1
ATOM 6077 O O . LEU D 4 154 ? 40.580 87.032 -12.973 1.00 106.73 176 LEU D O 1
ATOM 6082 N N . SER D 4 155 ? 40.324 85.249 -11.619 1.00 96.62 177 SER D N 1
ATOM 6083 C CA . SER D 4 155 ? 40.833 84.279 -12.574 1.00 100.36 177 SER D CA 1
ATOM 6084 C C . SER D 4 155 ? 39.879 83.097 -12.624 1.00 103.83 177 SER D C 1
ATOM 6085 O O . SER D 4 155 ? 39.403 82.630 -11.585 1.00 96.46 177 SER D O 1
ATOM 6088 N N . SER D 4 156 ? 39.587 82.627 -13.833 1.00 109.91 178 SER D N 1
ATOM 6089 C CA . SER D 4 156 ? 38.799 81.419 -14.030 1.00 113.59 178 SER D CA 1
ATOM 6090 C C . SER D 4 156 ? 39.629 80.432 -14.838 1.00 118.12 178 SER D C 1
ATOM 6091 O O . SER D 4 156 ? 40.186 80.790 -15.882 1.00 118.62 178 SER D O 1
ATOM 6094 N N . THR D 4 157 ? 39.700 79.191 -14.361 1.00 116.28 179 THR D N 1
ATOM 6095 C CA . THR D 4 157 ? 40.495 78.147 -14.996 1.00 116.80 179 THR D CA 1
ATOM 6096 C C . THR D 4 157 ? 39.575 77.014 -15.425 1.00 121.06 179 THR D C 1
ATOM 6097 O O . THR D 4 157 ? 38.893 76.413 -14.588 1.00 116.39 179 THR D O 1
ATOM 6101 N N . LEU D 4 158 ? 39.564 76.728 -16.723 1.00 126.47 180 LEU D N 1
ATOM 6102 C CA . LEU D 4 158 ? 38.852 75.589 -17.283 1.00 125.91 180 LEU D CA 1
ATOM 6103 C C . LEU D 4 158 ? 39.820 74.425 -17.453 1.00 126.38 180 LEU D C 1
ATOM 6104 O O . LEU D 4 158 ? 40.872 74.574 -18.084 1.00 128.50 180 LEU D O 1
ATOM 6109 N N . THR D 4 159 ? 39.461 73.271 -16.895 1.00 121.89 181 THR D N 1
ATOM 6110 C CA . THR D 4 159 ? 40.350 72.112 -16.906 1.00 122.17 181 THR D CA 1
ATOM 6111 C C . THR D 4 159 ? 39.796 70.974 -17.763 1.00 131.18 181 THR D C 1
ATOM 6112 O O . THR D 4 159 ? 38.593 70.707 -17.763 1.00 135.20 181 THR D O 1
#

Solvent-accessible surface area: 33895 Å² total; per-residue (Å²): 196,31,83,9,90,12,62,35,31,31,57,18,112,58,57,21,59,37,150,0,28,0,45,12,58,56,38,87,6,65,59,53,4,0,1,0,2,18,26,34,82,70,65,21,13,81,6,1,0,19,5,22,23,111,27,162,44,55,90,40,10,120,51,0,123,88,27,6,78,16,51,39,36,106,120,142,59,11,0,48,0,38,0,54,58,2,106,69,100,0,29,1,45,0,8,0,0,16,4,55,114,98,93,134,33,2,3,0,3,36,82,29,1,101,12,18,50,0,19,6,28,83,52,92,59,95,27,13,52,11,16,25,4,26,7,143,96,90,11,4,0,0,0,7,0,20,37,0,16,5,52,72,15,79,27,40,1,29,103,40,91,38,100,90,31,41,30,57,4,62,24,20,39,24,96,80,35,38,48,9,14,6,0,0,0,32,9,81,52,105,24,36,68,127,81,48,13,56,0,28,3,30,0,138,53,33,138,31,160,45,106,61,111,4,94,63,138,144,1,72,8,8,0,13,41,4,31,42,44,16,44,74,45,103,48,1,82,0,21,0,73,3,41,91,64,0,90,62,35,0,0,0,0,13,18,60,62,90,97,23,6,142,8,2,0,42,24,1,68,63,94,13,146,75,22,59,84,56,5,48,7,61,36,75,18,57,84,1,38,0,55,0,48,81,3,77,22,63,3,9,1,43,0,7,0,1,0,6,36,76,37,62,41,7,16,23,2,46,6,0,58,0,20,0,77,80,105,64,22,43,11,61,9,40,22,4,55,16,18,116,78,3,18,180,78,36,40,0,2,0,0,0,0,0,8,60,0,15,30,52,125,18,59,24,19,4,80,7,53,133,54,87,34,46,39,42,37,34,33,13,13,17,94,6,51,48,161,61,4,9,1,0,4,6,4,29,0,56,20,55,87,62,59,9,72,145,68,90,54,0,13,0,50,0,51,9,131,31,33,130,67,74,43,80,90,60,32,57,52,79,171,187,36,78,6,80,10,65,34,32,32,80,16,117,66,56,25,62,31,134,0,17,0,36,14,43,64,24,78,8,72,67,55,3,0,1,0,2,16,27,36,95,86,144,13,9,77,7,1,0,19,9,20,10,99,26,159,47,58,86,36,12,117,58,1,123,87,24,4,77,23,64,50,52,94,136,140,29,9,0,31,0,57,0,53,57,3,116,67,107,2,27,0,45,0,6,0,0,13,2,33,124,94,47,32,20,2,4,0,2,41,76,27,0,104,14,17,92,0,23,6,21,82,24,87,79,90,26,11,50,28,145,84,36,10,24,0,60,37,0,2,26,73,86,17,85,29,44,24,73,96,50,101,96,104,34,44,23,62,5,74,29,36,102,23,130,79,22,26,36,13,13,8,0,7,28,57,99,155,121,40,2,41,4,79,0,82,56,34,98,34,89,51,79,68,142,1,74,7,57,20,59,62,76,62,44,40,9,43,91,49,50,10,4,39,0,22,0,118,2,47,17,10,2,13,30,21,0,0,0,0,4,18,54,123,90,102,26,6,92,6,0,0,40,23,1,51,42,110,10,139,75,16,50,75,43,0,13,0,19,28,50,22,34,28,1,24,0,0,0,17,47,6,85,99,75,0,34,6,42,0,10,0,1,0,6,26,23,12,50,47,6,15,11,0,132,10,0,66,4,11,43,116,81,102,119,25,87,55,58,95,92,80,52,115,122,119,61,11,61,15,43,10,44,11,58,10,15,67,103,133,146,68,89,62,12,29,17,87,38,44,106,101,57,12,6,2,1,33,7,36,34,80,86

CATH classification: 2.60.40.10

Secondary structure (P-SEA, 3-state):
cbbbbbcccccccccbbbbbbbbbccccccccccbbbbbcccbbbbbcccccccccbbbbcccccccccccccccccbbbbbbcccccccccbbbbbbccccccccccccccccbbbbbbccccbbbbbbbbbccccbbbbbcccccccccbbbbbcccccccccbbbbcccccccccccbbbbbbbbccccccbbbbbbbbbcccbbbbbbbbccc/cbbbbbcccbbbbcccbbbbbbbbbcccccccbbbbbbcccccccccccccccccccccccbbbbbcccbbbbbbcccccccbbbbbbbbcccccccccccbbbbbbbccbbbbbbbbbcccaaaaaacbbbbbbbbccccccbbbbbbbcccccccccbbbbbcccccccbbbbbbbbbbbcaaaaaaccbbbbbbbccccccbbbbbbbccc/cbbbbbcccccccccbbbbbbbbbcccccccbbbbbbbbcccbbbbbcccccccccbbbbcccccccbbbbbbccccbbbbbbcccccccccbbbbbbbcccccccccccccccbbbbbbccccbbbbbcccccccccccccbbbbbccccccccccccccccccccbbbbbbbbbcccbbbbbbccccccccc/cbbbbbcccbbbbcccccbbbbbbbcccccccbbbbbbcccccccccccccccccccccccccccccccccccccccccccccbbbbbbbcccccccccccbbbbbbbbcbbbbbbbbbcccbbbbbbbccccccccbbbbbcccccccbbbbbbbbcc

Nearest PDB structures (foldseek):
  6hkg-assembly2_C  TM=1.005E+00  e=7.515E-39  Homo sapiens
  6hjp-assembly1_G  TM=9.844E-01  e=6.876E-33  Homo sapiens
  1w72-assembly2_I  TM=7.092E-01  e=1.806E-29  Homo sapiens
  7dc7-assembly1_A  TM=6.920E-01  e=1.806E-29  Homo sapiens
  8vs8-assembly6_U  TM=7.852E-01  e=4.399E-25  Homo sapiens

Sequence (784 aa):
EVQQLLESGGGLVVQPGGSLRRLSCCAASGFTFSSSYGMAWVRQAPGKKGLEWVSFISATGLSTYFADSVKGRFTISRDTTKNTLYLQMNSLRADDTAVYFCCARMRRTMIAFGGNDFWGQGTLVTVSSASTKGPSVFPLAPSGTAALGCCLVKDYFPEPVTVSWNSGALTSGVHTFPAVLQSSGLYSLSSVVTVPSSSLGTQTYICCNVNHKPSNTKVDKRVEPKEVVMTQSPATTLSVSPGEGATLSCCRRASQSVNTNVAWYQQKPGQAPRLLIYGASTRATGIPARRFSSGSGSGTEFTLTISSTLQSEDFAVYYCCQQYSNWPPITFGQGTRLEIKRTVAAPSVFIFPPSDEEQLKSGTASVVCCLLNNFYPREAKVQWKVDNALQSGNSQEESVTEQDSKDSTYSLSSSTLTLSKADDYEKHKVYACCEVTHQGLSSPVTKSFNRGEEVQLLESGGGLVQPGGSLRRLSSCCAASGFTFSSYGMAWVRQAPGKGLEWVSFISATGLSTYFADSVKGRFTIISRDTTKNTLYLQMNSLRADDTAVYFCCARMRRTMIAFGGNDFWGQGTLVTVSSASTKGPSVFLGCLVKDYFPEPVTVSWNSGATSGVHTFPAVLQSSGLYSLSSVVTVPYICNVNHKPSNTKVDKEVVMTQSPATLSSVSPGEGATLSCCRASQSVNTNVAWYQQKPGQAPRLLIYGASTRATTTGIPARFSGSSGSSGTEFTLTISTLQSEEDFAVYYCCQQYSNWPPITFGQGTRLEIKRTVAAPSVFIFPPTASVVCCLLNNFYPRENSQESVTEQDSKDSTYSLSSTLT

B-factor: mean 56.26, std 25.44, range [27.33, 154.68]

Foldseek 3Di:
DWAWAKDWAAEAEQQAKTKIKIQIDDDDLLQWKKFKWWAAVPGDIGTAKIAASPRPDIDGDPVQPPFKDWGADDVRRMIMIMGGNHDQVVFTWMKMFIQCDRDPPSPDTDDIHPTDTHGHHPDDFDAWDKAWQAWPVKTKIWIKTDFGDDDDKDKDKPVPPDDPQKDKDDWDQDPVRTTITMIMGMDDPVCLPPDWIWMWMADVNVRDIDIDIHHHD/DKAKAKPDQEAEEEAQAKDKIKIFIPWFLFQQKWKWWADPPDDTDTADGSQFHGDPPHDPQWGKDDTTTMIMIMGGRDALLSFTWMKMWGDRDDDVTDIYPTHGYAYADPFDFWDKDKDWFDPVVLVVFKTKIKMKTPWGDDPDKDKWKAFQRRTDDDFKDKDKDRQDSHHRTIMMMMIGMDTSVVVVVTFKIKMWMDDPVDPDIDIDIGTPPD/DWAKAKDWADEAEAQAKTKIKIAIDPDALLFWKKWKWWAAVPGDIGTAKIAASNRPDIDGDPVQPPFWDKDADRVRRMIMIMGGRHDQVVFTWMKMFIFCDRDPPRPDTDYIYPTGTHGYHPDDAAAWDWDVWIKTDFGDDDDKDKDWPVPPDPQKDWDDWDQDPVRGIITIIDGDDCHWMWMADVSVRDIDID/DKAKAWPDQEDADAAFAKDKIKIFIPWFQFQQKWKWWDAPPDDTDTADGSQFHGDPPHDPQWGKHDGTTMIMIMRGGDDLRRQTWMKMWGDRDDDVTDIYPTHGYAYDDDFAFWDWDWDDDDDKIKIKTPFGDDPDVKDKDKDDQDSPHRTIMMMMIND

Radius of gyration: 29.79 Å; Cα contacts (8 Å, |Δi|>4): 2259; chains: 4; bounding box: 79×66×79 Å